Protein AF-0000000079465304 (afdb_homodimer)

Nearest PDB structures (foldseek):
  2xiq-assembly1_A  TM=9.717E-01  e=8.279E-41  Homo sapiens
  5req-assembly1_A  TM=9.606E-01  e=1.347E-40  Propionibacterium freudenreichii subsp. shermanii
  6oxd-assembly1_A  TM=9.694E-01  e=2.368E-39  Mycobacterium tuberculosis
  3bic-assembly2_B  TM=9.362E-01  e=9.662E-39  Homo sapiens
  8dyl-assembly1_B  TM=9.268E-01  e=1.136E-38  Homo sapiens

Organism: NCBI:txid69355

Structure (mmCIF, N/CA/C/O backbone):
data_AF-0000000079465304-model_v1
#
loop_
_entity.id
_entity.type
_entity.pdbx_description
1 polymer 'methylmalonyl-CoA mutase'
#
loop_
_atom_site.group_PDB
_atom_site.id
_atom_site.type_symbol
_atom_site.label_atom_id
_atom_site.label_alt_id
_atom_site.label_comp_id
_atom_site.label_asym_id
_atom_site.label_entity_id
_atom_site.label_seq_id
_atom_site.pdbx_PDB_ins_code
_atom_site.Cartn_x
_atom_site.Cartn_y
_atom_site.Cartn_z
_atom_site.occupancy
_atom_site.B_iso_or_equiv
_atom_site.auth_seq_id
_atom_site.auth_comp_id
_atom_site.auth_asym_id
_atom_site.auth_atom_id
_atom_site.pdbx_PDB_model_num
ATOM 1 N N . THR A 1 1 ? -5.855 4.586 13.242 1 90.94 1 THR A N 1
ATOM 2 C CA . THR A 1 1 ? -4.469 4.934 12.961 1 90.94 1 THR A CA 1
ATOM 3 C C . THR A 1 1 ? -4.312 6.445 12.812 1 90.94 1 THR A C 1
ATOM 5 O O . THR A 1 1 ? -5.301 7.176 12.734 1 90.94 1 THR A O 1
ATOM 8 N N . SER A 1 2 ? -3.141 6.809 12.828 1 88.44 2 SER A N 1
ATOM 9 C CA . SER A 1 2 ? -2.871 8.234 12.977 1 88.44 2 SER A CA 1
ATOM 10 C C . SER A 1 2 ? -2.754 8.922 11.617 1 88.44 2 SER A C 1
ATOM 12 O O . SER A 1 2 ? -1.998 8.469 10.75 1 88.44 2 SER A O 1
ATOM 14 N N . GLY A 1 3 ? -3.48 10 11.5 1 86 3 GLY A N 1
ATOM 15 C CA . GLY A 1 3 ? -3.33 10.828 10.312 1 86 3 GLY A CA 1
ATOM 16 C C . GLY A 1 3 ? -2.025 11.602 10.289 1 86 3 GLY A C 1
ATOM 17 O O . GLY A 1 3 ? -1.544 11.984 9.219 1 86 3 GLY A O 1
ATOM 18 N N . TYR A 1 4 ? -1.449 11.758 11.336 1 86.31 4 TYR A N 1
ATOM 19 C CA . TYR A 1 4 ? -0.219 12.531 11.461 1 86.31 4 TYR A CA 1
ATOM 20 C C . TYR A 1 4 ? 0.939 11.828 10.758 1 86.31 4 TYR A C 1
ATOM 22 O O . TYR A 1 4 ? 1.824 12.484 10.203 1 86.31 4 TYR A O 1
ATOM 30 N N . SER A 1 5 ? 0.94 10.555 10.797 1 89.69 5 SER A N 1
ATOM 31 C CA . SER A 1 5 ? 2.051 9.781 10.25 1 89.69 5 SER A CA 1
ATOM 32 C C . SER A 1 5 ? 2.008 9.766 8.727 1 89.69 5 SER A C 1
ATOM 34 O O . SER A 1 5 ? 2.988 9.391 8.078 1 89.69 5 SER A O 1
ATOM 36 N N . LEU A 1 6 ? 0.966 10.188 8.234 1 91.38 6 LEU A N 1
ATOM 37 C CA . LEU A 1 6 ? 0.792 10.086 6.789 1 91.38 6 LEU A CA 1
ATOM 38 C C . LEU A 1 6 ? 1.485 11.25 6.082 1 91.38 6 LEU A C 1
ATOM 40 O O . LEU A 1 6 ? 1.608 12.336 6.641 1 91.38 6 LEU A O 1
ATOM 44 N N . THR A 1 7 ? 1.941 10.992 4.895 1 89.5 7 THR A N 1
ATOM 45 C CA . THR A 1 7 ? 2.66 11.984 4.109 1 89.5 7 THR A CA 1
ATOM 46 C C . THR A 1 7 ? 1.934 12.266 2.795 1 89.5 7 THR A C 1
ATOM 48 O O . THR A 1 7 ? 1.346 11.359 2.199 1 89.5 7 THR A O 1
ATOM 51 N N . ALA A 1 8 ? 1.978 13.539 2.375 1 86.88 8 ALA A N 1
ATOM 52 C CA . ALA A 1 8 ? 1.442 13.898 1.062 1 86.88 8 ALA A CA 1
ATOM 53 C C . ALA A 1 8 ? 2.365 13.414 -0.054 1 86.88 8 ALA A C 1
ATOM 55 O O . ALA A 1 8 ? 1.907 13.094 -1.152 1 86.88 8 ALA A O 1
ATOM 56 N N . GLN A 1 9 ? 3.648 13.422 0.308 1 85.94 9 GLN A N 1
ATOM 57 C CA . GLN A 1 9 ? 4.645 12.914 -0.628 1 85.94 9 GLN A CA 1
ATOM 58 C C . GLN A 1 9 ? 4.645 11.391 -0.663 1 85.94 9 GLN A C 1
ATOM 60 O O . GLN A 1 9 ? 4.594 10.734 0.383 1 85.94 9 GLN A O 1
ATOM 65 N N . ASP A 1 10 ? 4.68 10.828 -1.827 1 87.31 10 ASP A N 1
ATOM 66 C CA . ASP A 1 10 ? 4.691 9.375 -1.996 1 87.31 10 ASP A CA 1
ATOM 67 C C . ASP A 1 10 ? 3.58 8.719 -1.182 1 87.31 10 ASP A C 1
ATOM 69 O O . ASP A 1 10 ? 3.844 7.855 -0.342 1 87.31 10 ASP A O 1
ATOM 73 N N . PRO A 1 11 ? 2.406 9.016 -1.46 1 89 11 PRO A N 1
ATOM 74 C CA . PRO A 1 11 ? 1.285 8.641 -0.595 1 89 11 PRO A CA 1
ATOM 75 C C . PRO A 1 11 ? 1.099 7.129 -0.499 1 89 11 PRO A C 1
ATOM 77 O O . PRO A 1 11 ? 0.49 6.637 0.455 1 89 11 PRO A O 1
ATOM 80 N N . TYR A 1 12 ? 1.582 6.332 -1.408 1 90.56 12 TYR A N 1
ATOM 81 C CA . TYR A 1 12 ? 1.387 4.891 -1.356 1 90.56 12 TYR A CA 1
ATOM 82 C C . TYR A 1 12 ? 2.209 4.27 -0.234 1 90.56 12 TYR A C 1
ATOM 84 O O . TYR A 1 12 ? 1.914 3.16 0.221 1 90.56 12 TYR A O 1
ATOM 92 N N . ASN A 1 13 ? 3.219 4.965 0.2 1 91.38 13 ASN A N 1
ATOM 93 C CA . ASN A 1 13 ? 3.953 4.531 1.381 1 91.38 13 ASN A CA 1
ATOM 94 C C . ASN A 1 13 ? 3.064 4.512 2.621 1 91.38 13 ASN A C 1
ATOM 96 O O . ASN A 1 13 ? 3.357 3.811 3.592 1 91.38 13 ASN A O 1
ATOM 100 N N . ASN A 1 14 ? 2.008 5.312 2.557 1 95.12 14 ASN A N 1
ATOM 101 C CA . ASN A 1 14 ? 1.105 5.41 3.699 1 95.12 14 ASN A CA 1
ATOM 102 C C . ASN A 1 14 ? 0.391 4.09 3.965 1 95.12 14 ASN A C 1
ATOM 104 O O . ASN A 1 14 ? -0.086 3.85 5.074 1 95.12 14 ASN A O 1
ATOM 108 N N . ILE A 1 15 ? 0.339 3.254 2.963 1 95.81 15 ILE A N 1
ATOM 109 C CA . ILE A 1 15 ? -0.296 1.955 3.154 1 95.81 15 ILE A CA 1
ATOM 110 C C . ILE A 1 15 ? 0.511 1.128 4.152 1 95.81 15 ILE A C 1
ATOM 112 O O . ILE A 1 15 ? -0.054 0.513 5.059 1 95.81 15 ILE A O 1
ATOM 116 N N . SER A 1 16 ? 1.804 1.136 3.982 1 96 16 SER A N 1
ATOM 117 C CA . SER A 1 16 ? 2.678 0.425 4.91 1 96 16 SER A CA 1
ATOM 118 C C . SER A 1 16 ? 2.602 1.023 6.312 1 96 16 SER A C 1
ATOM 120 O O . SER A 1 16 ? 2.555 0.292 7.301 1 96 16 SER A O 1
ATOM 122 N N . ARG A 1 17 ? 2.557 2.336 6.367 1 95.31 17 ARG A N 1
ATOM 123 C CA . ARG A 1 17 ? 2.473 3.018 7.652 1 95.31 17 ARG A CA 1
ATOM 124 C C . ARG A 1 17 ? 1.198 2.633 8.398 1 95.31 17 ARG A C 1
ATOM 126 O O . ARG A 1 17 ? 1.248 2.238 9.562 1 95.31 17 ARG A O 1
ATOM 133 N N . THR A 1 18 ? 0.102 2.766 7.688 1 96.75 18 THR A N 1
ATOM 134 C CA . THR A 1 18 ? -1.201 2.447 8.258 1 96.75 18 THR A CA 1
ATOM 135 C C . THR A 1 18 ? -1.265 0.98 8.68 1 96.75 18 THR A C 1
ATOM 137 O O . THR A 1 18 ? -1.818 0.651 9.727 1 96.75 18 THR A O 1
ATOM 140 N N . CYS A 1 19 ? -0.682 0.158 7.867 1 96.94 19 CYS A N 1
ATOM 141 C CA . CYS A 1 19 ? -0.703 -1.273 8.141 1 96.94 19 CYS A CA 1
ATOM 142 C C . CYS A 1 19 ? 0.031 -1.587 9.445 1 96.94 19 CYS A C 1
ATOM 144 O O . CYS A 1 19 ? -0.478 -2.33 10.281 1 96.94 19 CYS A O 1
ATOM 146 N N . ILE A 1 20 ? 1.182 -1.078 9.648 1 95.69 20 ILE A N 1
ATOM 147 C CA . ILE A 1 20 ? 1.992 -1.332 10.836 1 95.69 20 ILE A CA 1
ATOM 148 C C . ILE A 1 20 ? 1.292 -0.765 12.07 1 95.69 20 ILE A C 1
ATOM 150 O O . ILE A 1 20 ? 1.267 -1.402 13.125 1 95.69 20 ILE A O 1
ATOM 154 N N . GLU A 1 21 ? 0.736 0.453 11.906 1 96.06 21 GLU A N 1
ATOM 155 C CA . GLU A 1 21 ? 0.019 1.067 13.023 1 96.06 21 GLU A CA 1
ATOM 156 C C . GLU A 1 21 ? -1.206 0.245 13.414 1 96.06 21 GLU A C 1
ATOM 158 O O . GLU A 1 21 ? -1.493 0.072 14.594 1 96.06 21 GLU A O 1
ATOM 163 N N . ALA A 1 22 ? -1.881 -0.175 12.398 1 96.25 22 ALA A N 1
ATOM 164 C CA . ALA A 1 22 ? -3.061 -1.001 12.648 1 96.25 22 ALA A CA 1
ATOM 165 C C . ALA A 1 22 ? -2.682 -2.297 13.359 1 96.25 22 ALA A C 1
ATOM 167 O O . ALA A 1 22 ? -3.346 -2.703 14.32 1 96.25 22 ALA A O 1
ATOM 168 N N . LEU A 1 23 ? -1.62 -2.947 12.852 1 95.06 23 LEU A N 1
ATOM 169 C CA . LEU A 1 23 ? -1.146 -4.18 13.477 1 95.06 23 LEU A CA 1
ATOM 170 C C . LEU A 1 23 ? -0.762 -3.941 14.93 1 95.06 23 LEU A C 1
ATOM 172 O O . LEU A 1 23 ? -1.12 -4.73 15.812 1 95.06 23 LEU A O 1
ATOM 176 N N . ALA A 1 24 ? -0.016 -2.877 15.188 1 92.88 24 ALA A N 1
ATOM 177 C CA . ALA A 1 24 ? 0.412 -2.541 16.547 1 92.88 24 ALA A CA 1
ATOM 178 C C . ALA A 1 24 ? -0.789 -2.307 17.453 1 92.88 24 ALA A C 1
ATOM 180 O O . ALA A 1 24 ? -0.792 -2.734 18.609 1 92.88 24 ALA A O 1
ATOM 181 N N . ALA A 1 25 ? -1.797 -1.599 16.938 1 93.88 25 ALA A N 1
ATOM 182 C CA . ALA A 1 25 ? -3.006 -1.319 17.703 1 93.88 25 ALA A CA 1
ATOM 183 C C . ALA A 1 25 ? -3.721 -2.611 18.094 1 93.88 25 ALA A C 1
ATOM 185 O O . ALA A 1 25 ? -4.152 -2.771 19.234 1 93.88 25 ALA A O 1
ATOM 186 N N . VAL A 1 26 ? -3.836 -3.518 17.203 1 92.56 26 VAL A N 1
ATOM 187 C CA . VAL A 1 26 ? -4.523 -4.781 17.453 1 92.56 26 VAL A CA 1
ATOM 188 C C . VAL A 1 26 ? -3.742 -5.598 18.484 1 92.56 26 VAL A C 1
ATOM 190 O O . VAL A 1 26 ? -4.328 -6.152 19.422 1 92.56 26 VAL A O 1
ATOM 193 N N . MET A 1 27 ? -2.449 -5.609 18.328 1 90.5 27 MET A N 1
ATOM 194 C CA . MET A 1 27 ? -1.608 -6.371 19.25 1 90.5 27 MET A CA 1
ATOM 195 C C . MET A 1 27 ? -1.635 -5.754 20.641 1 90.5 27 MET A C 1
ATOM 197 O O . MET A 1 27 ? -1.398 -6.441 21.641 1 90.5 27 MET A O 1
ATOM 201 N N . GLY A 1 28 ? -1.867 -4.426 20.656 1 88.62 28 GLY A N 1
ATOM 202 C CA . GLY A 1 28 ? -1.952 -3.73 21.922 1 88.62 28 GLY A CA 1
ATOM 203 C C . GLY A 1 28 ? -3.299 -3.896 22.609 1 88.62 28 GLY A C 1
ATOM 204 O O . GLY A 1 28 ? -3.484 -3.451 23.75 1 88.62 28 GLY A O 1
ATOM 205 N N . GLY A 1 29 ? -4.301 -4.52 21.906 1 87.94 29 GLY A N 1
ATOM 206 C CA . GLY A 1 29 ? -5.57 -4.859 22.516 1 87.94 29 GLY A CA 1
ATOM 207 C C . GLY A 1 29 ? -6.664 -3.844 22.25 1 87.94 29 GLY A C 1
ATOM 208 O O . GLY A 1 29 ? -7.621 -3.725 23.016 1 87.94 29 GLY A O 1
ATOM 209 N N . THR A 1 30 ? -6.551 -3.129 21.188 1 89.44 30 THR A N 1
ATOM 210 C CA . THR A 1 30 ? -7.57 -2.133 20.875 1 89.44 30 THR A CA 1
ATOM 211 C C . THR A 1 30 ? -8.906 -2.803 20.578 1 89.44 30 THR A C 1
ATOM 213 O O . THR A 1 30 ? -8.953 -3.881 19.984 1 89.44 30 THR A O 1
ATOM 216 N N . GLN A 1 31 ? -9.953 -2.15 20.984 1 85.75 31 GLN A N 1
ATOM 217 C CA . GLN A 1 31 ? -11.289 -2.711 20.797 1 85.75 31 GLN A CA 1
ATOM 218 C C . GLN A 1 31 ? -11.938 -2.193 19.516 1 85.75 31 GLN A C 1
ATOM 220 O O . GLN A 1 31 ? -12.828 -2.84 18.969 1 85.75 31 GLN A O 1
ATOM 225 N N . SER A 1 32 ? -11.586 -0.981 19.109 1 89.69 32 SER A N 1
ATOM 226 C CA . SER A 1 32 ? -12.062 -0.38 17.859 1 89.69 32 SER A CA 1
ATOM 227 C C . SER A 1 32 ? -10.93 0.281 17.094 1 89.69 32 SER A C 1
ATOM 229 O O . SER A 1 32 ? -10.062 0.925 17.688 1 89.69 32 SER A O 1
ATOM 231 N N . LEU A 1 33 ? -10.969 -0.067 15.789 1 91.12 33 LEU A N 1
ATOM 232 C CA . LEU A 1 33 ? -9.852 0.407 14.977 1 91.12 33 LEU A CA 1
ATOM 233 C C . LEU A 1 33 ? -10.352 1.036 13.68 1 91.12 33 LEU A C 1
ATOM 235 O O . LEU A 1 33 ? -11.227 0.481 13.016 1 91.12 33 LEU A O 1
ATOM 239 N N . HIS A 1 34 ? -9.93 2.262 13.43 1 92.56 34 HIS A N 1
ATOM 240 C CA . HIS A 1 34 ? -10.094 2.926 12.141 1 92.56 34 HIS A CA 1
ATOM 241 C C . HIS A 1 34 ? -8.758 3.072 11.422 1 92.56 34 HIS A C 1
ATOM 243 O O . HIS A 1 34 ? -7.785 3.564 12 1 92.56 34 HIS A O 1
ATOM 249 N N . THR A 1 35 ? -8.727 2.561 10.141 1 94.81 35 THR A N 1
ATOM 250 C CA . THR A 1 35 ? -7.523 2.691 9.328 1 94.81 35 THR A CA 1
ATOM 251 C C . THR A 1 35 ? -7.656 3.85 8.344 1 94.81 35 THR A C 1
ATOM 253 O O . THR A 1 35 ? -8.664 3.971 7.652 1 94.81 35 THR A O 1
ATOM 256 N N . ASN A 1 36 ? -6.625 4.648 8.328 1 94.25 36 ASN A N 1
ATOM 257 C CA . ASN A 1 36 ? -6.621 5.797 7.43 1 94.25 36 ASN A CA 1
ATOM 258 C C . ASN A 1 36 ? -6.34 5.383 5.988 1 94.25 36 ASN A C 1
ATOM 260 O O . ASN A 1 36 ? -5.605 4.426 5.742 1 94.25 36 ASN A O 1
ATOM 264 N N . SER A 1 37 ? -6.957 6.152 5.078 1 92.31 37 SER A N 1
ATOM 265 C CA . SER A 1 37 ? -6.672 5.938 3.662 1 92.31 37 SER A CA 1
ATOM 266 C C . SER A 1 37 ? -5.324 6.539 3.271 1 92.31 37 SER A C 1
ATOM 268 O O . SER A 1 37 ? -4.836 7.461 3.932 1 92.31 37 SER A O 1
ATOM 270 N N . LEU A 1 38 ? -4.801 6.023 2.137 1 91.62 38 LEU A N 1
ATOM 271 C CA . LEU A 1 38 ? -3.455 6.414 1.726 1 91.62 38 LEU A CA 1
ATOM 272 C C . LEU A 1 38 ? -3.418 7.887 1.328 1 91.62 38 LEU A C 1
ATOM 274 O O . LEU A 1 38 ? -2.361 8.523 1.378 1 91.62 38 LEU A O 1
ATOM 278 N N . ASP A 1 39 ? -4.566 8.492 0.971 1 87.75 39 ASP A N 1
ATOM 279 C CA . ASP A 1 39 ? -4.582 9.844 0.41 1 87.75 39 ASP A CA 1
ATOM 280 C C . ASP A 1 39 ? -5.086 10.859 1.434 1 87.75 39 ASP A C 1
ATOM 282 O O . ASP A 1 39 ? -5.375 12 1.087 1 87.75 39 ASP A O 1
ATOM 286 N N . GLU A 1 40 ? -5.098 10.484 2.65 1 85.81 40 GLU A N 1
ATOM 287 C CA . GLU A 1 40 ? -5.672 11.352 3.676 1 85.81 40 GLU A CA 1
ATOM 288 C C . GLU A 1 40 ? -4.848 12.617 3.852 1 85.81 40 GLU A C 1
ATOM 290 O O . GLU A 1 40 ? -5.371 13.656 4.262 1 85.81 40 GLU A O 1
ATOM 295 N N . ALA A 1 41 ? -3.633 12.555 3.592 1 85.25 41 ALA A N 1
ATOM 296 C CA . ALA A 1 41 ? -2.752 13.711 3.736 1 85.25 41 ALA A CA 1
ATOM 297 C C . ALA A 1 41 ? -2.869 14.648 2.535 1 85.25 41 ALA A C 1
ATOM 299 O O . ALA A 1 41 ? -2.297 15.742 2.531 1 85.25 41 ALA A O 1
ATOM 300 N N . ILE A 1 42 ? -3.641 14.258 1.536 1 82.44 42 ILE A N 1
ATOM 301 C CA . ILE A 1 42 ? -3.738 15.023 0.301 1 82.44 42 ILE A CA 1
ATOM 302 C C . ILE A 1 42 ? -5.176 15.5 0.101 1 82.44 42 ILE A C 1
ATOM 304 O O . ILE A 1 42 ? -5.41 16.641 -0.322 1 82.44 42 ILE A O 1
ATOM 308 N N . ALA A 1 43 ? -6.098 14.633 0.389 1 82.69 43 ALA A N 1
ATOM 309 C CA . ALA A 1 43 ? -7.504 14.898 0.09 1 82.69 43 ALA A CA 1
ATOM 310 C C . ALA A 1 43 ? -8.414 13.961 0.869 1 82.69 43 ALA A C 1
ATOM 312 O O . ALA A 1 43 ? -7.941 13.141 1.659 1 82.69 43 ALA A O 1
ATOM 313 N N . LEU A 1 44 ? -9.672 14.219 0.706 1 81.5 44 LEU A N 1
ATOM 314 C CA . LEU A 1 44 ? -10.641 13.25 1.216 1 81.5 44 LEU A CA 1
ATOM 315 C C . LEU A 1 44 ? -10.5 11.914 0.497 1 81.5 44 LEU A C 1
ATOM 317 O O . LEU A 1 44 ? -10.211 11.875 -0.702 1 81.5 44 LEU A O 1
ATOM 321 N N . PRO A 1 45 ? -10.781 10.898 1.217 1 85.31 45 PRO A N 1
ATOM 322 C CA . PRO A 1 45 ? -10.578 9.57 0.634 1 85.31 45 PRO A CA 1
ATOM 323 C C . PRO A 1 45 ? -11.531 9.281 -0.522 1 85.31 45 PRO A C 1
ATOM 325 O O . PRO A 1 45 ? -12.703 9.664 -0.47 1 85.31 45 PRO A O 1
ATOM 328 N N . THR A 1 46 ? -11.039 8.641 -1.612 1 85.5 46 THR A N 1
ATOM 329 C CA . THR A 1 46 ? -11.852 8.086 -2.689 1 85.5 46 THR A CA 1
ATOM 330 C C . THR A 1 46 ? -12.344 6.684 -2.33 1 85.5 46 THR A C 1
ATOM 332 O O . THR A 1 46 ? -11.898 6.102 -1.339 1 85.5 46 THR A O 1
ATOM 335 N N . ASP A 1 47 ? -13.281 6.199 -3.084 1 84.56 47 ASP A N 1
ATOM 336 C CA . ASP A 1 47 ? -13.719 4.82 -2.889 1 84.56 47 ASP A CA 1
ATOM 337 C C . ASP A 1 47 ? -12.555 3.85 -3.037 1 84.56 47 ASP A C 1
ATOM 339 O O . ASP A 1 47 ? -12.469 2.855 -2.314 1 84.56 47 ASP A O 1
ATOM 343 N N . TYR A 1 48 ? -11.688 4.152 -3.906 1 85.62 48 TYR A N 1
ATOM 344 C CA . TYR A 1 48 ? -10.523 3.32 -4.168 1 85.62 48 TYR A CA 1
ATOM 345 C C . TYR A 1 48 ? -9.602 3.27 -2.953 1 85.62 48 TYR A C 1
ATOM 347 O O . TYR A 1 48 ? -9.242 2.188 -2.486 1 85.62 48 TYR A O 1
ATOM 355 N N . SER A 1 49 ? -9.188 4.414 -2.443 1 89.94 49 SER A N 1
ATOM 356 C CA . SER A 1 49 ? -8.266 4.473 -1.315 1 89.94 49 SER A CA 1
ATOM 357 C C . SER A 1 49 ? -8.922 3.961 -0.037 1 89.94 49 SER A C 1
ATOM 359 O O . SER A 1 49 ? -8.266 3.328 0.793 1 89.94 49 SER A O 1
ATOM 361 N N . ALA A 1 50 ? -10.219 4.219 0.129 1 90.94 50 ALA A N 1
ATOM 362 C CA . ALA A 1 50 ? -10.961 3.723 1.288 1 90.94 50 ALA A CA 1
ATOM 363 C C . ALA A 1 50 ? -11.008 2.197 1.297 1 90.94 50 ALA A C 1
ATOM 365 O O . ALA A 1 50 ? -10.953 1.574 2.359 1 90.94 50 ALA A O 1
ATOM 366 N N . LYS A 1 51 ? -11.156 1.637 0.169 1 91.06 51 LYS A N 1
ATOM 367 C CA . LYS A 1 51 ? -11.188 0.18 0.071 1 91.06 51 LYS A CA 1
ATOM 368 C C . LYS A 1 51 ? -9.867 -0.43 0.518 1 91.06 51 LYS A C 1
ATOM 370 O O . LYS A 1 51 ? -9.844 -1.443 1.22 1 91.06 51 LYS A O 1
ATOM 375 N N . ILE A 1 52 ? -8.781 0.142 0.089 1 91.5 52 ILE A N 1
ATOM 376 C CA . ILE A 1 52 ? -7.465 -0.354 0.473 1 91.5 52 ILE A CA 1
ATOM 377 C C . ILE A 1 52 ? -7.32 -0.31 1.992 1 91.5 52 ILE A C 1
ATOM 379 O O . ILE A 1 52 ? -6.805 -1.251 2.6 1 91.5 52 ILE A O 1
ATOM 383 N N . ALA A 1 53 ? -7.758 0.764 2.582 1 94.38 53 ALA A N 1
ATOM 384 C CA . ALA A 1 53 ? -7.723 0.896 4.035 1 94.38 53 ALA A CA 1
ATOM 385 C C . ALA A 1 53 ? -8.562 -0.187 4.707 1 94.38 53 ALA A C 1
ATOM 387 O O . ALA A 1 53 ? -8.125 -0.809 5.68 1 94.38 53 ALA A O 1
ATOM 388 N N . ARG A 1 54 ? -9.742 -0.358 4.238 1 93 54 ARG A N 1
ATOM 389 C CA . ARG A 1 54 ? -10.617 -1.4 4.758 1 93 54 ARG A CA 1
ATOM 390 C C . ARG A 1 54 ? -9.984 -2.779 4.602 1 93 54 ARG A C 1
ATOM 392 O O . ARG A 1 54 ? -10.039 -3.598 5.523 1 93 54 ARG A O 1
ATOM 399 N N . ASP A 1 55 ? -9.43 -3.072 3.426 1 93.06 55 ASP A N 1
ATOM 400 C CA . ASP A 1 55 ? -8.836 -4.371 3.143 1 93.06 55 ASP A CA 1
ATOM 401 C C . ASP A 1 55 ? -7.641 -4.641 4.059 1 93.06 55 ASP A C 1
ATOM 403 O O . ASP A 1 55 ? -7.363 -5.789 4.402 1 93.06 55 ASP A O 1
ATOM 407 N N . THR A 1 56 ? -6.926 -3.596 4.402 1 94.12 56 THR A N 1
ATOM 408 C CA . THR A 1 56 ? -5.852 -3.748 5.375 1 94.12 56 THR A CA 1
ATOM 409 C C . THR A 1 56 ? -6.387 -4.32 6.688 1 94.12 56 THR A C 1
ATOM 411 O O . THR A 1 56 ? -5.785 -5.227 7.266 1 94.12 56 THR A O 1
ATOM 414 N N . GLN A 1 57 ? -7.5 -3.801 7.148 1 93.56 57 GLN A N 1
ATOM 415 C CA . GLN A 1 57 ? -8.125 -4.312 8.359 1 93.56 57 GLN A CA 1
ATOM 416 C C . GLN A 1 57 ? -8.539 -5.773 8.195 1 93.56 57 GLN A C 1
ATOM 418 O O . GLN A 1 57 ? -8.305 -6.598 9.078 1 93.56 57 GLN A O 1
ATOM 423 N N . LYS A 1 58 ? -9.117 -6.02 7.047 1 91.44 58 LYS A N 1
ATOM 424 C CA . LYS A 1 58 ? -9.602 -7.371 6.785 1 91.44 58 LYS A CA 1
ATOM 425 C C . LYS A 1 58 ? -8.445 -8.359 6.68 1 91.44 58 LYS A C 1
ATOM 427 O O . LYS A 1 58 ? -8.555 -9.508 7.113 1 91.44 58 LYS A O 1
ATOM 432 N N . TYR A 1 59 ? -7.422 -7.984 6.074 1 92.69 59 TYR A N 1
ATOM 433 C CA . TYR A 1 59 ? -6.238 -8.828 5.965 1 92.69 59 TYR A CA 1
ATOM 434 C C . TYR A 1 59 ? -5.68 -9.164 7.344 1 92.69 59 TYR A C 1
ATOM 436 O O . TYR A 1 59 ? -5.328 -10.312 7.617 1 92.69 59 TYR A O 1
ATOM 444 N N . LEU A 1 60 ? -5.551 -8.164 8.211 1 92.25 60 LEU A N 1
ATOM 445 C CA . LEU A 1 60 ? -5.062 -8.391 9.57 1 92.25 60 LEU A CA 1
ATOM 446 C C . LEU A 1 60 ? -6 -9.32 10.336 1 92.25 60 LEU A C 1
ATOM 448 O O . LEU A 1 60 ? -5.543 -10.203 11.062 1 92.25 60 LEU A O 1
ATOM 452 N N . GLN A 1 61 ? -7.27 -9.102 10.141 1 89 61 GLN A N 1
ATOM 453 C CA . GLN A 1 61 ? -8.273 -9.867 10.867 1 89 61 GLN A CA 1
ATOM 454 C C . GLN A 1 61 ? -8.344 -11.305 10.359 1 89 61 GLN A C 1
ATOM 456 O O . GLN A 1 61 ? -8.289 -12.25 11.148 1 89 61 GLN A O 1
ATOM 461 N N . SER A 1 62 ? -8.43 -11.484 8.984 1 84.94 62 SER A N 1
ATOM 462 C CA . SER A 1 62 ? -8.742 -12.789 8.414 1 84.94 62 SER A CA 1
ATOM 463 C C . SER A 1 62 ? -7.543 -13.359 7.664 1 84.94 62 SER A C 1
ATOM 465 O O . SER A 1 62 ? -7.41 -14.578 7.535 1 84.94 62 SER A O 1
ATOM 467 N N . GLY A 1 63 ? -6.754 -12.516 7.152 1 81.69 63 GLY A N 1
ATOM 468 C CA . GLY A 1 63 ? -5.613 -12.992 6.383 1 81.69 63 GLY A CA 1
ATOM 469 C C . GLY A 1 63 ? -4.527 -13.609 7.246 1 81.69 63 GLY A C 1
ATOM 470 O O . GLY A 1 63 ? -4.133 -14.758 7.023 1 81.69 63 GLY A O 1
ATOM 471 N N . ILE A 1 64 ? -4.137 -12.82 8.227 1 84.69 64 ILE A N 1
ATOM 472 C CA . ILE A 1 64 ? -3.08 -13.352 9.078 1 84.69 64 ILE A CA 1
ATOM 473 C C . ILE A 1 64 ? -3.66 -13.719 10.445 1 84.69 64 ILE A C 1
ATOM 475 O O . ILE A 1 64 ? -2.979 -14.336 11.273 1 84.69 64 ILE A O 1
ATOM 479 N N . ASN A 1 65 ? -4.898 -13.445 10.695 1 83.5 65 ASN A N 1
ATOM 480 C CA . ASN A 1 65 ? -5.645 -13.859 11.875 1 83.5 65 ASN A CA 1
ATOM 481 C C . ASN A 1 65 ? -4.938 -13.445 13.164 1 83.5 65 ASN A C 1
ATOM 483 O O . ASN A 1 65 ? -4.703 -14.273 14.047 1 83.5 65 ASN A O 1
ATOM 487 N N . VAL A 1 66 ? -4.625 -12.273 13.305 1 83.19 66 VAL A N 1
ATOM 488 C CA . VAL A 1 66 ? -3.893 -11.758 14.461 1 83.19 66 VAL A CA 1
ATOM 489 C C . VAL A 1 66 ? -4.812 -11.703 15.672 1 83.19 66 VAL A C 1
ATOM 491 O O . VAL A 1 66 ? -4.344 -11.586 16.812 1 83.19 66 VAL A O 1
ATOM 494 N N . ILE A 1 67 ? -6.055 -11.977 15.469 1 81.19 67 ILE A N 1
ATOM 495 C CA . ILE A 1 67 ? -7.016 -11.852 16.562 1 81.19 67 ILE A CA 1
ATOM 496 C C . ILE A 1 67 ? -7.18 -13.195 17.266 1 81.19 67 ILE A C 1
ATOM 498 O O . ILE A 1 67 ? -7.957 -13.32 18.219 1 81.19 67 ILE A O 1
ATOM 502 N N . SER A 1 68 ? -6.484 -14.148 16.812 1 84.25 68 SER A N 1
ATOM 503 C CA . SER A 1 68 ? -6.648 -15.492 17.359 1 84.25 68 SER A CA 1
ATOM 504 C C . SER A 1 68 ? -6.047 -15.594 18.75 1 84.25 68 SER A C 1
ATOM 506 O O . SER A 1 68 ? -6.402 -16.484 19.531 1 84.25 68 SER A O 1
ATOM 508 N N . ALA A 1 69 ? -5.125 -14.727 19.062 1 86.12 69 ALA A N 1
ATOM 509 C CA . ALA A 1 69 ? -4.516 -14.695 20.391 1 86.12 69 ALA A CA 1
ATOM 510 C C . ALA A 1 69 ? -4.812 -13.383 21.094 1 86.12 69 ALA A C 1
ATOM 512 O O . ALA A 1 69 ? -4.777 -12.312 20.484 1 86.12 69 ALA A O 1
ATOM 513 N N . ILE A 1 70 ? -5.094 -13.422 22.344 1 85.25 70 ILE A N 1
ATOM 514 C CA . ILE A 1 70 ? -5.496 -12.25 23.109 1 85.25 70 ILE A CA 1
ATOM 515 C C . ILE A 1 70 ? -4.301 -11.32 23.297 1 85.25 70 ILE A C 1
ATOM 517 O O . ILE A 1 70 ? -4.434 -10.102 23.188 1 85.25 70 ILE A O 1
ATOM 521 N N . ASP A 1 71 ? -3.133 -11.867 23.656 1 89.69 71 ASP A N 1
ATOM 522 C CA . ASP A 1 71 ? -1.926 -11.078 23.891 1 89.69 71 ASP A CA 1
ATOM 523 C C . ASP A 1 71 ? -0.687 -11.812 23.391 1 89.69 71 ASP A C 1
ATOM 525 O O . ASP A 1 71 ? 0.103 -12.328 24.172 1 89.69 71 ASP A O 1
ATOM 529 N N . PRO A 1 72 ? -0.476 -11.656 22.125 1 90.56 72 PRO A N 1
ATOM 530 C CA . PRO A 1 72 ? 0.629 -12.43 21.531 1 90.56 72 PRO A CA 1
ATOM 531 C C . PRO A 1 72 ? 1.997 -11.938 22.016 1 90.56 72 PRO A C 1
ATOM 533 O O . PRO A 1 72 ? 2.988 -12.664 21.891 1 90.56 72 PRO A O 1
ATOM 536 N N . MET A 1 73 ? 2.045 -10.703 22.578 1 92.56 73 MET A N 1
ATOM 537 C CA . MET A 1 73 ? 3.328 -10.148 22.984 1 92.56 73 MET A CA 1
ATOM 538 C C . MET A 1 73 ? 3.559 -10.359 24.484 1 92.56 73 MET A C 1
ATOM 540 O O . MET A 1 73 ? 4.645 -10.078 24.984 1 92.56 73 MET A O 1
ATOM 544 N N . GLY A 1 74 ? 2.574 -10.922 25.141 1 93.75 74 GLY A N 1
ATOM 545 C CA . GLY A 1 74 ? 2.705 -11.141 26.578 1 93.75 74 GLY A CA 1
ATOM 546 C C . GLY A 1 74 ? 3.922 -11.977 26.938 1 93.75 74 GLY A C 1
ATOM 547 O O . GLY A 1 74 ? 4.172 -13.023 26.328 1 93.75 74 GLY A O 1
ATOM 548 N N . GLY A 1 75 ? 4.727 -11.461 27.797 1 95.5 75 GLY A N 1
ATOM 549 C CA . GLY A 1 75 ? 5.898 -12.18 28.266 1 95.5 75 GLY A CA 1
ATOM 550 C C . GLY A 1 75 ? 7.184 -11.742 27.594 1 95.5 75 GLY A C 1
ATOM 551 O O . GLY A 1 75 ? 8.281 -12.078 28.047 1 95.5 75 GLY A O 1
ATOM 552 N N . SER A 1 76 ? 7.121 -10.945 26.562 1 95.25 76 SER A N 1
ATOM 553 C CA . SER A 1 76 ? 8.305 -10.43 25.875 1 95.25 76 SER A CA 1
ATOM 554 C C . SER A 1 76 ? 9.109 -9.516 26.797 1 95.25 76 SER A C 1
ATOM 556 O O . SER A 1 76 ? 8.57 -8.562 27.359 1 95.25 76 SER A O 1
ATOM 558 N N . TYR A 1 77 ? 10.352 -9.734 26.906 1 96.06 77 TYR A N 1
ATOM 559 C CA . TYR A 1 77 ? 11.188 -8.938 27.797 1 96.06 77 TYR A CA 1
ATOM 560 C C . TYR A 1 77 ? 11.25 -7.488 27.328 1 96.06 77 TYR A C 1
ATOM 562 O O . TYR A 1 77 ? 11.172 -6.566 28.156 1 96.06 77 TYR A O 1
ATOM 570 N N . TYR A 1 78 ? 11.383 -7.324 26.125 1 93.56 78 TYR A N 1
ATOM 571 C CA . TYR A 1 78 ? 11.516 -5.992 25.547 1 93.56 78 TYR A CA 1
ATOM 572 C C . TYR A 1 78 ? 10.219 -5.207 25.688 1 93.56 78 TYR A C 1
ATOM 574 O O . TYR A 1 78 ? 10.211 -4.09 26.203 1 93.56 78 TYR A O 1
ATOM 582 N N . VAL A 1 79 ? 9.094 -5.793 25.312 1 93.25 79 VAL A N 1
ATOM 583 C CA . VAL A 1 79 ? 7.809 -5.102 25.297 1 93.25 79 VAL A CA 1
ATOM 584 C C . VAL A 1 79 ? 7.359 -4.82 26.719 1 93.25 79 VAL A C 1
ATOM 586 O O . VAL A 1 79 ? 6.832 -3.744 27.016 1 93.25 79 VAL A O 1
ATOM 589 N N . GLU A 1 80 ? 7.586 -5.754 27.562 1 95.81 80 GLU A N 1
ATOM 590 C CA . GLU A 1 80 ? 7.238 -5.555 28.969 1 95.81 80 GLU A CA 1
ATOM 591 C C . GLU A 1 80 ? 8.039 -4.414 29.578 1 95.81 80 GLU A C 1
ATOM 593 O O . GLU A 1 80 ? 7.52 -3.641 30.391 1 95.81 80 GLU A O 1
ATOM 598 N N . SER A 1 81 ? 9.266 -4.41 29.219 1 95.62 81 SER A N 1
ATOM 599 C CA . SER A 1 81 ? 10.109 -3.328 29.703 1 95.62 81 SER A CA 1
ATOM 600 C C . SER A 1 81 ? 9.617 -1.974 29.219 1 95.62 81 SER A C 1
ATOM 602 O O . SER A 1 81 ? 9.539 -1.015 29.984 1 95.62 81 SER A O 1
ATOM 604 N N . LEU A 1 82 ? 9.305 -1.881 27.984 1 93.88 82 LEU A N 1
ATOM 605 C CA . LEU A 1 82 ? 8.781 -0.644 27.406 1 93.88 82 LEU A CA 1
ATOM 606 C C . LEU A 1 82 ? 7.457 -0.267 28.062 1 93.88 82 LEU A C 1
ATOM 608 O O . LEU A 1 82 ? 7.203 0.91 28.328 1 93.88 82 LEU A O 1
ATOM 612 N N . THR A 1 83 ? 6.629 -1.254 28.297 1 94.5 83 THR A N 1
ATOM 613 C CA . THR A 1 83 ? 5.336 -1.02 28.938 1 94.5 83 THR A CA 1
ATOM 614 C C . THR A 1 83 ? 5.516 -0.48 30.344 1 94.5 83 THR A C 1
ATOM 616 O O . THR A 1 83 ? 4.812 0.448 30.766 1 94.5 83 THR A O 1
ATOM 619 N N . SER A 1 84 ? 6.414 -1.081 31.016 1 96.62 84 SER A N 1
ATOM 620 C CA . SER A 1 84 ? 6.707 -0.623 32.375 1 96.62 84 SER A CA 1
ATOM 621 C C . SER A 1 84 ? 7.18 0.827 32.375 1 96.62 84 SER A C 1
ATOM 623 O O . SER A 1 84 ? 6.773 1.616 33.219 1 96.62 84 SER A O 1
ATOM 625 N N . GLN A 1 85 ? 8.031 1.143 31.453 1 96.56 85 GLN A N 1
ATOM 626 C CA . GLN A 1 85 ? 8.508 2.518 31.328 1 96.56 85 GLN A CA 1
ATOM 627 C C . GLN A 1 85 ? 7.359 3.475 31.031 1 96.56 85 GLN A C 1
ATOM 629 O O . GLN A 1 85 ? 7.281 4.559 31.609 1 96.56 85 GLN A O 1
ATOM 634 N N . LEU A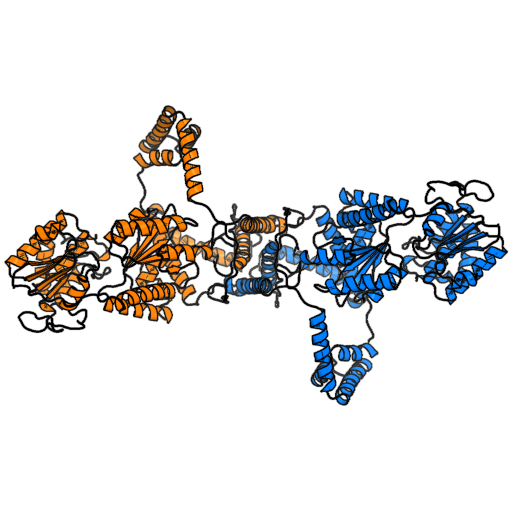 1 86 ? 6.488 3.09 30.156 1 95.25 86 LEU A N 1
ATOM 635 C CA . LEU A 1 86 ? 5.336 3.904 29.797 1 95.25 86 LEU A CA 1
ATOM 636 C C . LEU A 1 86 ? 4.43 4.141 31 1 95.25 86 LEU A C 1
ATOM 638 O O . LEU A 1 86 ? 3.965 5.262 31.219 1 95.25 86 LEU A O 1
ATOM 642 N N . VAL A 1 87 ? 4.207 3.098 31.719 1 96.38 87 VAL A N 1
ATOM 643 C CA . VAL A 1 87 ? 3.336 3.178 32.906 1 96.38 87 VAL A CA 1
ATOM 644 C C . VAL A 1 87 ? 3.934 4.133 33.906 1 96.38 87 VAL A C 1
ATOM 646 O O . VAL A 1 87 ? 3.223 4.957 34.5 1 96.38 87 VAL A O 1
ATOM 649 N N . GLU A 1 88 ? 5.191 4.008 34.125 1 97.12 88 GLU A N 1
ATOM 650 C CA . GLU A 1 88 ? 5.867 4.863 35.094 1 97.12 88 GLU A CA 1
ATOM 651 C C . GLU A 1 88 ? 5.797 6.332 34.688 1 97.12 88 GLU A C 1
ATOM 653 O O . GLU A 1 88 ? 5.477 7.195 35.5 1 97.12 88 GLU A O 1
ATOM 658 N N . LYS A 1 89 ? 6.09 6.641 33.469 1 95.94 89 LYS A N 1
ATOM 659 C CA . LYS A 1 89 ? 6.062 8.016 32.969 1 95.94 89 LYS A CA 1
ATOM 660 C C . LYS A 1 89 ? 4.641 8.57 32.969 1 95.94 89 LYS A C 1
ATOM 662 O O . LYS A 1 89 ? 4.418 9.727 33.344 1 95.94 89 LYS A O 1
ATOM 667 N N . ALA A 1 90 ? 3.705 7.746 32.531 1 95.69 90 ALA A N 1
ATOM 668 C CA . ALA A 1 90 ? 2.305 8.156 32.531 1 95.69 90 ALA A CA 1
ATOM 669 C C . ALA A 1 90 ? 1.824 8.445 33.969 1 95.69 90 ALA A C 1
ATOM 671 O O . ALA A 1 90 ? 1.089 9.406 34.188 1 95.69 90 ALA A O 1
ATOM 672 N N . TRP A 1 91 ? 2.252 7.594 34.844 1 96.25 91 TRP A N 1
ATOM 673 C CA . TRP A 1 91 ? 1.854 7.762 36.25 1 96.25 91 TRP A CA 1
ATOM 674 C C . TRP A 1 91 ? 2.379 9.078 36.812 1 96.25 91 TRP A C 1
ATOM 676 O O . TRP A 1 91 ? 1.692 9.742 37.594 1 96.25 91 TRP A O 1
ATOM 686 N N . GLN A 1 92 ? 3.549 9.438 36.469 1 95.75 92 GLN A N 1
ATOM 687 C CA . GLN A 1 92 ? 4.113 10.719 36.875 1 95.75 92 GLN A CA 1
ATOM 688 C C . GLN A 1 92 ? 3.256 11.883 36.375 1 95.75 92 GLN A C 1
ATOM 690 O O . GLN A 1 92 ? 3 12.828 37.125 1 95.75 92 GLN A O 1
ATOM 695 N N . HIS A 1 93 ? 2.775 11.836 35.188 1 93.62 93 HIS A N 1
ATOM 696 C CA . HIS A 1 93 ? 1.918 12.875 34.625 1 93.62 93 HIS A CA 1
ATOM 697 C C . HIS A 1 93 ? 0.566 12.906 35.344 1 93.62 93 HIS A C 1
ATOM 699 O O . HIS A 1 93 ? 0.025 13.984 35.594 1 93.62 93 HIS A O 1
ATOM 705 N N . ILE A 1 94 ? 0.092 11.719 35.562 1 95.5 94 ILE A N 1
ATOM 706 C CA . ILE A 1 94 ? -1.195 11.633 36.25 1 95.5 94 ILE A CA 1
ATOM 707 C C . ILE A 1 94 ? -1.092 12.266 37.656 1 95.5 94 ILE A C 1
ATOM 709 O O . ILE A 1 94 ? -1.978 13.016 38.062 1 95.5 94 ILE A O 1
ATOM 713 N N . GLN A 1 95 ? 0.033 12.016 38.281 1 96.31 95 GLN A N 1
ATOM 714 C CA . GLN A 1 95 ? 0.254 12.594 39.625 1 96.31 95 GLN A CA 1
ATOM 715 C C . GLN A 1 95 ? 0.393 14.109 39.531 1 96.31 95 GLN A C 1
ATOM 717 O O . GLN A 1 95 ? -0.113 14.828 40.406 1 96.31 95 GLN A O 1
ATOM 722 N N . GLU A 1 96 ? 1.021 14.547 38.562 1 93.94 96 GLU A N 1
ATOM 723 C CA . GLU A 1 96 ? 1.163 15.984 38.344 1 93.94 96 GLU A CA 1
ATOM 724 C C . GLU A 1 96 ? -0.197 16.656 38.156 1 93.94 96 GLU A C 1
ATOM 726 O O . GLU A 1 96 ? -0.473 17.688 38.75 1 93.94 96 GLU A O 1
ATOM 731 N N . ILE A 1 97 ? -1.056 16.062 37.375 1 94.88 97 ILE A N 1
ATOM 732 C CA . ILE A 1 97 ? -2.377 16.609 37.094 1 94.88 97 ILE A CA 1
ATOM 733 C C . ILE A 1 97 ? -3.229 16.609 38.344 1 94.88 97 ILE A C 1
ATOM 735 O O . ILE A 1 97 ? -3.945 17.578 38.625 1 94.88 97 ILE A O 1
ATOM 739 N N . GLU A 1 98 ? -3.08 15.523 39.094 1 95.75 98 GLU A N 1
ATOM 740 C CA . GLU A 1 98 ? -3.834 15.43 40.344 1 95.75 98 GLU A CA 1
ATOM 741 C C . GLU A 1 98 ? -3.395 16.5 41.344 1 95.75 98 GLU A C 1
ATOM 743 O O . GLU A 1 98 ? -4.219 17.062 42.062 1 95.75 98 GLU A O 1
ATOM 748 N N . SER A 1 99 ? -2.127 16.719 41.375 1 95.19 99 SER A N 1
ATOM 749 C CA . SER A 1 99 ? -1.597 17.734 42.281 1 95.19 99 SER A CA 1
ATOM 750 C C . SER A 1 99 ? -2.088 19.125 41.906 1 95.19 99 SER A C 1
ATOM 752 O O . SER A 1 99 ? -2.129 20.016 42.75 1 95.19 99 SER A O 1
ATOM 754 N N . LEU A 1 100 ? -2.482 19.328 40.625 1 93 100 LEU A N 1
ATOM 755 C CA . LEU A 1 100 ? -2.955 20.625 40.156 1 93 100 LEU A CA 1
ATOM 756 C C . LEU A 1 100 ? -4.461 20.766 40.344 1 93 100 LEU A C 1
ATOM 758 O O . LEU A 1 100 ? -5.043 21.797 40 1 93 100 LEU A O 1
ATOM 762 N N . GLY A 1 101 ? -5.105 19.75 40.906 1 94.56 101 GLY A N 1
ATOM 763 C CA . GLY A 1 101 ? -6.531 19.812 41.188 1 94.56 101 GLY A CA 1
ATOM 764 C C . GLY A 1 101 ? -7.363 18.984 40.219 1 94.56 101 GLY A C 1
ATOM 765 O O . GLY A 1 101 ? -8.578 19.172 40.125 1 94.56 101 GLY A O 1
ATOM 766 N N . GLY A 1 102 ? -6.734 18.188 39.469 1 94.81 102 GLY A N 1
ATOM 767 C CA . GLY A 1 102 ? -7.441 17.328 38.531 1 94.81 102 GLY A CA 1
ATOM 768 C C . GLY A 1 102 ? -7.359 17.797 37.094 1 94.81 102 GLY A C 1
ATOM 769 O O . GLY A 1 102 ? -6.82 18.875 36.812 1 94.81 102 GLY A O 1
ATOM 770 N N . MET A 1 103 ? -7.91 16.953 36.125 1 93.31 103 MET A N 1
ATOM 771 C CA . MET A 1 103 ? -7.754 17.219 34.688 1 93.31 103 MET A CA 1
ATOM 772 C C . MET A 1 103 ? -8.492 18.484 34.281 1 93.31 103 MET A C 1
ATOM 774 O O . MET A 1 103 ? -8.016 19.25 33.438 1 93.31 103 MET A O 1
ATOM 778 N N . THR A 1 104 ? -9.641 18.703 34.844 1 90.5 104 THR A N 1
ATOM 779 C CA . THR A 1 104 ? -10.406 19.906 34.531 1 90.5 104 THR A CA 1
ATOM 780 C C . THR A 1 104 ? -9.617 21.172 34.844 1 90.5 104 THR A C 1
ATOM 782 O O . THR A 1 104 ? -9.523 22.078 34.031 1 90.5 104 THR A O 1
ATOM 785 N N . ALA A 1 105 ? -9.07 21.188 36.031 1 91.88 105 ALA A N 1
ATOM 786 C CA . ALA A 1 105 ? -8.266 22.312 36.469 1 91.88 105 ALA A CA 1
ATOM 787 C C . ALA A 1 105 ? -7.023 22.469 35.562 1 91.88 105 ALA A C 1
ATOM 789 O O . ALA A 1 105 ? -6.613 23.594 35.25 1 91.88 105 ALA A O 1
ATOM 790 N N . ALA A 1 106 ? -6.445 21.406 35.281 1 91.5 106 ALA A N 1
ATOM 791 C CA . ALA A 1 106 ? -5.254 21.422 34.438 1 91.5 106 ALA A CA 1
ATOM 792 C C . ALA A 1 106 ? -5.57 22 33.062 1 91.5 106 ALA A C 1
ATOM 794 O O . ALA A 1 106 ? -4.762 22.734 32.469 1 91.5 106 ALA A O 1
ATOM 795 N N . ILE A 1 107 ? -6.711 21.625 32.5 1 88.38 107 ILE A N 1
ATOM 796 C CA . ILE A 1 107 ? -7.133 22.109 31.188 1 88.38 107 ILE A CA 1
ATOM 797 C C . ILE A 1 107 ? -7.34 23.625 31.25 1 88.38 107 ILE A C 1
ATOM 799 O O . ILE A 1 107 ? -6.926 24.344 30.328 1 88.38 107 ILE A O 1
ATOM 803 N N . GLU A 1 108 ? -7.922 24.047 32.281 1 85.69 108 GLU A N 1
ATOM 804 C CA . GLU A 1 108 ? -8.164 25.484 32.469 1 85.69 108 GLU A CA 1
ATOM 805 C C . GLU A 1 108 ? -6.852 26.25 32.562 1 85.69 108 GLU A C 1
ATOM 807 O O . GLU A 1 108 ? -6.746 27.375 32.062 1 85.69 108 GLU A O 1
ATOM 812 N N . ALA A 1 109 ? -5.922 25.594 33.156 1 85.31 109 ALA A N 1
ATOM 813 C CA . ALA A 1 109 ? -4.605 26.219 33.312 1 85.31 109 ALA A CA 1
ATOM 814 C C . ALA A 1 109 ? -3.824 26.141 31.984 1 85.31 109 ALA A C 1
ATOM 816 O O . ALA A 1 109 ? -2.799 26.797 31.828 1 85.31 109 ALA A O 1
ATOM 817 N N . GLY A 1 110 ? -4.312 25.328 31.047 1 84.19 110 GLY A N 1
ATOM 818 C CA . GLY A 1 110 ? -3.711 25.234 29.719 1 84.19 110 GLY A CA 1
ATOM 819 C C . GLY A 1 110 ? -2.514 24.297 29.688 1 84.19 110 GLY A C 1
ATOM 820 O O . GLY A 1 110 ? -1.775 24.266 28.688 1 84.19 110 GLY A O 1
ATOM 821 N N . ILE A 1 111 ? -2.352 23.516 30.672 1 86.31 111 ILE A N 1
ATOM 822 C CA . ILE A 1 111 ? -1.12 22.75 30.844 1 86.31 111 ILE A CA 1
ATOM 823 C C . ILE A 1 111 ? -1.085 21.609 29.828 1 86.31 111 ILE A C 1
ATOM 825 O O . ILE A 1 111 ? -0.101 21.438 29.109 1 86.31 111 ILE A O 1
ATOM 829 N N . PRO A 1 112 ? -2.17 20.75 29.75 1 88.31 112 PRO A N 1
ATOM 830 C CA . PRO A 1 112 ? -2.102 19.656 28.781 1 88.31 112 PRO A CA 1
ATOM 831 C C . PRO A 1 112 ? -1.894 20.141 27.344 1 88.31 112 PRO A C 1
ATOM 833 O O . PRO A 1 112 ? -1.096 19.562 26.609 1 88.31 112 PRO A O 1
ATOM 836 N N . LYS A 1 113 ? -2.574 21.172 26.953 1 85.19 113 LYS A N 1
ATOM 837 C CA . LYS A 1 113 ? -2.467 21.719 25.609 1 85.19 113 LYS A CA 1
ATOM 838 C C . LYS A 1 113 ? -1.059 22.234 25.328 1 85.19 113 LYS A C 1
ATOM 840 O O . LYS A 1 113 ? -0.508 22.016 24.25 1 85.19 113 LYS A O 1
ATOM 845 N N . MET A 1 114 ? -0.527 22.906 26.312 1 85.12 114 MET A N 1
ATOM 846 C CA . MET A 1 114 ? 0.822 23.453 26.172 1 85.12 114 MET A CA 1
ATOM 847 C C . MET A 1 114 ? 1.84 22.328 25.969 1 85.12 114 MET A C 1
ATOM 849 O O . MET A 1 114 ? 2.742 22.453 25.141 1 85.12 114 MET A O 1
ATOM 853 N N . ARG A 1 115 ? 1.666 21.328 26.703 1 86.94 115 ARG A N 1
ATOM 854 C CA . ARG A 1 115 ? 2.6 20.203 26.609 1 86.94 115 ARG A CA 1
ATOM 855 C C . ARG A 1 115 ? 2.514 19.531 25.234 1 86.94 115 ARG A C 1
ATOM 857 O O . ARG A 1 115 ? 3.529 19.109 24.688 1 86.94 115 ARG A O 1
ATOM 864 N N . ILE A 1 116 ? 1.356 19.359 24.719 1 88.25 116 ILE A N 1
ATOM 865 C CA . ILE A 1 116 ? 1.152 18.766 23.406 1 88.25 116 ILE A CA 1
ATOM 866 C C . ILE A 1 116 ? 1.792 19.641 22.328 1 88.25 116 ILE A C 1
ATOM 868 O O . ILE A 1 116 ? 2.465 19.125 21.422 1 88.25 116 ILE A O 1
ATOM 872 N N . GLU A 1 117 ? 1.594 20.891 22.469 1 85.75 117 GLU A N 1
ATOM 873 C CA . GLU A 1 117 ? 2.123 21.844 21.484 1 85.75 117 GLU A CA 1
ATOM 874 C C . GLU A 1 117 ? 3.648 21.875 21.516 1 85.75 117 GLU A C 1
ATOM 876 O O . GLU A 1 117 ? 4.293 21.953 20.469 1 85.75 117 GLU A O 1
ATOM 881 N N . GLU A 1 118 ? 4.16 21.844 22.688 1 86.94 118 GLU A N 1
ATOM 882 C CA . GLU A 1 118 ? 5.613 21.812 22.844 1 86.94 118 GLU A CA 1
ATOM 883 C C . GLU A 1 118 ? 6.203 20.562 22.203 1 86.94 118 GLU A C 1
ATOM 885 O O . GLU A 1 118 ? 7.207 20.641 21.484 1 86.94 118 GLU A O 1
ATOM 890 N N . ALA A 1 119 ? 5.57 19.453 22.531 1 90.31 119 ALA A N 1
ATOM 891 C CA . ALA A 1 119 ? 6.035 18.188 21.969 1 90.31 119 ALA A CA 1
ATOM 892 C C . ALA A 1 119 ? 5.945 18.203 20.438 1 90.31 119 ALA A C 1
ATOM 894 O O . ALA A 1 119 ? 6.836 17.688 19.75 1 90.31 119 ALA A O 1
ATOM 895 N N . ALA A 1 120 ? 4.918 18.734 19.922 1 89.69 120 ALA A N 1
ATOM 896 C CA . ALA A 1 120 ? 4.695 18.781 18.484 1 89.69 120 ALA A CA 1
ATOM 897 C C . ALA A 1 120 ? 5.73 19.672 17.797 1 89.69 120 ALA A C 1
ATOM 899 O O . ALA A 1 120 ? 6.273 19.312 16.75 1 89.69 120 ALA A O 1
ATOM 900 N N . ALA A 1 121 ? 5.977 20.844 18.391 1 87.75 121 ALA A N 1
ATOM 901 C CA . ALA A 1 121 ? 6.945 21.781 17.828 1 87.75 121 ALA A CA 1
ATOM 902 C C . ALA A 1 121 ? 8.352 21.188 17.844 1 87.75 121 ALA A C 1
ATOM 904 O O . ALA A 1 121 ? 9.117 21.359 16.891 1 87.75 121 ALA A O 1
ATOM 905 N N . ALA A 1 122 ? 8.641 20.578 18.891 1 90.38 122 ALA A N 1
ATOM 906 C CA . ALA A 1 122 ? 9.953 19.938 19.016 1 90.38 122 ALA A CA 1
ATOM 907 C C . ALA A 1 122 ? 10.125 18.844 17.969 1 90.38 122 ALA A C 1
ATOM 909 O O . ALA A 1 122 ? 11.188 18.734 17.344 1 90.38 122 ALA A O 1
ATOM 910 N N . LYS A 1 123 ? 9.148 18.062 17.844 1 91.44 123 LYS A N 1
ATOM 911 C CA . LYS A 1 123 ? 9.203 17 16.844 1 91.44 123 LYS A CA 1
ATOM 912 C C . LYS A 1 123 ? 9.352 17.578 15.438 1 91.44 123 LYS A C 1
ATOM 914 O O . LYS A 1 123 ? 10.164 17.078 14.648 1 91.44 123 LYS A O 1
ATOM 919 N N . GLN A 1 124 ? 8.594 18.531 15.141 1 90.88 124 GLN A N 1
ATOM 920 C CA . GLN A 1 124 ? 8.672 19.156 13.828 1 90.88 124 GLN A CA 1
ATOM 921 C C . GLN A 1 124 ? 10.07 19.719 13.562 1 90.88 124 GLN A C 1
ATOM 923 O O . GLN A 1 124 ? 10.586 19.609 12.445 1 90.88 124 GLN A O 1
ATOM 928 N N . ALA A 1 125 ? 10.617 20.312 14.586 1 89.69 125 ALA A N 1
ATOM 929 C CA . ALA A 1 125 ? 11.969 20.859 14.461 1 89.69 125 ALA A CA 1
ATOM 930 C C . ALA A 1 125 ? 12.977 19.75 14.133 1 89.69 125 ALA A C 1
ATOM 932 O O . ALA A 1 125 ? 13.875 19.953 13.305 1 89.69 125 ALA A O 1
ATOM 933 N N . ARG A 1 126 ? 12.852 18.641 14.742 1 91.62 126 ARG A N 1
ATOM 934 C CA . ARG A 1 126 ? 13.75 17.516 14.477 1 91.62 126 ARG A CA 1
ATOM 935 C C . ARG A 1 126 ? 13.578 17 13.055 1 91.62 126 ARG A C 1
ATOM 937 O O . ARG A 1 126 ? 14.555 16.625 12.406 1 91.62 126 ARG A O 1
ATOM 944 N N . ILE A 1 127 ? 12.438 16.969 12.586 1 89.25 127 ILE A N 1
ATOM 945 C CA . ILE A 1 127 ? 12.164 16.516 11.234 1 89.25 127 ILE A CA 1
ATOM 946 C C . ILE A 1 127 ? 12.734 17.516 10.227 1 89.25 127 ILE A C 1
ATOM 948 O O . ILE A 1 127 ? 13.43 17.125 9.281 1 89.25 127 ILE A O 1
ATOM 952 N N . ASP A 1 128 ? 12.492 18.797 10.516 1 89.94 128 ASP A N 1
ATOM 953 C CA . ASP A 1 128 ? 12.922 19.844 9.602 1 89.94 128 ASP A CA 1
ATOM 954 C C . ASP A 1 128 ? 14.445 19.938 9.539 1 89.94 128 ASP A C 1
ATOM 956 O O . ASP A 1 128 ? 15.008 20.297 8.5 1 89.94 128 ASP A O 1
ATOM 960 N N . SER A 1 129 ? 15.07 19.609 10.641 1 87.31 129 SER A N 1
ATOM 961 C CA . SER A 1 129 ? 16.531 19.703 10.711 1 87.31 129 SER A CA 1
ATOM 962 C C . SER A 1 129 ? 17.188 18.422 10.195 1 87.31 129 SER A C 1
ATOM 964 O O . SER A 1 129 ? 18.406 18.375 10.031 1 87.31 129 SER A O 1
ATOM 966 N N . GLY A 1 130 ? 16.422 17.344 10.055 1 85.31 130 GLY A N 1
ATOM 967 C CA . GLY A 1 130 ? 16.953 16.094 9.562 1 85.31 130 GLY A CA 1
ATOM 968 C C . GLY A 1 130 ? 17.438 15.172 10.672 1 85.31 130 GLY A C 1
ATOM 969 O O . GLY A 1 130 ? 18.125 14.18 10.406 1 85.31 130 GLY A O 1
ATOM 970 N N . ASN A 1 131 ? 17.141 15.523 11.867 1 87.12 131 ASN A N 1
ATOM 971 C CA . ASN A 1 131 ? 17.5 14.672 12.992 1 87.12 131 ASN A CA 1
ATOM 972 C C . ASN A 1 131 ? 16.531 13.508 13.156 1 87.12 131 ASN A C 1
ATOM 974 O O . ASN A 1 131 ? 16.828 12.523 13.828 1 87.12 131 ASN A O 1
ATOM 978 N N . GLU A 1 132 ? 15.422 13.68 12.633 1 88.06 132 GLU A N 1
ATOM 979 C CA . GLU A 1 132 ? 14.43 12.609 12.531 1 88.06 132 GLU A CA 1
ATOM 980 C C . GLU A 1 132 ? 13.961 12.43 11.086 1 88.06 132 GLU A C 1
ATOM 982 O O . GLU A 1 132 ? 13.641 13.406 10.406 1 88.06 132 GLU A O 1
ATOM 987 N N . TYR A 1 133 ? 14.008 11.188 10.672 1 86.62 133 TYR A N 1
ATOM 988 C CA . TYR A 1 133 ? 13.758 10.93 9.258 1 86.62 133 TYR A CA 1
ATOM 989 C C . TYR A 1 133 ? 12.312 10.508 9.023 1 86.62 133 TYR A C 1
ATOM 991 O O . TYR A 1 133 ? 11.742 9.758 9.82 1 86.62 133 TYR A O 1
ATOM 999 N N . VAL A 1 134 ? 11.742 11.086 8.031 1 87.62 134 VAL A N 1
ATOM 1000 C CA . VAL A 1 134 ? 10.461 10.633 7.484 1 87.62 134 VAL A CA 1
ATOM 1001 C C . VAL A 1 134 ? 10.641 10.242 6.02 1 87.62 134 VAL A C 1
ATOM 1003 O O . VAL A 1 134 ? 10.906 11.094 5.168 1 87.62 134 VAL A O 1
ATOM 1006 N N . ILE A 1 135 ? 10.438 9.016 5.773 1 87.12 135 ILE A N 1
ATOM 1007 C CA . ILE A 1 135 ? 10.672 8.469 4.441 1 87.12 135 ILE A CA 1
ATOM 1008 C C . ILE A 1 135 ? 9.734 9.141 3.438 1 87.12 135 ILE A C 1
ATOM 1010 O O . ILE A 1 135 ? 8.523 9.211 3.658 1 87.12 135 ILE A O 1
ATOM 1014 N N . GLY A 1 136 ? 10.289 9.617 2.312 1 84.12 136 GLY A N 1
ATOM 1015 C CA . GLY A 1 136 ? 9.523 10.281 1.27 1 84.12 136 GLY A CA 1
ATOM 1016 C C . GLY A 1 136 ? 9.406 11.781 1.48 1 84.12 136 GLY A C 1
ATOM 1017 O O . GLY A 1 136 ? 8.969 12.508 0.584 1 84.12 136 GLY A O 1
ATOM 1018 N N . VAL A 1 137 ? 9.805 12.258 2.662 1 85.38 137 VAL A N 1
ATOM 1019 C CA . VAL A 1 137 ? 9.664 13.68 2.98 1 85.38 137 VAL A CA 1
ATOM 1020 C C . VAL A 1 137 ? 11.047 14.328 3.082 1 85.38 137 VAL A C 1
ATOM 1022 O O . VAL A 1 137 ? 11.391 15.188 2.275 1 85.38 137 VAL A O 1
ATOM 1025 N N . ASN A 1 138 ? 11.812 13.828 3.996 1 84.69 138 ASN A N 1
ATOM 1026 C CA . ASN A 1 138 ? 13.141 14.406 4.141 1 84.69 138 ASN A CA 1
ATOM 1027 C C . ASN A 1 138 ? 14.234 13.375 3.887 1 84.69 138 ASN A C 1
ATOM 1029 O O . ASN A 1 138 ? 15.422 13.703 3.896 1 84.69 138 ASN A O 1
ATOM 1033 N N . LEU A 1 139 ? 13.828 12.133 3.713 1 82.31 139 LEU A N 1
ATOM 1034 C CA . LEU A 1 139 ? 14.719 11.055 3.307 1 82.31 139 LEU A CA 1
ATOM 1035 C C . LEU A 1 139 ? 14.18 10.328 2.082 1 82.31 139 LEU A C 1
ATOM 1037 O O . LEU A 1 139 ? 13.039 9.859 2.09 1 82.31 139 LEU A O 1
ATOM 1041 N N . PHE A 1 140 ? 14.961 10.234 0.998 1 79.75 140 PHE A N 1
ATOM 1042 C CA . PHE A 1 140 ? 14.594 9.586 -0.256 1 79.75 140 PHE A CA 1
ATOM 1043 C C . PHE A 1 140 ? 13.422 10.297 -0.915 1 79.75 140 PHE A C 1
ATOM 1045 O O . PHE A 1 140 ? 12.445 9.656 -1.309 1 79.75 140 PHE A O 1
ATOM 1052 N N . LYS A 1 141 ? 13.5 11.508 -0.963 1 80.94 141 LYS A N 1
ATOM 1053 C CA . LYS A 1 141 ? 12.461 12.336 -1.568 1 80.94 141 LYS A CA 1
ATOM 1054 C C . LYS A 1 141 ? 12.445 12.18 -3.086 1 80.94 141 LYS A C 1
ATOM 1056 O O . LYS A 1 141 ? 13.508 12.109 -3.719 1 80.94 141 LYS A O 1
ATOM 1061 N N . LYS A 1 142 ? 11.195 12.141 -3.652 1 78.75 142 LYS A N 1
ATOM 1062 C CA . LYS A 1 142 ? 11.047 12.094 -5.105 1 78.75 142 LYS A CA 1
ATOM 1063 C C . LYS A 1 142 ? 11.203 13.484 -5.715 1 78.75 142 LYS A C 1
ATOM 1065 O O . LYS A 1 142 ? 10.789 14.484 -5.121 1 78.75 142 LYS A O 1
ATOM 1070 N N . GLU A 1 143 ? 11.688 13.398 -6.883 1 67.88 143 GLU A N 1
ATOM 1071 C CA . GLU A 1 143 ? 11.805 14.672 -7.586 1 67.88 143 GLU A CA 1
ATOM 1072 C C . GLU A 1 143 ? 10.453 15.148 -8.094 1 67.88 143 GLU A C 1
ATOM 1074 O O . GLU A 1 143 ? 10.125 16.344 -7.992 1 67.88 143 GLU A O 1
ATOM 1079 N N . THR A 1 144 ? 9.688 14.164 -8.648 1 69 144 THR A N 1
ATOM 1080 C CA . THR A 1 144 ? 8.367 14.5 -9.172 1 69 144 THR A CA 1
ATOM 1081 C C . THR A 1 144 ? 7.309 13.562 -8.609 1 69 144 THR A C 1
ATOM 1083 O O . THR A 1 144 ? 7.465 12.344 -8.656 1 69 144 THR A O 1
ATOM 1086 N N . GLU A 1 145 ? 6.32 14.297 -8.062 1 70.62 145 GLU A N 1
ATOM 1087 C CA . GLU A 1 145 ? 5.246 13.492 -7.488 1 70.62 145 GLU A CA 1
ATOM 1088 C C . GLU A 1 145 ? 4.297 12.984 -8.562 1 70.62 145 GLU A C 1
ATOM 1090 O O . GLU A 1 145 ? 4.07 13.656 -9.57 1 70.62 145 GLU A O 1
ATOM 1095 N N . SER A 1 146 ? 3.891 11.688 -8.375 1 65.56 146 SER A N 1
ATOM 1096 C CA . SER A 1 146 ? 2.926 11.117 -9.305 1 65.56 146 SER A CA 1
ATOM 1097 C C . SER A 1 146 ? 1.525 11.672 -9.055 1 65.56 146 SER A C 1
ATOM 1099 O O . SER A 1 146 ? 1.175 12 -7.922 1 65.56 146 SER A O 1
ATOM 1101 N N . GLU A 1 147 ? 0.819 11.766 -10.141 1 67.88 147 GLU A N 1
ATOM 1102 C CA . GLU A 1 147 ? -0.556 12.242 -10.031 1 67.88 147 GLU A CA 1
ATOM 1103 C C . GLU A 1 147 ? -1.457 11.195 -9.383 1 67.88 147 GLU A C 1
ATOM 1105 O O . GLU A 1 147 ? -1.308 10 -9.641 1 67.88 147 GLU A O 1
ATOM 1110 N N . LEU A 1 148 ? -2.18 11.594 -8.414 1 74 148 LEU A N 1
ATOM 1111 C CA . LEU A 1 148 ? -3.148 10.742 -7.742 1 74 148 LEU A CA 1
ATOM 1112 C C . LEU A 1 148 ? -4.574 11.211 -8.016 1 74 148 LEU A C 1
ATOM 1114 O O . LEU A 1 148 ? -4.832 12.414 -8.078 1 74 148 LEU A O 1
ATOM 1118 N N . ASP A 1 149 ? -5.395 10.219 -8.227 1 72.12 149 ASP A N 1
ATOM 1119 C CA . ASP A 1 149 ? -6.809 10.562 -8.328 1 72.12 149 ASP A CA 1
ATOM 1120 C C . ASP A 1 149 ? -7.363 11.016 -6.984 1 72.12 149 ASP A C 1
ATOM 1122 O O . ASP A 1 149 ? -7.137 10.367 -5.961 1 72.12 149 ASP A O 1
ATOM 1126 N N . ILE A 1 150 ? -7.973 12.195 -7.004 1 75.75 150 ILE A N 1
ATOM 1127 C CA . ILE A 1 150 ? -8.484 12.75 -5.754 1 75.75 150 ILE A CA 1
ATOM 1128 C C . ILE A 1 150 ? -10 12.93 -5.848 1 75.75 150 ILE A C 1
ATOM 1130 O O . ILE A 1 150 ? -10.547 13.055 -6.945 1 75.75 150 ILE A O 1
ATOM 1134 N N . LEU A 1 151 ? -10.617 12.75 -4.719 1 70.56 151 LEU A N 1
ATOM 1135 C CA . LEU A 1 151 ? -12.055 13.016 -4.656 1 70.56 151 LEU A CA 1
ATOM 1136 C C . LEU A 1 151 ? -12.336 14.508 -4.691 1 70.56 151 LEU A C 1
ATOM 1138 O O . LEU A 1 151 ? -11.766 15.273 -3.914 1 70.56 151 LEU A O 1
ATOM 1142 N N . LYS A 1 152 ? -13.18 14.922 -5.727 1 73.75 152 LYS A N 1
ATOM 1143 C CA . LYS A 1 152 ? -13.602 16.312 -5.824 1 73.75 152 LYS A CA 1
ATOM 1144 C C . LYS A 1 152 ? -15.031 16.484 -5.312 1 73.75 152 LYS A C 1
ATOM 1146 O O . LYS A 1 152 ? -15.953 15.828 -5.793 1 73.75 152 LYS A O 1
ATOM 1151 N N . VAL A 1 153 ? -15.117 17.266 -4.207 1 70.06 153 VAL A N 1
ATOM 1152 C CA . VAL A 1 153 ? -16.438 17.516 -3.639 1 70.06 153 VAL A CA 1
ATOM 1153 C C . VAL A 1 153 ? -16.906 18.922 -4.016 1 70.06 153 VAL A C 1
ATOM 1155 O O . VAL A 1 153 ? -16.156 19.891 -3.863 1 70.06 153 VAL A O 1
ATOM 1158 N N . ASP A 1 154 ? -18.062 18.969 -4.68 1 75.06 154 ASP A N 1
ATOM 1159 C CA . ASP A 1 154 ? -18.688 20.266 -4.93 1 75.06 154 ASP A CA 1
ATOM 1160 C C . ASP A 1 154 ? -19.391 20.781 -3.678 1 75.06 154 ASP A C 1
ATOM 1162 O O . ASP A 1 154 ? -20.562 20.469 -3.453 1 75.06 154 ASP A O 1
ATOM 1166 N N . ASN A 1 155 ? -18.719 21.609 -2.984 1 76.19 155 ASN A N 1
ATOM 1167 C CA . ASN A 1 155 ? -19.203 22.094 -1.694 1 76.19 155 ASN A CA 1
ATOM 1168 C C . ASN A 1 155 ? -20.469 22.922 -1.844 1 76.19 155 ASN A C 1
ATOM 1170 O O . ASN A 1 155 ? -21.344 22.906 -0.967 1 76.19 155 ASN A O 1
ATOM 1174 N N . THR A 1 156 ? -20.562 23.609 -2.916 1 76.69 156 THR A N 1
ATOM 1175 C CA . THR A 1 156 ? -21.75 24.438 -3.139 1 76.69 156 THR A CA 1
ATOM 1176 C C . THR A 1 156 ? -22.984 23.562 -3.346 1 76.69 156 THR A C 1
ATOM 1178 O O . THR A 1 156 ? -24.031 23.828 -2.768 1 76.69 156 THR A O 1
ATOM 1181 N N . LYS A 1 157 ? -22.75 22.578 -4.18 1 79.12 157 LYS A N 1
ATOM 1182 C CA . LYS A 1 157 ? -23.859 21.656 -4.438 1 79.12 157 LYS A CA 1
ATOM 1183 C C . LYS A 1 157 ? -24.281 20.938 -3.164 1 79.12 157 LYS A C 1
ATOM 1185 O O . LYS A 1 157 ? -25.484 20.812 -2.893 1 79.12 157 LYS A O 1
ATOM 1190 N N . VAL A 1 158 ? -23.359 20.594 -2.408 1 82.5 158 VAL A N 1
ATOM 1191 C CA . VAL A 1 158 ? -23.641 19.875 -1.17 1 82.5 158 VAL A CA 1
ATOM 1192 C C . VAL A 1 158 ? -24.391 20.797 -0.205 1 82.5 158 VAL A C 1
ATOM 1194 O O . VAL A 1 158 ? -25.344 20.359 0.448 1 82.5 158 VAL A O 1
ATOM 1197 N N . ARG A 1 159 ? -23.953 21.969 -0.102 1 84.69 159 ARG A N 1
ATOM 1198 C CA . ARG A 1 159 ? -24.594 22.938 0.785 1 84.69 159 ARG A CA 1
ATOM 1199 C C . ARG A 1 159 ? -26.031 23.188 0.379 1 84.69 159 ARG A C 1
ATOM 1201 O O . ARG A 1 159 ? -26.938 23.188 1.226 1 84.69 159 ARG A O 1
ATOM 1208 N N . LEU A 1 160 ? -26.266 23.344 -0.908 1 87.06 160 LEU A N 1
ATOM 1209 C CA . LEU A 1 160 ? -27.609 23.625 -1.403 1 87.06 160 LEU A CA 1
ATOM 1210 C C . LEU A 1 160 ? -28.531 22.438 -1.163 1 87.06 160 LEU A C 1
ATOM 1212 O O . LEU A 1 160 ? -29.703 22.609 -0.796 1 87.06 160 LEU A O 1
ATOM 1216 N N . GLU A 1 161 ? -27.969 21.344 -1.366 1 89.94 161 GLU A N 1
ATOM 1217 C CA . GLU A 1 161 ? -28.766 20.141 -1.106 1 89.94 161 GLU A CA 1
ATOM 1218 C C . GLU A 1 161 ? -29.156 20.047 0.366 1 89.94 161 GLU A C 1
ATOM 1220 O O . GLU A 1 161 ? -30.266 19.641 0.692 1 89.94 161 GLU A O 1
ATOM 1225 N N . GLN A 1 162 ? -28.203 20.375 1.184 1 90.88 162 GLN A N 1
ATOM 1226 C CA . GLN A 1 162 ? -28.469 20.344 2.615 1 90.88 162 GLN A CA 1
ATOM 1227 C C . GLN A 1 162 ? -29.516 21.406 2.996 1 90.88 162 GLN A C 1
ATOM 1229 O O . GLN A 1 162 ? -30.375 21.141 3.834 1 90.88 162 GLN A O 1
ATOM 1234 N N . ILE A 1 163 ? -29.438 22.516 2.404 1 92.62 163 ILE A N 1
ATOM 1235 C CA . ILE A 1 163 ? -30.375 23.594 2.666 1 92.62 163 ILE A CA 1
ATOM 1236 C C . ILE A 1 163 ? -31.781 23.172 2.225 1 92.62 163 ILE A C 1
ATOM 1238 O O . ILE A 1 163 ? -32.75 23.391 2.938 1 92.62 163 ILE A O 1
ATOM 1242 N N . ASP A 1 164 ? -31.812 22.562 1.089 1 92.81 164 ASP A N 1
ATOM 1243 C CA . ASP A 1 164 ? -33.094 22.078 0.578 1 92.81 164 ASP A CA 1
ATOM 1244 C C . ASP A 1 164 ? -33.719 21.047 1.521 1 92.81 164 ASP A C 1
ATOM 1246 O O . ASP A 1 164 ? -34.906 21.094 1.802 1 92.81 164 ASP A O 1
ATOM 1250 N N . ARG A 1 165 ? -32.906 20.188 1.953 1 94 165 ARG A N 1
ATOM 1251 C CA . ARG A 1 165 ? -33.375 19.156 2.875 1 94 165 ARG A CA 1
ATOM 1252 C C . ARG A 1 165 ? -33.875 19.781 4.176 1 94 165 ARG A C 1
ATOM 1254 O O . ARG A 1 165 ? -34.906 19.359 4.703 1 94 165 ARG A O 1
ATOM 1261 N N . LEU A 1 166 ? -33.094 20.734 4.691 1 94.5 166 LEU A N 1
ATOM 1262 C CA . LEU A 1 166 ? -33.469 21.391 5.941 1 94.5 166 LEU A CA 1
ATOM 1263 C C . LEU A 1 166 ? -34.781 22.156 5.777 1 94.5 166 LEU A C 1
ATOM 1265 O O . LEU A 1 166 ? -35.625 22.141 6.676 1 94.5 166 LEU A O 1
ATOM 1269 N N . THR A 1 167 ? -34.938 22.781 4.648 1 95 167 THR A N 1
ATOM 1270 C CA . THR A 1 167 ? -36.156 23.531 4.363 1 95 167 THR A CA 1
ATOM 1271 C C . THR A 1 167 ? -37.375 22.594 4.297 1 95 167 THR A C 1
ATOM 1273 O O . THR A 1 167 ? -38.438 22.906 4.832 1 95 167 THR A O 1
ATOM 1276 N N . GLU A 1 168 ? -37.156 21.5 3.68 1 95.38 168 GLU A N 1
ATOM 1277 C CA . GLU A 1 168 ? -38.219 20.516 3.582 1 95.38 168 GLU A CA 1
ATOM 1278 C C . GLU A 1 168 ? -38.594 19.969 4.957 1 95.38 168 GLU A C 1
ATOM 1280 O O . GLU A 1 168 ? -39.781 19.875 5.281 1 95.38 168 GLU A O 1
ATOM 1285 N N . ILE A 1 169 ? -37.625 19.672 5.703 1 95.19 169 ILE A N 1
ATOM 1286 C CA . ILE A 1 169 ? -37.875 19.125 7.031 1 95.19 169 ILE A CA 1
ATOM 1287 C C . ILE A 1 169 ? -38.625 20.141 7.887 1 95.19 169 ILE A C 1
ATOM 1289 O O . ILE A 1 169 ? -39.594 19.797 8.555 1 95.19 169 ILE A O 1
ATOM 1293 N N . LYS A 1 170 ? -38.156 21.359 7.883 1 94.56 170 LYS A N 1
ATOM 1294 C CA . LYS A 1 170 ? -38.75 22.406 8.727 1 94.56 170 LYS A CA 1
ATOM 1295 C C . LYS A 1 170 ? -40.156 22.75 8.273 1 94.56 170 LYS A C 1
ATOM 1297 O O . LYS A 1 170 ? -41 23.156 9.094 1 94.56 170 LYS A O 1
ATOM 1302 N N . SER A 1 171 ? -40.438 22.469 7.012 1 95.12 171 SER A N 1
ATOM 1303 C CA . SER A 1 171 ? -41.781 22.75 6.492 1 95.12 171 SER A CA 1
ATOM 1304 C C . SER A 1 171 ? -42.781 21.656 6.887 1 95.12 171 SER A C 1
ATOM 1306 O O . SER A 1 171 ? -43.969 21.906 7.016 1 95.12 171 SER A O 1
ATOM 1308 N N . LYS A 1 172 ? -42.281 20.453 7.086 1 94.88 172 LYS A N 1
ATOM 1309 C CA . LYS A 1 172 ? -43.156 19.297 7.297 1 94.88 172 LYS A CA 1
ATOM 1310 C C . LYS A 1 172 ? -43.312 19 8.781 1 94.88 172 LYS A C 1
ATOM 1312 O O . LYS A 1 172 ? -44.281 18.359 9.195 1 94.88 172 LYS A O 1
ATOM 1317 N N . ARG A 1 173 ? -42.375 19.516 9.5 1 96.31 173 ARG A N 1
ATOM 1318 C CA . ARG A 1 173 ? -42.375 19.125 10.906 1 96.31 173 ARG A CA 1
ATOM 1319 C C . ARG A 1 173 ? -43.406 19.953 11.695 1 96.31 173 ARG A C 1
ATOM 1321 O O . ARG A 1 173 ? -43.969 20.922 11.18 1 96.31 173 ARG A O 1
ATOM 1328 N N . ASP A 1 174 ? -43.781 19.469 12.977 1 96.69 174 ASP A N 1
ATOM 1329 C CA . ASP A 1 174 ? -44.625 20.203 13.914 1 96.69 174 ASP A CA 1
ATOM 1330 C C . ASP A 1 174 ? -43.812 21.172 14.75 1 96.69 174 ASP A C 1
ATOM 1332 O O . ASP A 1 174 ? -43.219 20.781 15.75 1 96.69 174 ASP A O 1
ATOM 1336 N N . ASP A 1 175 ? -43.938 22.422 14.461 1 95.75 175 ASP A N 1
ATOM 1337 C CA . ASP A 1 175 ? -43.094 23.422 15.07 1 95.75 175 ASP A CA 1
ATOM 1338 C C . ASP A 1 175 ? -43.406 23.578 16.562 1 95.75 175 ASP A C 1
ATOM 1340 O O . ASP A 1 175 ? -42.5 23.906 17.359 1 95.75 175 ASP A O 1
ATOM 1344 N N . GLN A 1 176 ? -44.594 23.375 16.844 1 96.38 176 GLN A N 1
ATOM 1345 C CA . GLN A 1 176 ? -44.969 23.5 18.25 1 96.38 176 GLN A CA 1
ATOM 1346 C C . GLN A 1 176 ? -44.344 22.391 19.094 1 96.38 176 GLN A C 1
ATOM 1348 O O . GLN A 1 176 ? -43.844 22.641 20.203 1 96.38 176 GLN A O 1
ATOM 1353 N N . LYS A 1 177 ? -44.406 21.234 18.578 1 97.19 177 LYS A N 1
ATOM 1354 C CA . LYS A 1 177 ? -43.781 20.109 19.281 1 97.19 177 LYS A CA 1
ATOM 1355 C C . LYS A 1 177 ? -42.281 20.281 19.391 1 97.19 177 LYS A C 1
ATOM 1357 O O . LYS A 1 177 ? -41.688 20 20.422 1 97.19 177 LYS A O 1
ATOM 1362 N N . VAL A 1 178 ? -41.75 20.734 18.297 1 98 178 VAL A N 1
ATOM 1363 C CA . VAL A 1 178 ? -40.312 20.969 18.281 1 98 178 VAL A CA 1
ATOM 1364 C C . VAL A 1 178 ? -39.938 22.016 19.344 1 98 178 VAL A C 1
ATOM 1366 O O . VAL A 1 178 ? -39 21.797 20.125 1 98 178 VAL A O 1
ATOM 1369 N N . ARG A 1 179 ? -40.688 23.031 19.484 1 97.12 179 ARG A N 1
ATOM 1370 C CA . ARG A 1 179 ? -40.438 24.078 20.453 1 97.12 179 ARG A CA 1
ATOM 1371 C C . ARG A 1 179 ? -40.531 23.547 21.875 1 97.12 179 ARG A C 1
ATOM 1373 O O . ARG A 1 179 ? -39.719 23.891 22.734 1 97.12 179 ARG A O 1
ATOM 1380 N N . SER A 1 180 ? -41.5 22.75 22.016 1 97.5 180 SER A N 1
ATOM 1381 C CA . SER A 1 180 ? -41.719 22.188 23.344 1 97.5 180 SER A CA 1
ATOM 1382 C C . SER A 1 180 ? -40.562 21.281 23.766 1 97.5 180 SER A C 1
ATOM 1384 O O . SER A 1 180 ? -40.125 21.328 24.922 1 97.5 180 SER A O 1
ATOM 1386 N N . THR A 1 181 ? -40.188 20.484 22.844 1 97.94 181 THR A N 1
ATOM 1387 C CA . THR A 1 181 ? -39.094 19.562 23.156 1 97.94 181 THR A CA 1
ATOM 1388 C C . THR A 1 181 ? -37.781 20.312 23.375 1 97.94 181 THR A C 1
ATOM 1390 O O . THR A 1 181 ? -36.969 19.938 24.234 1 97.94 181 THR A O 1
ATOM 1393 N N . LEU A 1 182 ? -37.531 21.359 22.641 1 98.31 182 LEU A N 1
ATOM 1394 C CA . LEU A 1 182 ? -36.344 22.172 22.812 1 98.31 182 LEU A CA 1
ATOM 1395 C C . LEU A 1 182 ? -36.375 22.922 24.156 1 98.31 182 LEU A C 1
ATOM 1397 O O . LEU A 1 182 ? -35.344 23.062 24.812 1 98.31 182 LEU A O 1
ATOM 1401 N N . GLN A 1 183 ? -37.531 23.281 24.516 1 97.69 183 GLN A N 1
ATOM 1402 C CA . GLN A 1 183 ? -37.688 23.938 25.797 1 97.69 183 GLN A CA 1
ATOM 1403 C C . GLN A 1 183 ? -37.375 22.969 26.953 1 97.69 183 GLN A C 1
ATOM 1405 O O . GLN A 1 183 ? -36.812 23.359 27.969 1 97.69 183 GLN A O 1
ATOM 1410 N N . ALA A 1 184 ? -37.781 21.812 26.75 1 97.75 184 ALA A N 1
ATOM 1411 C CA . ALA A 1 184 ? -37.5 20.781 27.75 1 97.75 184 ALA A CA 1
ATOM 1412 C C . ALA A 1 184 ? -36 20.594 27.922 1 97.75 184 ALA A C 1
ATOM 1414 O O . ALA A 1 184 ? -35.5 20.375 29.031 1 97.75 184 ALA A O 1
ATOM 1415 N N . ILE A 1 185 ? -35.312 20.625 26.812 1 98.12 185 ILE A N 1
ATOM 1416 C CA . ILE A 1 185 ? -33.844 20.516 26.859 1 98.12 185 ILE A CA 1
ATOM 1417 C C . ILE A 1 185 ? -33.25 21.703 27.609 1 98.12 185 ILE A C 1
ATOM 1419 O O . ILE A 1 185 ? -32.375 21.531 28.453 1 98.12 185 ILE A O 1
ATOM 1423 N N . THR A 1 186 ? -33.781 22.875 27.312 1 98.06 186 THR A N 1
ATOM 1424 C CA . THR A 1 186 ? -33.312 24.078 27.984 1 98.06 186 THR A CA 1
ATOM 1425 C C . THR A 1 186 ? -33.594 24.016 29.484 1 98.06 186 THR A C 1
ATOM 1427 O O . THR A 1 186 ? -32.719 24.375 30.281 1 98.06 186 THR A O 1
ATOM 1430 N N . GLU A 1 187 ? -34.688 23.516 29.828 1 97.25 187 GLU A N 1
ATOM 1431 C CA . GLU A 1 187 ? -35.031 23.406 31.234 1 97.25 187 GLU A CA 1
ATOM 1432 C C . GLU A 1 187 ? -34.188 22.375 31.938 1 97.25 187 GLU A C 1
ATOM 1434 O O . GLU A 1 187 ? -33.75 22.578 33.062 1 97.25 187 GLU A O 1
ATOM 1439 N N . CYS A 1 188 ? -34 21.328 31.281 1 97.56 188 CYS A N 1
ATOM 1440 C CA . CYS A 1 188 ? -33.125 20.297 31.828 1 97.56 188 CYS A CA 1
ATOM 1441 C C . CYS A 1 188 ? -31.703 20.844 32.062 1 97.56 188 CYS A C 1
ATOM 1443 O O . CYS A 1 188 ? -31.078 20.562 33.062 1 97.56 188 CYS A O 1
ATOM 1445 N N . ALA A 1 189 ? -31.234 21.609 31.062 1 96.75 189 ALA A N 1
ATOM 1446 C CA . ALA A 1 189 ? -29.922 22.234 31.172 1 96.75 189 ALA A CA 1
ATOM 1447 C C . ALA A 1 189 ? -29.875 23.219 32.344 1 96.75 189 ALA A C 1
ATOM 1449 O O . ALA A 1 189 ? -28.859 23.328 33.031 1 96.75 189 ALA A O 1
ATOM 1450 N N . ARG A 1 190 ? -30.938 23.906 32.594 1 96.25 190 ARG A N 1
ATOM 1451 C CA . ARG A 1 190 ? -31.016 24.953 33.625 1 96.25 190 ARG A CA 1
ATOM 1452 C C . ARG A 1 190 ? -31.094 24.328 35 1 96.25 190 ARG A C 1
ATOM 1454 O O . ARG A 1 190 ? -30.422 24.781 35.938 1 96.25 190 ARG A O 1
ATOM 1461 N N . THR A 1 191 ? -31.891 23.328 35.156 1 96.06 191 THR A N 1
ATOM 1462 C CA . THR A 1 191 ? -32.219 22.781 36.469 1 96.06 191 THR A CA 1
ATOM 1463 C C . THR A 1 191 ? -31.266 21.641 36.812 1 96.06 191 THR A C 1
ATOM 1465 O O . THR A 1 191 ? -31.078 21.312 38 1 96.06 191 THR A O 1
ATOM 1468 N N . GLY A 1 192 ? -30.75 21.016 35.812 1 93.88 192 GLY A N 1
ATOM 1469 C CA . GLY A 1 192 ? -29.938 19.828 36.031 1 93.88 192 GLY A CA 1
ATOM 1470 C C . GLY A 1 192 ? -30.75 18.562 36.281 1 93.88 192 GLY A C 1
ATOM 1471 O O . GLY A 1 192 ? -30.188 17.5 36.5 1 93.88 192 GLY A O 1
ATOM 1472 N N . SER A 1 193 ? -32.031 18.719 36.156 1 93.25 193 SER A N 1
ATOM 1473 C CA . SER A 1 193 ? -32.938 17.578 36.375 1 93.25 193 SER A CA 1
ATOM 1474 C C . SER A 1 193 ? -33.344 16.953 35.062 1 93.25 193 SER A C 1
ATOM 1476 O O . SER A 1 193 ? -33.781 17.656 34.125 1 93.25 193 SER A O 1
ATOM 1478 N N . GLY A 1 194 ? -33.031 15.586 34.969 1 93.88 194 GLY A N 1
ATOM 1479 C CA . GLY A 1 194 ? -33.406 14.859 33.75 1 93.88 194 GLY A CA 1
ATOM 1480 C C . GLY A 1 194 ? -32.188 14.336 33 1 93.88 194 GLY A C 1
ATOM 1481 O O . GLY A 1 194 ? -31.078 14.352 33.531 1 93.88 194 GLY A O 1
ATOM 1482 N N . ASN A 1 195 ? -32.5 13.711 31.828 1 96.75 195 ASN A N 1
ATOM 1483 C CA . ASN A 1 195 ? -31.484 13.141 30.953 1 96.75 195 ASN A CA 1
ATOM 1484 C C . ASN A 1 195 ? -31.438 13.859 29.609 1 96.75 195 ASN A C 1
ATOM 1486 O O . ASN A 1 195 ? -32.344 13.695 28.781 1 96.75 195 ASN A O 1
ATOM 1490 N N . LEU A 1 196 ? -30.328 14.602 29.438 1 96.81 196 LEU A N 1
ATOM 1491 C CA . LEU A 1 196 ? -30.203 15.422 28.234 1 96.81 196 LEU A CA 1
ATOM 1492 C C . LEU A 1 196 ? -30.203 14.547 26.984 1 96.81 196 LEU A C 1
ATOM 1494 O O . LEU A 1 196 ? -30.734 14.945 25.938 1 96.81 196 LEU A O 1
ATOM 1498 N N . LEU A 1 197 ? -29.578 13.414 27.125 1 96.69 197 LEU A N 1
ATOM 1499 C CA . LEU A 1 197 ? -29.547 12.516 25.984 1 96.69 197 LEU A CA 1
ATOM 1500 C C . LEU A 1 197 ? -30.953 12.062 25.594 1 96.69 197 LEU A C 1
ATOM 1502 O O . LEU A 1 197 ? -31.312 12.039 24.422 1 96.69 197 LEU A O 1
ATOM 1506 N N . GLU A 1 198 ? -31.672 11.648 26.594 1 96.88 198 GLU A N 1
ATOM 1507 C CA . GLU A 1 198 ? -33.031 11.227 26.359 1 96.88 198 GLU A CA 1
ATOM 1508 C C . GLU A 1 198 ? -33.844 12.344 25.719 1 96.88 198 GLU A C 1
ATOM 1510 O O . GLU A 1 198 ? -34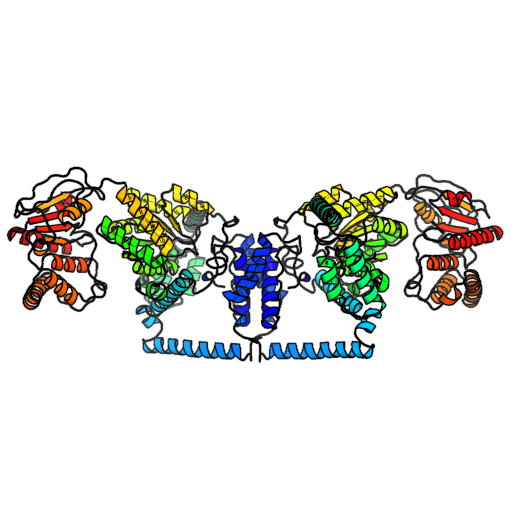.594 12.109 24.75 1 96.88 198 GLU A O 1
ATOM 1515 N N . LEU A 1 199 ? -33.719 13.492 26.219 1 97.75 199 LEU A N 1
ATOM 1516 C CA . LEU A 1 199 ? -34.469 14.641 25.719 1 97.75 199 LEU A CA 1
ATOM 1517 C C . LEU A 1 199 ? -34.031 14.992 24.297 1 97.75 199 LEU A C 1
ATOM 1519 O O . LEU A 1 199 ? -34.844 15.406 23.469 1 97.75 199 LEU A O 1
ATOM 1523 N N . ALA A 1 200 ? -32.719 14.914 23.984 1 97.88 200 ALA A N 1
ATOM 1524 C CA . ALA A 1 200 ? -32.188 15.172 22.641 1 97.88 200 ALA A CA 1
ATOM 1525 C C . ALA A 1 200 ? -32.781 14.18 21.641 1 97.88 200 ALA A C 1
ATOM 1527 O O . ALA A 1 200 ? -33.094 14.555 20.5 1 97.88 200 ALA A O 1
ATOM 1528 N N . ILE A 1 201 ? -32.906 12.898 22.094 1 97.5 201 ILE A N 1
ATOM 1529 C CA . ILE A 1 201 ? -33.469 11.867 21.234 1 97.5 201 ILE A CA 1
ATOM 1530 C C . ILE A 1 201 ? -34.938 12.203 20.922 1 97.5 201 ILE A C 1
ATOM 1532 O O . ILE A 1 201 ? -35.375 12.078 19.781 1 97.5 201 ILE A O 1
ATOM 1536 N N . ILE A 1 202 ? -35.625 12.578 21.875 1 97.19 202 ILE A N 1
ATOM 1537 C CA . ILE A 1 202 ? -37.031 12.953 21.703 1 97.19 202 ILE A CA 1
ATOM 1538 C C . ILE A 1 202 ? -37.156 14.141 20.75 1 97.19 202 ILE A C 1
ATOM 1540 O O . ILE A 1 202 ? -38 14.156 19.859 1 97.19 202 ILE A O 1
ATOM 1544 N N . ALA A 1 203 ? -36.281 15.102 20.906 1 98.06 203 ALA A N 1
ATOM 1545 C CA . ALA A 1 203 ? -36.25 16.266 20.031 1 98.06 203 ALA A CA 1
ATOM 1546 C C . ALA A 1 203 ? -35.969 15.867 18.594 1 98.06 203 ALA A C 1
ATOM 1548 O O . ALA A 1 203 ? -36.594 16.375 17.656 1 98.06 203 ALA A O 1
ATOM 1549 N N . ALA A 1 204 ? -35 15.016 18.422 1 97.31 204 ALA A N 1
ATOM 1550 C CA . ALA A 1 204 ? -34.625 14.539 17.094 1 97.31 204 ALA A CA 1
ATOM 1551 C C . ALA A 1 204 ? -35.781 13.805 16.422 1 97.31 204 ALA A C 1
ATOM 1553 O O . ALA A 1 204 ? -35.969 13.898 15.211 1 97.31 204 ALA A O 1
ATOM 1554 N N . ARG A 1 205 ? -36.5 13.078 17.203 1 96.81 205 ARG A N 1
ATOM 1555 C CA . ARG A 1 205 ? -37.656 12.352 16.688 1 96.81 205 ARG A CA 1
ATOM 1556 C C . ARG A 1 205 ? -38.719 13.32 16.156 1 96.81 205 ARG A C 1
ATOM 1558 O O . ARG A 1 205 ? -39.438 13 15.211 1 96.81 205 ARG A O 1
ATOM 1565 N N . GLU A 1 206 ? -38.75 14.438 16.781 1 97.06 206 GLU A N 1
ATOM 1566 C CA . GLU A 1 206 ? -39.688 15.484 16.328 1 97.06 206 GLU A CA 1
ATOM 1567 C C . GLU A 1 206 ? -39.031 16.328 15.227 1 97.06 206 GLU A C 1
ATOM 1569 O O . GLU A 1 206 ? -39.594 17.344 14.82 1 97.06 206 GLU A O 1
ATOM 1574 N N . ARG A 1 207 ? -37.812 15.969 14.797 1 96.94 207 ARG A N 1
ATOM 1575 C CA . ARG A 1 207 ? -37.062 16.516 13.656 1 96.94 207 ARG A CA 1
ATOM 1576 C C . ARG A 1 207 ? -36.469 17.875 14 1 96.94 207 ARG A C 1
ATOM 1578 O O . ARG A 1 207 ? -36.406 18.766 13.156 1 96.94 207 ARG A O 1
ATOM 1585 N N . ALA A 1 208 ? -36.188 18.062 15.266 1 97.38 208 ALA A N 1
ATOM 1586 C CA . ALA A 1 208 ? -35.281 19.156 15.602 1 97.38 208 ALA A CA 1
ATOM 1587 C C . ALA A 1 208 ? -33.906 18.938 14.984 1 97.38 208 ALA A C 1
ATOM 1589 O O . ALA A 1 208 ? -33.406 17.812 14.953 1 97.38 208 ALA A O 1
ATOM 1590 N N . THR A 1 209 ? -33.375 20.016 14.508 1 95.88 209 THR A N 1
ATOM 1591 C CA . THR A 1 209 ? -32.031 19.906 13.883 1 95.88 209 THR A CA 1
ATOM 1592 C C . THR A 1 209 ? -30.953 19.875 14.953 1 95.88 209 THR A C 1
ATOM 1594 O O . THR A 1 209 ? -31.188 20.234 16.109 1 95.88 209 THR A O 1
ATOM 1597 N N . LEU A 1 210 ? -29.75 19.375 14.555 1 93.94 210 LEU A N 1
ATOM 1598 C CA . LEU A 1 210 ? -28.609 19.375 15.453 1 93.94 210 LEU A CA 1
ATOM 1599 C C . LEU A 1 210 ? -28.312 20.766 15.977 1 93.94 210 LEU A C 1
ATOM 1601 O O . LEU A 1 210 ? -28.016 20.953 17.156 1 93.94 210 LEU A O 1
ATOM 1605 N N . GLY A 1 211 ? -28.359 21.734 15.062 1 92.88 211 GLY A N 1
ATOM 1606 C CA . GLY A 1 211 ? -28.141 23.125 15.453 1 92.88 211 GLY A CA 1
ATOM 1607 C C . GLY A 1 211 ? -29.125 23.609 16.5 1 92.88 211 GLY A C 1
ATOM 1608 O O . GLY A 1 211 ? -28.734 24.312 17.438 1 92.88 211 GLY A O 1
ATOM 1609 N N . GLU A 1 212 ? -30.328 23.188 16.328 1 96.06 212 GLU A N 1
ATOM 1610 C CA . GLU A 1 212 ? -31.375 23.625 17.266 1 96.06 212 GLU A CA 1
ATOM 1611 C C . GLU A 1 212 ? -31.188 22.984 18.641 1 96.06 212 GLU A C 1
ATOM 1613 O O . GLU A 1 212 ? -31.344 23.641 19.672 1 96.06 212 GLU A O 1
ATOM 1618 N N . ILE A 1 213 ? -30.891 21.766 18.594 1 97 213 ILE A N 1
ATOM 1619 C CA . ILE A 1 213 ? -30.656 21.047 19.844 1 97 213 ILE A CA 1
ATOM 1620 C C . ILE A 1 213 ? -29.453 21.656 20.578 1 97 213 ILE A C 1
ATOM 1622 O O . ILE A 1 213 ? -29.516 21.891 21.781 1 97 213 ILE A O 1
ATOM 1626 N N . THR A 1 214 ? -28.438 21.938 19.859 1 95.19 214 THR A N 1
ATOM 1627 C CA . THR A 1 214 ? -27.234 22.547 20.422 1 95.19 214 THR A CA 1
ATOM 1628 C C . THR A 1 214 ? -27.531 23.922 20.984 1 95.19 214 THR A C 1
ATOM 1630 O O . THR A 1 214 ? -27.062 24.281 22.062 1 95.19 214 THR A O 1
ATOM 1633 N N . MET A 1 215 ? -28.344 24.641 20.312 1 95.12 215 MET A N 1
ATOM 1634 C CA . MET A 1 215 ? -28.688 26 20.734 1 95.12 215 MET A CA 1
ATOM 1635 C C . MET A 1 215 ? -29.5 25.984 22.016 1 95.12 215 MET A C 1
ATOM 1637 O O . MET A 1 215 ? -29.375 26.875 22.859 1 95.12 215 MET A O 1
ATOM 1641 N N . ALA A 1 216 ? -30.281 25.016 22.094 1 97.12 216 ALA A N 1
ATOM 1642 C CA . ALA A 1 216 ? -31.094 24.891 23.297 1 97.12 216 ALA A CA 1
ATOM 1643 C C . ALA A 1 216 ? -30.219 24.703 24.547 1 97.12 216 ALA A C 1
ATOM 1645 O O . ALA A 1 216 ? -30.562 25.188 25.625 1 97.12 216 ALA A O 1
ATOM 1646 N N . MET A 1 217 ? -29.25 24.016 24.359 1 96.44 217 MET A N 1
ATOM 1647 C CA . MET A 1 217 ? -28.312 23.812 25.469 1 96.44 217 MET A CA 1
ATOM 1648 C C . MET A 1 217 ? -27.422 25.031 25.656 1 96.44 217 MET A C 1
ATOM 1650 O O . MET A 1 217 ? -27.094 25.406 26.797 1 96.44 217 MET A O 1
ATOM 1654 N N . GLU A 1 218 ? -27.047 25.703 24.594 1 94.38 218 GLU A N 1
ATOM 1655 C CA . GLU A 1 218 ? -26.141 26.844 24.609 1 94.38 218 GLU A CA 1
ATOM 1656 C C . GLU A 1 218 ? -26.766 28.031 25.344 1 94.38 218 GLU A C 1
ATOM 1658 O O . GLU A 1 218 ? -26.047 28.828 25.953 1 94.38 218 GLU A O 1
ATOM 1663 N N . GLU A 1 219 ? -27.984 28.062 25.328 1 94.69 219 GLU A N 1
ATOM 1664 C CA . GLU A 1 219 ? -28.703 29.125 26.031 1 94.69 219 GLU A CA 1
ATOM 1665 C C . GLU A 1 219 ? -28.359 29.125 27.516 1 94.69 219 GLU A C 1
ATOM 1667 O O . GLU A 1 219 ? -28.328 30.188 28.141 1 94.69 219 GLU A O 1
ATOM 1672 N N . VAL A 1 220 ? -28.031 28.062 28 1 94.94 220 VAL A N 1
ATOM 1673 C CA . VAL A 1 220 ? -27.797 27.938 29.422 1 94.94 220 VAL A CA 1
ATOM 1674 C C . VAL A 1 220 ? -26.297 27.766 29.688 1 94.94 220 VAL A C 1
ATOM 1676 O O . VAL A 1 220 ? -25.719 28.484 30.516 1 94.94 220 VAL A O 1
ATOM 1679 N N . PHE A 1 221 ? -25.688 26.844 28.938 1 92.5 221 PHE A N 1
ATOM 1680 C CA . PHE A 1 221 ? -24.312 26.453 29.203 1 92.5 221 PHE A CA 1
ATOM 1681 C C . PHE A 1 221 ? -23.344 27.484 28.609 1 92.5 221 PHE A C 1
ATOM 1683 O O . PHE A 1 221 ? -22.188 27.562 29.047 1 92.5 221 PHE A O 1
ATOM 1690 N N . GLY A 1 222 ? -23.797 28.266 27.703 1 89.12 222 GLY A N 1
ATOM 1691 C CA . GLY A 1 222 ? -22.859 29.078 26.938 1 89.12 222 GLY A CA 1
ATOM 1692 C C . GLY A 1 222 ? -21.891 28.266 26.094 1 89.12 222 GLY A C 1
ATOM 1693 O O . GLY A 1 222 ? -22.141 27.078 25.828 1 89.12 222 GLY A O 1
ATOM 1694 N N . ARG A 1 223 ? -20.922 28.938 25.453 1 82.19 223 ARG A N 1
ATOM 1695 C CA . ARG A 1 223 ? -19.922 28.266 24.625 1 82.19 223 ARG A CA 1
ATOM 1696 C C . ARG A 1 223 ? -18.531 28.406 25.219 1 82.19 223 ARG A C 1
ATOM 1698 O O . ARG A 1 223 ? -18.141 29.5 25.656 1 82.19 223 ARG A O 1
ATOM 1705 N N . TYR A 1 224 ? -17.891 27.25 25.391 1 76.12 224 TYR A N 1
ATOM 1706 C CA . TYR A 1 224 ? -16.531 27.266 25.875 1 76.12 224 TYR A CA 1
ATOM 1707 C C . TYR A 1 224 ? -15.578 27.844 24.828 1 76.12 224 TYR A C 1
ATOM 1709 O O . TYR A 1 224 ? -15.648 27.484 23.656 1 76.12 224 TYR A O 1
ATOM 1717 N N . LYS A 1 225 ? -14.82 28.781 25.219 1 72.44 225 LYS A N 1
ATOM 1718 C CA . LYS A 1 225 ? -13.773 29.344 24.375 1 72.44 225 LYS A CA 1
ATOM 1719 C C . LYS A 1 225 ? -12.391 29.047 24.938 1 72.44 225 LYS A C 1
ATOM 1721 O O . LYS A 1 225 ? -12.062 29.469 26.047 1 72.44 225 LYS A O 1
ATOM 1726 N N . ALA A 1 226 ? -11.664 28.234 24.156 1 70.5 226 ALA A N 1
ATOM 1727 C CA . ALA A 1 226 ? -10.305 27.938 24.594 1 70.5 226 ALA A CA 1
ATOM 1728 C C . ALA A 1 226 ? -9.383 29.125 24.391 1 70.5 226 ALA A C 1
ATOM 1730 O O . ALA A 1 226 ? -9.508 29.859 23.406 1 70.5 226 ALA A O 1
ATOM 1731 N N . THR A 1 227 ? -8.578 29.422 25.438 1 66.75 227 THR A N 1
ATOM 1732 C CA . THR A 1 227 ? -7.59 30.484 25.328 1 66.75 227 THR A CA 1
ATOM 1733 C C . THR A 1 227 ? -6.391 30.031 24.5 1 66.75 227 THR A C 1
ATOM 1735 O O . THR A 1 227 ? -5.855 28.953 24.719 1 66.75 227 THR A O 1
ATOM 1738 N N . ASN A 1 228 ? -6.176 30.766 23.422 1 67.06 228 ASN A N 1
ATOM 1739 C CA . ASN A 1 228 ? -5.039 30.469 22.562 1 67.06 228 ASN A CA 1
ATOM 1740 C C . ASN A 1 228 ? -3.738 31.016 23.141 1 67.06 228 ASN A C 1
ATOM 1742 O O . ASN A 1 228 ? -3.607 32.219 23.344 1 67.06 228 ASN A O 1
ATOM 1746 N N . ARG A 1 229 ? -2.926 30.172 23.672 1 67.25 229 ARG A N 1
ATOM 1747 C CA . ARG A 1 229 ? -1.598 30.578 24.125 1 67.25 229 ARG A CA 1
ATOM 1748 C C . ARG A 1 229 ? -0.521 30.078 23.172 1 67.25 229 ARG A C 1
ATOM 1750 O O . ARG A 1 229 ? -0.567 28.922 22.719 1 67.25 229 ARG A O 1
ATOM 1757 N N . THR A 1 230 ? 0.229 30.938 22.703 1 69.38 230 THR A N 1
ATOM 1758 C CA . THR A 1 230 ? 1.338 30.547 21.844 1 69.38 230 THR A CA 1
ATOM 1759 C C . THR A 1 230 ? 2.617 30.375 22.656 1 69.38 230 THR A C 1
ATOM 1761 O O . THR A 1 230 ? 2.844 31.094 23.625 1 69.38 230 THR A O 1
ATOM 1764 N N . ILE A 1 231 ? 3.332 29.328 22.344 1 75.62 231 ILE A N 1
ATOM 1765 C CA . ILE A 1 231 ? 4.617 29.062 22.969 1 75.62 231 ILE A CA 1
ATOM 1766 C C . ILE A 1 231 ? 5.75 29.5 22.047 1 75.62 231 ILE A C 1
ATOM 1768 O O . ILE A 1 231 ? 5.613 29.438 20.812 1 75.62 231 ILE A O 1
ATOM 1772 N N . SER A 1 232 ? 6.738 30.141 22.672 1 79 232 SER A N 1
ATOM 1773 C CA . SER A 1 232 ? 7.895 30.547 21.875 1 79 232 SER A CA 1
ATOM 1774 C C . SER A 1 232 ? 9.164 29.844 22.344 1 79 232 SER A C 1
ATOM 1776 O O . SER A 1 232 ? 9.234 29.375 23.484 1 79 232 SER A O 1
ATOM 1778 N N . GLY A 1 233 ? 10.062 29.672 21.359 1 83.69 233 GLY A N 1
ATOM 1779 C CA . GLY A 1 233 ? 11.398 29.203 21.703 1 83.69 233 GLY A CA 1
ATOM 1780 C C . GLY A 1 233 ? 11.578 27.703 21.516 1 83.69 233 GLY A C 1
ATOM 1781 O O . GLY A 1 233 ? 12.703 27.219 21.453 1 83.69 233 GLY A O 1
ATOM 1782 N N . VAL A 1 234 ? 10.57 26.984 21.359 1 84.56 234 VAL A N 1
ATOM 1783 C CA . VAL A 1 234 ? 10.648 25.531 21.328 1 84.56 234 VAL A CA 1
ATOM 1784 C C . VAL A 1 234 ? 11.234 25.078 19.984 1 84.56 234 VAL A C 1
ATOM 1786 O O . VAL A 1 234 ? 12.117 24.219 19.953 1 84.56 234 VAL A O 1
ATOM 1789 N N . TYR A 1 235 ? 10.742 25.547 18.922 1 88.06 235 TYR A N 1
ATOM 1790 C CA . TYR A 1 235 ? 11.219 25.219 17.594 1 88.06 235 TYR A CA 1
ATOM 1791 C C . TYR A 1 235 ? 12.672 25.641 17.406 1 88.06 235 TYR A C 1
ATOM 1793 O O . TYR A 1 235 ? 13.492 24.859 16.906 1 88.06 235 TYR A O 1
ATOM 1801 N N . ALA A 1 236 ? 12.977 26.766 17.891 1 85.88 236 ALA A N 1
ATOM 1802 C CA . ALA A 1 236 ? 14.32 27.328 17.75 1 85.88 236 ALA A CA 1
ATOM 1803 C C . ALA A 1 236 ? 15.344 26.5 18.531 1 85.88 236 ALA A C 1
ATOM 1805 O O . ALA A 1 236 ? 16.484 26.328 18.094 1 85.88 236 ALA A O 1
ATOM 1806 N N . LYS A 1 237 ? 14.977 26.094 19.641 1 84.44 237 LYS A N 1
ATOM 1807 C CA . LYS A 1 237 ? 15.875 25.328 20.5 1 84.44 237 LYS A CA 1
ATOM 1808 C C . LYS A 1 237 ? 16.391 24.094 19.781 1 84.44 237 LYS A C 1
ATOM 1810 O O . LYS A 1 237 ? 17.547 23.703 19.953 1 84.44 237 LYS A O 1
ATOM 1815 N N . GLU A 1 238 ? 15.617 23.547 18.984 1 83.88 238 GLU A N 1
ATOM 1816 C CA . GLU A 1 238 ? 15.945 22.281 18.344 1 83.88 238 GLU A CA 1
ATOM 1817 C C . GLU A 1 238 ? 16.672 22.516 17.031 1 83.88 238 GLU A C 1
ATOM 1819 O O . GLU A 1 238 ? 17.438 21.641 16.578 1 83.88 238 GLU A O 1
ATOM 1824 N N . ILE A 1 239 ? 16.469 23.672 16.422 1 84.88 239 ILE A N 1
ATOM 1825 C CA . ILE A 1 239 ? 16.891 23.781 15.031 1 84.88 239 ILE A CA 1
ATOM 1826 C C . ILE A 1 239 ? 17.812 24.984 14.867 1 84.88 239 ILE A C 1
ATOM 1828 O O . ILE A 1 239 ? 18.219 25.328 13.75 1 84.88 239 ILE A O 1
ATOM 1832 N N . HIS A 1 240 ? 18.312 25.594 15.906 1 79.94 240 HIS A N 1
ATOM 1833 C CA . HIS A 1 240 ? 19 26.875 15.867 1 79.94 240 HIS A CA 1
ATOM 1834 C C . HIS A 1 240 ? 20.297 26.781 15.078 1 79.94 240 HIS A C 1
ATOM 1836 O O . HIS A 1 240 ? 20.797 27.797 14.57 1 79.94 240 HIS A O 1
ATOM 1842 N N . MET A 1 241 ? 20.766 25.656 14.883 1 73.19 241 MET A N 1
ATOM 1843 C CA . MET A 1 241 ? 22.031 25.516 14.18 1 73.19 241 MET A CA 1
ATOM 1844 C C . MET A 1 241 ? 21.812 25.219 12.703 1 73.19 241 MET A C 1
ATOM 1846 O O . MET A 1 241 ? 22.766 25.188 11.922 1 73.19 241 MET A O 1
ATOM 1850 N N . ASP A 1 242 ? 20.688 25.141 12.344 1 84.69 242 ASP A N 1
ATOM 1851 C CA . ASP A 1 242 ? 20.344 24.781 10.969 1 84.69 242 ASP A CA 1
ATOM 1852 C C . ASP A 1 242 ? 20.516 25.969 10.031 1 84.69 242 ASP A C 1
ATOM 1854 O O . ASP A 1 242 ? 20.156 27.109 10.383 1 84.69 242 ASP A O 1
ATOM 1858 N N . ALA A 1 243 ? 21.078 25.703 8.883 1 84.75 243 ALA A N 1
ATOM 1859 C CA . ALA A 1 243 ? 21.375 26.766 7.926 1 84.75 243 ALA A CA 1
ATOM 1860 C C . ALA A 1 243 ? 20.094 27.422 7.406 1 84.75 243 ALA A C 1
ATOM 1862 O O . ALA A 1 243 ? 20.047 28.641 7.223 1 84.75 243 ALA A O 1
ATOM 1863 N N . LYS A 1 244 ? 19.125 26.719 7.145 1 87.94 244 LYS A N 1
ATOM 1864 C CA . LYS A 1 244 ? 17.859 27.25 6.633 1 87.94 244 LYS A CA 1
ATOM 1865 C C . LYS A 1 244 ? 17.203 28.172 7.656 1 87.94 244 LYS A C 1
ATOM 1867 O O . LYS A 1 244 ? 16.609 29.188 7.297 1 87.94 244 LYS A O 1
ATOM 1872 N N . PHE A 1 245 ? 17.266 27.797 8.914 1 92.12 245 PHE A N 1
ATOM 1873 C CA . PHE A 1 245 ? 16.703 28.578 10.008 1 92.12 245 PHE A CA 1
ATOM 1874 C C . PHE A 1 245 ? 17.406 29.938 10.102 1 92.12 245 PHE A C 1
ATOM 1876 O O . PHE A 1 245 ? 16.75 30.969 10.188 1 92.12 245 PHE A O 1
ATOM 1883 N N . LYS A 1 246 ? 18.719 29.859 10.008 1 90 246 LYS A N 1
ATOM 1884 C CA . LYS A 1 246 ? 19.516 31.078 10.117 1 90 246 LYS A CA 1
ATOM 1885 C C . LYS A 1 246 ? 19.25 32 8.938 1 90 246 LYS A C 1
ATOM 1887 O O . LYS A 1 246 ? 19.109 33.219 9.117 1 90 246 LYS A O 1
ATOM 1892 N N . ASN A 1 247 ? 19.219 31.391 7.816 1 90.69 247 ASN A N 1
ATOM 1893 C CA . ASN A 1 247 ? 18.938 32.188 6.617 1 90.69 247 ASN A CA 1
ATOM 1894 C C . ASN A 1 247 ? 17.594 32.875 6.699 1 90.69 247 ASN A C 1
ATOM 1896 O O . ASN A 1 247 ? 17.469 34.062 6.312 1 90.69 247 ASN A O 1
ATOM 1900 N N . THR A 1 248 ? 16.594 32.219 7.18 1 94.19 248 THR A N 1
ATOM 1901 C CA . THR A 1 248 ? 15.242 32.781 7.277 1 94.19 248 THR A CA 1
ATOM 1902 C C . THR A 1 248 ? 15.195 33.906 8.328 1 94.19 248 THR A C 1
ATOM 1904 O O . THR A 1 248 ? 14.508 34.906 8.141 1 94.19 248 THR A O 1
ATOM 1907 N N . LEU A 1 249 ? 15.898 33.719 9.391 1 93.31 249 LEU A N 1
ATOM 1908 C CA . LEU A 1 249 ? 15.984 34.75 10.414 1 93.31 249 LEU A CA 1
ATOM 1909 C C . LEU A 1 249 ? 16.594 36.031 9.836 1 93.31 249 LEU A C 1
ATOM 1911 O O . LEU A 1 249 ? 16.156 37.125 10.148 1 93.31 249 LEU A O 1
ATOM 1915 N N . GLU A 1 250 ? 17.578 35.781 9.016 1 90.75 250 GLU A N 1
ATOM 1916 C CA . GLU A 1 250 ? 18.219 36.938 8.359 1 90.75 250 GLU A CA 1
ATOM 1917 C C . GLU A 1 250 ? 17.25 37.625 7.414 1 90.75 250 GLU A C 1
ATOM 1919 O O . GLU A 1 250 ? 17.234 38.875 7.336 1 90.75 250 GLU A O 1
ATOM 1924 N N . LEU A 1 251 ? 16.516 36.906 6.766 1 92.31 251 LEU A N 1
ATOM 1925 C CA . LEU A 1 251 ? 15.516 37.5 5.871 1 92.31 251 LEU A CA 1
ATOM 1926 C C . LEU A 1 251 ? 14.469 38.281 6.66 1 92.31 251 LEU A C 1
ATOM 1928 O O . LEU A 1 251 ? 14.016 39.344 6.211 1 92.31 251 LEU A O 1
ATOM 1932 N N . SER A 1 252 ? 14.047 37.719 7.766 1 95.25 252 SER A N 1
ATOM 1933 C CA . SER A 1 252 ? 13.086 38.375 8.625 1 95.25 252 SER A CA 1
ATOM 1934 C C . SER A 1 252 ? 13.641 39.719 9.117 1 95.25 252 SER A C 1
ATOM 1936 O O . SER A 1 252 ? 12.922 40.719 9.164 1 95.25 252 SER A O 1
ATOM 1938 N N . ASP A 1 253 ? 14.906 39.75 9.398 1 92 253 ASP A N 1
ATOM 1939 C CA . ASP A 1 253 ? 15.586 40.969 9.82 1 92 253 ASP A CA 1
ATOM 1940 C C . ASP A 1 253 ? 15.641 41.969 8.68 1 92 253 ASP A C 1
ATOM 1942 O O . ASP A 1 253 ? 15.445 43.188 8.898 1 92 253 ASP A O 1
ATOM 1946 N N . ARG A 1 254 ? 15.953 41.438 7.602 1 88.38 254 ARG A N 1
ATOM 1947 C CA . ARG A 1 254 ? 16.016 42.281 6.422 1 88.38 254 ARG A CA 1
ATOM 1948 C C . ARG A 1 254 ? 14.656 42.938 6.145 1 88.38 254 ARG A C 1
ATOM 1950 O O . ARG A 1 254 ? 14.578 44.125 5.836 1 88.38 254 ARG A O 1
ATOM 1957 N N . PHE A 1 255 ? 13.617 42.25 6.207 1 92.81 255 PHE A N 1
ATOM 1958 C CA . PHE A 1 255 ? 12.273 42.781 6.012 1 92.81 255 PHE A CA 1
ATOM 1959 C C . PHE A 1 255 ? 11.969 43.875 7.039 1 92.81 255 PHE A C 1
ATOM 1961 O O . PHE A 1 255 ? 11.398 44.906 6.699 1 92.81 255 PHE A O 1
ATOM 1968 N N . ALA A 1 256 ? 12.32 43.5 8.289 1 89.25 256 ALA A N 1
ATOM 1969 C CA . ALA A 1 256 ? 12.07 44.438 9.375 1 89.25 256 ALA A CA 1
ATOM 1970 C C . ALA A 1 256 ? 12.781 45.781 9.109 1 89.25 256 ALA A C 1
ATOM 1972 O O . ALA A 1 256 ? 12.242 46.844 9.406 1 89.25 256 ALA A O 1
ATOM 1973 N N . ALA A 1 257 ? 13.906 45.656 8.531 1 83.38 257 ALA A N 1
ATOM 1974 C CA . ALA A 1 257 ? 14.695 46.844 8.211 1 83.38 257 ALA A CA 1
ATOM 1975 C C . ALA A 1 257 ? 14.055 47.625 7.074 1 83.38 257 ALA A C 1
ATOM 1977 O O . ALA A 1 257 ? 14.039 48.875 7.094 1 83.38 257 ALA A O 1
ATOM 1978 N N . LEU A 1 258 ? 13.508 46.969 6.168 1 81.12 258 LEU A N 1
ATOM 1979 C CA . LEU A 1 258 ? 12.914 47.594 4.992 1 81.12 258 LEU A CA 1
ATOM 1980 C C . LEU A 1 258 ? 11.547 48.188 5.316 1 81.12 258 LEU A C 1
ATOM 1982 O O . LEU A 1 258 ? 11.227 49.312 4.891 1 81.12 258 LEU A O 1
ATOM 1986 N N . GLU A 1 259 ? 10.781 47.469 6.078 1 82.88 259 GLU A N 1
ATOM 1987 C CA . GLU A 1 259 ? 9.383 47.812 6.336 1 82.88 259 GLU A CA 1
ATOM 1988 C C . GLU A 1 259 ? 9.25 48.656 7.598 1 82.88 259 GLU A C 1
ATOM 1990 O O . GLU A 1 259 ? 8.289 49.406 7.746 1 82.88 259 GLU A O 1
ATOM 1995 N N . GLY A 1 260 ? 10.211 48.5 8.5 1 79.19 260 GLY A N 1
ATOM 1996 C CA . GLY A 1 260 ? 10.172 49.25 9.75 1 79.19 260 GLY A CA 1
ATOM 1997 C C . GLY A 1 260 ? 9.516 48.469 10.883 1 79.19 260 GLY A C 1
ATOM 1998 O O . GLY A 1 260 ? 9.422 48.969 12.008 1 79.19 260 GLY A O 1
ATOM 1999 N N . ARG A 1 261 ? 9.016 47.344 10.555 1 84.69 261 ARG A N 1
ATOM 2000 C CA . ARG A 1 261 ? 8.453 46.438 11.555 1 84.69 261 ARG A CA 1
ATOM 2001 C C . ARG A 1 261 ? 8.625 44.969 11.133 1 84.69 261 ARG A C 1
ATOM 2003 O O . ARG A 1 261 ? 8.891 44.688 9.961 1 84.69 261 ARG A O 1
ATOM 2010 N N . ARG A 1 262 ? 8.461 44.156 12.086 1 92.69 262 ARG A N 1
ATOM 2011 C CA . ARG A 1 262 ? 8.617 42.719 11.82 1 92.69 262 ARG A CA 1
ATOM 2012 C C . ARG A 1 262 ? 7.48 42.188 10.938 1 92.69 262 ARG A C 1
ATOM 2014 O O . ARG A 1 262 ? 6.375 42.75 10.961 1 92.69 262 ARG A O 1
ATOM 2021 N N . PRO A 1 263 ? 7.754 41.219 10.148 1 95.44 263 PRO A N 1
ATOM 2022 C CA . PRO A 1 263 ? 6.641 40.625 9.414 1 95.44 263 PRO A CA 1
ATOM 2023 C C . PRO A 1 263 ? 5.555 40.094 10.336 1 95.44 263 PRO A C 1
ATOM 2025 O O . PRO A 1 263 ? 5.855 39.406 11.336 1 95.44 263 PRO A O 1
ATOM 2028 N N . ARG A 1 264 ? 4.379 40.438 10.094 1 95.81 264 ARG A N 1
ATOM 2029 C CA . ARG A 1 264 ? 3.256 40.031 10.93 1 95.81 264 ARG A CA 1
ATOM 2030 C C . ARG A 1 264 ? 2.293 39.156 10.164 1 95.81 264 ARG A C 1
ATOM 2032 O O . ARG A 1 264 ? 1.846 39.5 9.07 1 95.81 264 ARG A O 1
ATOM 2039 N N . ILE A 1 265 ? 2.023 38 10.75 1 97 265 ILE A N 1
ATOM 2040 C CA . ILE A 1 265 ? 1.148 37.031 10.109 1 97 265 ILE A CA 1
ATOM 2041 C C . ILE A 1 265 ? 0.001 36.656 11.047 1 97 265 ILE A C 1
ATOM 2043 O O . ILE A 1 265 ? 0.196 36.531 12.266 1 97 265 ILE A O 1
ATOM 2047 N N . MET A 1 266 ? -1.149 36.594 10.516 1 96.81 266 MET A N 1
ATOM 2048 C CA . MET A 1 266 ? -2.285 36 11.227 1 96.81 266 MET A CA 1
ATOM 2049 C C . MET A 1 266 ? -2.633 34.625 10.664 1 96.81 266 MET A C 1
ATOM 2051 O O . MET A 1 266 ? -2.793 34.469 9.453 1 96.81 266 MET A O 1
ATOM 2055 N N . VAL A 1 267 ? -2.688 33.688 11.516 1 94.25 267 VAL A N 1
ATOM 2056 C CA . VAL A 1 267 ? -3.082 32.312 11.133 1 94.25 267 VAL A CA 1
ATOM 2057 C C . VAL A 1 267 ? -4.562 32.125 11.438 1 94.25 267 VAL A C 1
ATOM 2059 O O . VAL A 1 267 ? -4.98 32.188 12.594 1 94.25 267 VAL A O 1
ATOM 2062 N N . ALA A 1 268 ? -5.293 31.875 10.383 1 93.25 268 ALA A N 1
ATOM 2063 C CA . ALA A 1 268 ? -6.738 31.734 10.555 1 93.25 268 ALA A CA 1
ATOM 2064 C C . ALA A 1 268 ? -7.203 30.328 10.188 1 93.25 268 ALA A C 1
ATOM 2066 O O . ALA A 1 268 ? -6.734 29.75 9.211 1 93.25 268 ALA A O 1
ATOM 2067 N N . LYS A 1 269 ? -8.055 29.797 10.992 1 90.31 269 LYS A N 1
ATOM 2068 C CA . LYS A 1 269 ? -8.742 28.531 10.727 1 90.31 269 LYS A CA 1
ATOM 2069 C C . LYS A 1 269 ? -10.18 28.781 10.281 1 90.31 269 LYS A C 1
ATOM 2071 O O . LYS A 1 269 ? -11.047 29.094 11.094 1 90.31 269 LYS A O 1
ATOM 2076 N N . LEU A 1 270 ? -10.391 28.484 9.039 1 89.25 270 LEU A N 1
ATOM 2077 C CA . LEU A 1 270 ? -11.711 28.781 8.492 1 89.25 270 LEU A CA 1
ATOM 2078 C C . LEU A 1 270 ? -12.602 27.547 8.516 1 89.25 270 LEU A C 1
ATOM 2080 O O . LEU A 1 270 ? -12.133 26.438 8.281 1 89.25 270 LEU A O 1
ATOM 2084 N N . GLY A 1 271 ? -13.852 27.75 8.828 1 81.56 271 GLY A N 1
ATOM 2085 C CA . GLY A 1 271 ? -14.828 26.688 8.75 1 81.56 271 GLY A CA 1
ATOM 2086 C C . GLY A 1 271 ? -14.922 25.875 10.031 1 81.56 271 GLY A C 1
ATOM 2087 O O . GLY A 1 271 ? -14.383 26.266 11.062 1 81.56 271 GLY A O 1
ATOM 2088 N N . GLN A 1 272 ? -15.648 24.75 9.977 1 77.06 272 GLN A N 1
ATOM 2089 C CA . GLN A 1 272 ? -15.906 23.906 11.133 1 77.06 272 GLN A CA 1
ATOM 2090 C C . GLN A 1 272 ? -14.789 22.891 11.328 1 77.06 272 GLN A C 1
ATOM 2092 O O . GLN A 1 272 ? -15.047 21.672 11.352 1 77.06 272 GLN A O 1
ATOM 2097 N N . ASP A 1 273 ? -13.609 23.422 11.398 1 73.19 273 ASP A N 1
ATOM 2098 C CA . ASP A 1 273 ? -12.43 22.578 11.625 1 73.19 273 ASP A CA 1
ATOM 2099 C C . ASP A 1 273 ? -11.789 22.891 12.977 1 73.19 273 ASP A C 1
ATOM 2101 O O . ASP A 1 273 ? -11.258 23.984 13.18 1 73.19 273 ASP A O 1
ATOM 2105 N N . GLY A 1 274 ? -11.797 21.953 13.742 1 71.69 274 GLY A N 1
ATOM 2106 C CA . GLY A 1 274 ? -11.266 22.172 15.086 1 71.69 274 GLY A CA 1
ATOM 2107 C C . GLY A 1 274 ? -9.844 21.672 15.242 1 71.69 274 GLY A C 1
ATOM 2108 O O . GLY A 1 274 ? -9.258 21.781 16.328 1 71.69 274 GLY A O 1
ATOM 2109 N N . HIS A 1 275 ? -9.258 21.219 14.18 1 74.88 275 HIS A N 1
ATOM 2110 C CA . HIS A 1 275 ? -7.891 20.734 14.242 1 74.88 275 HIS A CA 1
ATOM 2111 C C . HIS A 1 275 ? -6.887 21.875 14.203 1 74.88 275 HIS A C 1
ATOM 2113 O O . HIS A 1 275 ? -6.66 22.469 13.148 1 74.88 275 HIS A O 1
ATOM 2119 N N . ASP A 1 276 ? -6.223 22.203 15.336 1 78.12 276 ASP A N 1
ATOM 2120 C CA . ASP A 1 276 ? -5.41 23.406 15.352 1 78.12 276 ASP A CA 1
ATOM 2121 C C . ASP A 1 276 ? -3.945 23.078 15.641 1 78.12 276 ASP A C 1
ATOM 2123 O O . ASP A 1 276 ? -3.143 23.984 15.898 1 78.12 276 ASP A O 1
ATOM 2127 N N . ARG A 1 277 ? -3.648 21.844 15.633 1 79.56 277 ARG A N 1
ATOM 2128 C CA . ARG A 1 277 ? -2.266 21.484 15.922 1 79.56 277 ARG A CA 1
ATOM 2129 C C . ARG A 1 277 ? -1.317 22.078 14.883 1 79.56 277 ARG A C 1
ATOM 2131 O O . ARG A 1 277 ? -0.29 22.656 15.234 1 79.56 277 ARG A O 1
ATOM 2138 N N . GLY A 1 278 ? -1.647 21.906 13.68 1 84.5 278 GLY A N 1
ATOM 2139 C CA . GLY A 1 278 ? -0.802 22.422 12.617 1 84.5 278 GLY A CA 1
ATOM 2140 C C . GLY A 1 278 ? -0.648 23.938 12.672 1 84.5 278 GLY A C 1
ATOM 2141 O O . GLY A 1 278 ? 0.463 24.453 12.547 1 84.5 278 GLY A O 1
ATOM 2142 N N . ALA A 1 279 ? -1.739 24.547 12.891 1 86.12 279 ALA A N 1
ATOM 2143 C CA . ALA A 1 279 ? -1.734 26.016 12.969 1 86.12 279 ALA A CA 1
ATOM 2144 C C . ALA A 1 279 ? -0.871 26.5 14.133 1 86.12 279 ALA A C 1
ATOM 2146 O O . ALA A 1 279 ? -0.159 27.5 14.008 1 86.12 279 ALA A O 1
ATOM 2147 N N . LYS A 1 280 ? -0.914 25.797 15.141 1 86.31 280 LYS A N 1
ATOM 2148 C CA . LYS A 1 280 ? -0.15 26.188 16.312 1 86.31 280 LYS A CA 1
ATOM 2149 C C . LYS A 1 280 ? 1.345 25.969 16.109 1 86.31 280 LYS A C 1
ATOM 2151 O O . LYS A 1 280 ? 2.168 26.75 16.594 1 86.31 280 LYS A O 1
ATOM 2156 N N . ILE A 1 281 ? 1.646 24.938 15.453 1 88.62 281 ILE A N 1
ATOM 2157 C CA . ILE A 1 281 ? 3.043 24.672 15.133 1 88.62 281 ILE A CA 1
ATOM 2158 C C . ILE A 1 281 ? 3.59 25.797 14.25 1 88.62 281 ILE A C 1
ATOM 2160 O O . ILE A 1 281 ? 4.715 26.266 14.445 1 88.62 281 ILE A O 1
ATOM 2164 N N . ILE A 1 282 ? 2.787 26.188 13.336 1 90.94 282 ILE A N 1
ATOM 2165 C CA . ILE A 1 282 ? 3.176 27.266 12.438 1 90.94 282 ILE A CA 1
ATOM 2166 C C . ILE A 1 282 ? 3.357 28.547 13.234 1 90.94 282 ILE A C 1
ATOM 2168 O O . ILE A 1 282 ? 4.344 29.266 13.055 1 90.94 282 ILE A O 1
ATOM 2172 N N . ALA A 1 283 ? 2.422 28.797 14.133 1 89.56 283 ALA A N 1
ATOM 2173 C CA . ALA A 1 283 ? 2.479 30.016 14.938 1 89.56 283 ALA A CA 1
ATOM 2174 C C . ALA A 1 283 ? 3.746 30.047 15.789 1 89.56 283 ALA A C 1
ATOM 2176 O O . ALA A 1 283 ? 4.461 31.062 15.805 1 89.56 283 ALA A O 1
ATOM 2177 N N . THR A 1 284 ? 4.012 28.969 16.391 1 88.06 284 THR A N 1
ATOM 2178 C CA . THR A 1 284 ? 5.176 28.875 17.266 1 88.06 284 THR A CA 1
ATOM 2179 C C . THR A 1 284 ? 6.469 28.984 16.469 1 88.06 284 THR A C 1
ATOM 2181 O O . THR A 1 284 ? 7.391 29.703 16.859 1 88.06 284 THR A O 1
ATOM 2184 N N . SER A 1 285 ? 6.566 28.328 15.422 1 92.56 285 SER A N 1
ATOM 2185 C CA . SER A 1 285 ? 7.777 28.266 14.609 1 92.56 285 SER A CA 1
ATOM 2186 C C . SER A 1 285 ? 8.047 29.609 13.938 1 92.56 285 SER A C 1
ATOM 2188 O O . SER A 1 285 ? 9.195 30.062 13.875 1 92.56 285 SER A O 1
ATOM 2190 N N . PHE A 1 286 ? 6.988 30.219 13.453 1 94.56 286 PHE A N 1
ATOM 2191 C CA . PHE A 1 286 ? 7.141 31.516 12.797 1 94.56 286 PHE A CA 1
ATOM 2192 C C . PHE A 1 286 ? 7.566 32.594 13.797 1 94.56 286 PHE A C 1
ATOM 2194 O O . PHE A 1 286 ? 8.352 33.469 13.469 1 94.56 286 PHE A O 1
ATOM 2201 N N . ALA A 1 287 ? 7.02 32.469 15 1 92.12 287 ALA A N 1
ATOM 2202 C CA . ALA A 1 287 ? 7.461 33.375 16.047 1 92.12 287 ALA A CA 1
ATOM 2203 C C . ALA A 1 287 ? 8.969 33.25 16.281 1 92.12 287 ALA A C 1
ATOM 2205 O O . ALA A 1 287 ? 9.664 34.25 16.422 1 92.12 287 ALA A O 1
ATOM 2206 N N . ASP A 1 288 ? 9.398 32.062 16.25 1 92 288 ASP A N 1
ATOM 2207 C CA . ASP A 1 288 ? 10.82 31.797 16.453 1 92 288 ASP A CA 1
ATOM 2208 C C . ASP A 1 288 ? 11.648 32.281 15.266 1 92 288 ASP A C 1
ATOM 2210 O O . ASP A 1 288 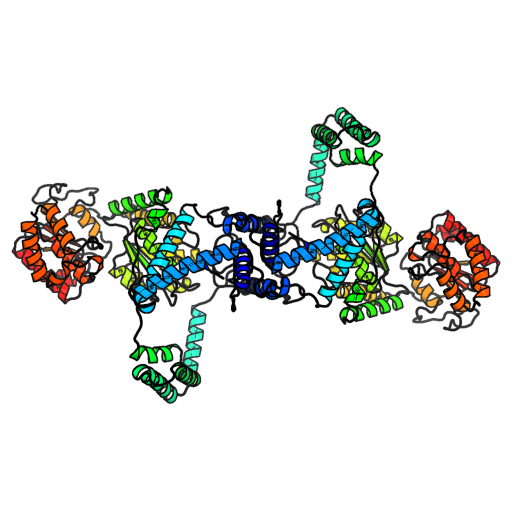? 12.859 32.469 15.391 1 92 288 ASP A O 1
ATOM 2214 N N . LEU A 1 289 ? 11.008 32.469 14.133 1 93.69 289 LEU A N 1
ATOM 2215 C CA . LEU A 1 289 ? 11.703 32.875 12.922 1 93.69 289 LEU A CA 1
ATOM 2216 C C . LEU A 1 289 ? 11.633 34.406 12.734 1 93.69 289 LEU A C 1
ATOM 2218 O O . LEU A 1 289 ? 11.984 34.906 11.672 1 93.69 289 LEU A O 1
ATOM 2222 N N . GLY A 1 290 ? 11.102 35.094 13.711 1 92.56 290 GLY A N 1
ATOM 2223 C CA . GLY A 1 290 ? 11.164 36.531 13.711 1 92.56 290 GLY A CA 1
ATOM 2224 C C . GLY A 1 290 ? 9.859 37.188 13.297 1 92.56 290 GLY A C 1
ATOM 2225 O O . GLY A 1 290 ? 9.812 38.406 13.078 1 92.56 290 GLY A O 1
ATOM 2226 N N . PHE A 1 291 ? 8.805 36.406 13.227 1 95.56 291 PHE A N 1
ATOM 2227 C CA . PHE A 1 291 ? 7.5 36.969 12.867 1 95.56 291 PHE A CA 1
ATOM 2228 C C . PHE A 1 291 ? 6.723 37.375 14.102 1 95.56 291 PHE A C 1
ATOM 2230 O O . PHE A 1 291 ? 6.875 36.781 15.172 1 95.56 291 PHE A O 1
ATOM 2237 N N . ASP A 1 292 ? 5.938 38.375 13.969 1 93.56 292 ASP A N 1
ATOM 2238 C CA . ASP A 1 292 ? 4.812 38.594 14.875 1 93.56 292 ASP A CA 1
ATOM 2239 C C . ASP A 1 292 ? 3.596 37.781 14.445 1 93.56 292 ASP A C 1
ATOM 2241 O O . ASP A 1 292 ? 3.086 37.969 13.336 1 93.56 292 ASP A O 1
ATOM 2245 N N . VAL A 1 293 ? 3.16 36.969 15.352 1 94.12 293 VAL A N 1
ATOM 2246 C CA . VAL A 1 293 ? 2.15 36 14.922 1 94.12 293 VAL A CA 1
ATOM 2247 C C . VAL A 1 293 ? 0.86 36.219 15.711 1 94.12 293 VAL A C 1
ATOM 2249 O O . VAL A 1 293 ? 0.877 36.25 16.938 1 94.12 293 VAL A O 1
ATOM 2252 N N . ASP A 1 294 ? -0.206 36.375 14.984 1 92.5 294 ASP A N 1
ATOM 2253 C CA . ASP A 1 294 ? -1.552 36.375 15.555 1 92.5 294 ASP A CA 1
ATOM 2254 C C . ASP A 1 294 ? -2.324 35.125 15.188 1 92.5 294 ASP A C 1
ATOM 2256 O O . ASP A 1 294 ? -2.227 34.625 14.062 1 92.5 294 ASP A O 1
ATOM 2260 N N . MET A 1 295 ? -3.018 34.625 16.156 1 89.56 295 MET A N 1
ATOM 2261 C CA . MET A 1 295 ? -3.861 33.469 15.914 1 89.56 295 MET A CA 1
ATOM 2262 C C . MET A 1 295 ? -5.336 33.844 16.016 1 89.56 295 MET A C 1
ATOM 2264 O O . MET A 1 295 ? -5.777 34.375 17.031 1 89.56 295 MET A O 1
ATOM 2268 N N . GLY A 1 296 ? -6.035 33.531 14.984 1 85 296 GLY A N 1
ATOM 2269 C CA . GLY A 1 296 ? -7.477 33.719 15.047 1 85 296 GLY A CA 1
ATOM 2270 C C . GLY A 1 296 ? -8.18 32.594 15.797 1 85 296 GLY A C 1
ATOM 2271 O O . GLY A 1 296 ? -7.602 31.516 16.016 1 85 296 GLY A O 1
ATOM 2272 N N . PRO A 1 297 ? -9.383 32.906 16.219 1 84.62 297 PRO A N 1
ATOM 2273 C CA . PRO A 1 297 ? -10.172 31.844 16.828 1 84.62 297 PRO A CA 1
ATOM 2274 C C . PRO A 1 297 ? -10.547 30.734 15.852 1 84.62 297 PRO A C 1
ATOM 2276 O O . PRO A 1 297 ? -10.43 30.922 14.633 1 84.62 297 PRO A O 1
ATOM 2279 N N . LEU A 1 298 ? -10.977 29.594 16.406 1 83.94 298 LEU A N 1
ATOM 2280 C CA . LEU A 1 298 ? -11.438 28.484 15.57 1 83.94 298 LEU A CA 1
ATOM 2281 C C . LEU A 1 298 ? -12.797 28.797 14.961 1 83.94 298 LEU A C 1
ATOM 2283 O O . LEU A 1 298 ? -13.555 29.609 15.508 1 83.94 298 LEU A O 1
ATOM 2287 N N . PHE A 1 299 ? -13.078 28.25 13.789 1 84.06 299 PHE A N 1
ATOM 2288 C CA . PHE A 1 299 ? -14.383 28.25 13.141 1 84.06 299 PHE A CA 1
ATOM 2289 C C . PHE A 1 299 ? -14.734 29.656 12.633 1 84.06 299 PHE A C 1
ATOM 2291 O O . PHE A 1 299 ? -15.891 30.062 12.719 1 84.06 299 PHE A O 1
ATOM 2298 N N . GLN A 1 300 ? -13.719 30.375 12.219 1 87.69 300 GLN A N 1
ATOM 2299 C CA . GLN A 1 300 ? -13.953 31.719 11.688 1 87.69 300 GLN A CA 1
ATOM 2300 C C . GLN A 1 300 ? -14.57 31.656 10.297 1 87.69 300 GLN A C 1
ATOM 2302 O O . GLN A 1 300 ? -14.266 30.75 9.516 1 87.69 300 GLN A O 1
ATOM 2307 N N . THR A 1 301 ? -15.422 32.625 10.016 1 90.88 301 THR A N 1
ATOM 2308 C CA . THR A 1 301 ? -15.875 32.844 8.648 1 90.88 301 THR A CA 1
ATOM 2309 C C . THR A 1 301 ? -14.859 33.656 7.867 1 90.88 301 THR A C 1
ATOM 2311 O O . THR A 1 301 ? -14.023 34.344 8.461 1 90.88 301 THR A O 1
ATOM 2314 N N . PRO A 1 302 ? -15.016 33.562 6.574 1 93.75 302 PRO A N 1
ATOM 2315 C CA . PRO A 1 302 ? -14.117 34.375 5.746 1 93.75 302 PRO A CA 1
ATOM 2316 C C . PRO A 1 302 ? -14.18 35.844 6.09 1 93.75 302 PRO A C 1
ATOM 2318 O O . PRO A 1 302 ? -13.141 36.5 6.199 1 93.75 302 PRO A O 1
ATOM 2321 N N . SER A 1 303 ? -15.352 36.344 6.324 1 95.75 303 SER A N 1
ATOM 2322 C CA . SER A 1 303 ? -15.531 37.781 6.629 1 95.75 303 SER A CA 1
ATOM 2323 C C . SER A 1 303 ? -14.922 38.125 7.98 1 95.75 303 SER A C 1
ATOM 2325 O O . SER A 1 303 ? -14.297 39.188 8.133 1 95.75 303 SER A O 1
ATOM 2327 N N . GLU A 1 304 ? -15.055 37.281 8.898 1 94.44 304 GLU A N 1
ATOM 2328 C CA . GLU A 1 304 ? -14.484 37.5 10.227 1 94.44 304 GLU A CA 1
ATOM 2329 C C . GLU A 1 304 ? -12.961 37.5 10.172 1 94.44 304 GLU A C 1
ATOM 2331 O O . GLU A 1 304 ? -12.32 38.375 10.797 1 94.44 304 GLU A O 1
ATOM 2336 N N . ALA A 1 305 ? -12.445 36.625 9.484 1 95.19 305 ALA A N 1
ATOM 2337 C CA . ALA A 1 305 ? -10.992 36.531 9.359 1 95.19 305 ALA A CA 1
ATOM 2338 C C . ALA A 1 305 ? -10.422 37.75 8.656 1 95.19 305 ALA A C 1
ATOM 2340 O O . ALA A 1 305 ? -9.391 38.281 9.07 1 95.19 305 ALA A O 1
ATOM 2341 N N . ALA A 1 306 ? -11.117 38.125 7.625 1 96.56 306 ALA A N 1
ATOM 2342 C CA . ALA A 1 306 ? -10.68 39.312 6.883 1 96.56 306 ALA A CA 1
ATOM 2343 C C . ALA A 1 306 ? -10.703 40.562 7.762 1 96.56 306 ALA A C 1
ATOM 2345 O O . ALA A 1 306 ? -9.766 41.344 7.758 1 96.56 306 ALA A O 1
ATOM 2346 N N . THR A 1 307 ? -11.758 40.656 8.469 1 95.75 307 THR A N 1
ATOM 2347 C CA . THR A 1 307 ? -11.914 41.844 9.344 1 95.75 307 THR A CA 1
ATOM 2348 C C . THR A 1 307 ? -10.844 41.844 10.43 1 95.75 307 THR A C 1
ATOM 2350 O O . THR A 1 307 ? -10.242 42.875 10.703 1 95.75 307 THR A O 1
ATOM 2353 N N . GLN A 1 308 ? -10.578 40.75 10.953 1 94.25 308 GLN A N 1
ATOM 2354 C CA . GLN A 1 308 ? -9.57 40.656 12 1 94.25 308 GLN A CA 1
ATOM 2355 C C . GLN A 1 308 ? -8.172 40.906 11.453 1 94.25 308 GLN A C 1
ATOM 2357 O O . GLN A 1 308 ? -7.352 41.562 12.109 1 94.25 308 GLN A O 1
ATOM 2362 N N . ALA A 1 309 ? -7.934 40.406 10.359 1 95.94 309 ALA A N 1
ATOM 2363 C CA . ALA A 1 309 ? -6.641 40.625 9.727 1 95.94 309 ALA A CA 1
ATOM 2364 C C . ALA A 1 309 ? -6.402 42.125 9.492 1 95.94 309 ALA A C 1
ATOM 2366 O O . ALA A 1 309 ? -5.293 42.625 9.688 1 95.94 309 ALA A O 1
ATOM 2367 N N . ALA A 1 310 ? -7.445 42.75 9.07 1 93.19 310 ALA A N 1
ATOM 2368 C CA . ALA A 1 310 ? -7.371 44.188 8.828 1 93.19 310 ALA A CA 1
ATOM 2369 C C . ALA A 1 310 ? -7.164 44.938 10.133 1 93.19 310 ALA A C 1
ATOM 2371 O O . ALA A 1 310 ? -6.34 45.844 10.203 1 93.19 310 ALA A O 1
ATOM 2372 N N . GLU A 1 311 ? -7.906 44.5 11.086 1 90.5 311 GLU A N 1
ATOM 2373 C CA . GLU A 1 311 ? -7.82 45.156 12.391 1 90.5 311 GLU A CA 1
ATOM 2374 C C . GLU A 1 311 ? -6.434 44.969 13.008 1 90.5 311 GLU A C 1
ATOM 2376 O O . GLU A 1 311 ? -5.91 45.906 13.648 1 90.5 311 GLU A O 1
ATOM 2381 N N . ASN A 1 312 ? -5.844 43.844 12.758 1 91.69 312 ASN A N 1
ATOM 2382 C CA . ASN A 1 312 ? -4.527 43.531 13.305 1 91.69 312 ASN A CA 1
ATOM 2383 C C . ASN A 1 312 ? -3.41 44.125 12.438 1 91.69 312 ASN A C 1
ATOM 2385 O O . ASN A 1 312 ? -2.24 44.094 12.828 1 91.69 312 ASN A O 1
ATOM 2389 N N . ASP A 1 313 ? -3.752 44.562 11.344 1 91.75 313 ASP A N 1
ATOM 2390 C CA . ASP A 1 313 ? -2.814 45.156 10.391 1 91.75 313 ASP A CA 1
ATOM 2391 C C . ASP A 1 313 ? -1.703 44.188 10.031 1 91.75 313 ASP A C 1
ATOM 2393 O O . ASP A 1 313 ? -0.52 44.5 10.164 1 91.75 313 ASP A O 1
ATOM 2397 N N . VAL A 1 314 ? -2.068 43.031 9.656 1 96.25 314 VAL A N 1
ATOM 2398 C CA . VAL A 1 314 ? -1.084 42 9.352 1 96.25 314 VAL A CA 1
ATOM 2399 C C . VAL A 1 314 ? -0.587 42.156 7.918 1 96.25 314 VAL A C 1
ATOM 2401 O O . VAL A 1 314 ? -1.261 42.781 7.09 1 96.25 314 VAL A O 1
ATOM 2404 N N . HIS A 1 315 ? 0.613 41.688 7.684 1 95.56 315 HIS A N 1
ATOM 2405 C CA . HIS A 1 315 ? 1.139 41.656 6.324 1 95.56 315 HIS A CA 1
ATOM 2406 C C . HIS A 1 315 ? 0.602 40.438 5.559 1 95.56 315 HIS A C 1
ATOM 2408 O O . HIS A 1 315 ? 0.452 40.5 4.336 1 95.56 315 HIS A O 1
ATOM 2414 N N . ILE A 1 316 ? 0.391 39.375 6.309 1 97.25 316 ILE A N 1
ATOM 2415 C CA . ILE A 1 316 ? 0.052 38.094 5.699 1 97.25 316 ILE A CA 1
ATOM 2416 C C . ILE A 1 316 ? -1.146 37.469 6.426 1 97.25 316 ILE A C 1
ATOM 2418 O O . ILE A 1 316 ? -1.211 37.5 7.656 1 97.25 316 ILE A O 1
ATOM 2422 N N . LEU A 1 317 ? -2.078 37 5.711 1 97.81 317 LEU A N 1
ATOM 2423 C CA . LEU A 1 317 ? -3.146 36.156 6.227 1 97.81 317 LEU A CA 1
ATOM 2424 C C . LEU A 1 317 ? -2.969 34.719 5.762 1 97.81 317 LEU A C 1
ATOM 2426 O O . LEU A 1 317 ? -3.16 34.406 4.582 1 97.81 317 LEU A O 1
ATOM 2430 N N . GLY A 1 318 ? -2.533 33.906 6.73 1 96.56 318 GLY A N 1
ATOM 2431 C CA . GLY A 1 318 ? -2.41 32.469 6.449 1 96.56 318 GLY A CA 1
ATOM 2432 C C . GLY A 1 318 ? -3.676 31.703 6.754 1 96.56 318 GLY A C 1
ATOM 2433 O O . GLY A 1 318 ? -4.141 31.672 7.898 1 96.56 318 GLY A O 1
ATOM 2434 N N . ILE A 1 319 ? -4.152 30.984 5.766 1 94.62 319 ILE A N 1
ATOM 2435 C CA . ILE A 1 319 ? -5.434 30.297 5.902 1 94.62 319 ILE A CA 1
ATOM 2436 C C . ILE A 1 319 ? -5.211 28.797 5.914 1 94.62 319 ILE A C 1
ATOM 2438 O O . ILE A 1 319 ? -4.473 28.266 5.086 1 94.62 319 ILE A O 1
ATOM 2442 N N . SER A 1 320 ? -5.781 28.156 6.906 1 90.69 320 SER A N 1
ATOM 2443 C CA . SER A 1 320 ? -5.961 26.703 6.914 1 90.69 320 SER A CA 1
ATOM 2444 C C . SER A 1 320 ? -7.434 26.328 7.012 1 90.69 320 SER A C 1
ATOM 2446 O O . SER A 1 320 ? -8.18 26.906 7.809 1 90.69 320 SER A O 1
ATOM 2448 N N . SER A 1 321 ? -7.836 25.516 6.125 1 80.31 321 SER A N 1
ATOM 2449 C CA . SER A 1 321 ? -9.234 25.094 6.129 1 80.31 321 SER A CA 1
ATOM 2450 C C . SER A 1 321 ? -9.359 23.578 6.227 1 80.31 321 SER A C 1
ATOM 2452 O O . SER A 1 321 ? -8.367 22.859 6.105 1 80.31 321 SER A O 1
ATOM 2454 N N . LEU A 1 322 ? -10.57 23.203 6.543 1 68.38 322 LEU A N 1
ATOM 2455 C CA . LEU A 1 322 ? -10.859 21.781 6.453 1 68.38 322 LEU A CA 1
ATOM 2456 C C . LEU A 1 322 ? -10.641 21.266 5.035 1 68.38 322 LEU A C 1
ATOM 2458 O O . LEU A 1 322 ? -10.695 22.047 4.074 1 68.38 322 LEU A O 1
ATOM 2462 N N . ALA A 1 323 ? -10.555 20 5.023 1 63.38 323 ALA A N 1
ATOM 2463 C CA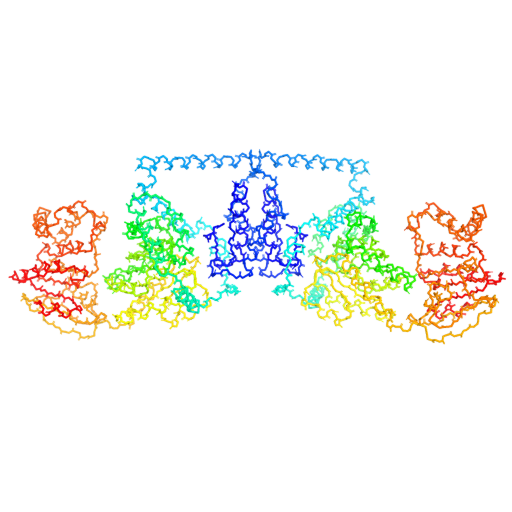 . ALA A 1 323 ? -10.32 19.375 3.725 1 63.38 323 ALA A CA 1
ATOM 2464 C C . ALA A 1 323 ? -11.469 19.672 2.758 1 63.38 323 ALA A C 1
ATOM 2466 O O . ALA A 1 323 ? -12.641 19.562 3.121 1 63.38 323 ALA A O 1
ATOM 2467 N N . ALA A 1 324 ? -11.195 20.281 1.635 1 73.81 324 ALA A N 1
ATOM 2468 C CA . ALA A 1 324 ? -12.07 20.516 0.49 1 73.81 324 ALA A CA 1
ATOM 2469 C C . ALA A 1 324 ? -12.797 21.859 0.621 1 73.81 324 ALA A C 1
ATOM 2471 O O . ALA A 1 324 ? -13.57 22.25 -0.258 1 73.81 324 ALA A O 1
ATOM 2472 N N . GLY A 1 325 ? -12.492 22.609 1.667 1 82.75 325 GLY A N 1
ATOM 2473 C CA . GLY A 1 325 ? -13.164 23.891 1.84 1 82.75 325 GLY A CA 1
ATOM 2474 C C . GLY A 1 325 ? -12.414 25.047 1.197 1 82.75 325 GLY A C 1
ATOM 2475 O O . GLY A 1 325 ? -12.961 26.141 1.048 1 82.75 325 GLY A O 1
ATOM 2476 N N . HIS A 1 326 ? -11.281 24.75 0.719 1 88.19 326 HIS A N 1
ATOM 2477 C CA . HIS A 1 326 ? -10.375 25.828 0.295 1 88.19 326 HIS A CA 1
ATOM 2478 C C . HIS A 1 326 ? -10.859 26.484 -0.992 1 88.19 326 HIS A C 1
ATOM 2480 O O . HIS A 1 326 ? -10.602 27.656 -1.229 1 88.19 326 HIS A O 1
ATOM 2486 N N . LYS A 1 327 ? -11.617 25.797 -1.825 1 87.94 327 LYS A N 1
ATOM 2487 C CA . LYS A 1 327 ? -12.047 26.359 -3.102 1 87.94 327 LYS A CA 1
ATOM 2488 C C . LYS A 1 327 ? -13.195 27.344 -2.908 1 87.94 327 LYS A C 1
ATOM 2490 O O . LYS A 1 327 ? -13.492 28.156 -3.799 1 87.94 327 LYS A O 1
ATOM 2495 N N . THR A 1 328 ? -13.734 27.266 -1.758 1 88 328 THR A N 1
ATOM 2496 C CA . THR A 1 328 ? -14.836 28.188 -1.459 1 88 328 THR A CA 1
ATOM 2497 C C . THR A 1 328 ? -14.391 29.25 -0.458 1 88 328 THR A C 1
ATOM 2499 O O . THR A 1 328 ? -14.555 30.453 -0.702 1 88 328 THR A O 1
ATOM 2502 N N . LEU A 1 329 ? -13.797 28.828 0.577 1 90.94 329 LEU A N 1
ATOM 2503 C CA . LEU A 1 329 ? -13.516 29.703 1.711 1 90.94 329 LEU A CA 1
ATOM 2504 C C . LEU A 1 329 ? -12.391 30.672 1.38 1 90.94 329 LEU A C 1
ATOM 2506 O O . LEU A 1 329 ? -12.414 31.828 1.819 1 90.94 329 LEU A O 1
ATOM 2510 N N . VAL A 1 330 ? -11.43 30.25 0.609 1 93.88 330 VAL A N 1
ATOM 2511 C CA . VAL A 1 330 ? -10.281 31.109 0.308 1 93.88 330 VAL A CA 1
ATOM 2512 C C . VAL A 1 330 ? -10.711 32.25 -0.618 1 93.88 330 VAL A C 1
ATOM 2514 O O . VAL A 1 330 ? -10.469 33.406 -0.324 1 93.88 330 VAL A O 1
ATOM 2517 N N . PRO A 1 331 ? -11.422 31.922 -1.716 1 93.5 331 PRO A N 1
ATOM 2518 C CA . PRO A 1 331 ? -11.906 33 -2.562 1 93.5 331 PRO A CA 1
ATOM 2519 C C . PRO A 1 331 ? -12.828 33.969 -1.815 1 93.5 331 PRO A C 1
ATOM 2521 O O . PRO A 1 331 ? -12.766 35.188 -2.031 1 93.5 331 PRO A O 1
ATOM 2524 N N . GLU A 1 332 ? -13.602 33.438 -0.968 1 94 332 GLU A N 1
ATOM 2525 C CA . GLU A 1 332 ? -14.492 34.281 -0.175 1 94 332 GLU A CA 1
ATOM 2526 C C . GLU A 1 332 ? -13.695 35.188 0.74 1 94 332 GLU A C 1
ATOM 2528 O O . GLU A 1 332 ? -14.102 36.344 0.977 1 94 332 GLU A O 1
ATOM 2533 N N . THR A 1 333 ? -12.656 34.75 1.273 1 96.5 333 THR A N 1
ATOM 2534 C CA . THR A 1 333 ? -11.805 35.531 2.148 1 96.5 333 THR A CA 1
ATOM 2535 C C . THR A 1 333 ? -11.133 36.656 1.367 1 96.5 333 THR A C 1
ATOM 2537 O O . THR A 1 333 ? -11.07 37.812 1.835 1 96.5 333 THR A O 1
ATOM 2540 N N . ILE A 1 334 ? -10.656 36.344 0.209 1 96.25 334 ILE A N 1
ATOM 2541 C CA . ILE A 1 334 ? -10 37.344 -0.641 1 96.25 334 ILE A CA 1
ATOM 2542 C C . ILE A 1 334 ? -11.008 38.406 -1.059 1 96.25 334 ILE A C 1
ATOM 2544 O O . ILE A 1 334 ? -10.695 39.594 -1.056 1 96.25 334 ILE A O 1
ATOM 2548 N N . ALA A 1 335 ? -12.211 37.938 -1.375 1 96 335 ALA A N 1
ATOM 2549 C CA . ALA A 1 335 ? -13.281 38.875 -1.714 1 96 335 ALA A CA 1
ATOM 2550 C C . ALA A 1 335 ? -13.625 39.781 -0.528 1 96 335 ALA A C 1
ATOM 2552 O O . ALA A 1 335 ? -13.914 40.969 -0.701 1 96 335 ALA A O 1
ATOM 2553 N N . ALA A 1 336 ? -13.617 39.188 0.604 1 96.75 336 ALA A N 1
ATOM 2554 C CA . ALA A 1 336 ? -13.914 39.938 1.818 1 96.75 336 ALA A CA 1
ATOM 2555 C C . ALA A 1 336 ? -12.852 41 2.078 1 96.75 336 ALA A C 1
ATOM 2557 O O . ALA A 1 336 ? -13.164 42.094 2.508 1 96.75 336 ALA A O 1
ATOM 2558 N N . LEU A 1 337 ? -11.625 40.688 1.89 1 96.31 337 LEU A N 1
ATOM 2559 C CA . LEU A 1 337 ? -10.531 41.625 2.045 1 96.31 337 LEU A CA 1
ATOM 2560 C C . LEU A 1 337 ? -10.672 42.781 1.059 1 96.31 337 LEU A C 1
ATOM 2562 O O . LEU A 1 337 ? -10.453 43.938 1.416 1 96.31 337 LEU A O 1
ATOM 2566 N N . LYS A 1 338 ? -11.039 42.469 -0.151 1 92.5 338 LYS A N 1
ATOM 2567 C CA . LYS A 1 338 ? -11.25 43.469 -1.185 1 92.5 338 LYS A CA 1
ATOM 2568 C C . LYS A 1 338 ? -12.383 44.406 -0.805 1 92.5 338 LYS A C 1
ATOM 2570 O O . LYS A 1 338 ? -12.281 45.625 -1.013 1 92.5 338 LYS A O 1
ATOM 2575 N N . LYS A 1 339 ? -13.352 43.844 -0.299 1 93.25 339 LYS A N 1
ATOM 2576 C CA . LYS A 1 339 ? -14.531 44.625 0.086 1 93.25 339 LYS A CA 1
ATOM 2577 C C . LYS A 1 339 ? -14.188 45.656 1.146 1 93.25 339 LYS A C 1
ATOM 2579 O O . LYS A 1 339 ? -14.773 46.75 1.167 1 93.25 339 LYS A O 1
ATOM 2584 N N . ILE A 1 340 ? -13.234 45.344 1.975 1 93.12 340 ILE A N 1
ATOM 2585 C CA . ILE A 1 340 ? -12.914 46.281 3.057 1 93.12 340 ILE A CA 1
ATOM 2586 C C . ILE A 1 340 ? -11.68 47.094 2.688 1 93.12 340 ILE A C 1
ATOM 2588 O O . ILE A 1 340 ? -11.102 47.781 3.541 1 93.12 340 ILE A O 1
ATOM 2592 N N . GLY A 1 341 ? -11.164 46.938 1.483 1 88.5 341 GLY A N 1
ATOM 2593 C CA . GLY A 1 341 ? -10.086 47.75 0.943 1 88.5 341 GLY A CA 1
ATOM 2594 C C . GLY A 1 341 ? -8.711 47.312 1.408 1 88.5 341 GLY A C 1
ATOM 2595 O O . GLY A 1 341 ? -7.801 48.156 1.523 1 88.5 341 GLY A O 1
ATOM 2596 N N . ARG A 1 342 ? -8.531 46.094 1.772 1 92.62 342 ARG A N 1
ATOM 2597 C CA . ARG A 1 342 ? -7.254 45.59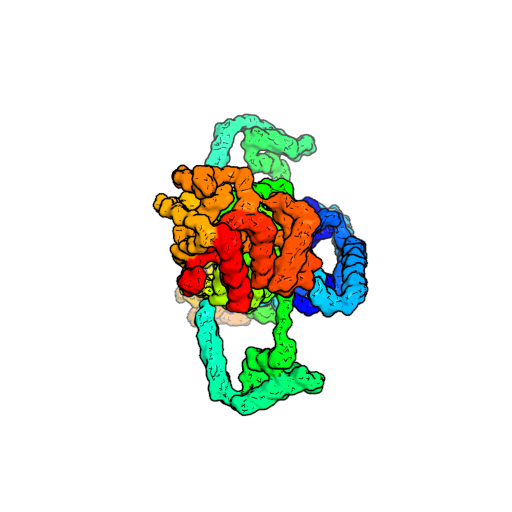4 2.27 1 92.62 342 ARG A CA 1
ATOM 2598 C C . ARG A 1 342 ? -6.719 44.469 1.376 1 92.62 342 ARG A C 1
ATOM 2600 O O . ARG A 1 342 ? -6.309 43.406 1.866 1 92.62 342 ARG A O 1
ATOM 2607 N N . GLU A 1 343 ? -6.742 44.719 0.117 1 90.75 343 GLU A N 1
ATOM 2608 C CA . GLU A 1 343 ? -6.215 43.781 -0.851 1 90.75 343 GLU A CA 1
ATOM 2609 C C . GLU A 1 343 ? -4.695 43.688 -0.766 1 90.75 343 GLU A C 1
ATOM 2611 O O . GLU A 1 343 ? -4.09 42.781 -1.328 1 90.75 343 GLU A O 1
ATOM 2616 N N . ASP A 1 344 ? -4.121 44.5 0.033 1 89 344 ASP A N 1
ATOM 2617 C CA . ASP A 1 344 ? -2.674 44.531 0.207 1 89 344 ASP A CA 1
ATOM 2618 C C . ASP A 1 344 ? -2.197 43.406 1.089 1 89 344 ASP A C 1
ATOM 2620 O O . ASP A 1 344 ? -1.013 43.062 1.089 1 89 344 ASP A O 1
ATOM 2624 N N . ILE A 1 345 ? -3.047 42.875 1.902 1 95.25 345 ILE A N 1
ATOM 2625 C CA . ILE A 1 345 ? -2.697 41.75 2.762 1 95.25 345 ILE A CA 1
ATOM 2626 C C . ILE A 1 345 ? -2.465 40.5 1.913 1 95.25 345 ILE A C 1
ATOM 2628 O O . ILE A 1 345 ? -3.348 40.094 1.16 1 95.25 345 ILE A O 1
ATOM 2632 N N . MET A 1 346 ? -1.277 40 2.025 1 96.19 346 MET A N 1
ATOM 2633 C CA . MET A 1 346 ? -0.926 38.812 1.264 1 96.19 346 MET A CA 1
ATOM 2634 C C . MET A 1 346 ? -1.639 37.562 1.821 1 96.19 346 MET A C 1
ATOM 2636 O O . MET A 1 346 ? -1.6 37.312 3.025 1 96.19 346 MET A O 1
ATOM 2640 N N . VAL A 1 347 ? -2.285 36.812 0.96 1 97.56 347 VAL A N 1
ATOM 2641 C CA . VAL A 1 347 ? -3.004 35.625 1.402 1 97.56 347 VAL A CA 1
ATOM 2642 C C . VAL A 1 347 ? -2.223 34.375 1.008 1 97.56 347 VAL A C 1
ATOM 2644 O O . VAL A 1 347 ? -1.846 34.219 -0.155 1 97.56 347 VAL A O 1
ATOM 2647 N N . ILE A 1 348 ? -1.976 33.531 1.959 1 97.31 348 ILE A N 1
ATOM 2648 C CA . ILE A 1 348 ? -1.353 32.25 1.697 1 97.31 348 ILE A CA 1
ATOM 2649 C C . ILE A 1 348 ? -2.223 31.125 2.268 1 97.31 348 ILE A C 1
ATOM 2651 O O . ILE A 1 348 ? -3.074 31.375 3.125 1 97.31 348 ILE A O 1
ATOM 2655 N N . VAL A 1 349 ? -1.993 29.906 1.743 1 95.19 349 VAL A N 1
ATOM 2656 C CA . VAL A 1 349 ? -2.793 28.766 2.182 1 95.19 349 VAL A CA 1
ATOM 2657 C C . VAL A 1 349 ? -1.876 27.656 2.67 1 95.19 349 VAL A C 1
ATOM 2659 O O . VAL A 1 349 ? -0.853 27.359 2.047 1 95.19 349 VAL A O 1
ATOM 2662 N N . GLY A 1 350 ? -2.232 27.125 3.82 1 90.94 350 GLY A N 1
ATOM 2663 C CA . GLY A 1 350 ? -1.523 25.984 4.355 1 90.94 350 GLY A CA 1
ATOM 2664 C C . GLY A 1 350 ? -2.436 24.812 4.664 1 90.94 350 GLY A C 1
ATOM 2665 O O . GLY A 1 350 ? -3.633 24.984 4.887 1 90.94 350 GLY A O 1
ATOM 2666 N N . GLY A 1 351 ? -1.827 23.625 4.668 1 87.56 351 GLY A N 1
ATOM 2667 C CA . GLY A 1 351 ? -2.588 22.438 5.035 1 87.56 351 GLY A CA 1
ATOM 2668 C C . GLY A 1 351 ? -2.797 21.484 3.881 1 87.56 351 GLY A C 1
ATOM 2669 O O . GLY A 1 351 ? -1.973 21.406 2.965 1 87.56 351 GLY A O 1
ATOM 2670 N N . VAL A 1 352 ? -3.844 20.766 4.047 1 84.88 352 VAL A N 1
ATOM 2671 C CA . VAL A 1 352 ? -4.125 19.703 3.086 1 84.88 352 VAL A CA 1
ATOM 2672 C C . VAL A 1 352 ? -4.895 20.266 1.897 1 84.88 352 VAL A C 1
ATOM 2674 O O . VAL A 1 352 ? -6.117 20.406 1.953 1 84.88 352 VAL A O 1
ATOM 2677 N N . VAL A 1 353 ? -4.133 20.547 0.813 1 86.69 353 VAL A N 1
ATOM 2678 C CA . VAL A 1 353 ? -4.68 21.062 -0.438 1 86.69 353 VAL A CA 1
ATOM 2679 C C . VAL A 1 353 ? -4.148 20.234 -1.611 1 86.69 353 VAL A C 1
ATOM 2681 O O . VAL A 1 353 ? -2.934 20.141 -1.808 1 86.69 353 VAL A O 1
ATOM 2684 N N . PRO A 1 354 ? -5.066 19.672 -2.418 1 84 354 PRO A N 1
ATOM 2685 C CA . PRO A 1 354 ? -4.59 18.938 -3.594 1 84 354 PRO A CA 1
ATOM 2686 C C . PRO A 1 354 ? -3.852 19.828 -4.586 1 84 354 PRO A C 1
ATOM 2688 O O . PRO A 1 354 ? -4.285 20.953 -4.855 1 84 354 PRO A O 1
ATOM 2691 N N . VAL A 1 355 ? -2.811 19.266 -5.148 1 82.62 355 VAL A N 1
ATOM 2692 C CA . VAL A 1 355 ? -1.972 20.031 -6.07 1 82.62 355 VAL A CA 1
ATOM 2693 C C . VAL A 1 355 ? -2.797 20.469 -7.277 1 82.62 355 VAL A C 1
ATOM 2695 O O . VAL A 1 355 ? -2.564 21.547 -7.84 1 82.62 355 VAL A O 1
ATOM 2698 N N . GLN A 1 356 ? -3.758 19.719 -7.609 1 81.56 356 GLN A N 1
ATOM 2699 C CA . GLN A 1 356 ? -4.617 20.016 -8.75 1 81.56 356 GLN A CA 1
ATOM 2700 C C . GLN A 1 356 ? -5.391 21.312 -8.539 1 81.56 356 GLN A C 1
ATOM 2702 O O . GLN A 1 356 ? -5.855 21.922 -9.5 1 81.56 356 GLN A O 1
ATOM 2707 N N . ASP A 1 357 ? -5.484 21.766 -7.305 1 86.88 357 ASP A N 1
ATOM 2708 C CA . ASP A 1 357 ? -6.273 22.938 -6.98 1 86.88 357 ASP A CA 1
ATOM 2709 C C . ASP A 1 357 ? -5.391 24.188 -6.887 1 86.88 357 ASP A C 1
ATOM 2711 O O . ASP A 1 357 ? -5.898 25.312 -6.793 1 86.88 357 ASP A O 1
ATOM 2715 N N . TYR A 1 358 ? -4.098 24 -6.973 1 88.19 358 TYR A N 1
ATOM 2716 C CA . TYR A 1 358 ? -3.166 25.109 -6.777 1 88.19 358 TYR A CA 1
ATOM 2717 C C . TYR A 1 358 ? -3.389 26.188 -7.82 1 88.19 358 TYR A C 1
ATOM 2719 O O . TYR A 1 358 ? -3.502 27.375 -7.484 1 88.19 358 TYR A O 1
ATOM 2727 N N . PRO A 1 359 ? -3.504 25.766 -9.141 1 87.12 359 PRO A N 1
ATOM 2728 C CA . PRO A 1 359 ? -3.684 26.812 -10.148 1 87.12 359 PRO A CA 1
ATOM 2729 C C . PRO A 1 359 ? -4.934 27.656 -9.906 1 87.12 359 PRO A C 1
ATOM 2731 O O . PRO A 1 359 ? -4.895 28.875 -10.07 1 87.12 359 PRO A O 1
ATOM 2734 N N . PHE A 1 360 ? -5.965 27.016 -9.547 1 90.12 360 PHE A N 1
ATOM 2735 C CA . PHE A 1 360 ? -7.203 27.719 -9.25 1 90.12 360 PHE A CA 1
ATOM 2736 C C . PHE A 1 360 ? -6.996 28.734 -8.133 1 90.12 360 PHE A C 1
ATOM 2738 O O . PHE A 1 360 ? -7.441 29.875 -8.227 1 90.12 360 PHE A O 1
ATOM 2745 N N . LEU A 1 361 ? -6.301 28.344 -7.055 1 93.88 361 LEU A N 1
ATOM 2746 C CA . LEU A 1 361 ? -6.09 29.203 -5.891 1 93.88 361 LEU A CA 1
ATOM 2747 C C . LEU A 1 361 ? -5.176 30.375 -6.234 1 93.88 361 LEU A C 1
ATOM 2749 O O . LEU A 1 361 ? -5.395 31.5 -5.77 1 93.88 361 LEU A O 1
ATOM 2753 N N . PHE A 1 362 ? -4.199 30.109 -7.023 1 91.38 362 PHE A N 1
ATOM 2754 C CA . PHE A 1 362 ? -3.316 31.188 -7.465 1 91.38 362 PHE A CA 1
ATOM 2755 C C . PHE A 1 362 ? -4.082 32.219 -8.289 1 91.38 362 PHE A C 1
ATOM 2757 O O . PHE A 1 362 ? -3.871 33.406 -8.141 1 91.38 362 PHE A O 1
ATOM 2764 N N . GLU A 1 363 ? -4.961 31.703 -9.109 1 90.38 363 GLU A N 1
ATOM 2765 C CA . GLU A 1 363 ? -5.785 32.594 -9.93 1 90.38 363 GLU A CA 1
ATOM 2766 C C . GLU A 1 363 ? -6.672 33.469 -9.07 1 90.38 363 GLU A C 1
ATOM 2768 O O . GLU A 1 363 ? -6.973 34.625 -9.445 1 90.38 363 GLU A O 1
ATOM 2773 N N . GLN A 1 364 ? -7.031 32.969 -7.934 1 92.25 364 GLN A N 1
ATOM 2774 C CA . GLN A 1 364 ? -7.906 33.719 -7.031 1 92.25 364 GLN A CA 1
ATOM 2775 C C . GLN A 1 364 ? -7.117 34.75 -6.242 1 92.25 364 GLN A C 1
ATOM 2777 O O . GLN A 1 364 ? -7.703 35.594 -5.562 1 92.25 364 GLN A O 1
ATOM 2782 N N . GLY A 1 365 ? -5.793 34.625 -6.227 1 92.81 365 GLY A N 1
ATOM 2783 C CA . GLY A 1 365 ? -5.004 35.656 -5.566 1 92.81 365 GLY A CA 1
ATOM 2784 C C . GLY A 1 365 ? -4.141 35.094 -4.445 1 92.81 365 GLY A C 1
ATOM 2785 O O . GLY A 1 365 ? -3.504 35.875 -3.717 1 92.81 365 GLY A O 1
ATOM 2786 N N . VAL A 1 366 ? -4.047 33.844 -4.328 1 96.19 366 VAL A N 1
ATOM 2787 C CA . VAL A 1 366 ? -3.193 33.219 -3.316 1 96.19 366 VAL A CA 1
ATOM 2788 C C . VAL A 1 366 ? -1.729 33.375 -3.725 1 96.19 366 VAL A C 1
ATOM 2790 O O . VAL A 1 366 ? -1.363 33.062 -4.863 1 96.19 366 VAL A O 1
ATOM 2793 N N . ALA A 1 367 ? -0.94 33.781 -2.811 1 94.38 367 ALA A N 1
ATOM 2794 C CA . ALA A 1 367 ? 0.455 34.062 -3.129 1 94.38 367 ALA A CA 1
ATOM 2795 C C . ALA A 1 367 ? 1.307 32.812 -3.066 1 94.38 367 ALA A C 1
ATOM 2797 O O . ALA A 1 367 ? 2.264 32.656 -3.83 1 94.38 367 ALA A O 1
ATOM 2798 N N . ALA A 1 368 ? 1 31.969 -2.119 1 95.69 368 ALA A N 1
ATOM 2799 C CA . ALA A 1 368 ? 1.77 30.75 -1.929 1 95.69 368 ALA A CA 1
ATOM 2800 C C . ALA A 1 368 ? 0.935 29.672 -1.227 1 95.69 368 ALA A C 1
ATOM 2802 O O . ALA A 1 368 ? 0.017 30 -0.468 1 95.69 368 ALA A O 1
ATOM 2803 N N . ILE A 1 369 ? 1.228 28.453 -1.511 1 93.94 369 ILE A N 1
ATOM 2804 C CA . ILE A 1 369 ? 0.558 27.312 -0.905 1 93.94 369 ILE A CA 1
ATOM 2805 C C . ILE A 1 369 ? 1.596 26.359 -0.308 1 93.94 369 ILE A C 1
ATOM 2807 O O . ILE A 1 369 ? 2.586 26.031 -0.96 1 93.94 369 ILE A O 1
ATOM 2811 N N . PHE A 1 370 ? 1.384 25.984 0.884 1 92.62 370 PHE A N 1
ATOM 2812 C CA . PHE A 1 370 ? 2.303 25.094 1.577 1 92.62 370 PHE A CA 1
ATOM 2813 C C . PHE A 1 370 ? 1.57 23.859 2.09 1 92.62 370 PHE A C 1
ATOM 2815 O O . PHE A 1 370 ? 0.761 23.953 3.016 1 92.62 370 PHE A O 1
ATOM 2822 N N . GLY A 1 371 ? 1.925 22.75 1.579 1 86.88 371 GLY A N 1
ATOM 2823 C CA . GLY A 1 371 ? 1.287 21.5 1.963 1 86.88 371 GLY A CA 1
ATOM 2824 C C . GLY A 1 371 ? 2.043 20.766 3.045 1 86.88 371 GLY A C 1
ATOM 2825 O O . GLY A 1 371 ? 3.09 21.219 3.508 1 86.88 371 GLY A O 1
ATOM 2826 N N . PRO A 1 372 ? 1.488 19.609 3.473 1 86 372 PRO A N 1
ATOM 2827 C CA . PRO A 1 372 ? 2.17 18.781 4.465 1 86 372 PRO A CA 1
ATOM 2828 C C . PRO A 1 372 ? 3.576 18.375 4.027 1 86 372 PRO A C 1
ATOM 2830 O O . PRO A 1 372 ? 3.799 18.062 2.857 1 86 372 PRO A O 1
ATOM 2833 N N . GLY A 1 373 ? 4.508 18.438 4.977 1 84.38 373 GLY A N 1
ATOM 2834 C CA . GLY A 1 373 ? 5.871 18.031 4.676 1 84.38 373 GLY A CA 1
ATOM 2835 C C . GLY A 1 373 ? 6.781 19.203 4.352 1 84.38 373 GLY A C 1
ATOM 2836 O O . GLY A 1 373 ? 8 19.031 4.242 1 84.38 373 GLY A O 1
ATOM 2837 N N . THR A 1 374 ? 6.242 20.359 4.258 1 86.94 374 THR A N 1
ATOM 2838 C CA . THR A 1 374 ? 7.035 21.547 3.99 1 86.94 374 THR A CA 1
ATOM 2839 C C . THR A 1 374 ? 7.91 21.906 5.191 1 86.94 374 THR A C 1
ATOM 2841 O O . THR A 1 374 ? 7.457 21.828 6.336 1 86.94 374 THR A O 1
ATOM 2844 N N . ILE A 1 375 ? 9.141 22.156 4.891 1 89.19 375 ILE A N 1
ATOM 2845 C CA . ILE A 1 375 ? 10.016 22.672 5.941 1 89.19 375 ILE A CA 1
ATOM 2846 C C . ILE A 1 375 ? 9.602 24.078 6.32 1 89.19 375 ILE A C 1
ATOM 2848 O O . ILE A 1 375 ? 9.539 24.969 5.461 1 89.19 375 ILE A O 1
ATOM 2852 N N . ILE A 1 376 ? 9.352 24.312 7.551 1 92.44 376 ILE A N 1
ATOM 2853 C CA . ILE A 1 376 ? 8.734 25.547 8.016 1 92.44 376 ILE A CA 1
ATOM 2854 C C . ILE A 1 376 ? 9.648 26.734 7.695 1 92.44 376 ILE A C 1
ATOM 2856 O O . ILE A 1 376 ? 9.188 27.766 7.219 1 92.44 376 ILE A O 1
ATOM 2860 N N . ALA A 1 377 ? 10.953 26.547 7.91 1 91.5 377 ALA A N 1
ATOM 2861 C CA . ALA A 1 377 ? 11.906 27.609 7.629 1 91.5 377 ALA A CA 1
ATOM 2862 C C . ALA A 1 377 ? 11.891 27.984 6.148 1 91.5 377 ALA A C 1
ATOM 2864 O O . ALA A 1 377 ? 12.023 29.156 5.797 1 91.5 377 ALA A O 1
ATOM 2865 N N . GLU A 1 378 ? 11.711 27.031 5.344 1 91.12 378 GLU A N 1
ATOM 2866 C CA . GLU A 1 378 ? 11.656 27.281 3.906 1 91.12 378 GLU A CA 1
ATOM 2867 C C . GLU A 1 378 ? 10.375 28 3.518 1 91.12 378 GLU A C 1
ATOM 2869 O O . GLU A 1 378 ? 10.391 28.875 2.639 1 91.12 378 GLU A O 1
ATOM 2874 N N . ALA A 1 379 ? 9.297 27.547 4.094 1 94.38 379 ALA A N 1
ATOM 2875 C CA . ALA A 1 379 ? 8.023 28.234 3.852 1 94.38 379 ALA A CA 1
ATOM 2876 C C . ALA A 1 379 ? 8.102 29.703 4.266 1 94.38 379 ALA A C 1
ATOM 2878 O O . ALA A 1 379 ? 7.668 30.578 3.52 1 94.38 379 ALA A O 1
ATOM 2879 N N . ALA A 1 380 ? 8.656 29.953 5.414 1 95.88 380 ALA A N 1
ATOM 2880 C CA . ALA A 1 380 ? 8.797 31.312 5.922 1 95.88 380 ALA A CA 1
ATOM 2881 C C . ALA A 1 380 ? 9.695 32.156 5.008 1 95.88 380 ALA A C 1
ATOM 2883 O O . ALA A 1 380 ? 9.398 33.312 4.734 1 95.88 380 ALA A O 1
ATOM 2884 N N . ALA A 1 381 ? 10.781 31.531 4.57 1 93.62 381 ALA A N 1
ATOM 2885 C CA . ALA A 1 381 ? 11.703 32.219 3.674 1 93.62 381 ALA A CA 1
ATOM 2886 C C . ALA A 1 381 ? 11 32.625 2.381 1 93.62 381 ALA A C 1
ATOM 2888 O O . ALA A 1 381 ? 11.18 33.75 1.896 1 93.62 381 ALA A O 1
ATOM 2889 N N . GLU A 1 382 ? 10.25 31.734 1.87 1 94.25 382 GLU A N 1
ATOM 2890 C CA . GLU A 1 382 ? 9.523 32.031 0.633 1 94.25 382 GLU A CA 1
ATOM 2891 C C . GLU A 1 382 ? 8.547 33.188 0.815 1 94.25 382 GLU A C 1
ATOM 2893 O O . GLU A 1 382 ? 8.445 34.031 -0.051 1 94.25 382 GLU A O 1
ATOM 2898 N N . ILE A 1 383 ? 7.832 33.125 1.867 1 96.06 383 ILE A N 1
ATOM 2899 C CA . ILE A 1 383 ? 6.879 34.188 2.195 1 96.06 383 ILE A CA 1
ATOM 2900 C C . ILE A 1 383 ? 7.602 35.531 2.285 1 96.06 383 ILE A C 1
ATOM 2902 O O . ILE A 1 383 ? 7.152 36.531 1.715 1 96.06 383 ILE A O 1
ATOM 2906 N N . LEU A 1 384 ? 8.727 35.562 2.945 1 95.56 384 LEU A N 1
ATOM 2907 C CA . LEU A 1 384 ? 9.508 36.781 3.143 1 95.56 384 LEU A CA 1
ATOM 2908 C C . LEU A 1 384 ? 10.07 37.312 1.818 1 95.56 384 LEU A C 1
ATOM 2910 O O . LEU A 1 384 ? 10.117 38.5 1.583 1 95.56 384 LEU A O 1
ATOM 2914 N N . GLU A 1 385 ? 10.5 36.375 1.02 1 91.69 385 GLU A N 1
ATOM 2915 C CA . GLU A 1 385 ? 11.016 36.75 -0.29 1 91.69 385 GLU A CA 1
ATOM 2916 C C . GLU A 1 385 ? 9.945 37.469 -1.124 1 91.69 385 GLU A C 1
ATOM 2918 O O . GLU A 1 385 ? 10.227 38.469 -1.792 1 91.69 385 GLU A O 1
ATOM 2923 N N . ILE A 1 386 ? 8.758 36.969 -1.068 1 91.44 386 ILE A N 1
ATOM 2924 C CA . ILE A 1 386 ? 7.652 37.562 -1.799 1 91.44 386 ILE A CA 1
ATOM 2925 C C . ILE A 1 386 ? 7.352 38.969 -1.23 1 91.44 386 ILE A C 1
ATOM 2927 O O . ILE A 1 386 ? 7.145 39.906 -1.983 1 91.44 386 ILE A O 1
ATOM 2931 N N . LEU A 1 387 ? 7.324 39.094 0.085 1 92.31 387 LEU A N 1
ATOM 2932 C CA . LEU A 1 387 ? 7.039 40.344 0.747 1 92.31 387 LEU A CA 1
ATOM 2933 C C . LEU A 1 387 ? 8.094 41.406 0.394 1 92.31 387 LEU A C 1
ATOM 2935 O O . LEU A 1 387 ? 7.758 42.531 0.109 1 92.31 387 LEU A O 1
ATOM 2939 N N . ILE A 1 388 ? 9.352 41 0.42 1 89.19 388 ILE A N 1
ATOM 2940 C CA . ILE A 1 388 ? 10.469 41.906 0.163 1 89.19 388 ILE A CA 1
ATOM 2941 C C . ILE A 1 388 ? 10.445 42.375 -1.296 1 89.19 388 ILE A C 1
ATOM 2943 O O . ILE A 1 388 ? 10.688 43.531 -1.595 1 89.19 388 ILE A O 1
ATOM 2947 N N . ALA A 1 389 ? 10.141 41.438 -2.184 1 83.06 389 ALA A N 1
ATOM 2948 C CA . ALA A 1 389 ? 10.047 41.781 -3.604 1 83.06 389 ALA A CA 1
ATOM 2949 C C . ALA A 1 389 ? 8.953 42.812 -3.855 1 83.06 389 ALA A C 1
ATOM 2951 O O . ALA A 1 389 ? 9.094 43.688 -4.715 1 83.06 389 ALA A O 1
ATOM 2952 N N . ASN A 1 390 ? 7.906 42.688 -3.189 1 79.38 390 ASN A N 1
ATOM 2953 C CA . ASN A 1 390 ? 6.777 43.594 -3.338 1 79.38 390 ASN A CA 1
ATOM 2954 C C . ASN A 1 390 ? 7.125 45 -2.838 1 79.38 390 ASN A C 1
ATOM 2956 O O . ASN A 1 390 ? 6.566 46 -3.312 1 79.38 390 ASN A O 1
ATOM 2960 N N . ILE A 1 391 ? 7.953 45.125 -1.841 1 70.69 391 ILE A N 1
ATOM 2961 C CA . ILE A 1 391 ? 8.367 46.406 -1.284 1 70.69 391 ILE A CA 1
ATOM 2962 C C . ILE A 1 391 ? 9.359 47.094 -2.23 1 70.69 391 ILE A C 1
ATOM 2964 O O . ILE A 1 391 ? 9.281 48.281 -2.461 1 70.69 391 ILE A O 1
ATOM 2968 N N . THR A 1 392 ? 10.312 46.375 -2.713 1 59.81 392 THR A N 1
ATOM 2969 C CA . THR A 1 392 ? 11.383 46.938 -3.527 1 59.81 392 THR A CA 1
ATOM 2970 C C . THR A 1 392 ? 10.852 47.375 -4.887 1 59.81 392 THR A C 1
ATOM 2972 O O . THR A 1 392 ? 11.359 48.344 -5.469 1 59.81 392 THR A O 1
ATOM 2975 N N . ASP A 1 393 ? 9.953 46.812 -5.469 1 54.56 393 ASP A N 1
ATOM 2976 C CA . ASP A 1 393 ? 9.414 47.25 -6.758 1 54.56 393 ASP A CA 1
ATOM 2977 C C . ASP A 1 393 ? 8.469 48.438 -6.602 1 54.56 393 ASP A C 1
ATOM 2979 O O . ASP A 1 393 ? 8.062 49.031 -7.59 1 54.56 393 ASP A O 1
ATOM 2983 N N . HIS A 1 394 ? 7.98 48.781 -5.516 1 49.88 394 HIS A N 1
ATOM 2984 C CA . HIS A 1 394 ? 6.992 49.844 -5.34 1 49.88 394 HIS A CA 1
ATOM 2985 C C . HIS A 1 394 ? 7.648 51.156 -4.875 1 49.88 394 HIS A C 1
ATOM 2987 O O . HIS A 1 394 ? 8.531 51.125 -4.012 1 49.88 394 HIS A O 1
ATOM 2993 N N . ILE A 1 395 ? 7.598 52.312 -5.621 1 51.47 395 ILE A N 1
ATOM 2994 C CA . ILE A 1 395 ? 7.918 53.656 -5.211 1 51.47 395 ILE A CA 1
ATOM 2995 C C . ILE A 1 395 ? 7.02 54.062 -4.047 1 51.47 395 ILE A C 1
ATOM 2997 O O . ILE A 1 395 ? 5.82 54.312 -4.23 1 51.47 395 ILE A O 1
ATOM 3001 N N . ALA A 1 396 ? 7.324 53.906 -2.869 1 54.75 396 ALA A N 1
ATOM 3002 C CA . ALA A 1 396 ? 6.496 54.125 -1.687 1 54.75 396 ALA A CA 1
ATOM 3003 C C . ALA A 1 396 ? 6.168 55.594 -1.517 1 54.75 396 ALA A C 1
ATOM 3005 O O . ALA A 1 396 ? 5.02 55.969 -1.236 1 54.75 396 ALA A O 1
ATOM 3006 N N . VAL A 1 397 ? 7.188 56.594 -1.562 1 61.56 397 VAL A N 1
ATOM 3007 C CA . VAL A 1 397 ? 7.023 58.062 -1.443 1 61.56 397 VAL A CA 1
ATOM 3008 C C . VAL A 1 397 ? 7.656 58.75 -2.648 1 61.56 397 VAL A C 1
ATOM 3010 O O . VAL A 1 397 ? 8.82 58.5 -2.975 1 61.56 397 VAL A O 1
ATOM 3013 N N . ASN A 1 398 ? 6.793 59.469 -3.459 1 65.88 398 ASN A N 1
ATOM 3014 C CA . ASN A 1 398 ? 7.254 60.125 -4.68 1 65.88 398 ASN A CA 1
ATOM 3015 C C . ASN A 1 398 ? 7.277 61.656 -4.52 1 65.88 398 ASN A C 1
ATOM 3017 O O . ASN A 1 398 ? 6.242 62.312 -4.648 1 65.88 398 ASN A O 1
ATOM 3021 N N . ASP A 1 399 ? 8.297 62.344 -4.227 1 69.88 399 ASP A N 1
ATOM 3022 C CA . ASP A 1 399 ? 8.555 63.781 -4.211 1 69.88 399 ASP A CA 1
ATOM 3023 C C . ASP A 1 399 ? 7.57 64.5 -3.299 1 69.88 399 ASP A C 1
ATOM 3025 O O . ASP A 1 399 ? 6.832 65.375 -3.75 1 69.88 399 ASP A O 1
ATOM 3029 N N . VAL A 1 400 ? 7.504 64.125 -2.027 1 76.31 400 VAL A N 1
ATOM 3030 C CA . VAL A 1 400 ? 6.633 64.812 -1.05 1 76.31 400 VAL A CA 1
ATOM 3031 C C . VAL A 1 400 ? 7.41 65.875 -0.28 1 76.31 400 VAL A C 1
ATOM 3033 O O . VAL A 1 400 ? 8.516 65.625 0.2 1 76.31 400 VAL A O 1
ATOM 3036 N N . SER A 1 401 ? 6.973 67.188 -0.349 1 80.38 401 SER A N 1
ATOM 3037 C CA . SER A 1 401 ? 7.559 68.25 0.414 1 80.38 401 SER A CA 1
ATOM 3038 C C . SER A 1 401 ? 6.5 69 1.226 1 80.38 401 SER A C 1
ATOM 3040 O O . SER A 1 401 ? 5.438 69.375 0.705 1 80.38 401 SER A O 1
ATOM 3042 N N . PHE A 1 402 ? 6.602 69.125 2.564 1 82.56 402 PHE A N 1
ATOM 3043 C CA . PHE A 1 402 ? 5.695 69.875 3.389 1 82.56 402 PHE A CA 1
ATOM 3044 C C . PHE A 1 402 ? 6.41 70.438 4.629 1 82.56 402 PHE A C 1
ATOM 3046 O O . PHE A 1 402 ? 7.488 69.938 4.98 1 82.56 402 PHE A O 1
ATOM 3053 N N . ASP A 1 403 ? 5.898 71.5 5.215 1 82.69 403 ASP A N 1
ATOM 3054 C CA . ASP A 1 403 ? 6.391 72.125 6.445 1 82.69 403 ASP A CA 1
ATOM 3055 C C . ASP A 1 403 ? 5.348 72.062 7.559 1 82.69 403 ASP A C 1
ATOM 3057 O O . ASP A 1 403 ? 4.164 72.312 7.324 1 82.69 403 ASP A O 1
ATOM 3061 N N . VAL A 1 404 ? 5.77 71.562 8.727 1 82.19 404 VAL A N 1
ATOM 3062 C CA . VAL A 1 404 ? 4.914 71.5 9.906 1 82.19 404 VAL A CA 1
ATOM 3063 C C . VAL A 1 404 ? 5.32 72.562 10.883 1 82.19 404 VAL A C 1
ATOM 3065 O O . VAL A 1 404 ? 6.465 72.625 11.336 1 82.19 404 VAL A O 1
ATOM 3068 N N . LYS A 1 405 ? 4.371 73.5 11.156 1 86.62 405 LYS A N 1
ATOM 3069 C CA . LYS A 1 405 ? 4.625 74.625 12.07 1 86.62 405 LYS A CA 1
ATOM 3070 C C . LYS A 1 405 ? 4.664 74.125 13.516 1 86.62 405 LYS A C 1
ATOM 3072 O O . LYS A 1 405 ? 3.926 73.188 13.891 1 86.62 405 LYS A O 1
ATOM 3077 N N . ALA A 1 406 ? 5.539 74.75 14.266 1 84.31 406 ALA A N 1
ATOM 3078 C CA . ALA A 1 406 ? 5.668 74.438 15.68 1 84.31 406 ALA A CA 1
ATOM 3079 C C . ALA A 1 406 ? 4.352 74.625 16.422 1 84.31 406 ALA A C 1
ATOM 3081 O O . ALA A 1 406 ? 3.654 75.625 16.188 1 84.31 406 ALA A O 1
ATOM 3082 N N . GLY A 1 407 ? 3.922 73.625 17.203 1 84.75 407 GLY A N 1
ATOM 3083 C CA . GLY A 1 407 ? 2.75 73.75 18.047 1 84.75 407 GLY A CA 1
ATOM 3084 C C . GLY A 1 407 ? 1.448 73.5 17.312 1 84.75 407 GLY A C 1
ATOM 3085 O O . GLY A 1 407 ? 0.391 74 17.734 1 84.75 407 GLY A O 1
ATOM 3086 N N . THR A 1 408 ? 1.518 72.875 16.156 1 88.69 408 THR A N 1
ATOM 3087 C CA . THR A 1 408 ? 0.309 72.562 15.406 1 88.69 408 THR A CA 1
ATOM 3088 C C . THR A 1 408 ? 0.14 71.062 15.234 1 88.69 408 THR A C 1
ATOM 3090 O O . THR A 1 408 ? 1.064 70.312 15.5 1 88.69 408 THR A O 1
ATOM 3093 N N . ILE A 1 409 ? -1.07 70.688 14.836 1 87.12 409 ILE A N 1
ATOM 3094 C CA . ILE A 1 409 ? -1.386 69.312 14.492 1 87.12 409 ILE A CA 1
ATOM 3095 C C . ILE A 1 409 ? -1.467 69.188 12.977 1 87.12 409 ILE A C 1
ATOM 3097 O O . ILE A 1 409 ? -2.195 69.938 12.312 1 87.12 409 ILE A O 1
ATOM 3101 N N . PHE A 1 410 ? -0.618 68.375 12.391 1 85.25 410 PHE A N 1
ATOM 3102 C CA . PHE A 1 410 ? -0.609 68.062 10.961 1 85.25 410 PHE A CA 1
ATOM 3103 C C . PHE A 1 410 ? -1.079 66.625 10.703 1 85.25 410 PHE A C 1
ATOM 3105 O O . PHE A 1 410 ? -0.541 65.688 11.281 1 85.25 410 PHE A O 1
ATOM 3112 N N . GLY A 1 411 ? -2.086 66.438 9.867 1 82.25 411 GLY A N 1
ATOM 3113 C CA . GLY A 1 411 ? -2.619 65.125 9.547 1 82.25 411 GLY A CA 1
ATOM 3114 C C . GLY A 1 411 ? -2.213 64.625 8.172 1 82.25 411 GLY A C 1
ATOM 3115 O O . GLY A 1 411 ? -2.242 65.438 7.203 1 82.25 411 GLY A O 1
ATOM 3116 N N . LEU A 1 412 ? -1.654 63.531 8.102 1 78.31 412 LEU A N 1
ATOM 3117 C CA . LEU A 1 412 ? -1.427 62.812 6.855 1 78.31 412 LEU A CA 1
ATOM 3118 C C . LEU A 1 412 ? -2.635 61.938 6.496 1 78.31 412 LEU A C 1
ATOM 3120 O O . LEU A 1 412 ? -2.949 61 7.207 1 78.31 412 LEU A O 1
ATOM 3124 N N . LEU A 1 413 ? -3.348 62.438 5.469 1 75.19 413 LEU A N 1
ATOM 3125 C CA . LEU A 1 413 ? -4.555 61.719 5.047 1 75.19 413 LEU A CA 1
ATOM 3126 C C . LEU A 1 413 ? -4.328 61 3.723 1 75.19 413 LEU A C 1
ATOM 3128 O O . LEU A 1 413 ? -3.74 61.562 2.799 1 75.19 413 LEU A O 1
ATOM 3132 N N . GLY A 1 414 ? -4.68 59.719 3.678 1 69.94 414 GLY A N 1
ATOM 3133 C CA . GLY A 1 414 ? -4.582 58.906 2.473 1 69.94 414 GLY A CA 1
ATOM 3134 C C . GLY A 1 414 ? -5.078 57.5 2.664 1 69.94 414 GLY A C 1
ATOM 3135 O O . GLY A 1 414 ? -5.203 57 3.797 1 69.94 414 GLY A O 1
ATOM 3136 N N . PRO A 1 415 ? -5.484 56.969 1.604 1 60.28 415 PRO A N 1
ATOM 3137 C CA . PRO A 1 415 ? -5.906 55.562 1.724 1 60.28 415 PRO A CA 1
ATOM 3138 C C . PRO A 1 415 ? -4.766 54.656 2.141 1 60.28 415 PRO A C 1
ATOM 3140 O O . PRO A 1 415 ? -3.6 55.062 2.113 1 60.28 415 PRO A O 1
ATOM 3143 N N . ASN A 1 416 ? -5.09 53.438 2.664 1 53.94 416 ASN A N 1
ATOM 3144 C CA . ASN A 1 416 ? -4.082 52.469 3.027 1 53.94 416 ASN A CA 1
ATOM 3145 C C . ASN A 1 416 ? -3.178 52.125 1.846 1 53.94 416 ASN A C 1
ATOM 3147 O O . ASN A 1 416 ? -3.654 51.938 0.725 1 53.94 416 ASN A O 1
ATOM 3151 N N . GLY A 1 417 ? -1.843 52.406 1.981 1 62.31 417 GLY A N 1
ATOM 3152 C CA . GLY A 1 417 ? -0.887 52.156 0.914 1 62.31 417 GLY A CA 1
ATOM 3153 C C . GLY A 1 417 ? -0.393 53.406 0.248 1 62.31 417 GLY A C 1
ATOM 3154 O O . GLY A 1 417 ? 0.388 53.344 -0.704 1 62.31 417 GLY A O 1
ATOM 3155 N N . ALA A 1 418 ? -0.821 54.531 0.659 1 66 418 ALA A N 1
ATOM 3156 C CA . ALA A 1 418 ? -0.515 55.781 0.005 1 66 418 ALA A CA 1
ATOM 3157 C C . ALA A 1 418 ? 0.91 56.25 0.319 1 66 418 ALA A C 1
ATOM 3159 O O . ALA A 1 418 ? 1.398 57.219 -0.248 1 66 418 ALA A O 1
ATOM 3160 N N . GLY A 1 419 ? 1.526 55.562 1.241 1 70.31 419 GLY A N 1
ATOM 3161 C CA . GLY A 1 419 ? 2.902 55.906 1.577 1 70.31 419 GLY A CA 1
ATOM 3162 C C . GLY A 1 419 ? 3.033 56.656 2.881 1 70.31 419 GLY A C 1
ATOM 3163 O O . GLY A 1 419 ? 4.086 57.25 3.164 1 70.31 419 GLY A O 1
ATOM 3164 N N . LYS A 1 420 ? 2.033 56.688 3.619 1 75.81 420 LYS A N 1
ATOM 3165 C CA . LYS A 1 420 ? 2.023 57.438 4.863 1 75.81 420 LYS A CA 1
ATOM 3166 C C . LYS A 1 420 ? 3.055 56.906 5.848 1 75.81 420 LYS A C 1
ATOM 3168 O O . LYS A 1 420 ? 3.869 57.656 6.379 1 75.81 420 LYS A O 1
ATOM 3173 N N . THR A 1 421 ? 2.961 55.594 6 1 73.31 421 THR A N 1
ATOM 3174 C CA . THR A 1 421 ? 3.881 54.969 6.934 1 73.31 421 THR A CA 1
ATOM 3175 C C . THR A 1 421 ? 5.32 55.062 6.438 1 73.31 421 THR A C 1
ATOM 3177 O O . THR A 1 421 ? 6.234 55.344 7.223 1 73.31 421 THR A O 1
ATOM 3180 N N . SER A 1 422 ? 5.488 55 5.16 1 74.75 422 SER A N 1
ATOM 3181 C CA . SER A 1 422 ? 6.816 55.156 4.586 1 74.75 422 SER A CA 1
ATOM 3182 C C . SER A 1 422 ? 7.352 56.562 4.844 1 74.75 422 SER A C 1
ATOM 3184 O O . SER A 1 422 ? 8.531 56.75 5.176 1 74.75 422 SER A O 1
ATOM 3186 N N . LEU A 1 423 ? 6.508 57.438 4.77 1 80.12 423 LEU A N 1
ATOM 3187 C CA . LEU A 1 423 ? 6.883 58.844 5.008 1 80.12 423 LEU A CA 1
ATOM 3188 C C . LEU A 1 423 ? 7.23 59.062 6.477 1 80.12 423 LEU A C 1
ATOM 3190 O O . LEU A 1 423 ? 8.234 59.719 6.789 1 80.12 423 LEU A O 1
ATOM 3194 N N . ILE A 1 424 ? 6.449 58.438 7.328 1 79.38 424 ILE A N 1
ATOM 3195 C CA . ILE A 1 424 ? 6.688 58.531 8.758 1 79.38 424 ILE A CA 1
ATOM 3196 C C . ILE A 1 424 ? 8.016 57.875 9.117 1 79.38 424 ILE A C 1
ATOM 3198 O O . ILE A 1 424 ? 8.797 58.438 9.906 1 79.38 424 ILE A O 1
ATOM 3202 N N . ARG A 1 425 ? 8.305 56.875 8.484 1 76.62 425 ARG A N 1
ATOM 3203 C CA . ARG A 1 425 ? 9.555 56.188 8.75 1 76.62 425 ARG A CA 1
ATOM 3204 C C . ARG A 1 425 ? 10.75 56.969 8.258 1 76.62 425 ARG A C 1
ATOM 3206 O O . ARG A 1 425 ? 11.82 56.938 8.875 1 76.62 425 ARG A O 1
ATOM 3213 N N . ILE A 1 426 ? 10.547 57.688 7.227 1 77 426 ILE A N 1
ATOM 3214 C CA . ILE A 1 426 ? 11.594 58.594 6.719 1 77 426 ILE A CA 1
ATOM 3215 C C . ILE A 1 426 ? 11.797 59.75 7.684 1 77 426 ILE A C 1
ATOM 3217 O O . ILE A 1 426 ? 12.93 60.094 8.016 1 77 426 ILE A O 1
ATOM 3221 N N . ILE A 1 427 ? 10.672 60.156 8.211 1 79.44 427 ILE A N 1
ATOM 3222 C CA . ILE A 1 427 ? 10.711 61.312 9.109 1 79.44 427 ILE A CA 1
ATOM 3223 C C . ILE A 1 427 ? 11.367 60.906 10.43 1 79.44 427 ILE A C 1
ATOM 3225 O O . ILE A 1 427 ? 12.133 61.688 11.016 1 79.44 427 ILE A O 1
ATOM 3229 N N . THR A 1 428 ? 11.102 59.625 10.844 1 75.44 428 THR A N 1
ATOM 3230 C CA . THR A 1 428 ? 11.648 59.156 12.109 1 75.44 428 THR A CA 1
ATOM 3231 C C . THR A 1 428 ? 13.031 58.531 11.922 1 75.44 428 THR A C 1
ATOM 3233 O O . THR A 1 428 ? 13.617 58 12.867 1 75.44 428 THR A O 1
ATOM 3236 N N . THR A 1 429 ? 13.594 58.562 10.672 1 70.69 429 THR A N 1
ATOM 3237 C CA . THR A 1 429 ? 14.914 58.094 10.25 1 70.69 429 THR A CA 1
ATOM 3238 C C . THR A 1 429 ? 15.039 56.594 10.422 1 70.69 429 THR A C 1
ATOM 3240 O O . THR A 1 429 ? 16.141 56.062 10.578 1 70.69 429 THR A O 1
ATOM 3243 N N . ILE A 1 430 ? 13.922 56.031 10.516 1 67.5 430 ILE A N 1
ATOM 3244 C CA . ILE A 1 430 ? 13.914 54.562 10.539 1 67.5 430 ILE A CA 1
ATOM 3245 C C . ILE A 1 430 ? 14.297 54.031 9.164 1 67.5 430 ILE A C 1
ATOM 3247 O O . ILE A 1 430 ? 15.039 53.031 9.062 1 67.5 430 ILE A O 1
ATOM 3251 N N . THR A 1 431 ? 13.805 54.719 8.125 1 69.81 431 THR A N 1
ATOM 3252 C CA . THR A 1 431 ? 14.156 54.438 6.734 1 69.81 431 THR A CA 1
ATOM 3253 C C . THR A 1 431 ? 14.781 55.688 6.09 1 69.81 431 THR A C 1
ATOM 3255 O O . THR A 1 431 ? 14.344 56.812 6.348 1 69.81 431 THR A O 1
ATOM 3258 N N . GLY A 1 432 ? 15.891 55.438 5.406 1 69.62 432 GLY A N 1
ATOM 3259 C CA . GLY A 1 432 ? 16.5 56.531 4.703 1 69.62 432 GLY A CA 1
ATOM 3260 C C . GLY A 1 432 ? 15.711 56.969 3.48 1 69.62 432 GLY A C 1
ATOM 3261 O O . GLY A 1 432 ? 15.062 56.156 2.83 1 69.62 432 GLY A O 1
ATOM 3262 N N . ALA A 1 433 ? 15.672 58.219 3.291 1 70.81 433 ALA A N 1
ATOM 3263 C CA . ALA A 1 433 ? 15.07 58.75 2.078 1 70.81 433 ALA A CA 1
ATOM 3264 C C . ALA A 1 433 ? 15.992 58.562 0.877 1 70.81 433 ALA A C 1
ATOM 3266 O O . ALA A 1 433 ? 17.219 58.656 1.009 1 70.81 433 ALA A O 1
ATOM 3267 N N . ASP A 1 434 ? 15.477 58.156 -0.298 1 70.62 434 ASP A N 1
ATOM 3268 C CA . ASP A 1 434 ? 16.266 58.031 -1.525 1 70.62 434 ASP A CA 1
ATOM 3269 C C . ASP A 1 434 ? 16.766 59.406 -1.987 1 70.62 434 ASP A C 1
ATOM 3271 O O . ASP A 1 434 ? 17.891 59.531 -2.469 1 70.62 434 ASP A O 1
ATOM 3275 N N . SER A 1 435 ? 15.844 60.375 -1.887 1 77.31 435 SER A N 1
ATOM 3276 C CA . SER A 1 435 ? 16.156 61.781 -2.172 1 77.31 435 SER A CA 1
ATOM 3277 C C . SER A 1 435 ? 15.359 62.719 -1.266 1 77.31 435 SER A C 1
ATOM 3279 O O . SER A 1 435 ? 14.305 62.344 -0.748 1 77.31 435 SER A O 1
ATOM 3281 N N . GLY A 1 436 ? 16 63.844 -0.806 1 76.81 436 GLY A N 1
ATOM 3282 C CA . GLY A 1 436 ? 15.352 64.812 0.057 1 76.81 436 GLY A CA 1
ATOM 3283 C C . GLY A 1 436 ? 15.945 64.875 1.454 1 76.81 436 GLY A C 1
ATOM 3284 O O . GLY A 1 436 ? 16.938 64.188 1.735 1 76.81 436 GLY A O 1
ATOM 3285 N N . GLN A 1 437 ? 15.406 65.75 2.23 1 79.81 437 GLN A N 1
ATOM 3286 C CA . GLN A 1 437 ? 15.906 65.938 3.594 1 79.81 437 GLN A CA 1
ATOM 3287 C C . GLN A 1 437 ? 14.766 66.25 4.562 1 79.81 437 GLN A C 1
ATOM 3289 O O . GLN A 1 437 ? 13.758 66.812 4.164 1 79.81 437 GLN A O 1
ATOM 3294 N N . VAL A 1 438 ? 14.859 65.688 5.688 1 80 438 VAL A N 1
ATOM 3295 C CA . VAL A 1 438 ? 13.938 66.062 6.777 1 80 438 VAL A CA 1
ATOM 3296 C C . VAL A 1 438 ? 14.648 66.875 7.809 1 80 438 VAL A C 1
ATOM 3298 O O . VAL A 1 438 ? 15.719 66.562 8.305 1 80 438 VAL A O 1
ATOM 3301 N N . LEU A 1 439 ? 14.117 68.062 7.973 1 82 439 LEU A N 1
ATOM 3302 C CA . LEU A 1 439 ? 14.719 69.062 8.898 1 82 439 LEU A CA 1
ATOM 3303 C C . LEU A 1 439 ? 13.836 69.25 10.133 1 82 439 LEU A C 1
ATOM 3305 O O . LEU A 1 439 ? 12.609 69.25 10.023 1 82 439 LEU A O 1
ATOM 3309 N N . LEU A 1 440 ? 14.406 69.188 11.305 1 80.56 440 LEU A N 1
ATOM 3310 C CA . LEU A 1 440 ? 13.766 69.562 12.555 1 80.56 440 LEU A CA 1
ATOM 3311 C C . LEU A 1 440 ? 14.398 70.812 13.125 1 80.56 440 LEU A C 1
ATOM 3313 O O . LEU A 1 440 ? 15.602 70.875 13.398 1 80.56 440 LEU A O 1
ATOM 3317 N N . ASN A 1 441 ? 13.594 71.75 13.258 1 80.5 441 ASN A N 1
ATOM 3318 C CA . ASN A 1 441 ? 14.086 73.062 13.672 1 80.5 441 ASN A CA 1
ATOM 3319 C C . ASN A 1 441 ? 15.266 73.5 12.812 1 80.5 441 ASN A C 1
ATOM 3321 O O . ASN A 1 441 ? 16.266 74 13.328 1 80.5 441 ASN A O 1
ATOM 3325 N N . GLY A 1 442 ? 15.156 73.188 11.562 1 79.94 442 GLY A N 1
ATOM 3326 C CA . GLY A 1 442 ? 16.141 73.688 10.602 1 79.94 442 GLY A CA 1
ATOM 3327 C C . GLY A 1 442 ? 17.359 72.75 10.492 1 79.94 442 GLY A C 1
ATOM 3328 O O . GLY A 1 442 ? 18.219 72.938 9.641 1 79.94 442 GLY A O 1
ATOM 3329 N N . GLU A 1 443 ? 17.531 71.812 11.375 1 80.44 443 GLU A N 1
ATOM 3330 C CA . GLU A 1 443 ? 18.656 70.938 11.359 1 80.44 443 GLU A CA 1
ATOM 3331 C C . GLU A 1 443 ? 18.234 69.562 10.82 1 80.44 443 GLU A C 1
ATOM 3333 O O . GLU A 1 443 ? 17.141 69.062 11.109 1 80.44 443 GLU A O 1
ATOM 3338 N N . PRO A 1 444 ? 19.078 69 9.992 1 77.31 444 PRO A N 1
ATOM 3339 C CA . PRO A 1 444 ? 18.75 67.688 9.5 1 77.31 444 PRO A CA 1
ATOM 3340 C C . PRO A 1 444 ? 18.594 66.688 10.633 1 77.31 444 PRO A C 1
ATOM 3342 O O . PRO A 1 444 ? 19.344 66.688 11.617 1 77.31 444 PRO A O 1
ATOM 3345 N N . LEU A 1 445 ? 17.547 65.812 10.461 1 67.5 445 LEU A N 1
ATOM 3346 C CA . LEU A 1 445 ? 17.266 64.812 11.492 1 67.5 445 LEU A CA 1
ATOM 3347 C C . LEU A 1 445 ? 18.359 63.781 11.539 1 67.5 445 LEU A C 1
ATOM 3349 O O . LEU A 1 445 ? 18.781 63.25 10.5 1 67.5 445 LEU A O 1
ATOM 3353 N N . ASN A 1 446 ? 19.234 63.656 12.625 1 62.34 446 ASN A N 1
ATOM 3354 C CA . ASN A 1 446 ? 20.281 62.625 12.812 1 62.34 446 ASN A CA 1
ATOM 3355 C C . ASN A 1 446 ? 20 61.75 14.023 1 62.34 446 ASN A C 1
ATOM 3357 O O . ASN A 1 446 ? 19.016 61.969 14.742 1 62.34 446 ASN A O 1
ATOM 3361 N N . HIS A 1 447 ? 20.781 60.594 14.188 1 57.19 447 HIS A N 1
ATOM 3362 C CA . HIS A 1 447 ? 20.641 59.562 15.227 1 57.19 447 HIS A CA 1
ATOM 3363 C C . HIS A 1 447 ? 20.609 60.219 16.609 1 57.19 447 HIS A C 1
ATOM 3365 O O . HIS A 1 447 ? 20.141 59.594 17.562 1 57.19 447 HIS A O 1
ATOM 3371 N N . LEU A 1 448 ? 21.016 61.406 16.734 1 53.06 448 LEU A N 1
ATOM 3372 C CA . LEU A 1 448 ? 21.203 62.031 18.047 1 53.06 448 LEU A CA 1
ATOM 3373 C C . LEU A 1 448 ? 19.906 62.656 18.547 1 53.06 448 LEU A C 1
ATOM 3375 O O . LEU A 1 448 ? 19.797 63 19.719 1 53.06 448 LEU A O 1
ATOM 3379 N N . HIS A 1 449 ? 18.922 62.844 17.734 1 58.34 449 HIS A N 1
ATOM 3380 C CA . HIS A 1 449 ? 17.688 63.562 18.094 1 58.34 449 HIS A CA 1
ATOM 3381 C C . HIS A 1 449 ? 16.641 62.594 18.625 1 58.34 449 HIS A C 1
ATOM 3383 O O . HIS A 1 449 ? 15.492 62.969 18.844 1 58.34 449 HIS A O 1
ATOM 3389 N N . PRO A 1 450 ? 16.984 61.469 19.031 1 60.97 450 PRO A N 1
ATOM 3390 C CA . PRO A 1 450 ? 15.969 60.469 19.359 1 60.97 450 PRO A CA 1
ATOM 3391 C C . PRO A 1 450 ? 15.125 60.875 20.578 1 60.97 450 PRO A C 1
ATOM 3393 O O . PRO A 1 450 ? 13.945 60.531 20.641 1 60.97 450 PRO A O 1
ATOM 3396 N N . ASN A 1 451 ? 15.609 61.844 21.344 1 73.12 451 ASN A N 1
ATOM 3397 C CA . ASN A 1 451 ? 14.93 62.156 22.609 1 73.12 451 ASN A CA 1
ATOM 3398 C C . ASN A 1 451 ? 13.898 63.25 22.422 1 73.12 451 ASN A C 1
ATOM 3400 O O . ASN A 1 451 ? 13.133 63.562 23.344 1 73.12 451 ASN A O 1
ATOM 3404 N N . GLU A 1 452 ? 13.836 63.812 21.312 1 80.31 452 GLU A N 1
ATOM 3405 C CA . GLU A 1 452 ? 12.898 64.938 21.109 1 80.31 452 GLU A CA 1
ATOM 3406 C C . GLU A 1 452 ? 11.68 64.438 20.312 1 80.31 452 GLU A C 1
ATOM 3408 O O . GLU A 1 452 ? 10.711 65.188 20.172 1 80.31 452 GLU A O 1
ATOM 3413 N N . ILE A 1 453 ? 11.812 63.312 19.875 1 82.69 453 ILE A N 1
ATOM 3414 C CA . ILE A 1 453 ? 10.727 62.781 19.031 1 82.69 453 ILE A CA 1
ATOM 3415 C C . ILE A 1 453 ? 10.055 61.594 19.734 1 82.69 453 ILE A C 1
ATOM 3417 O O . ILE A 1 453 ? 10.734 60.719 20.25 1 82.69 453 ILE A O 1
ATOM 3421 N N . GLY A 1 454 ? 8.773 61.75 19.953 1 87.12 454 GLY A N 1
ATOM 3422 C CA . GLY A 1 454 ? 7.953 60.594 20.328 1 87.12 454 GLY A CA 1
ATOM 3423 C C . GLY A 1 454 ? 7.246 59.938 19.156 1 87.12 454 GLY A C 1
ATOM 3424 O O . GLY A 1 454 ? 6.582 60.625 18.359 1 87.12 454 GLY A O 1
ATOM 3425 N N . TYR A 1 455 ? 7.516 58.75 18.938 1 86.25 455 TYR A N 1
ATOM 3426 C CA . TYR A 1 455 ? 6.895 58 17.828 1 86.25 455 TYR A CA 1
ATOM 3427 C C . TYR A 1 455 ? 6.055 56.844 18.344 1 86.25 455 TYR A C 1
ATOM 3429 O O . TYR A 1 455 ? 6.555 56 19.078 1 86.25 455 TYR A O 1
ATOM 3437 N N . MET A 1 456 ? 4.789 56.938 18.016 1 84.94 456 MET A N 1
ATOM 3438 C CA . MET A 1 456 ? 3.875 55.812 18.297 1 84.94 456 MET A CA 1
ATOM 3439 C C . MET A 1 456 ? 3.525 55.062 17.016 1 84.94 456 MET A C 1
ATOM 3441 O O . MET A 1 456 ? 2.74 55.562 16.188 1 84.94 456 MET A O 1
ATOM 3445 N N . PRO A 1 457 ? 4.133 53.969 16.828 1 77.38 457 PRO A N 1
ATOM 3446 C CA . PRO A 1 457 ? 3.807 53.219 15.625 1 77.38 457 PRO A CA 1
ATOM 3447 C C . PRO A 1 457 ? 2.418 52.562 15.688 1 77.38 457 PRO A C 1
ATOM 3449 O O . PRO A 1 457 ? 1.829 52.469 16.766 1 77.38 457 PRO A O 1
ATOM 3452 N N . GLU A 1 458 ? 1.909 52.312 14.523 1 66.44 458 GLU A N 1
ATOM 3453 C CA . GLU A 1 458 ? 0.606 51.656 14.461 1 66.44 458 GLU A CA 1
ATOM 3454 C C . GLU A 1 458 ? 0.65 50.312 15.125 1 66.44 458 GLU A C 1
ATOM 3456 O O . GLU A 1 458 ? -0.248 49.938 15.898 1 66.44 458 GLU A O 1
ATOM 3461 N N . GLU A 1 459 ? 1.714 49.594 14.758 1 57.94 459 GLU A N 1
ATOM 3462 C CA . GLU A 1 459 ? 1.849 48.25 15.328 1 57.94 459 GLU A CA 1
ATOM 3463 C C . GLU A 1 459 ? 2.441 48.312 16.734 1 57.94 459 GLU A C 1
ATOM 3465 O O . GLU A 1 459 ? 3.389 49.062 16.984 1 57.94 459 GLU A O 1
ATOM 3470 N N . ARG A 1 460 ? 1.968 47.656 17.75 1 55.94 460 ARG A N 1
ATOM 3471 C CA . ARG A 1 460 ? 2.26 47.719 19.188 1 55.94 460 ARG A CA 1
ATOM 3472 C C . ARG A 1 460 ? 3.576 47 19.5 1 55.94 460 ARG A C 1
ATOM 3474 O O . ARG A 1 460 ? 3.744 45.812 19.188 1 55.94 460 ARG A O 1
ATOM 3481 N N . GLY A 1 461 ? 4.648 47.781 19.703 1 60 461 GLY A N 1
ATOM 3482 C CA . GLY A 1 461 ? 6.02 47.312 19.844 1 60 461 GLY A CA 1
ATOM 3483 C C . GLY A 1 461 ? 6.387 46.969 21.281 1 60 461 GLY A C 1
ATOM 3484 O O . GLY A 1 461 ? 7.566 46.844 21.609 1 60 461 GLY A O 1
ATOM 3485 N N . LEU A 1 462 ? 5.469 46.812 22.125 1 72.25 462 LEU A N 1
ATOM 3486 C CA . LEU A 1 462 ? 5.816 46.562 23.516 1 72.25 462 LEU A CA 1
ATOM 3487 C C . LEU A 1 462 ? 6.145 45.094 23.766 1 72.25 462 LEU A C 1
ATOM 3489 O O . LEU A 1 462 ? 5.559 44.219 23.125 1 72.25 462 LEU A O 1
ATOM 3493 N N . TYR A 1 463 ? 7.098 44.875 24.484 1 72.31 463 TYR A N 1
ATOM 3494 C CA . TYR A 1 463 ? 7.516 43.5 24.812 1 72.31 463 TYR A CA 1
ATOM 3495 C C . TYR A 1 463 ? 6.477 42.812 25.672 1 72.31 463 TYR A C 1
ATOM 3497 O O . TYR A 1 463 ? 6.242 43.219 26.828 1 72.31 463 TYR A O 1
ATOM 3505 N N . LYS A 1 464 ? 5.855 41.719 25.219 1 73.31 464 LYS A N 1
ATOM 3506 C CA . LYS A 1 464 ? 4.664 41.125 25.797 1 73.31 464 LYS A CA 1
ATOM 3507 C C . LYS A 1 464 ? 4.992 40.438 27.125 1 73.31 464 LYS A C 1
ATOM 3509 O O . LYS A 1 464 ? 4.156 40.375 28.031 1 73.31 464 LYS A O 1
ATOM 3514 N N . LYS A 1 465 ? 6.137 39.906 27.266 1 74.94 465 LYS A N 1
ATOM 3515 C CA . LYS A 1 465 ? 6.469 39.094 28.438 1 74.94 465 LYS A CA 1
ATOM 3516 C C . LYS A 1 465 ? 6.918 39.969 29.594 1 74.94 465 LYS A C 1
ATOM 3518 O O . LYS A 1 465 ? 7.113 39.469 30.703 1 74.94 465 LYS A O 1
ATOM 3523 N N . MET A 1 466 ? 7 41.219 29.344 1 80.56 466 MET A N 1
ATOM 3524 C CA . MET A 1 466 ? 7.461 42.156 30.391 1 80.56 466 MET A CA 1
ATOM 3525 C C . MET A 1 466 ? 6.281 42.812 31.078 1 80.56 466 MET A C 1
ATOM 3527 O O . MET A 1 466 ? 5.23 43 30.469 1 80.56 466 MET A O 1
ATOM 3531 N N . LYS A 1 467 ? 6.504 43.062 32.219 1 86.75 467 LYS A N 1
ATOM 3532 C CA . LYS A 1 467 ? 5.484 43.812 32.969 1 86.75 467 LYS A CA 1
ATOM 3533 C C . LYS A 1 467 ? 5.352 45.219 32.469 1 86.75 467 LYS A C 1
ATOM 3535 O O . LYS A 1 467 ? 6.344 45.844 32.094 1 86.75 467 LYS A O 1
ATOM 3540 N N . VAL A 1 468 ? 4.234 45.656 32.531 1 87.5 468 VAL A N 1
ATOM 3541 C CA . VAL A 1 468 ? 3.895 46.969 32.031 1 87.5 468 VAL A CA 1
ATOM 3542 C C . VAL A 1 468 ? 4.785 48.031 32.688 1 87.5 468 VAL A C 1
ATOM 3544 O O . VAL A 1 468 ? 5.43 48.812 32 1 87.5 468 VAL A O 1
ATOM 3547 N N . GLY A 1 469 ? 4.906 48 34 1 89.44 469 GLY A N 1
ATOM 3548 C CA . GLY A 1 469 ? 5.688 49 34.719 1 89.44 469 GLY A CA 1
ATOM 3549 C C . GLY A 1 469 ? 7.168 48.938 34.406 1 89.44 469 GLY A C 1
ATOM 3550 O O . GLY A 1 469 ? 7.809 49.969 34.219 1 89.44 469 GLY A O 1
ATOM 3551 N N . GLU A 1 470 ? 7.613 47.781 34.281 1 87.5 470 GLU A N 1
ATOM 3552 C CA . GLU A 1 470 ? 9.031 47.594 33.969 1 87.5 470 GLU A CA 1
ATOM 3553 C C . GLU A 1 470 ? 9.375 48.094 32.562 1 87.5 470 GLU A C 1
ATOM 3555 O O . GLU A 1 470 ? 10.406 48.719 32.375 1 87.5 470 GLU A O 1
ATOM 3560 N N . GLN A 1 471 ? 8.555 47.781 31.734 1 87.88 471 GLN A N 1
ATOM 3561 C CA . GLN A 1 471 ? 8.812 48.188 30.344 1 87.88 471 GLN A CA 1
ATOM 3562 C C . GLN A 1 471 ? 8.703 49.688 30.172 1 87.88 471 GLN A C 1
ATOM 3564 O O . GLN A 1 471 ? 9.531 50.312 29.5 1 87.88 471 GLN A O 1
ATOM 3569 N N . LEU A 1 472 ? 7.785 50.188 30.812 1 90.12 472 LEU A N 1
ATOM 3570 C CA . LEU A 1 472 ? 7.602 51.625 30.719 1 90.12 472 LEU A CA 1
ATOM 3571 C C . LEU A 1 472 ? 8.773 52.375 31.344 1 90.12 472 LEU A C 1
ATOM 3573 O O . LEU A 1 472 ? 9.25 53.375 30.812 1 90.12 472 LEU A O 1
ATOM 3577 N N . LEU A 1 473 ? 9.234 51.812 32.469 1 89.19 473 LEU A N 1
ATOM 3578 C CA . LEU A 1 473 ? 10.398 52.406 33.125 1 89.19 473 LEU A CA 1
ATOM 3579 C C . LEU A 1 473 ? 11.633 52.312 32.219 1 89.19 473 LEU A C 1
ATOM 3581 O O . LEU A 1 473 ? 12.391 53.281 32.094 1 89.19 473 LEU A O 1
ATOM 3585 N N . TYR A 1 474 ? 11.734 51.219 31.641 1 88.38 474 TYR A N 1
ATOM 3586 C CA . TYR A 1 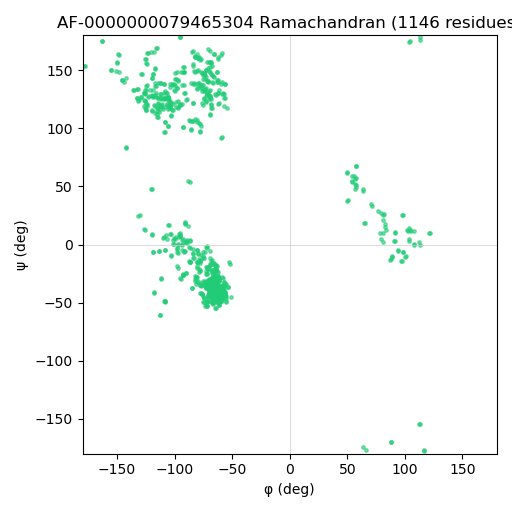474 ? 12.859 50.969 30.734 1 88.38 474 TYR A CA 1
ATOM 3587 C C . TYR A 1 474 ? 12.836 51.938 29.562 1 88.38 474 TYR A C 1
ATOM 3589 O O . TYR A 1 474 ? 13.859 52.562 29.234 1 88.38 474 TYR A O 1
ATOM 3597 N N . LEU A 1 475 ? 11.742 52.062 29 1 86.5 475 LEU A N 1
ATOM 3598 C CA . LEU A 1 475 ? 11.602 52.906 27.812 1 86.5 475 LEU A CA 1
ATOM 3599 C C . LEU A 1 475 ? 11.805 54.375 28.172 1 86.5 475 LEU A C 1
ATOM 3601 O O . LEU A 1 475 ? 12.398 55.125 27.406 1 86.5 475 LEU A O 1
ATOM 3605 N N . ALA A 1 476 ? 11.414 54.719 29.312 1 89.12 476 ALA A N 1
ATOM 3606 C CA . ALA A 1 476 ? 11.594 56.062 29.797 1 89.12 476 ALA A CA 1
ATOM 3607 C C . ALA A 1 476 ? 13.07 56.375 30.016 1 89.12 476 ALA A C 1
ATOM 3609 O O . ALA A 1 476 ? 13.547 57.469 29.688 1 89.12 476 ALA A O 1
ATOM 3610 N N . GLN A 1 477 ? 13.68 55.375 30.5 1 86.62 477 GLN A N 1
ATOM 3611 C CA . GLN A 1 477 ? 15.102 55.562 30.75 1 86.62 477 GLN A CA 1
ATOM 3612 C C . GLN A 1 477 ? 15.891 55.656 29.453 1 86.62 477 GLN A C 1
ATOM 3614 O O . GLN A 1 477 ? 16.875 56.406 29.375 1 86.62 477 GLN A O 1
ATOM 3619 N N . LEU A 1 478 ? 15.422 55.031 28.484 1 82.88 478 LEU A N 1
ATOM 3620 C CA . LEU A 1 478 ? 16.078 55.062 27.172 1 82.88 478 LEU A CA 1
ATOM 3621 C C . LEU A 1 478 ? 15.977 56.469 26.578 1 82.88 478 LEU A C 1
ATOM 3623 O O . LEU A 1 478 ? 16.828 56.875 25.781 1 82.88 478 LEU A O 1
ATOM 3627 N N . LYS A 1 479 ? 14.992 57.125 27.047 1 84.25 479 LYS A N 1
ATOM 3628 C CA . LYS A 1 479 ? 14.766 58.469 26.5 1 84.25 479 LYS A CA 1
ATOM 3629 C C . LYS A 1 479 ? 15.406 59.531 27.375 1 84.25 479 LYS A C 1
ATOM 3631 O O . LYS A 1 479 ? 15.117 60.719 27.219 1 84.25 479 LYS A O 1
ATOM 3636 N N . GLY A 1 480 ? 16.203 59.156 28.406 1 81.69 480 GLY A N 1
ATOM 3637 C CA . GLY A 1 480 ? 17.047 60.062 29.156 1 81.69 480 GLY A CA 1
ATOM 3638 C C . GLY A 1 480 ? 16.484 60.406 30.516 1 81.69 480 GLY A C 1
ATOM 3639 O O . GLY A 1 480 ? 17.062 61.25 31.25 1 81.69 480 GLY A O 1
ATOM 3640 N N . LEU A 1 481 ? 15.383 59.781 30.891 1 85.81 481 LEU A N 1
ATOM 3641 C CA . LEU A 1 481 ? 14.82 60.094 32.219 1 85.81 481 LEU A CA 1
ATOM 3642 C C . LEU A 1 481 ? 15.484 59.25 33.281 1 85.81 481 LEU A C 1
ATOM 3644 O O . LEU A 1 481 ? 15.852 58.094 33.062 1 85.81 481 LEU A O 1
ATOM 3648 N N . THR A 1 482 ? 15.758 59.875 34.406 1 87.56 482 THR A N 1
ATOM 3649 C CA . THR A 1 482 ? 16.234 59.125 35.562 1 87.56 482 THR A CA 1
ATOM 3650 C C . THR A 1 482 ? 15.125 58.219 36.094 1 87.56 482 THR A C 1
ATOM 3652 O O . THR A 1 482 ? 13.938 58.438 35.812 1 87.56 482 THR A O 1
ATOM 3655 N N . GLU A 1 483 ? 15.477 57.156 36.719 1 88.06 483 GLU A N 1
ATOM 3656 C CA . GLU A 1 483 ? 14.508 56.219 37.281 1 88.06 483 GLU A CA 1
ATOM 3657 C C . GLU A 1 483 ? 13.484 56.938 38.156 1 88.06 483 GLU A C 1
ATOM 3659 O O . GLU A 1 483 ? 12.281 56.656 38.094 1 88.06 483 GLU A O 1
ATOM 3664 N N . LYS A 1 484 ? 13.977 57.844 39 1 87.81 484 LYS A N 1
ATOM 3665 C CA . LYS A 1 484 ? 13.102 58.562 39.906 1 87.81 484 LYS A CA 1
ATOM 3666 C C . LYS A 1 484 ? 12.125 59.438 39.156 1 87.81 484 LYS A C 1
ATOM 3668 O O . LYS A 1 484 ? 10.922 59.438 39.438 1 87.81 484 LYS A O 1
ATOM 3673 N N . GLU A 1 485 ? 12.602 60.125 38.156 1 88.38 485 GLU A N 1
ATOM 3674 C CA . GLU A 1 485 ? 11.766 61 37.344 1 88.38 485 GLU A CA 1
ATOM 3675 C C . GLU A 1 485 ? 10.75 60.188 36.531 1 88.38 485 GLU A C 1
ATOM 3677 O O . GLU A 1 485 ? 9.578 60.562 36.438 1 88.38 485 GLU A O 1
ATOM 3682 N N . ALA A 1 486 ? 11.234 59.062 36.062 1 91 486 ALA A N 1
ATOM 3683 C CA . ALA A 1 486 ? 10.375 58.188 35.281 1 91 486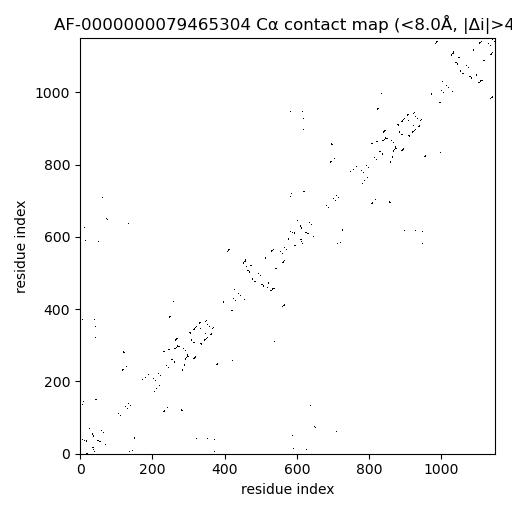 ALA A CA 1
ATOM 3684 C C . ALA A 1 486 ? 9.227 57.625 36.094 1 91 486 ALA A C 1
ATOM 3686 O O . ALA A 1 486 ? 8.078 57.625 35.656 1 91 486 ALA A O 1
ATOM 3687 N N . LYS A 1 487 ? 9.531 57.25 37.25 1 90.75 487 LYS A N 1
ATOM 3688 C CA . LYS A 1 487 ? 8.516 56.656 38.125 1 90.75 487 LYS A CA 1
ATOM 3689 C C . LYS A 1 487 ? 7.441 57.688 38.5 1 90.75 487 LYS A C 1
ATOM 3691 O O . LYS A 1 487 ? 6.25 57.375 38.5 1 90.75 487 LYS A O 1
ATOM 3696 N N . ILE A 1 488 ? 7.805 58.906 38.719 1 89.38 488 ILE A N 1
ATOM 3697 C CA . ILE A 1 488 ? 6.871 60 39.062 1 89.38 488 ILE A CA 1
ATOM 3698 C C . ILE A 1 488 ? 5.977 60.281 37.875 1 89.38 488 ILE A C 1
ATOM 3700 O O . ILE A 1 488 ? 4.75 60.344 38 1 89.38 488 ILE A O 1
ATOM 3704 N N . LYS A 1 489 ? 6.562 60.438 36.688 1 90.75 489 LYS A N 1
ATOM 3705 C CA . LYS A 1 489 ? 5.809 60.75 35.469 1 90.75 489 LYS A CA 1
ATOM 3706 C C . LYS A 1 489 ? 4.875 59.594 35.094 1 90.75 489 LYS A C 1
ATOM 3708 O O . LYS A 1 489 ? 3.725 59.812 34.719 1 90.75 489 LYS A O 1
ATOM 3713 N N . LEU A 1 490 ? 5.398 58.406 35.281 1 90.75 490 LEU A N 1
ATOM 3714 C CA . LEU A 1 490 ? 4.605 57.25 34.938 1 90.75 490 LEU A CA 1
ATOM 3715 C C . LEU A 1 490 ? 3.389 57.125 35.844 1 90.75 490 LEU A C 1
ATOM 3717 O O . LEU A 1 490 ? 2.289 56.812 35.375 1 90.75 490 LEU A O 1
ATOM 3721 N N . LYS A 1 491 ? 3.641 57.281 37.094 1 88.56 491 LYS A N 1
ATOM 3722 C CA . LYS A 1 491 ? 2.516 57.219 38.031 1 88.56 491 LYS A CA 1
ATOM 3723 C C . LYS A 1 491 ? 1.448 58.25 37.656 1 88.56 491 LYS A C 1
ATOM 3725 O O . LYS A 1 491 ? 0.253 57.969 37.688 1 88.56 491 LYS A O 1
ATOM 3730 N N . THR A 1 492 ? 1.844 59.438 37.281 1 89.56 492 THR A N 1
ATOM 3731 C CA . THR A 1 492 ? 0.915 60.5 36.875 1 89.56 492 THR A CA 1
ATOM 3732 C C . THR A 1 492 ? 0.102 60.062 35.656 1 89.56 492 THR A C 1
ATOM 3734 O O . THR A 1 492 ? -1.121 60.219 35.625 1 89.56 492 THR A O 1
ATOM 3737 N N . TRP A 1 493 ? 0.785 59.531 34.625 1 89.81 493 TRP A N 1
ATOM 3738 C CA . TRP A 1 493 ? 0.125 59.125 33.406 1 89.81 493 TRP A CA 1
ATOM 3739 C C . TRP A 1 493 ? -0.793 57.906 33.625 1 89.81 493 TRP A C 1
ATOM 3741 O O . TRP A 1 493 ? -1.907 57.875 33.125 1 89.81 493 TRP A O 1
ATOM 3751 N N . MET A 1 494 ? -0.391 57.031 34.5 1 88.06 494 MET A N 1
ATOM 3752 C CA . MET A 1 494 ? -1.177 55.812 34.719 1 88.06 494 MET A CA 1
ATOM 3753 C C . MET A 1 494 ? -2.434 56.125 35.531 1 88.06 494 MET A C 1
ATOM 3755 O O . MET A 1 494 ? -3.492 55.562 35.281 1 88.06 494 MET A O 1
ATOM 3759 N N . VAL A 1 495 ? -2.289 57.031 36.406 1 87 495 VAL A N 1
ATOM 3760 C CA . VAL A 1 495 ? -3.453 57.5 37.156 1 87 495 VAL A CA 1
ATOM 3761 C C . VAL A 1 495 ? -4.418 58.219 36.25 1 87 495 VAL A C 1
ATOM 3763 O O . VAL A 1 495 ? -5.629 58 36.281 1 87 495 VAL A O 1
ATOM 3766 N N . LYS A 1 496 ? -3.914 59 35.344 1 85.81 496 LYS A N 1
ATOM 3767 C CA . LYS A 1 496 ? -4.723 59.781 34.406 1 85.81 496 LYS A CA 1
ATOM 3768 C C . LYS A 1 496 ? -5.539 58.844 33.5 1 85.81 496 LYS A C 1
ATOM 3770 O O . LYS A 1 496 ? -6.699 59.125 33.188 1 85.81 496 LYS A O 1
ATOM 3775 N N . PHE A 1 497 ? -4.93 57.781 33.062 1 85.12 497 PHE A N 1
ATOM 3776 C CA . PHE A 1 497 ? -5.602 56.844 32.156 1 85.12 497 PHE A CA 1
ATOM 3777 C C . PHE A 1 497 ? -6.316 55.75 32.906 1 85.12 497 PHE A C 1
ATOM 3779 O O . PHE A 1 497 ? -6.863 54.812 32.312 1 85.12 497 PHE A O 1
ATOM 3786 N N . ASP A 1 498 ? -6.309 55.75 34.219 1 83 498 ASP A N 1
ATOM 3787 C CA . ASP A 1 498 ? -6.953 54.781 35.094 1 83 498 ASP A CA 1
ATOM 3788 C C . ASP A 1 498 ? -6.453 53.375 34.812 1 83 498 ASP A C 1
ATOM 3790 O O . ASP A 1 498 ? -7.254 52.469 34.625 1 83 498 ASP A O 1
ATOM 3794 N N . ILE A 1 499 ? -5.043 53.312 34.781 1 84.31 499 ILE A N 1
ATOM 3795 C CA . ILE A 1 499 ? -4.523 52 34.469 1 84.31 499 ILE A CA 1
ATOM 3796 C C . ILE A 1 499 ? -3.426 51.625 35.469 1 84.31 499 ILE A C 1
ATOM 3798 O O . ILE A 1 499 ? -2.545 50.812 35.156 1 84.31 499 ILE A O 1
ATOM 3802 N N . MET A 1 500 ? -3.414 52.156 36.594 1 86.25 500 MET A N 1
ATOM 3803 C CA . MET A 1 500 ? -2.402 51.906 37.625 1 86.25 500 MET A CA 1
ATOM 3804 C C . MET A 1 500 ? -2.414 50.438 38.031 1 86.25 500 MET A C 1
ATOM 3806 O O . MET A 1 500 ? -1.368 49.875 38.375 1 86.25 500 MET A O 1
ATOM 3810 N N . ASN A 1 501 ? -3.6 49.781 37.938 1 82.06 501 ASN A N 1
ATOM 3811 C CA . ASN A 1 501 ? -3.748 48.406 38.375 1 82.06 501 ASN A CA 1
ATOM 3812 C C . ASN A 1 501 ? -3.031 47.438 37.406 1 82.06 501 ASN A C 1
ATOM 3814 O O . ASN A 1 501 ? -2.883 46.25 37.688 1 82.06 501 ASN A O 1
ATOM 3818 N N . TRP A 1 502 ? -2.48 47.969 36.438 1 83.69 502 TRP A N 1
ATOM 3819 C CA . TRP A 1 502 ? -1.876 47.125 35.406 1 83.69 502 TRP A CA 1
ATOM 3820 C C . TRP A 1 502 ? -0.354 47.156 35.5 1 83.69 502 TRP A C 1
ATOM 3822 O O . TRP A 1 502 ? 0.338 46.531 34.688 1 83.69 502 TRP A O 1
ATOM 3832 N N . TRP A 1 503 ? 0.16 47.75 36.406 1 88.56 503 TRP A N 1
ATOM 3833 C CA . TRP A 1 503 ? 1.593 47.969 36.562 1 88.56 503 TRP A CA 1
ATOM 3834 C C . TRP A 1 503 ? 2.35 46.656 36.594 1 88.56 503 TRP A C 1
ATOM 3836 O O . TRP A 1 503 ? 3.389 46.5 35.969 1 88.56 503 TRP A O 1
ATOM 3846 N N . ASP A 1 504 ? 1.704 45.688 37.25 1 86.81 504 ASP A N 1
ATOM 3847 C CA . ASP A 1 504 ? 2.416 44.438 37.469 1 86.81 504 ASP A CA 1
ATOM 3848 C C . ASP A 1 504 ? 1.924 43.375 36.5 1 86.81 504 ASP A C 1
ATOM 3850 O O . ASP A 1 504 ? 2.295 42.188 36.625 1 86.81 504 ASP A O 1
ATOM 3854 N N . LYS A 1 505 ? 1.169 43.812 35.625 1 84 505 LYS A N 1
ATOM 3855 C CA . LYS A 1 505 ? 0.68 42.844 34.656 1 84 505 LYS A CA 1
ATOM 3856 C C . LYS A 1 505 ? 1.578 42.781 33.438 1 84 505 LYS A C 1
ATOM 3858 O O . LYS A 1 505 ? 2.27 43.781 33.125 1 84 505 LYS A O 1
ATOM 3863 N N . LYS A 1 506 ? 1.593 41.625 32.781 1 80.5 506 LYS A N 1
ATOM 3864 C CA . LYS A 1 506 ? 2.365 41.469 31.562 1 80.5 506 LYS A CA 1
ATOM 3865 C C . LYS A 1 506 ? 1.676 42.156 30.391 1 80.5 506 LYS A C 1
ATOM 3867 O O . LYS A 1 506 ? 0.447 42.156 30.297 1 80.5 506 LYS A O 1
ATOM 3872 N N . VAL A 1 507 ? 2.453 42.719 29.578 1 80.94 507 VAL A N 1
ATOM 3873 C CA . VAL A 1 507 ? 1.947 43.469 28.422 1 80.94 507 VAL A CA 1
ATOM 3874 C C . VAL A 1 507 ? 1.068 42.531 27.562 1 80.94 507 VAL A C 1
ATOM 3876 O O . VAL A 1 507 ? 0.062 42.969 27 1 80.94 507 VAL A O 1
ATOM 3879 N N . GLY A 1 508 ? 1.489 41.312 27.625 1 77.5 508 GLY A N 1
ATOM 3880 C CA . GLY A 1 508 ? 0.762 40.344 26.828 1 77.5 508 GLY A CA 1
ATOM 3881 C C . GLY A 1 508 ? -0.648 40.094 27.344 1 77.5 508 GLY A C 1
ATOM 3882 O O . GLY A 1 508 ? -1.506 39.625 26.594 1 77.5 508 GLY A O 1
ATOM 3883 N N . ASP A 1 509 ? -0.904 40.531 28.531 1 76.88 509 ASP A N 1
ATOM 3884 C CA . ASP A 1 509 ? -2.201 40.281 29.156 1 76.88 509 ASP A CA 1
ATOM 3885 C C . ASP A 1 509 ? -3.156 41.438 28.891 1 76.88 509 ASP A C 1
ATOM 3887 O O . ASP A 1 509 ? -4.316 41.406 29.312 1 76.88 509 ASP A O 1
ATOM 3891 N N . LEU A 1 510 ? -2.773 42.344 28.141 1 76.75 510 LEU A N 1
ATOM 3892 C CA . LEU A 1 510 ? -3.545 43.562 27.969 1 76.75 510 LEU A CA 1
ATOM 3893 C C . LEU A 1 510 ? -4.465 43.469 26.75 1 76.75 510 LEU A C 1
ATOM 3895 O O . LEU A 1 510 ? -4.164 42.75 25.797 1 76.75 510 LEU A O 1
ATOM 3899 N N . SER A 1 511 ? -5.586 44.156 26.891 1 74.5 511 SER A N 1
ATOM 3900 C CA . SER A 1 511 ? -6.445 44.344 25.734 1 74.5 511 SER A CA 1
ATOM 3901 C C . SER A 1 511 ? -5.805 45.281 24.703 1 74.5 511 SER A C 1
ATOM 3903 O O . SER A 1 511 ? -4.836 45.969 25.016 1 74.5 511 SER A O 1
ATOM 3905 N N . LYS A 1 512 ? -6.344 45.312 23.531 1 69.44 512 LYS A N 1
ATOM 3906 C CA . LYS A 1 512 ? -5.848 46.188 22.469 1 69.44 512 LYS A CA 1
ATOM 3907 C C . LYS A 1 512 ? -5.891 47.656 22.906 1 69.44 512 LYS A C 1
ATOM 3909 O O . LYS A 1 512 ? -4.941 48.406 22.672 1 69.44 512 LYS A O 1
ATOM 3914 N N . GLY A 1 513 ? -6.926 47.875 23.547 1 75.38 513 GLY A N 1
ATOM 3915 C CA . GLY A 1 513 ? -7.102 49.25 24 1 75.38 513 GLY A CA 1
ATOM 3916 C C . GLY A 1 513 ? -6.133 49.656 25.094 1 75.38 513 GLY A C 1
ATOM 3917 O O . GLY A 1 513 ? -5.578 50.75 25.078 1 75.38 513 GLY A O 1
ATOM 3918 N N . MET A 1 514 ? -5.941 48.781 25.906 1 78.19 514 MET A N 1
ATOM 3919 C CA . MET A 1 514 ? -5.012 49.031 27 1 78.19 514 MET A CA 1
ATOM 3920 C C . MET A 1 514 ? -3.578 49.125 26.484 1 78.19 514 MET A C 1
ATOM 3922 O O . MET A 1 514 ? -2.812 49.969 26.922 1 78.19 514 MET A O 1
ATOM 3926 N N . SER A 1 515 ? -3.334 48.312 25.672 1 80.06 515 SER A N 1
ATOM 3927 C CA . SER A 1 515 ? -1.999 48.344 25.078 1 80.06 515 SER A CA 1
ATOM 3928 C C . SER A 1 515 ? -1.727 49.656 24.375 1 80.06 515 SER A C 1
ATOM 3930 O O . SER A 1 515 ? -0.613 50.188 24.453 1 80.06 515 SER A O 1
ATOM 3932 N N . GLN A 1 516 ? -2.703 50.094 23.828 1 80.75 516 GLN A N 1
ATOM 3933 C CA . GLN A 1 516 ? -2.566 51.375 23.141 1 80.75 516 GLN A CA 1
ATOM 3934 C C . GLN A 1 516 ? -2.311 52.5 24.141 1 80.75 516 GLN A C 1
ATOM 3936 O O . GLN A 1 516 ? -1.508 53.375 23.875 1 80.75 516 GLN A O 1
ATOM 3941 N N . LYS A 1 517 ? -2.963 52.5 25.188 1 84.19 517 LYS A N 1
ATOM 3942 C CA . LYS A 1 517 ? -2.752 53.469 26.25 1 84.19 517 LYS A CA 1
ATOM 3943 C C . LYS A 1 517 ? -1.312 53.438 26.75 1 84.19 517 LYS A C 1
ATOM 3945 O O . LYS A 1 517 ? -0.677 54.5 26.906 1 84.19 517 LYS A O 1
ATOM 3950 N N . ILE A 1 518 ? -0.925 52.219 26.875 1 85.62 518 ILE A N 1
ATOM 3951 C CA . ILE A 1 518 ? 0.426 52.031 27.391 1 85.62 518 ILE A CA 1
ATOM 3952 C C . ILE A 1 518 ? 1.443 52.5 26.359 1 85.62 518 ILE A C 1
ATOM 3954 O O . ILE A 1 518 ? 2.412 53.188 26.703 1 85.62 518 ILE A O 1
ATOM 3958 N N . GLN A 1 519 ? 1.193 52.281 25.234 1 86.88 519 GLN A N 1
ATOM 3959 C CA . GLN A 1 519 ? 2.07 52.75 24.172 1 86.88 519 GLN A CA 1
ATOM 3960 C C . GLN A 1 519 ? 2.076 54.281 24.078 1 86.88 519 GLN A C 1
ATOM 3962 O O . GLN A 1 519 ? 3.121 54.875 23.844 1 86.88 519 GLN A O 1
ATOM 3967 N N . PHE A 1 520 ? 0.956 54.781 24.203 1 88.19 520 PHE A N 1
ATOM 3968 C CA . PHE A 1 520 ? 0.851 56.25 24.172 1 88.19 520 PHE A CA 1
ATOM 3969 C C . PHE A 1 520 ? 1.678 56.875 25.281 1 88.19 520 PHE A C 1
ATOM 3971 O O . PHE A 1 520 ? 2.441 57.812 25.047 1 88.19 520 PHE A O 1
ATOM 3978 N N . ILE A 1 521 ? 1.569 56.25 26.391 1 89.19 521 ILE A N 1
ATOM 3979 C CA . ILE A 1 521 ? 2.312 56.75 27.547 1 89.19 521 ILE A CA 1
ATOM 3980 C C . ILE A 1 521 ? 3.812 56.656 27.281 1 89.19 521 ILE A C 1
ATOM 3982 O O . ILE A 1 521 ? 4.559 57.594 27.516 1 89.19 521 ILE A O 1
ATOM 3986 N N . ALA A 1 522 ? 4.172 55.531 26.719 1 89.06 522 ALA A N 1
ATOM 3987 C CA . ALA A 1 522 ? 5.582 55.312 26.406 1 89.06 522 ALA A CA 1
ATOM 3988 C C . ALA A 1 522 ? 6.09 56.344 25.406 1 89.06 522 ALA A C 1
ATOM 3990 O O . ALA A 1 522 ? 7.266 56.719 25.422 1 89.06 522 ALA A O 1
ATOM 3991 N N . THR A 1 523 ? 5.227 56.781 24.641 1 89.19 523 THR A N 1
ATOM 3992 C CA . THR A 1 523 ? 5.582 57.688 23.547 1 89.19 523 THR A CA 1
ATOM 3993 C C . THR A 1 523 ? 5.719 59.125 24.047 1 89.19 523 THR A C 1
ATOM 3995 O O . THR A 1 523 ? 6.566 59.875 23.578 1 89.19 523 THR A O 1
ATOM 3998 N N . VAL A 1 524 ? 4.992 59.469 25.109 1 90.81 524 VAL A N 1
ATOM 3999 C CA . VAL A 1 524 ? 4.891 60.875 25.438 1 90.81 524 VAL A CA 1
ATOM 4000 C C . VAL A 1 524 ? 5.594 61.156 26.781 1 90.81 524 VAL A C 1
ATOM 4002 O O . VAL A 1 524 ? 5.73 62.281 27.188 1 90.81 524 VAL A O 1
ATOM 4005 N N . ILE A 1 525 ? 6.02 60.125 27.391 1 89.06 525 ILE A N 1
ATOM 4006 C CA . ILE A 1 525 ? 6.484 60.219 28.781 1 89.06 525 ILE A CA 1
ATOM 4007 C C . ILE A 1 525 ? 7.688 61.156 28.859 1 89.06 525 ILE A C 1
ATOM 4009 O O . ILE A 1 525 ? 7.898 61.812 29.875 1 89.06 525 ILE A O 1
ATOM 4013 N N . HIS A 1 526 ? 8.461 61.312 27.859 1 88.31 526 HIS A N 1
ATOM 4014 C CA . HIS A 1 526 ? 9.672 62.125 27.875 1 88.31 526 HIS A CA 1
ATOM 4015 C C . HIS A 1 526 ? 9.406 63.531 27.344 1 88.31 526 HIS A C 1
ATOM 4017 O O . HIS A 1 526 ? 10.336 64.312 27.062 1 88.31 526 HIS A O 1
ATOM 4023 N N . ASP A 1 527 ? 8.203 63.844 27.156 1 88.06 527 ASP A N 1
ATOM 4024 C CA . ASP A 1 527 ? 7.781 65.188 26.719 1 88.06 527 ASP A CA 1
ATOM 4025 C C . ASP A 1 527 ? 8.445 65.562 25.406 1 88.06 527 ASP A C 1
ATOM 4027 O O . ASP A 1 527 ? 9.211 66.5 25.344 1 88.06 527 ASP A O 1
ATOM 4031 N N . PRO A 1 528 ? 8.141 64.938 24.375 1 88.75 528 PRO A N 1
ATOM 4032 C CA . PRO A 1 528 ? 8.75 65.188 23.062 1 88.75 528 PRO A CA 1
ATOM 4033 C C . PRO A 1 528 ? 8.312 66.5 22.469 1 88.75 528 PRO A C 1
ATOM 4035 O O . PRO A 1 528 ? 7.203 67 22.75 1 88.75 528 PRO A O 1
ATOM 4038 N N . LYS A 1 529 ? 9.164 67.062 21.656 1 87.5 529 LYS A N 1
ATOM 4039 C CA . LYS A 1 529 ? 8.852 68.312 20.922 1 87.5 529 LYS A CA 1
ATOM 4040 C C . LYS A 1 529 ? 8.031 68 19.656 1 87.5 529 LYS A C 1
ATOM 4042 O O . LYS A 1 529 ? 7.211 68.812 19.234 1 87.5 529 LYS A O 1
ATOM 4047 N N . LEU A 1 530 ? 8.273 66.875 19.172 1 88.19 530 LEU A N 1
ATOM 4048 C CA . LEU A 1 530 ? 7.539 66.375 18.016 1 88.19 530 LEU A CA 1
ATOM 4049 C C . LEU A 1 530 ? 6.934 65 18.312 1 88.19 530 LEU A C 1
ATOM 4051 O O . LEU A 1 530 ? 7.641 64.125 18.75 1 88.19 530 LEU A O 1
ATOM 4055 N N . LEU A 1 531 ? 5.652 65 18.219 1 90.25 531 LEU A N 1
ATOM 4056 C CA . LEU A 1 531 ? 4.914 63.75 18.406 1 90.25 531 LEU A CA 1
ATOM 4057 C C . LEU A 1 531 ? 4.387 63.219 17.078 1 90.25 531 LEU A C 1
ATOM 4059 O O . LEU A 1 531 ? 3.717 63.938 16.344 1 90.25 531 LEU A O 1
ATOM 4063 N N . ILE A 1 532 ? 4.824 62.062 16.766 1 88.81 532 ILE A N 1
ATOM 4064 C CA . ILE A 1 532 ? 4.371 61.406 15.547 1 88.81 532 ILE A CA 1
ATOM 4065 C C . ILE A 1 532 ? 3.5 60.188 15.906 1 88.81 532 ILE A C 1
ATOM 4067 O O . ILE A 1 532 ? 3.943 59.281 16.609 1 88.81 532 ILE A O 1
ATOM 4071 N N . LEU A 1 533 ? 2.275 60.219 15.492 1 87.12 533 LEU A N 1
ATOM 4072 C CA . LEU A 1 533 ? 1.318 59.156 15.789 1 87.12 533 LEU A CA 1
ATOM 4073 C C . LEU A 1 533 ? 0.836 58.469 14.5 1 87.12 533 LEU A C 1
ATOM 4075 O O . LEU A 1 533 ? 0.221 59.125 13.656 1 87.12 533 LEU A O 1
ATOM 4079 N N . ASP A 1 534 ? 1.198 57.281 14.398 1 81.44 534 ASP A N 1
ATOM 4080 C CA . ASP A 1 534 ? 0.767 56.531 13.227 1 81.44 534 ASP A CA 1
ATOM 4081 C C . ASP A 1 534 ? -0.528 55.781 13.508 1 81.44 534 ASP A C 1
ATOM 4083 O O . ASP A 1 534 ? -0.52 54.75 14.211 1 81.44 534 ASP A O 1
ATOM 4087 N N . GLU A 1 535 ? -1.584 56.25 13.086 1 76.06 535 GLU A N 1
ATOM 4088 C CA . GLU A 1 535 ? -2.932 55.719 13.266 1 76.06 535 GLU A CA 1
ATOM 4089 C C . GLU A 1 535 ? -3.25 55.5 14.742 1 76.06 535 GLU A C 1
ATOM 4091 O O . GLU A 1 535 ? -3.578 54.406 15.164 1 76.06 535 GLU A O 1
ATOM 4096 N N . PRO A 1 536 ? -3.199 56.5 15.539 1 79.5 536 PRO A N 1
ATOM 4097 C CA . PRO A 1 536 ? -3.297 56.406 17 1 79.5 536 PRO A CA 1
ATOM 4098 C C . PRO A 1 536 ? -4.68 55.969 17.453 1 79.5 536 PRO A C 1
ATOM 4100 O O . PRO A 1 536 ? -4.832 55.469 18.578 1 79.5 536 PRO A O 1
ATOM 4103 N N . PHE A 1 537 ? -5.641 56 16.578 1 73.5 537 PHE A N 1
ATOM 4104 C CA . PHE A 1 537 ? -7.008 55.75 17.031 1 73.5 537 PHE A CA 1
ATOM 4105 C C . PHE A 1 537 ? -7.504 54.406 16.516 1 73.5 537 PHE A C 1
ATOM 4107 O O . PHE A 1 537 ? -8.648 54 16.766 1 73.5 537 PHE A O 1
ATOM 4114 N N . SER A 1 538 ? -6.633 53.688 15.898 1 66.75 538 SER A N 1
ATOM 4115 C CA . SER A 1 538 ? -7.039 52.406 15.289 1 66.75 538 SER A CA 1
ATOM 4116 C C . SER A 1 538 ? -7.352 51.375 16.359 1 66.75 538 SER A C 1
ATOM 4118 O O . SER A 1 538 ? -6.555 51.156 17.266 1 66.75 538 SER A O 1
ATOM 4120 N N . GLY A 1 539 ? -8.484 50.719 16.344 1 61.88 539 GLY A N 1
ATOM 4121 C CA . GLY A 1 539 ? -8.875 49.656 17.234 1 61.88 539 GLY A CA 1
ATOM 4122 C C . GLY A 1 539 ? -9.344 50.125 18.594 1 61.88 539 GLY A C 1
ATOM 4123 O O . GLY A 1 539 ? -9.547 49.312 19.5 1 61.88 539 GLY A O 1
ATOM 4124 N N . LEU A 1 540 ? -9.516 51.406 18.703 1 66.94 540 LEU A N 1
ATOM 4125 C CA . LEU A 1 540 ? -9.938 51.938 20 1 66.94 540 LEU A CA 1
ATOM 4126 C C . LEU A 1 540 ? -11.438 52.188 20.016 1 66.94 540 LEU A C 1
ATOM 4128 O O . LEU A 1 540 ? -12.016 52.562 18.984 1 66.94 540 LEU A O 1
ATOM 4132 N N . ASP A 1 541 ? -12.086 51.906 21.172 1 72.69 541 ASP A N 1
ATOM 4133 C CA . ASP A 1 541 ? -13.461 52.344 21.391 1 72.69 541 ASP A CA 1
ATOM 4134 C C . ASP A 1 541 ? -13.539 53.844 21.516 1 72.69 541 ASP A C 1
ATOM 4136 O O . ASP A 1 541 ? -12.539 54.5 21.797 1 72.69 541 ASP A O 1
ATOM 4140 N N . PRO A 1 542 ? -14.664 54.344 21.25 1 72.94 542 PRO A N 1
ATOM 4141 C CA . PRO A 1 542 ? -14.852 55.812 21.234 1 72.94 542 PRO A CA 1
ATOM 4142 C C . PRO A 1 542 ? -14.398 56.469 22.531 1 72.94 542 PRO A C 1
ATOM 4144 O O . PRO A 1 542 ? -13.852 57.594 22.5 1 72.94 542 PRO A O 1
ATOM 4147 N N . ILE A 1 543 ? -14.602 55.844 23.594 1 73.12 543 ILE A N 1
ATOM 4148 C CA . ILE A 1 543 ? -14.242 56.406 24.875 1 73.12 543 ILE A CA 1
ATOM 4149 C C . ILE A 1 543 ? -12.727 56.562 24.969 1 73.12 543 ILE A C 1
ATOM 4151 O O . ILE A 1 543 ? -12.219 57.625 25.312 1 73.12 543 ILE A O 1
ATOM 4155 N N . ASN A 1 544 ? -12.055 55.562 24.562 1 75.69 544 ASN A N 1
ATOM 4156 C CA . ASN A 1 544 ? -10.594 55.562 24.625 1 75.69 544 ASN A CA 1
ATOM 4157 C C . ASN A 1 544 ? -10 56.5 23.562 1 75.69 544 ASN A C 1
ATOM 4159 O O . ASN A 1 544 ? -8.992 57.156 23.797 1 75.69 544 ASN A O 1
ATOM 4163 N N . ALA A 1 545 ? -10.68 56.5 22.547 1 79.5 545 ALA A N 1
ATOM 4164 C CA . ALA A 1 545 ? -10.234 57.406 21.484 1 79.5 545 ALA A CA 1
ATOM 4165 C C . ALA A 1 545 ? -10.32 58.844 21.922 1 79.5 545 ALA A C 1
ATOM 4167 O O . ALA A 1 545 ? -9.406 59.625 21.672 1 79.5 545 ALA A O 1
ATOM 4168 N N . ASN A 1 546 ? -11.391 59.156 22.578 1 81.88 546 ASN A N 1
ATOM 4169 C CA . ASN A 1 546 ? -11.578 60.531 23.047 1 81.88 546 ASN A CA 1
ATOM 4170 C C . ASN A 1 546 ? -10.547 60.906 24.109 1 81.88 546 ASN A C 1
ATOM 4172 O O . ASN A 1 546 ? -10.078 62.031 24.156 1 81.88 546 ASN A O 1
ATOM 4176 N N . LEU A 1 547 ? -10.227 59.969 24.859 1 80.56 547 LEU A N 1
ATOM 4177 C CA . LEU A 1 547 ? -9.219 60.188 25.891 1 80.56 547 LEU A CA 1
ATOM 4178 C C . LEU A 1 547 ? -7.867 60.531 25.266 1 80.56 547 LEU A C 1
ATOM 4180 O O . LEU A 1 547 ? -7.207 61.469 25.703 1 80.56 547 LEU A O 1
ATOM 4184 N N . ILE A 1 548 ? -7.512 59.875 24.297 1 83.62 548 ILE A N 1
ATOM 4185 C CA . ILE A 1 548 ? -6.242 60.094 23.609 1 83.62 548 ILE A CA 1
ATOM 4186 C C . ILE A 1 548 ? -6.301 61.438 22.859 1 83.62 548 ILE A C 1
ATOM 4188 O O . ILE A 1 548 ? -5.34 62.188 22.859 1 83.62 548 ILE A O 1
ATOM 4192 N N . LYS A 1 549 ? -7.43 61.625 22.344 1 85.06 549 LYS A N 1
ATOM 4193 C CA . LYS A 1 549 ? -7.637 62.875 21.656 1 85.06 549 LYS A CA 1
ATOM 4194 C C . LYS A 1 549 ? -7.445 64.062 22.594 1 85.06 549 LYS A C 1
ATOM 4196 O O . LYS A 1 549 ? -6.785 65.062 22.234 1 85.06 549 LYS A O 1
ATOM 4201 N N . ASP A 1 550 ? -8.039 63.969 23.703 1 86.81 550 ASP A N 1
ATOM 4202 C CA . ASP A 1 550 ? -7.93 65 24.703 1 86.81 550 ASP A CA 1
ATOM 4203 C C . ASP A 1 550 ? -6.473 65.25 25.094 1 86.81 550 ASP A C 1
ATOM 4205 O O . ASP A 1 550 ? -6.039 66.375 25.25 1 86.81 550 ASP A O 1
ATOM 4209 N N . GLU A 1 551 ? -5.793 64.188 25.141 1 87.31 551 GLU A N 1
ATOM 4210 C CA . GLU A 1 551 ? -4.391 64.312 25.531 1 87.31 551 GLU A CA 1
ATOM 4211 C C . GLU A 1 551 ? -3.551 64.875 24.422 1 87.31 551 GLU A C 1
ATOM 4213 O O . GLU A 1 551 ? -2.625 65.688 24.688 1 87.31 551 GLU A O 1
ATOM 4218 N N . ILE A 1 552 ? -3.875 64.625 23.281 1 87.56 552 ILE A N 1
ATOM 4219 C CA . ILE A 1 552 ? -3.195 65.188 22.109 1 87.56 552 ILE A CA 1
ATOM 4220 C C . ILE A 1 552 ? -3.383 66.688 22.094 1 87.56 552 ILE A C 1
ATOM 4222 O O . ILE A 1 552 ? -2.426 67.438 21.875 1 87.56 552 ILE A O 1
ATOM 4226 N N . TYR A 1 553 ? -4.598 67.125 22.453 1 88.56 553 TYR A N 1
ATOM 4227 C CA . TYR A 1 553 ? -4.891 68.5 22.5 1 88.56 553 TYR A CA 1
ATOM 4228 C C . TYR A 1 553 ? -4.105 69.188 23.625 1 88.56 553 TYR A C 1
ATOM 4230 O O . TYR A 1 553 ? -3.582 70.312 23.438 1 88.56 553 TYR A O 1
ATOM 4238 N N . GLN A 1 554 ? -4.027 68.562 24.688 1 88.56 554 GLN A N 1
ATOM 4239 C CA . GLN A 1 554 ? -3.297 69.125 25.812 1 88.56 554 GLN A CA 1
ATOM 4240 C C . GLN A 1 554 ? -1.81 69.25 25.5 1 88.56 554 GLN A C 1
ATOM 4242 O O . GLN A 1 554 ? -1.185 70.25 25.844 1 88.56 554 GLN A O 1
ATOM 4247 N N . LEU A 1 555 ? -1.302 68.312 24.797 1 89.38 555 LEU A N 1
ATOM 4248 C CA . LEU A 1 555 ? 0.107 68.375 24.422 1 89.38 555 LEU A CA 1
ATOM 4249 C C . LEU A 1 555 ? 0.377 69.438 23.422 1 89.38 555 LEU A C 1
ATOM 4251 O O . LEU A 1 555 ? 1.401 70.125 23.5 1 89.38 555 LEU A O 1
ATOM 4255 N N . LYS A 1 556 ? -0.551 69.562 22.609 1 89.5 556 LYS A N 1
ATOM 4256 C CA . LYS A 1 556 ? -0.462 70.688 21.656 1 89.5 556 LYS A CA 1
ATOM 4257 C C . LYS A 1 556 ? -0.436 72.062 22.375 1 89.5 556 LYS A C 1
ATOM 4259 O O . LYS A 1 556 ? 0.363 72.938 22.031 1 89.5 556 LYS A O 1
ATOM 4264 N N . GLU A 1 557 ? -1.268 72.188 23.328 1 89.31 557 GLU A N 1
ATOM 4265 C CA . GLU A 1 557 ? -1.353 73.438 24.094 1 89.31 557 GLU A CA 1
ATOM 4266 C C . GLU A 1 557 ? -0.06 73.688 24.859 1 89.31 557 GLU A C 1
ATOM 4268 O O . GLU A 1 557 ? 0.305 74.812 25.094 1 89.31 557 GLU A O 1
ATOM 4273 N N . LYS A 1 558 ? 0.59 72.562 25.109 1 88.75 558 LYS A N 1
ATOM 4274 C CA . LYS A 1 558 ? 1.854 72.688 25.828 1 88.75 558 LYS A CA 1
ATOM 4275 C C . LYS A 1 558 ? 3.004 73 24.875 1 88.75 558 LYS A C 1
ATOM 4277 O O . LYS A 1 558 ? 4.145 73.188 25.297 1 88.75 558 LYS A O 1
ATOM 4282 N N . GLY A 1 559 ? 2.699 72.938 23.531 1 88.06 559 GLY A N 1
ATOM 4283 C CA . GLY A 1 559 ? 3.697 73.375 22.578 1 88.06 559 GLY A CA 1
ATOM 4284 C C . GLY A 1 559 ? 4.238 72.25 21.719 1 88.06 559 GLY A C 1
ATOM 4285 O O . GLY A 1 559 ? 5.098 72.438 20.859 1 88.06 559 GLY A O 1
ATOM 4286 N N . THR A 1 560 ? 3.771 71.062 21.922 1 90.31 560 THR A N 1
ATOM 4287 C CA . THR A 1 560 ? 4.23 69.938 21.141 1 90.31 560 THR A CA 1
ATOM 4288 C C . THR A 1 560 ? 3.664 69.938 19.734 1 90.31 560 THR A C 1
ATOM 4290 O O . THR A 1 560 ? 2.48 70.25 19.531 1 90.31 560 THR A O 1
ATOM 4293 N N . SER A 1 561 ? 4.551 69.875 18.766 1 90.88 561 SER A N 1
ATOM 4294 C CA . SER A 1 561 ? 4.09 69.625 17.391 1 90.88 561 SER A CA 1
ATOM 4295 C C . SER A 1 561 ? 3.66 68.188 17.141 1 90.88 561 SER A C 1
ATOM 4297 O O . SER A 1 561 ? 4.336 67.25 17.578 1 90.88 561 SER A O 1
ATOM 4299 N N . ILE A 1 562 ? 2.492 68.062 16.531 1 89.69 562 ILE A N 1
ATOM 4300 C CA . ILE A 1 562 ? 1.95 66.688 16.406 1 89.69 562 ILE A CA 1
ATOM 4301 C C . ILE A 1 562 ? 1.712 66.375 14.922 1 89.69 562 ILE A C 1
ATOM 4303 O O . ILE A 1 562 ? 1.131 67.188 14.195 1 89.69 562 ILE A O 1
ATOM 4307 N N . LEU A 1 563 ? 2.266 65.25 14.492 1 86.88 563 LEU A N 1
ATOM 4308 C CA . LEU A 1 563 ? 1.996 64.688 13.188 1 86.88 563 LEU A CA 1
ATOM 4309 C C . LEU A 1 563 ? 1.227 63.375 13.344 1 86.88 563 LEU A C 1
ATOM 4311 O O . LEU A 1 563 ? 1.652 62.469 14.078 1 86.88 563 LEU A O 1
ATOM 4315 N N . PHE A 1 564 ? 0.073 63.25 12.852 1 83.38 564 PHE A N 1
ATOM 4316 C CA . PHE A 1 564 ? -0.571 61.938 12.938 1 83.38 564 PHE A CA 1
ATOM 4317 C C . PHE A 1 564 ? -1.097 61.5 11.578 1 83.38 564 PHE A C 1
ATOM 4319 O O . PHE A 1 564 ? -1.401 62.344 10.727 1 83.38 564 PHE A O 1
ATOM 4326 N N . SER A 1 565 ? -1.05 60.25 11.367 1 81.81 565 SER A N 1
ATOM 4327 C CA . SER A 1 565 ? -1.594 59.625 10.164 1 81.81 565 SER A CA 1
ATOM 4328 C C . SER A 1 565 ? -2.939 58.969 10.445 1 81.81 565 SER A C 1
ATOM 4330 O O . SER A 1 565 ? -3.17 58.438 11.539 1 81.81 565 SER A O 1
ATOM 4332 N N . THR A 1 566 ? -3.857 59.094 9.594 1 74.75 566 THR A N 1
ATOM 4333 C CA . THR A 1 566 ? -5.152 58.438 9.719 1 74.75 566 THR A CA 1
ATOM 4334 C C . THR A 1 566 ? -5.75 58.156 8.344 1 74.75 566 THR A C 1
ATOM 4336 O O . THR A 1 566 ? -5.414 58.844 7.367 1 74.75 566 THR A O 1
ATOM 4339 N N . HIS A 1 567 ? -6.469 57.156 8.273 1 65.25 567 HIS A N 1
ATOM 4340 C CA . HIS A 1 567 ? -7.234 56.906 7.062 1 65.25 567 HIS A CA 1
ATOM 4341 C C . HIS A 1 567 ? -8.688 57.312 7.23 1 65.25 567 HIS A C 1
ATOM 4343 O O . HIS A 1 567 ? -9.484 57.219 6.297 1 65.25 567 HIS A O 1
ATOM 4349 N N . ARG A 1 568 ? -8.984 57.812 8.414 1 63.31 568 ARG A N 1
ATOM 4350 C CA . ARG A 1 568 ? -10.359 58.219 8.688 1 63.31 568 ARG A CA 1
ATOM 4351 C C . ARG A 1 568 ? -10.508 59.719 8.641 1 63.31 568 ARG A C 1
ATOM 4353 O O . ARG A 1 568 ? -9.984 60.438 9.508 1 63.31 568 ARG A O 1
ATOM 4360 N N . MET A 1 569 ? -11.32 60.125 7.758 1 65.44 569 MET A N 1
ATOM 4361 C CA . MET A 1 569 ? -11.508 61.562 7.512 1 65.44 569 MET A CA 1
ATOM 4362 C C . MET A 1 569 ? -12.195 62.219 8.695 1 65.44 569 MET A C 1
ATOM 4364 O O . MET A 1 569 ? -11.906 63.375 9.023 1 65.44 569 MET A O 1
ATOM 4368 N N . GLU A 1 570 ? -13.016 61.469 9.289 1 62.5 570 GLU A N 1
ATOM 4369 C CA . GLU A 1 570 ? -13.789 62.031 10.391 1 62.5 570 GLU A CA 1
ATOM 4370 C C . GLU A 1 570 ? -12.891 62.469 11.539 1 62.5 570 GLU A C 1
ATOM 4372 O O . GLU A 1 570 ? -13.133 63.469 12.18 1 62.5 570 GLU A O 1
ATOM 4377 N N . GLN A 1 571 ? -11.828 61.812 11.641 1 66.75 571 GLN A N 1
ATOM 4378 C CA . GLN A 1 571 ? -10.898 62.094 12.734 1 66.75 571 GLN A CA 1
ATOM 4379 C C . GLN A 1 571 ? -10.078 63.344 12.453 1 66.75 571 GLN A C 1
ATOM 4381 O O . GLN A 1 571 ? -9.781 64.125 13.359 1 66.75 571 GLN A O 1
ATOM 4386 N N . VAL A 1 572 ? -9.82 63.469 11.234 1 66.06 572 VAL A N 1
ATOM 4387 C CA . VAL A 1 572 ? -9.039 64.625 10.805 1 66.06 572 VAL A CA 1
ATOM 4388 C C . VAL A 1 572 ? -9.859 65.875 10.992 1 66.06 572 VAL A C 1
ATOM 4390 O O . VAL A 1 572 ? -9.344 66.938 11.453 1 66.06 572 VAL A O 1
ATOM 4393 N N . GLU A 1 573 ? -11.062 65.812 10.688 1 65.31 573 GLU A N 1
ATOM 4394 C CA . GLU A 1 573 ? -11.945 66.938 10.805 1 65.31 573 GLU A CA 1
ATOM 4395 C C . GLU A 1 573 ? -12.125 67.375 12.258 1 65.31 573 GLU A C 1
ATOM 4397 O O . GLU A 1 573 ? -12.133 68.562 12.578 1 65.31 573 GLU A O 1
ATOM 4402 N N . GLU A 1 574 ? -12.109 66.438 13.109 1 68.12 574 GLU A N 1
ATOM 4403 C CA . GLU A 1 574 ? -12.352 66.688 14.531 1 68.12 574 GLU A CA 1
ATOM 4404 C C . GLU A 1 574 ? -11.109 67.312 15.195 1 68.12 574 GLU A C 1
ATOM 4406 O O . GLU A 1 574 ? -11.219 68.188 16.047 1 68.12 574 GLU A O 1
ATOM 4411 N N . ILE A 1 575 ? -9.992 66.875 14.703 1 69.19 575 ILE A N 1
ATOM 4412 C CA . ILE A 1 575 ? -8.75 67.25 15.367 1 69.19 575 ILE A CA 1
ATOM 4413 C C . ILE A 1 575 ? -8.195 68.5 14.742 1 69.19 575 ILE A C 1
ATOM 4415 O O . ILE A 1 575 ? -7.676 69.375 15.445 1 69.19 575 ILE A O 1
ATOM 4419 N N . THR B 1 1 ? 10.453 -11.539 0.78 1 90.94 1 THR B N 1
ATOM 4420 C CA . THR B 1 1 ? 9.039 -11.852 0.979 1 90.94 1 THR B CA 1
ATOM 4421 C C . THR B 1 1 ? 8.523 -12.75 -0.138 1 90.94 1 THR B C 1
ATOM 4423 O O . THR B 1 1 ? 9.203 -12.953 -1.146 1 90.94 1 THR B O 1
ATOM 4426 N N . SER B 1 2 ? 7.434 -13.234 0.131 1 88.38 2 SER B N 1
ATOM 4427 C CA . SER B 1 2 ? 6.957 -14.32 -0.726 1 88.38 2 SER B CA 1
ATOM 4428 C C . SER B 1 2 ? 6.121 -13.781 -1.881 1 88.38 2 SER B C 1
ATOM 4430 O O . SER B 1 2 ? 5.184 -13.008 -1.669 1 88.38 2 SER B O 1
ATOM 4432 N N . GLY B 1 3 ? 6.473 -14.25 -3.059 1 86 3 GLY B N 1
ATOM 4433 C CA . GLY B 1 3 ? 5.648 -13.945 -4.215 1 86 3 GLY B CA 1
ATOM 4434 C C . GLY B 1 3 ? 4.332 -14.695 -4.23 1 86 3 GLY B C 1
ATOM 4435 O O . GLY B 1 3 ? 3.365 -14.258 -4.855 1 86 3 GLY B O 1
ATOM 4436 N N . TYR B 1 4 ? 4.254 -15.68 -3.539 1 86.31 4 TYR B N 1
ATOM 4437 C CA . TYR B 1 4 ? 3.07 -16.531 -3.504 1 86.31 4 TYR B CA 1
ATOM 4438 C C . TYR B 1 4 ? 1.896 -15.805 -2.859 1 86.31 4 TYR B C 1
ATOM 4440 O O . TYR B 1 4 ? 0.745 -16 -3.252 1 86.31 4 TYR B O 1
ATOM 4448 N N . SER B 1 5 ? 2.172 -15.016 -1.902 1 89.75 5 SER B N 1
ATOM 4449 C CA . SER B 1 5 ? 1.119 -14.344 -1.145 1 89.75 5 SER B CA 1
ATOM 4450 C C . SER B 1 5 ? 0.502 -13.203 -1.944 1 89.75 5 SER B C 1
ATOM 4452 O O . SER B 1 5 ? -0.559 -12.688 -1.586 1 89.75 5 SER B O 1
ATOM 4454 N N . LEU B 1 6 ? 1.123 -12.891 -2.965 1 91.44 6 LEU B N 1
ATOM 4455 C CA . LEU B 1 6 ? 0.668 -11.727 -3.727 1 91.44 6 LEU B CA 1
ATOM 4456 C C . LEU B 1 6 ? -0.489 -12.102 -4.645 1 91.44 6 LEU B C 1
ATOM 4458 O O . LEU B 1 6 ? -0.58 -13.25 -5.102 1 91.44 6 LEU B O 1
ATOM 4462 N N . THR B 1 7 ? -1.349 -11.164 -4.867 1 89.62 7 THR B N 1
ATOM 4463 C CA . THR B 1 7 ? -2.529 -11.375 -5.695 1 89.62 7 THR B CA 1
ATOM 4464 C C . THR B 1 7 ? -2.52 -10.438 -6.902 1 89.62 7 THR B C 1
ATOM 4466 O O . THR B 1 7 ? -2.074 -9.297 -6.805 1 89.62 7 THR B O 1
ATOM 4469 N N . ALA B 1 8 ? -3.014 -10.969 -8.047 1 86.88 8 ALA B N 1
ATOM 4470 C CA . ALA B 1 8 ? -3.189 -10.117 -9.219 1 86.88 8 ALA B CA 1
ATOM 4471 C C . ALA B 1 8 ? -4.383 -9.188 -9.047 1 86.88 8 ALA B C 1
ATOM 4473 O O . ALA B 1 8 ? -4.391 -8.07 -9.578 1 86.88 8 ALA B O 1
ATOM 4474 N N . GLN B 1 9 ? -5.348 -9.727 -8.305 1 86.06 9 GLN B N 1
ATOM 4475 C CA . GLN B 1 9 ? -6.52 -8.922 -7.984 1 86.06 9 GLN B CA 1
ATOM 4476 C C . GLN B 1 9 ? -6.211 -7.914 -6.887 1 86.06 9 GLN B C 1
ATOM 4478 O O . GLN B 1 9 ? -5.566 -8.25 -5.891 1 86.06 9 GLN B O 1
ATOM 4483 N N . ASP B 1 10 ? -6.641 -6.699 -7.059 1 87.38 10 ASP B N 1
ATOM 4484 C CA . ASP B 1 10 ? -6.418 -5.641 -6.078 1 87.38 10 ASP B CA 1
ATOM 4485 C C . ASP B 1 10 ? -4.949 -5.586 -5.656 1 87.38 10 ASP B C 1
ATOM 4487 O O . ASP B 1 10 ? -4.637 -5.699 -4.469 1 87.38 10 ASP B O 1
ATOM 4491 N N . PRO B 1 11 ? -4.105 -5.332 -6.543 1 89.19 11 PRO B N 1
ATOM 4492 C CA . PRO B 1 11 ? -2.67 -5.488 -6.297 1 89.19 11 PRO B CA 1
ATOM 4493 C C . PRO B 1 11 ? -2.146 -4.539 -5.223 1 89.19 11 PRO B C 1
ATOM 4495 O O . PRO B 1 11 ? -1.092 -4.793 -4.633 1 89.19 11 PRO B O 1
ATOM 4498 N N . TYR B 1 12 ? -2.797 -3.461 -4.898 1 90.69 12 TYR B N 1
ATOM 4499 C CA . TYR B 1 12 ? -2.301 -2.523 -3.898 1 90.69 12 TYR B CA 1
ATOM 4500 C C . TYR B 1 12 ? -2.398 -3.117 -2.498 1 90.69 12 TYR B C 1
ATOM 4502 O O . TYR B 1 12 ? -1.709 -2.672 -1.577 1 90.69 12 TYR B O 1
ATOM 4510 N N . ASN B 1 13 ? -3.234 -4.094 -2.348 1 91.5 13 ASN B N 1
ATOM 4511 C CA . ASN B 1 13 ? -3.273 -4.832 -1.09 1 91.5 13 ASN B CA 1
ATOM 4512 C C . ASN B 1 13 ? -1.953 -5.551 -0.82 1 91.5 13 ASN B C 1
ATOM 4514 O O . ASN B 1 13 ? -1.643 -5.879 0.326 1 91.5 13 ASN B O 1
ATOM 4518 N N . ASN B 1 14 ? -1.221 -5.797 -1.898 1 95.19 14 ASN B N 1
ATOM 4519 C CA . ASN B 1 14 ? 0.046 -6.512 -1.769 1 95.19 14 ASN B CA 1
ATOM 4520 C C . ASN B 1 14 ? 1.064 -5.703 -0.97 1 95.19 14 ASN B C 1
ATOM 4522 O O . ASN B 1 14 ? 2.018 -6.262 -0.425 1 95.19 14 ASN B O 1
ATOM 4526 N N . ILE B 1 15 ? 0.849 -4.418 -0.89 1 95.81 15 ILE B N 1
ATOM 4527 C CA . ILE B 1 15 ? 1.762 -3.588 -0.113 1 95.81 15 ILE B CA 1
ATOM 4528 C C . ILE B 1 15 ? 1.663 -3.955 1.365 1 95.81 15 ILE B C 1
ATOM 4530 O O . ILE B 1 15 ? 2.682 -4.113 2.041 1 95.81 15 ILE B O 1
ATOM 4534 N N . SER B 1 16 ? 0.457 -4.105 1.83 1 95.94 16 SER B N 1
ATOM 4535 C CA . SER B 1 16 ? 0.244 -4.512 3.217 1 95.94 16 SER B CA 1
ATOM 4536 C C . SER B 1 16 ? 0.79 -5.91 3.473 1 95.94 16 SER B C 1
ATOM 4538 O O . SER B 1 16 ? 1.412 -6.16 4.508 1 95.94 16 SER B O 1
ATOM 4540 N N . ARG B 1 17 ? 0.58 -6.789 2.52 1 95.25 17 ARG B N 1
ATOM 4541 C CA . ARG B 1 17 ? 1.067 -8.156 2.652 1 95.25 17 ARG B CA 1
ATOM 4542 C C . ARG B 1 17 ? 2.588 -8.188 2.77 1 95.25 17 ARG B C 1
ATOM 4544 O O . ARG B 1 17 ? 3.133 -8.797 3.689 1 95.25 17 ARG B O 1
ATOM 4551 N N . THR B 1 18 ? 3.209 -7.523 1.822 1 96.75 18 THR B N 1
ATOM 4552 C CA . THR B 1 18 ? 4.664 -7.469 1.788 1 96.75 18 THR B CA 1
ATOM 4553 C C . THR B 1 18 ? 5.211 -6.812 3.053 1 96.75 18 THR B C 1
ATOM 4555 O O . THR B 1 18 ? 6.223 -7.254 3.602 1 96.75 18 THR B O 1
ATOM 4558 N N . CYS B 1 19 ? 4.527 -5.809 3.488 1 97 19 CYS B N 1
ATOM 4559 C CA . CYS B 1 19 ? 4.965 -5.086 4.676 1 97 19 CYS B CA 1
ATOM 4560 C C . CYS B 1 19 ? 4.953 -5.988 5.902 1 97 19 CYS B C 1
ATOM 4562 O O . CYS B 1 19 ? 5.918 -6.02 6.668 1 97 19 CYS B O 1
ATOM 4564 N N . ILE B 1 20 ? 3.93 -6.707 6.137 1 95.75 20 ILE B N 1
ATOM 4565 C CA . ILE B 1 20 ? 3.789 -7.586 7.293 1 95.75 20 ILE B CA 1
ATOM 4566 C C . ILE B 1 20 ? 4.816 -8.711 7.219 1 95.75 20 ILE B C 1
ATOM 4568 O O . ILE B 1 20 ? 5.434 -9.07 8.227 1 95.75 20 ILE B O 1
ATOM 4572 N N . GLU B 1 21 ? 4.977 -9.273 6.004 1 96.06 21 GLU B N 1
ATOM 4573 C CA . GLU B 1 21 ? 5.957 -10.336 5.824 1 96.06 21 GLU B CA 1
ATOM 4574 C C . GLU B 1 21 ? 7.371 -9.836 6.102 1 96.06 21 GLU B C 1
ATOM 4576 O O . GLU B 1 21 ? 8.172 -10.531 6.727 1 96.06 21 GLU B O 1
ATOM 4581 N N . ALA B 1 22 ? 7.613 -8.68 5.586 1 96.25 22 ALA B N 1
ATOM 4582 C CA . ALA B 1 22 ? 8.93 -8.078 5.809 1 96.25 22 ALA B CA 1
ATOM 4583 C C . ALA B 1 22 ? 9.172 -7.844 7.297 1 96.25 22 ALA B C 1
ATOM 4585 O O . ALA B 1 22 ? 10.258 -8.148 7.809 1 96.25 22 ALA B O 1
ATOM 4586 N N . LEU B 1 23 ? 8.164 -7.273 7.973 1 95.12 23 LEU B N 1
ATOM 4587 C CA . LEU B 1 23 ? 8.273 -7.031 9.406 1 95.12 23 LEU B CA 1
ATOM 4588 C C . LEU B 1 23 ? 8.523 -8.336 10.164 1 95.12 23 LEU B C 1
ATOM 4590 O O . LEU B 1 23 ? 9.383 -8.391 11.047 1 95.12 23 LEU B O 1
ATOM 4594 N N . ALA B 1 24 ? 7.754 -9.375 9.836 1 92.88 24 ALA B N 1
ATOM 4595 C CA . ALA B 1 24 ? 7.898 -10.672 10.484 1 92.88 24 ALA B CA 1
ATOM 4596 C C . ALA B 1 24 ? 9.297 -11.242 10.266 1 92.88 24 ALA B C 1
ATOM 4598 O O . ALA B 1 24 ? 9.891 -11.812 11.188 1 92.88 24 ALA B O 1
ATOM 4599 N N . ALA B 1 25 ? 9.805 -11.109 9.039 1 93.94 25 ALA B N 1
ATOM 4600 C CA . ALA B 1 25 ? 11.141 -11.609 8.719 1 93.94 25 ALA B CA 1
ATOM 4601 C C . ALA B 1 25 ? 12.203 -10.906 9.555 1 93.94 25 ALA B C 1
ATOM 4603 O O . ALA B 1 25 ? 13.109 -11.547 10.086 1 93.94 25 ALA B O 1
ATOM 4604 N N . VAL B 1 26 ? 12.109 -9.633 9.695 1 92.62 26 VAL B N 1
ATOM 4605 C CA . VAL B 1 26 ? 13.078 -8.859 10.461 1 92.62 26 VAL B CA 1
ATOM 4606 C C . VAL B 1 26 ? 13.016 -9.242 11.938 1 92.62 26 VAL B C 1
ATOM 4608 O O . VAL B 1 26 ? 14.047 -9.453 12.578 1 92.62 26 VAL B O 1
ATOM 4611 N N . MET B 1 27 ? 11.82 -9.391 12.422 1 90.62 27 MET B N 1
ATOM 4612 C CA . MET B 1 27 ? 11.633 -9.75 13.828 1 90.62 27 MET B CA 1
ATOM 4613 C C . MET B 1 27 ? 12.133 -11.164 14.094 1 90.62 27 MET B C 1
ATOM 4615 O O . MET B 1 27 ? 12.492 -11.5 15.227 1 90.62 27 MET B O 1
ATOM 4619 N N . GLY B 1 28 ? 12.062 -11.984 13.031 1 88.62 28 GLY B N 1
ATOM 4620 C CA . GLY B 1 28 ? 12.539 -13.344 13.156 1 88.62 28 GLY B CA 1
ATOM 4621 C C . GLY B 1 28 ? 14.055 -13.461 13.047 1 88.62 28 GLY B C 1
ATOM 4622 O O . GLY B 1 28 ? 14.617 -14.539 13.234 1 88.62 28 GLY B O 1
ATOM 4623 N N . GLY B 1 29 ? 14.758 -12.328 12.695 1 88.12 29 GLY B N 1
ATOM 4624 C CA . GLY B 1 29 ? 16.203 -12.297 12.719 1 88.12 29 GLY B CA 1
ATOM 4625 C C . GLY B 1 29 ? 16.828 -12.523 11.352 1 88.12 29 GLY B C 1
ATOM 4626 O O . GLY B 1 29 ? 17.984 -12.961 11.25 1 88.12 29 GLY B O 1
ATOM 4627 N N . THR B 1 30 ? 16.125 -12.227 10.32 1 89.56 30 THR B N 1
ATOM 4628 C CA . THR B 1 30 ? 16.688 -12.43 8.992 1 89.56 30 THR B CA 1
ATOM 4629 C C . THR B 1 30 ? 17.859 -11.492 8.75 1 89.56 30 THR B C 1
ATOM 4631 O O . THR B 1 30 ? 17.859 -10.352 9.203 1 89.56 30 THR B O 1
ATOM 4634 N N . GLN B 1 31 ? 18.828 -11.984 8.023 1 85.94 31 GLN B N 1
ATOM 4635 C CA . GLN B 1 31 ? 20.031 -11.203 7.766 1 85.94 31 GLN B CA 1
ATOM 4636 C C . GLN B 1 31 ? 19.938 -10.469 6.434 1 85.94 31 GLN B C 1
ATOM 4638 O O . GLN B 1 31 ? 20.609 -9.461 6.227 1 85.94 31 GLN B O 1
ATOM 4643 N N . SER B 1 32 ? 19.188 -11.023 5.473 1 89.69 32 SER B N 1
ATOM 4644 C CA . SER B 1 32 ? 18.953 -10.406 4.172 1 89.69 32 SER B CA 1
ATOM 4645 C C . SER B 1 32 ? 17.484 -10.516 3.773 1 89.69 32 SER B C 1
ATOM 4647 O O . SER B 1 32 ? 16.844 -11.547 3.994 1 89.69 32 SER B O 1
ATOM 4649 N N . LEU B 1 33 ? 17.016 -9.328 3.324 1 91.12 33 LEU B N 1
ATOM 4650 C CA . LEU B 1 33 ? 15.594 -9.281 3.037 1 91.12 33 LEU B CA 1
ATOM 4651 C C . LEU B 1 33 ? 15.328 -8.633 1.683 1 91.12 33 LEU B C 1
ATOM 4653 O O . LEU B 1 33 ? 15.914 -7.598 1.363 1 91.12 33 LEU B O 1
ATOM 4657 N N . HIS B 1 34 ? 14.594 -9.328 0.833 1 92.69 34 HIS B N 1
ATOM 4658 C CA . HIS B 1 34 ? 14.047 -8.781 -0.398 1 92.69 34 HIS B CA 1
ATOM 4659 C C . HIS B 1 34 ? 12.531 -8.625 -0.302 1 92.69 34 HIS B C 1
ATOM 4661 O O . HIS B 1 34 ? 11.828 -9.57 0.073 1 92.69 34 HIS B O 1
ATOM 4667 N N . THR B 1 35 ? 12.055 -7.359 -0.586 1 94.88 35 THR B N 1
ATOM 4668 C CA . THR B 1 35 ? 10.617 -7.105 -0.583 1 94.88 35 THR B CA 1
ATOM 4669 C C . THR B 1 35 ? 10.07 -7.098 -2.006 1 94.88 35 THR B C 1
ATOM 4671 O O . THR B 1 35 ? 10.633 -6.453 -2.893 1 94.88 35 THR B O 1
ATOM 4674 N N . ASN B 1 36 ? 8.992 -7.809 -2.154 1 94.25 36 ASN B N 1
ATOM 4675 C CA . ASN B 1 36 ? 8.359 -7.891 -3.467 1 94.25 36 ASN B CA 1
ATOM 4676 C C . ASN B 1 36 ? 7.574 -6.625 -3.791 1 94.25 36 ASN B C 1
ATOM 4678 O O . ASN B 1 36 ? 7.031 -5.98 -2.895 1 94.25 36 ASN B O 1
ATOM 4682 N N . SER B 1 37 ? 7.547 -6.328 -5.102 1 92.31 37 SER B N 1
ATOM 4683 C CA . SER B 1 37 ? 6.727 -5.211 -5.562 1 92.31 37 SER B CA 1
ATOM 4684 C C . SER B 1 37 ? 5.254 -5.594 -5.621 1 92.31 37 SER B C 1
ATOM 4686 O O . SER B 1 37 ? 4.918 -6.773 -5.742 1 92.31 37 SER B O 1
ATOM 4688 N N . LEU B 1 38 ? 4.406 -4.535 -5.598 1 91.69 38 LEU B N 1
ATOM 4689 C CA . LEU B 1 38 ? 2.969 -4.77 -5.516 1 91.69 38 LEU B CA 1
ATOM 4690 C C . LEU B 1 38 ? 2.453 -5.434 -6.785 1 91.69 38 LEU B C 1
ATOM 4692 O O . LEU B 1 38 ? 1.418 -6.105 -6.766 1 91.69 38 LEU B O 1
ATOM 4696 N N . ASP B 1 39 ? 3.174 -5.309 -7.914 1 87.75 39 ASP B N 1
ATOM 4697 C CA . ASP B 1 39 ? 2.658 -5.762 -9.203 1 87.75 39 ASP B CA 1
ATOM 4698 C C . ASP B 1 39 ? 3.33 -7.062 -9.633 1 87.75 39 ASP B C 1
ATOM 4700 O O . ASP B 1 39 ? 3.186 -7.492 -10.781 1 87.75 39 ASP B O 1
ATOM 4704 N N . GLU B 1 40 ? 3.949 -7.719 -8.734 1 85.81 40 GLU B N 1
ATOM 4705 C CA . GLU B 1 40 ? 4.719 -8.914 -9.078 1 85.81 40 GLU B CA 1
ATOM 4706 C C . GLU B 1 40 ? 3.805 -10.031 -9.562 1 85.81 40 GLU B C 1
ATOM 4708 O O . GLU B 1 40 ? 4.227 -10.891 -10.352 1 85.81 40 GLU B O 1
ATOM 4713 N N . ALA B 1 41 ? 2.643 -10.055 -9.125 1 85.31 41 ALA B N 1
ATOM 4714 C CA . ALA B 1 41 ? 1.692 -11.094 -9.516 1 85.31 41 ALA B CA 1
ATOM 4715 C C . ALA B 1 41 ? 1.079 -10.797 -10.883 1 85.31 41 ALA B C 1
ATOM 4717 O O . ALA B 1 41 ? 0.354 -11.617 -11.438 1 85.31 41 ALA B O 1
ATOM 4718 N N . ILE B 1 42 ? 1.397 -9.641 -11.453 1 82.56 42 ILE B N 1
ATOM 4719 C CA . ILE B 1 42 ? 0.784 -9.211 -12.703 1 82.56 42 ILE B CA 1
ATOM 4720 C C . ILE B 1 42 ? 1.856 -9.07 -13.781 1 82.56 42 ILE B C 1
ATOM 4722 O O . ILE B 1 42 ? 1.64 -9.445 -14.938 1 82.56 42 ILE B O 1
ATOM 4726 N N . ALA B 1 43 ? 2.969 -8.531 -13.398 1 82.88 43 ALA B N 1
ATOM 4727 C CA . ALA B 1 43 ? 4.012 -8.188 -14.359 1 82.88 43 ALA B CA 1
ATOM 4728 C C . ALA B 1 43 ? 5.348 -7.957 -13.664 1 82.88 43 ALA B C 1
ATOM 4730 O O . ALA B 1 43 ? 5.453 -8.109 -12.445 1 82.88 43 ALA B O 1
ATOM 4731 N N . LEU B 1 44 ? 6.328 -7.742 -14.477 1 81.62 44 LEU B N 1
ATOM 4732 C CA . LEU B 1 44 ? 7.602 -7.289 -13.922 1 81.62 44 LEU B CA 1
ATOM 4733 C C . LEU B 1 44 ? 7.445 -5.93 -13.25 1 81.62 44 LEU B C 1
ATOM 4735 O O . LEU B 1 44 ? 6.68 -5.086 -13.719 1 81.62 44 LEU B O 1
ATOM 4739 N N . PRO B 1 45 ? 8.227 -5.75 -12.258 1 85.31 45 PRO B N 1
ATOM 4740 C CA . PRO B 1 45 ? 8.07 -4.512 -11.5 1 85.31 45 PRO B CA 1
ATOM 4741 C C . PRO B 1 45 ? 8.461 -3.271 -12.297 1 85.31 45 PRO B C 1
ATOM 4743 O O . PRO B 1 45 ? 9.43 -3.311 -13.07 1 85.31 45 PRO B O 1
ATOM 4746 N N . THR B 1 46 ? 7.699 -2.146 -12.172 1 85.44 46 THR B N 1
ATOM 4747 C CA . THR B 1 46 ? 8.055 -0.824 -12.672 1 85.44 46 THR B CA 1
ATOM 4748 C C . THR B 1 46 ? 8.93 -0.082 -11.672 1 85.44 46 THR B C 1
ATOM 4750 O O . THR B 1 46 ? 9.094 -0.529 -10.531 1 85.44 46 THR B O 1
ATOM 4753 N N . ASP B 1 47 ? 9.539 0.976 -12.109 1 84.56 47 ASP B N 1
ATOM 4754 C CA . ASP B 1 47 ? 10.289 1.814 -11.18 1 84.56 47 ASP B CA 1
ATOM 4755 C C . ASP B 1 47 ? 9.406 2.303 -10.039 1 84.56 47 ASP B C 1
ATOM 4757 O O . ASP B 1 47 ? 9.852 2.4 -8.898 1 84.56 47 ASP B O 1
ATOM 4761 N N . TYR B 1 48 ? 8.203 2.566 -10.344 1 85.69 48 TYR B N 1
ATOM 4762 C CA . TYR B 1 48 ? 7.234 3.047 -9.367 1 85.69 48 TYR B CA 1
ATOM 4763 C C . TYR B 1 48 ? 6.973 1.994 -8.297 1 85.69 48 TYR B C 1
ATOM 4765 O O . TYR B 1 48 ? 7.078 2.273 -7.102 1 85.69 48 TYR B O 1
ATOM 4773 N N . SER B 1 49 ? 6.598 0.797 -8.695 1 90.06 49 SER B N 1
ATOM 4774 C CA . SER B 1 49 ? 6.27 -0.264 -7.75 1 90.06 49 SER B CA 1
ATOM 4775 C C . SER B 1 49 ? 7.508 -0.733 -6.992 1 90.06 49 SER B C 1
ATOM 4777 O O . SER B 1 49 ? 7.426 -1.071 -5.809 1 90.06 49 SER B O 1
ATOM 4779 N N . ALA B 1 50 ? 8.664 -0.746 -7.656 1 91 50 ALA B N 1
ATOM 4780 C CA . ALA B 1 50 ? 9.922 -1.12 -7.008 1 91 50 ALA B CA 1
ATOM 4781 C C . ALA B 1 50 ? 10.289 -0.131 -5.906 1 91 50 ALA B C 1
ATOM 4783 O O . ALA B 1 50 ? 10.828 -0.52 -4.867 1 91 50 ALA B O 1
ATOM 4784 N N . LYS B 1 51 ? 10.047 1.088 -6.145 1 90.94 51 LYS B N 1
ATOM 4785 C CA . LYS B 1 51 ? 10.336 2.107 -5.141 1 90.94 51 LYS B CA 1
ATOM 4786 C C . LYS B 1 51 ? 9.492 1.893 -3.885 1 90.94 51 LYS B C 1
ATOM 4788 O O . LYS B 1 51 ? 9.992 2.029 -2.766 1 90.94 51 LYS B O 1
ATOM 4793 N N . ILE B 1 52 ? 8.234 1.611 -4.062 1 91.56 52 ILE B N 1
ATOM 4794 C CA . ILE B 1 52 ? 7.352 1.371 -2.926 1 91.56 52 ILE B CA 1
ATOM 4795 C C . ILE B 1 52 ? 7.875 0.197 -2.104 1 91.56 52 ILE B C 1
ATOM 4797 O O . ILE B 1 52 ? 7.887 0.248 -0.872 1 91.56 52 ILE B O 1
ATOM 4801 N N . ALA B 1 53 ? 8.297 -0.837 -2.783 1 94.44 53 ALA B N 1
ATOM 4802 C CA . ALA B 1 53 ? 8.875 -1.998 -2.107 1 94.44 53 ALA B CA 1
ATOM 4803 C C . ALA B 1 53 ? 10.125 -1.613 -1.325 1 94.44 53 ALA B C 1
ATOM 4805 O O . ALA B 1 53 ? 10.297 -2.02 -0.173 1 94.44 53 ALA B O 1
ATOM 4806 N N . ARG B 1 54 ? 10.992 -0.915 -1.948 1 92.94 54 ARG B N 1
ATOM 4807 C CA . ARG B 1 54 ? 12.211 -0.437 -1.294 1 92.94 54 ARG B CA 1
ATOM 4808 C C . ARG B 1 54 ? 11.875 0.434 -0.087 1 92.94 54 ARG B C 1
ATOM 4810 O O . ARG B 1 54 ? 12.484 0.298 0.973 1 92.94 54 ARG B O 1
ATOM 4817 N N . ASP B 1 55 ? 10.93 1.369 -0.239 1 93 55 ASP B N 1
ATOM 4818 C CA . ASP B 1 55 ? 10.555 2.293 0.828 1 93 55 ASP B CA 1
ATOM 4819 C C . ASP B 1 55 ? 9.961 1.542 2.02 1 93 55 ASP B C 1
ATOM 4821 O O . ASP B 1 55 ? 10.109 1.974 3.166 1 93 55 ASP B O 1
ATOM 4825 N N . THR B 1 56 ? 9.273 0.464 1.735 1 94.25 56 THR B N 1
ATOM 4826 C CA . THR B 1 56 ? 8.789 -0.38 2.82 1 94.25 56 THR B CA 1
ATOM 4827 C C . THR B 1 56 ? 9.945 -0.859 3.693 1 94.25 56 THR B C 1
ATOM 4829 O O . THR B 1 56 ? 9.859 -0.823 4.922 1 94.25 56 THR B O 1
ATOM 4832 N N . GLN B 1 57 ? 11.023 -1.294 3.072 1 93.69 57 GLN B N 1
ATOM 4833 C CA . GLN B 1 57 ? 12.203 -1.721 3.811 1 93.69 57 GLN B CA 1
ATOM 4834 C C . GLN B 1 57 ? 12.797 -0.567 4.617 1 93.69 57 GLN B C 1
ATOM 4836 O O . GLN B 1 57 ? 13.141 -0.735 5.789 1 93.69 57 GLN B O 1
ATOM 4841 N N . LYS B 1 58 ? 12.852 0.55 3.941 1 91.44 58 LYS B N 1
ATOM 4842 C CA . LYS B 1 58 ? 13.438 1.72 4.59 1 91.44 58 LYS B CA 1
ATOM 4843 C C . LYS B 1 58 ? 12.586 2.188 5.762 1 91.44 58 LYS B C 1
ATOM 4845 O O . LYS B 1 58 ? 13.109 2.629 6.785 1 91.44 58 LYS B O 1
ATOM 4850 N N . TYR B 1 59 ? 11.352 2.18 5.609 1 92.69 59 TYR B N 1
ATOM 4851 C CA . TYR B 1 59 ? 10.438 2.555 6.688 1 92.69 59 TYR B CA 1
ATOM 4852 C C . TYR B 1 59 ? 10.617 1.642 7.895 1 92.69 59 TYR B C 1
ATOM 4854 O O . TYR B 1 59 ? 10.672 2.109 9.031 1 92.69 59 TYR B O 1
ATOM 4862 N N . LEU B 1 60 ? 10.672 0.328 7.668 1 92.38 60 LEU B N 1
ATOM 4863 C CA . LEU B 1 60 ? 10.883 -0.619 8.758 1 92.38 60 LEU B CA 1
ATOM 4864 C C . LEU B 1 60 ? 12.227 -0.384 9.438 1 92.38 60 LEU B C 1
ATOM 4866 O O . LEU B 1 60 ? 12.328 -0.438 10.664 1 92.38 60 LEU B O 1
ATOM 4870 N N . GLN B 1 61 ? 13.219 -0.118 8.633 1 89.12 61 GLN B N 1
ATOM 4871 C CA . GLN B 1 61 ? 14.578 0.053 9.141 1 89.12 61 GLN B CA 1
ATOM 4872 C C . GLN B 1 61 ? 14.719 1.368 9.898 1 89.12 61 GLN B C 1
ATOM 4874 O O . GLN B 1 61 ? 15.203 1.386 11.031 1 89.12 61 GLN B O 1
ATOM 4879 N N . SER B 1 62 ? 14.227 2.518 9.266 1 85.06 62 SER B N 1
ATOM 4880 C CA . SER B 1 62 ? 14.523 3.844 9.797 1 85.06 62 SER B CA 1
ATOM 4881 C C . SER B 1 62 ? 13.258 4.512 10.344 1 85.06 62 SER B C 1
ATOM 4883 O O . SER B 1 62 ? 13.336 5.371 11.219 1 85.06 62 SER B O 1
ATOM 4885 N N . GLY B 1 63 ? 12.172 4.18 9.797 1 81.62 63 GLY B N 1
ATOM 4886 C CA . GLY B 1 63 ? 10.93 4.809 10.227 1 81.62 63 GLY B CA 1
ATOM 4887 C C . GLY B 1 63 ? 10.477 4.348 11.602 1 81.62 63 GLY B C 1
ATOM 4888 O O . GLY B 1 63 ? 10.258 5.168 12.492 1 81.62 63 GLY B O 1
ATOM 4889 N N . ILE B 1 64 ? 10.406 3.035 11.711 1 84.75 64 ILE B N 1
ATOM 4890 C CA . ILE B 1 64 ? 9.969 2.529 13 1 84.75 64 ILE B CA 1
ATOM 4891 C C . ILE B 1 64 ? 11.141 1.885 13.734 1 84.75 64 ILE B C 1
ATOM 4893 O O . ILE B 1 64 ? 11.023 1.527 14.914 1 84.75 64 ILE B O 1
ATOM 4897 N N . ASN B 1 65 ? 12.266 1.794 13.133 1 83.56 65 ASN B N 1
ATOM 4898 C CA . ASN B 1 65 ? 13.523 1.352 13.734 1 83.56 65 ASN B CA 1
ATOM 4899 C C . ASN B 1 65 ? 13.367 -0.009 14.406 1 83.56 65 ASN B C 1
ATOM 4901 O O . ASN B 1 65 ? 13.719 -0.167 15.578 1 83.56 65 ASN B O 1
ATOM 4905 N N . VAL B 1 66 ? 12.93 -0.942 13.758 1 83.44 66 VAL B N 1
ATOM 4906 C CA . VAL B 1 66 ? 12.672 -2.273 14.297 1 83.44 66 VAL B CA 1
ATOM 4907 C C . VAL B 1 66 ? 13.992 -3.012 14.5 1 83.44 66 VAL B C 1
ATOM 4909 O O . VAL B 1 66 ? 14.047 -4.016 15.211 1 83.44 66 VAL B O 1
ATOM 4912 N N . ILE B 1 67 ? 15.047 -2.43 14.055 1 82.06 67 ILE B N 1
ATOM 4913 C CA . ILE B 1 67 ? 16.344 -3.113 14.117 1 82.06 67 ILE B CA 1
ATOM 4914 C C . ILE B 1 67 ? 17.062 -2.721 15.398 1 82.06 67 ILE B C 1
ATOM 4916 O O . ILE B 1 67 ? 18.188 -3.182 15.656 1 82.06 67 ILE B O 1
ATOM 4920 N N . SER B 1 68 ? 16.469 -1.9 16.172 1 84.38 68 SER B N 1
ATOM 4921 C CA . SER B 1 68 ? 17.125 -1.401 17.359 1 84.38 68 SER B CA 1
ATOM 4922 C C . SER B 1 68 ? 17.234 -2.486 18.438 1 84.38 68 SER B C 1
ATOM 4924 O O . SER B 1 68 ? 18.078 -2.412 19.328 1 84.38 68 SER B O 1
ATOM 4926 N N . ALA B 1 69 ? 16.344 -3.459 18.375 1 86.12 69 ALA B N 1
ATOM 4927 C CA . ALA B 1 69 ? 16.391 -4.582 19.297 1 86.12 69 ALA B CA 1
ATOM 4928 C C . ALA B 1 69 ? 16.688 -5.891 18.578 1 86.12 69 ALA B C 1
ATOM 4930 O O . ALA B 1 69 ? 16.156 -6.137 17.484 1 86.12 69 ALA B O 1
ATOM 4931 N N . ILE B 1 70 ? 17.484 -6.723 19.125 1 85.31 70 ILE B N 1
ATOM 4932 C CA . ILE B 1 70 ? 17.922 -7.957 18.484 1 85.31 70 ILE B CA 1
ATOM 4933 C C . ILE B 1 70 ? 16.766 -8.945 18.422 1 85.31 70 ILE B C 1
ATOM 4935 O O . ILE B 1 70 ? 16.578 -9.617 17.406 1 85.31 70 ILE B O 1
ATOM 4939 N N . ASP B 1 71 ? 16.016 -9.109 19.516 1 89.81 71 ASP B N 1
ATOM 4940 C CA . ASP B 1 71 ? 14.898 -10.031 19.578 1 89.81 71 ASP B CA 1
ATOM 4941 C C . ASP B 1 71 ? 13.742 -9.445 20.406 1 89.81 71 ASP B C 1
ATOM 4943 O O . ASP B 1 71 ? 13.508 -9.859 21.531 1 89.81 71 ASP B O 1
ATOM 4947 N N . PRO B 1 72 ? 12.977 -8.656 19.719 1 90.56 72 PRO B N 1
ATOM 4948 C CA . PRO B 1 72 ? 11.922 -7.969 20.469 1 90.56 72 PRO B CA 1
ATOM 4949 C C . PRO B 1 72 ? 10.82 -8.914 20.953 1 90.56 72 PRO B C 1
ATOM 4951 O O . PRO B 1 72 ? 10.062 -8.562 21.859 1 90.56 72 PRO B O 1
ATOM 4954 N N . MET B 1 73 ? 10.758 -10.141 20.359 1 92.56 73 MET B N 1
ATOM 4955 C CA . MET B 1 73 ? 9.695 -11.07 20.734 1 92.56 73 MET B CA 1
ATOM 4956 C C . MET B 1 73 ? 10.188 -12.078 21.766 1 92.56 73 MET B C 1
ATOM 4958 O O . MET B 1 73 ? 9.406 -12.867 22.297 1 92.56 73 MET B O 1
ATOM 4962 N N . GLY B 1 74 ? 11.453 -11.992 22.078 1 93.81 74 GLY B N 1
ATOM 4963 C CA . GLY B 1 74 ? 12.008 -12.93 23.047 1 93.81 74 GLY B CA 1
ATOM 4964 C C . GLY B 1 74 ? 11.281 -12.914 24.375 1 93.81 74 GLY B C 1
ATOM 4965 O O . GLY B 1 74 ? 11.023 -11.852 24.938 1 93.81 74 GLY B O 1
ATOM 4966 N N . GLY B 1 75 ? 10.852 -14.047 24.812 1 95.56 75 GLY B N 1
ATOM 4967 C CA . GLY B 1 75 ? 10.18 -14.164 26.094 1 95.56 75 GLY B CA 1
ATOM 4968 C C . GLY B 1 75 ? 8.664 -14.227 25.969 1 95.56 75 GLY B C 1
ATOM 4969 O O . GLY B 1 75 ? 7.977 -14.57 26.938 1 95.56 75 GLY B O 1
ATOM 4970 N N . SER B 1 76 ? 8.094 -13.969 24.828 1 95.25 76 SER B N 1
ATOM 4971 C CA . SER B 1 76 ? 6.652 -14.062 24.609 1 95.25 76 SER B CA 1
ATOM 4972 C C . SER B 1 76 ? 6.156 -15.492 24.766 1 95.25 76 SER B C 1
ATOM 4974 O O . SER B 1 76 ? 6.672 -16.406 24.125 1 95.25 76 SER B O 1
ATOM 4976 N N . TYR B 1 77 ? 5.172 -15.688 25.547 1 96.06 77 TYR B N 1
ATOM 4977 C CA . TYR B 1 77 ? 4.656 -17.031 25.781 1 96.06 77 TYR B CA 1
ATOM 4978 C C . TYR B 1 77 ? 4.094 -17.641 24.516 1 96.06 77 TYR B C 1
ATOM 4980 O O . TYR B 1 77 ? 4.32 -18.812 24.219 1 96.06 77 TYR B O 1
ATOM 4988 N N . TYR B 1 78 ? 3.414 -16.891 23.812 1 93.56 78 TYR B N 1
ATOM 4989 C CA . TYR B 1 78 ? 2.764 -17.359 22.594 1 93.56 78 TYR B CA 1
ATOM 4990 C C . TYR B 1 78 ? 3.795 -17.688 21.516 1 93.56 78 TYR B C 1
ATOM 4992 O O . TYR B 1 78 ? 3.789 -18.797 20.969 1 93.56 78 TYR B O 1
ATOM 5000 N N . VAL B 1 79 ? 4.738 -16.797 21.266 1 93.25 79 VAL B N 1
ATOM 5001 C CA . VAL B 1 79 ? 5.711 -16.969 20.188 1 93.25 79 VAL B CA 1
ATOM 5002 C C . VAL B 1 79 ? 6.668 -18.094 20.531 1 93.25 79 VAL B C 1
ATOM 5004 O O . VAL B 1 79 ? 7.031 -18.906 19.656 1 93.25 79 VAL B O 1
ATOM 5007 N N . GLU B 1 80 ? 7.031 -18.156 21.75 1 95.88 80 GLU B N 1
ATOM 5008 C CA . GLU B 1 80 ? 7.902 -19.25 22.188 1 95.88 80 GLU B CA 1
ATOM 5009 C C . GLU B 1 80 ? 7.219 -20.594 22.016 1 95.88 80 GLU B C 1
ATOM 5011 O O . GLU B 1 80 ? 7.863 -21.578 21.625 1 95.88 80 GLU B O 1
ATOM 5016 N N . SER B 1 81 ? 5.984 -20.594 22.359 1 95.62 81 SER B N 1
ATOM 5017 C CA . SER B 1 81 ? 5.227 -21.828 22.188 1 95.62 81 SER B CA 1
ATOM 5018 C C . SER B 1 81 ? 5.164 -22.234 20.719 1 95.62 81 SER B C 1
ATOM 5020 O O . SER B 1 81 ? 5.363 -23.406 20.375 1 95.62 81 SER B O 1
ATOM 5022 N N . LEU B 1 82 ? 4.871 -21.328 19.859 1 93.81 82 LEU B N 1
ATOM 5023 C CA . LEU B 1 82 ? 4.82 -21.594 18.438 1 93.81 82 LEU B CA 1
ATOM 5024 C C . LEU B 1 82 ? 6.188 -22.031 17.922 1 93.81 82 LEU B C 1
ATOM 5026 O O . LEU B 1 82 ? 6.277 -22.938 17.078 1 93.81 82 LEU B O 1
ATOM 5030 N N . THR B 1 83 ? 7.227 -21.406 18.406 1 94.44 83 THR B N 1
ATOM 5031 C CA . THR B 1 83 ? 8.586 -21.75 18 1 94.44 83 THR B CA 1
ATOM 5032 C C . THR B 1 83 ? 8.93 -23.172 18.422 1 94.44 83 THR B C 1
ATOM 5034 O O . THR B 1 83 ? 9.523 -23.922 17.656 1 94.44 83 THR B O 1
ATOM 5037 N N . SER B 1 84 ? 8.555 -23.453 19.609 1 96.62 84 SER B N 1
ATOM 5038 C CA . SER B 1 84 ? 8.797 -24.812 20.094 1 96.62 84 SER B CA 1
ATOM 5039 C C . SER B 1 84 ? 8.078 -25.844 19.234 1 96.62 84 SER B C 1
ATOM 5041 O O . SER B 1 84 ? 8.641 -26.891 18.938 1 96.62 84 SER B O 1
ATOM 5043 N N . GLN B 1 85 ? 6.863 -25.562 18.891 1 96.56 85 GLN B N 1
ATOM 5044 C CA . GLN B 1 85 ? 6.102 -26.453 18.031 1 96.56 85 GLN B CA 1
ATOM 5045 C C . GLN B 1 85 ? 6.777 -26.609 16.672 1 96.56 85 GLN B C 1
ATOM 5047 O O . GLN B 1 85 ? 6.867 -27.719 16.141 1 96.56 85 GLN B O 1
ATOM 5052 N N . LEU B 1 86 ? 7.246 -25.547 16.125 1 95.25 86 LEU B N 1
ATOM 5053 C CA . LEU B 1 86 ? 7.918 -25.562 14.836 1 95.25 86 LEU B CA 1
ATOM 5054 C C . LEU B 1 86 ? 9.188 -26.406 14.891 1 95.25 86 LEU B C 1
ATOM 5056 O O . LEU B 1 86 ? 9.453 -27.188 13.984 1 95.25 86 LEU B O 1
ATOM 5060 N N . VAL B 1 87 ? 9.922 -26.219 15.93 1 96.31 87 VAL B N 1
ATOM 5061 C CA . VAL B 1 87 ? 11.18 -26.938 16.094 1 96.31 87 VAL B CA 1
ATOM 5062 C C . VAL B 1 87 ? 10.906 -28.438 16.203 1 96.31 87 VAL B C 1
ATOM 5064 O O . VAL B 1 87 ? 11.617 -29.234 15.586 1 96.31 87 VAL B O 1
ATOM 5067 N N . GLU B 1 88 ? 9.914 -28.75 16.938 1 97.06 88 GLU B N 1
ATOM 5068 C CA . GLU B 1 88 ? 9.578 -30.156 17.109 1 97.06 88 GLU B CA 1
ATOM 5069 C C . GLU B 1 88 ? 9.156 -30.797 15.797 1 97.06 88 GLU B C 1
ATOM 5071 O O . GLU B 1 88 ? 9.609 -31.891 15.453 1 97.06 88 GLU B O 1
ATOM 5076 N N . LYS B 1 89 ? 8.297 -30.188 15.07 1 95.94 89 LYS B N 1
ATOM 5077 C CA . LYS B 1 89 ? 7.828 -30.719 13.789 1 95.94 89 LYS B CA 1
ATOM 5078 C C . LYS B 1 89 ? 8.961 -30.781 12.773 1 95.94 89 LYS B C 1
ATOM 5080 O O . LYS B 1 89 ? 9.078 -31.75 12.023 1 95.94 89 LYS B O 1
ATOM 5085 N N . ALA B 1 90 ? 9.758 -29.719 12.734 1 95.69 90 ALA B N 1
ATOM 5086 C CA . ALA B 1 90 ? 10.906 -29.688 11.828 1 95.69 90 ALA B CA 1
ATOM 5087 C C . ALA B 1 90 ? 11.883 -30.812 12.156 1 95.69 90 ALA B C 1
ATOM 5089 O O . ALA B 1 90 ? 12.43 -31.453 11.25 1 95.69 90 ALA B O 1
ATOM 5090 N N . TRP B 1 91 ? 12.07 -31.016 13.43 1 96.25 91 TRP B N 1
ATOM 5091 C CA . TRP B 1 91 ? 12.992 -32.062 13.867 1 96.25 91 TRP B CA 1
ATOM 5092 C C . TRP B 1 91 ? 12.5 -33.438 13.422 1 96.25 91 TRP B C 1
ATOM 5094 O O . TRP B 1 91 ? 13.297 -34.281 13.039 1 96.25 91 TRP B O 1
ATOM 5104 N N . GLN B 1 92 ? 11.242 -33.656 13.477 1 95.69 92 GLN B N 1
ATOM 5105 C CA . GLN B 1 92 ? 10.664 -34.906 13 1 95.69 92 GLN B CA 1
ATOM 5106 C C . GLN B 1 92 ? 10.953 -35.125 11.523 1 95.69 92 GLN B C 1
ATOM 5108 O O . GLN B 1 92 ? 11.312 -36.219 11.102 1 95.69 92 GLN B O 1
ATOM 5113 N N . HIS B 1 93 ? 10.859 -34.125 10.719 1 93.56 93 HIS B N 1
ATOM 5114 C CA . HIS B 1 93 ? 11.156 -34.188 9.297 1 93.56 93 HIS B CA 1
ATOM 5115 C C . HIS B 1 93 ? 12.641 -34.469 9.055 1 93.56 93 HIS B C 1
ATOM 5117 O O . HIS B 1 93 ? 13 -35.219 8.164 1 93.56 93 HIS B O 1
ATOM 5123 N N . ILE B 1 94 ? 13.414 -33.781 9.852 1 95.44 94 ILE B N 1
ATOM 5124 C CA . ILE B 1 94 ? 14.859 -33.938 9.711 1 95.44 94 ILE B CA 1
ATOM 5125 C C . ILE B 1 94 ? 15.234 -35.375 10.016 1 95.44 94 ILE B C 1
ATOM 5127 O O . ILE B 1 94 ? 16.031 -36 9.297 1 95.44 94 ILE B O 1
ATOM 5131 N N . GLN B 1 95 ? 14.586 -35.938 11.016 1 96.25 95 GLN B N 1
ATOM 5132 C CA . GLN B 1 95 ? 14.852 -37.344 11.383 1 96.25 95 GLN B CA 1
ATOM 5133 C C . GLN B 1 95 ? 14.375 -38.281 10.297 1 96.25 95 GLN B C 1
ATOM 5135 O O . GLN B 1 95 ? 15.047 -39.281 10 1 96.25 95 GLN B O 1
ATOM 5140 N N . GLU B 1 96 ? 13.312 -38 9.734 1 93.88 96 GLU B N 1
ATOM 5141 C CA . GLU B 1 96 ? 12.797 -38.781 8.625 1 93.88 96 GLU B CA 1
ATOM 5142 C C . GLU B 1 96 ? 13.766 -38.812 7.449 1 93.88 96 GLU B C 1
ATOM 5144 O O . GLU B 1 96 ? 14.055 -39.844 6.883 1 93.88 96 GLU B O 1
ATOM 5149 N N . ILE B 1 97 ? 14.297 -37.656 7.102 1 94.88 97 ILE B N 1
ATOM 5150 C CA . ILE B 1 97 ? 15.211 -37.531 5.973 1 94.88 97 ILE B CA 1
ATOM 5151 C C . ILE B 1 97 ? 16.5 -38.281 6.27 1 94.88 97 ILE B C 1
ATOM 5153 O O . ILE B 1 97 ? 17.047 -38.969 5.395 1 94.88 97 ILE B O 1
ATOM 5157 N N . GLU B 1 98 ? 16.938 -38.156 7.523 1 95.81 98 GLU B N 1
ATOM 5158 C CA . GLU B 1 98 ? 18.156 -38.844 7.918 1 95.81 98 GLU B CA 1
ATOM 5159 C C . GLU B 1 98 ? 17.984 -40.375 7.84 1 95.81 98 GLU B C 1
ATOM 5161 O O . GLU B 1 98 ? 18.906 -41.094 7.453 1 95.81 98 GLU B O 1
ATOM 5166 N N . SER B 1 99 ? 16.828 -40.781 8.234 1 95.19 99 SER B N 1
ATOM 5167 C CA . SER B 1 99 ? 16.547 -42.219 8.203 1 95.19 99 SER B CA 1
ATOM 5168 C C . SER B 1 99 ? 16.531 -42.75 6.77 1 95.19 99 SER B C 1
ATOM 5170 O O . SER B 1 99 ? 16.75 -43.938 6.539 1 95.19 99 SER B O 1
ATOM 5172 N N . LEU B 1 100 ? 16.281 -41.875 5.793 1 92.81 100 LEU B N 1
ATOM 5173 C CA . LEU B 1 100 ? 16.219 -42.25 4.387 1 92.81 100 LEU B CA 1
ATOM 5174 C C . LEU B 1 100 ? 17.594 -42.188 3.736 1 92.81 100 LEU B C 1
ATOM 5176 O O . LEU B 1 100 ? 17.75 -42.469 2.549 1 92.81 100 LEU B O 1
ATOM 5180 N N . GLY B 1 101 ? 18.609 -41.781 4.496 1 94.56 101 GLY B N 1
ATOM 5181 C CA . GLY B 1 101 ? 19.969 -41.75 3.969 1 94.56 101 GLY B CA 1
ATOM 5182 C C . GLY B 1 101 ? 20.453 -40.312 3.713 1 94.56 101 GLY B C 1
ATOM 5183 O O . GLY B 1 101 ? 21.438 -40.125 3.006 1 94.56 101 GLY B O 1
ATOM 5184 N N . GLY B 1 102 ? 19.734 -39.375 4.184 1 94.81 102 GLY B N 1
ATOM 5185 C CA . GLY B 1 102 ? 20.125 -38 4.027 1 94.81 102 GLY B CA 1
ATOM 5186 C C . GLY B 1 102 ? 19.328 -37.25 2.961 1 94.81 102 GLY B C 1
ATOM 5187 O O . GLY B 1 102 ? 18.516 -37.875 2.262 1 94.81 102 GLY B O 1
ATOM 5188 N N . MET B 1 103 ? 19.578 -35.875 2.818 1 93.31 103 MET B N 1
ATOM 5189 C CA . MET B 1 103 ? 18.766 -35.031 1.95 1 93.31 103 MET B CA 1
ATOM 5190 C C . MET B 1 103 ? 18.969 -35.406 0.485 1 93.31 103 MET B C 1
ATOM 5192 O O . MET B 1 103 ? 18.016 -35.375 -0.304 1 93.31 103 MET B O 1
ATOM 5196 N N . THR B 1 104 ? 20.172 -35.75 0.133 1 90.56 104 THR B N 1
ATOM 5197 C CA . THR B 1 104 ? 20.438 -36.094 -1.253 1 90.56 104 THR B CA 1
ATOM 5198 C C . THR B 1 104 ? 19.641 -37.344 -1.66 1 90.56 104 THR B C 1
ATOM 5200 O O . THR B 1 104 ? 19 -37.344 -2.717 1 90.56 104 THR B O 1
ATOM 5203 N N . ALA B 1 105 ? 19.672 -38.312 -0.834 1 91.88 105 ALA B N 1
ATOM 5204 C CA . ALA B 1 105 ? 18.906 -39.531 -1.09 1 91.88 105 ALA B CA 1
ATOM 5205 C C . ALA B 1 105 ? 17.406 -39.25 -1.122 1 91.88 105 ALA B C 1
ATOM 5207 O O . ALA B 1 105 ? 16.688 -39.812 -1.932 1 91.88 105 ALA B O 1
ATOM 5208 N N . ALA B 1 106 ? 16.984 -38.438 -0.247 1 91.56 106 ALA B N 1
ATOM 5209 C CA . ALA B 1 106 ? 15.57 -38.094 -0.186 1 91.56 106 ALA B CA 1
ATOM 5210 C C . ALA B 1 106 ? 15.133 -37.375 -1.465 1 91.56 106 ALA B C 1
ATOM 5212 O O . ALA B 1 106 ? 14.023 -37.625 -1.956 1 91.56 106 ALA B O 1
ATOM 5213 N N . ILE B 1 107 ? 15.969 -36.5 -1.964 1 88.31 107 ILE B N 1
ATOM 5214 C CA . ILE B 1 107 ? 15.664 -35.781 -3.189 1 88.31 107 ILE B CA 1
ATOM 5215 C C . ILE B 1 107 ? 15.555 -36.75 -4.359 1 88.31 107 ILE B C 1
ATOM 5217 O O . ILE B 1 107 ? 14.648 -36.625 -5.188 1 88.31 107 ILE B O 1
ATOM 5221 N N . GLU B 1 108 ? 16.438 -37.656 -4.383 1 85.56 108 GLU B N 1
ATOM 5222 C CA . GLU B 1 108 ? 16.422 -38.656 -5.449 1 85.56 108 GLU B CA 1
ATOM 5223 C C . GLU B 1 108 ? 15.164 -39.531 -5.395 1 85.56 108 GLU B C 1
ATOM 5225 O O . GLU B 1 108 ? 14.617 -39.906 -6.434 1 85.56 108 GLU B O 1
ATOM 5230 N N . ALA B 1 109 ? 14.75 -39.719 -4.195 1 85.12 109 ALA B N 1
ATOM 5231 C CA . ALA B 1 109 ? 13.523 -40.5 -4.008 1 85.12 109 ALA B CA 1
ATOM 5232 C C . ALA B 1 109 ? 12.289 -39.656 -4.297 1 85.12 109 ALA B C 1
ATOM 5234 O O . ALA B 1 109 ? 11.18 -40.188 -4.422 1 85.12 109 ALA B O 1
ATOM 5235 N N . GLY B 1 110 ? 12.469 -38.344 -4.402 1 84 110 GLY B N 1
ATOM 5236 C CA . GLY B 1 110 ? 11.391 -37.438 -4.762 1 84 110 GLY B CA 1
ATOM 5237 C C . GLY B 1 110 ? 10.516 -37.031 -3.584 1 84 110 GLY B C 1
ATOM 5238 O O . GLY B 1 110 ? 9.453 -36.438 -3.764 1 84 110 GLY B O 1
ATOM 5239 N N . ILE B 1 111 ? 10.969 -37.312 -2.412 1 86.25 111 ILE B N 1
ATOM 5240 C CA . ILE B 1 111 ? 10.117 -37.188 -1.233 1 86.25 111 ILE B CA 1
ATOM 5241 C C . ILE B 1 111 ? 9.891 -35.719 -0.911 1 86.25 111 ILE B C 1
ATOM 5243 O O . ILE B 1 111 ? 8.75 -35.281 -0.743 1 86.25 111 ILE B O 1
ATOM 5247 N N . PRO B 1 112 ? 10.977 -34.875 -0.796 1 88.12 112 PRO B N 1
ATOM 5248 C CA . PRO B 1 112 ? 10.734 -33.469 -0.472 1 88.12 112 PRO B CA 1
ATOM 5249 C C . PRO B 1 112 ? 9.828 -32.781 -1.49 1 88.12 112 PRO B C 1
ATOM 5251 O O . PRO B 1 112 ? 8.922 -32.031 -1.11 1 88.12 112 PRO B O 1
ATOM 5254 N N . LYS B 1 113 ? 10.047 -33 -2.744 1 84.94 113 LYS B N 1
ATOM 5255 C CA . LYS B 1 113 ? 9.25 -32.375 -3.803 1 84.94 113 LYS B CA 1
ATOM 5256 C C . LYS B 1 113 ? 7.789 -32.812 -3.717 1 84.94 113 LYS B C 1
ATOM 5258 O O . LYS B 1 113 ? 6.887 -32 -3.883 1 84.94 113 LYS B O 1
ATOM 5263 N N . MET B 1 114 ? 7.605 -34.094 -3.477 1 84.88 114 MET B N 1
ATOM 5264 C CA . MET B 1 114 ? 6.25 -34.625 -3.361 1 84.88 114 MET B CA 1
ATOM 5265 C C . MET B 1 114 ? 5.504 -33.969 -2.201 1 84.88 114 MET B C 1
ATOM 5267 O O . MET B 1 114 ? 4.332 -33.625 -2.332 1 84.88 114 MET B O 1
ATOM 5271 N N . ARG B 1 115 ? 6.188 -33.812 -1.149 1 86.81 115 ARG B N 1
ATOM 5272 C CA . ARG B 1 115 ? 5.562 -33.219 0.027 1 86.81 115 ARG B CA 1
ATOM 5273 C C . ARG B 1 115 ? 5.188 -31.75 -0.231 1 86.81 115 ARG B C 1
ATOM 5275 O O . ARG B 1 115 ? 4.141 -31.281 0.226 1 86.81 115 ARG B O 1
ATOM 5282 N N . ILE B 1 116 ? 6.008 -31.016 -0.893 1 88.19 116 ILE B N 1
ATOM 5283 C CA . ILE B 1 116 ? 5.746 -29.625 -1.224 1 88.19 116 ILE B CA 1
ATOM 5284 C C . ILE B 1 116 ? 4.535 -29.531 -2.15 1 88.19 116 ILE B C 1
ATOM 5286 O O . ILE B 1 116 ? 3.664 -28.672 -1.959 1 88.19 116 ILE B O 1
ATOM 5290 N N . GLU B 1 117 ? 4.504 -30.406 -3.082 1 85.56 117 GLU B N 1
ATOM 5291 C CA . GLU B 1 117 ? 3.418 -30.406 -4.059 1 85.56 117 GLU B CA 1
ATOM 5292 C C . GLU B 1 117 ? 2.086 -30.766 -3.404 1 85.56 117 GLU B C 1
ATOM 5294 O O . GLU B 1 117 ? 1.052 -30.188 -3.73 1 85.56 117 GLU B O 1
ATOM 5299 N N . GLU B 1 118 ? 2.152 -31.719 -2.561 1 86.81 118 GLU B N 1
ATOM 5300 C CA . GLU B 1 118 ? 0.95 -32.094 -1.831 1 86.81 118 GLU B CA 1
ATOM 5301 C C . GLU B 1 118 ? 0.417 -30.953 -0.986 1 86.81 118 GLU B C 1
ATOM 5303 O O . GLU B 1 118 ? -0.787 -30.688 -0.976 1 86.81 118 GLU B O 1
ATOM 5308 N N . ALA B 1 119 ? 1.34 -30.344 -0.279 1 90.12 119 ALA B N 1
ATOM 5309 C CA . ALA B 1 119 ? 0.954 -29.203 0.557 1 90.12 119 ALA B CA 1
ATOM 5310 C C . ALA B 1 119 ? 0.374 -28.078 -0.287 1 90.12 119 ALA B C 1
ATOM 5312 O O . ALA B 1 119 ? -0.601 -27.438 0.112 1 90.12 119 ALA B O 1
ATOM 5313 N N . ALA B 1 120 ? 0.942 -27.828 -1.397 1 89.69 120 ALA B N 1
ATOM 5314 C CA . ALA B 1 120 ? 0.5 -26.766 -2.289 1 89.69 120 ALA B CA 1
ATOM 5315 C C . ALA B 1 120 ? -0.891 -27.047 -2.848 1 89.69 120 ALA B C 1
ATOM 5317 O O . ALA B 1 120 ? -1.746 -26.172 -2.895 1 89.69 120 ALA B O 1
ATOM 5318 N N . ALA B 1 121 ? -1.095 -28.281 -3.275 1 87.62 121 ALA B N 1
ATOM 5319 C CA . ALA B 1 121 ? -2.385 -28.688 -3.832 1 87.62 121 ALA B CA 1
ATOM 5320 C C . ALA B 1 121 ? -3.486 -28.609 -2.777 1 87.62 121 ALA B C 1
ATOM 5322 O O . ALA B 1 121 ? -4.602 -28.172 -3.068 1 87.62 121 ALA B O 1
ATOM 5323 N N . ALA B 1 122 ? -3.154 -29.031 -1.662 1 90.38 122 ALA B N 1
ATOM 5324 C CA . ALA B 1 122 ? -4.117 -28.984 -0.566 1 90.38 122 ALA B CA 1
ATOM 5325 C C . ALA B 1 122 ? -4.5 -27.547 -0.237 1 90.38 122 ALA B C 1
ATOM 5327 O O . ALA B 1 122 ? -5.676 -27.25 -0.016 1 90.38 122 ALA B O 1
ATOM 5328 N N . LYS B 1 123 ? -3.531 -26.75 -0.157 1 91.31 123 LYS B N 1
ATOM 5329 C CA . LYS B 1 123 ? -3.787 -25.344 0.126 1 91.31 123 LYS B CA 1
ATOM 5330 C C . LYS B 1 123 ? -4.648 -24.719 -0.964 1 91.31 123 LYS B C 1
ATOM 5332 O O . LYS B 1 123 ? -5.594 -23.984 -0.668 1 91.31 123 LYS B O 1
ATOM 5337 N N . GLN B 1 124 ? -4.312 -24.953 -2.152 1 90.81 124 GLN B N 1
ATOM 5338 C CA . GLN B 1 124 ? -5.082 -24.422 -3.27 1 90.81 124 GLN B CA 1
ATOM 5339 C C . GLN B 1 124 ? -6.539 -24.875 -3.201 1 90.81 124 GLN B C 1
ATOM 5341 O O . GLN B 1 124 ? -7.449 -24.094 -3.479 1 90.81 124 GLN B O 1
ATOM 5346 N N . ALA B 1 125 ? -6.699 -26.125 -2.869 1 89.62 125 ALA B N 1
ATOM 5347 C CA . ALA B 1 125 ? -8.047 -26.672 -2.744 1 89.62 125 ALA B CA 1
ATOM 5348 C C . ALA B 1 125 ? -8.844 -25.922 -1.676 1 89.62 125 ALA B C 1
ATOM 5350 O O . ALA B 1 125 ? -10.031 -25.625 -1.863 1 89.62 125 ALA B O 1
ATOM 5351 N N . ARG B 1 126 ? -8.234 -25.625 -0.589 1 91.56 126 ARG B N 1
ATOM 5352 C CA . ARG B 1 126 ? -8.898 -24.891 0.486 1 91.56 126 ARG B CA 1
ATOM 5353 C C . ARG B 1 126 ? -9.258 -23.484 0.045 1 91.56 126 ARG B C 1
ATOM 5355 O O . ARG B 1 126 ? -10.32 -22.969 0.406 1 91.56 126 ARG B O 1
ATOM 5362 N N . ILE B 1 127 ? -8.453 -22.875 -0.671 1 89.25 127 ILE B N 1
ATOM 5363 C CA . ILE B 1 127 ? -8.703 -21.531 -1.171 1 89.25 127 ILE B CA 1
ATOM 5364 C C . ILE B 1 127 ? -9.852 -21.562 -2.178 1 89.25 127 ILE B C 1
ATOM 5366 O O . ILE B 1 127 ? -10.797 -20.766 -2.082 1 89.25 127 ILE B O 1
ATOM 5370 N N . ASP B 1 128 ? -9.797 -22.547 -3.064 1 89.88 128 ASP B N 1
ATOM 5371 C CA . ASP B 1 128 ? -10.789 -22.641 -4.129 1 89.88 128 ASP B CA 1
ATOM 5372 C C . ASP B 1 128 ? -12.172 -22.969 -3.564 1 89.88 128 ASP B C 1
ATOM 5374 O O . ASP B 1 128 ? -13.188 -22.547 -4.121 1 89.88 128 ASP B O 1
ATOM 5378 N N . SER B 1 129 ? -12.156 -23.703 -2.479 1 87.12 129 SER B N 1
ATOM 5379 C CA . SER B 1 129 ? -13.422 -24.125 -1.876 1 87.12 129 SER B CA 1
ATOM 5380 C C . SER B 1 129 ? -13.953 -23.062 -0.921 1 87.12 129 SER B C 1
ATOM 5382 O O . SER B 1 129 ? -15.078 -23.156 -0.432 1 87.12 129 SER B O 1
ATOM 5384 N N . GLY B 1 130 ? -13.125 -22.109 -0.538 1 85.25 130 GLY B N 1
ATOM 5385 C CA . GLY B 1 130 ? -13.547 -21.031 0.359 1 85.25 130 GLY B CA 1
ATOM 5386 C C . GLY B 1 130 ? -13.297 -21.359 1.821 1 85.25 130 GLY B C 1
ATOM 5387 O O . GLY B 1 130 ? -13.805 -20.656 2.707 1 85.25 130 GLY B O 1
ATOM 5388 N N . ASN B 1 131 ? -12.586 -22.391 2.064 1 87.06 131 ASN B N 1
ATOM 5389 C CA . ASN B 1 131 ? -12.234 -22.734 3.439 1 87.06 131 ASN B CA 1
ATOM 5390 C C . ASN B 1 131 ? -11.062 -21.906 3.949 1 87.06 131 ASN B C 1
ATOM 5392 O O . ASN B 1 131 ? -10.828 -21.828 5.156 1 87.06 131 ASN B O 1
ATOM 5396 N N . GLU B 1 132 ? -10.367 -21.406 3.064 1 88.06 132 GLU B N 1
ATOM 5397 C CA . GLU B 1 132 ? -9.312 -20.438 3.363 1 88.06 132 GLU B CA 1
ATOM 5398 C C . GLU B 1 132 ? -9.492 -19.156 2.541 1 88.06 132 GLU B C 1
ATOM 5400 O O . GLU B 1 132 ? -9.711 -19.219 1.33 1 88.06 132 GLU B O 1
ATOM 5405 N N . TYR B 1 133 ? -9.438 -18.047 3.262 1 86.69 133 TYR B N 1
ATOM 5406 C CA . TYR B 1 133 ? -9.781 -16.797 2.607 1 86.69 133 TYR B CA 1
ATOM 5407 C C . TYR B 1 133 ? -8.523 -16.047 2.158 1 86.69 133 TYR B C 1
ATOM 5409 O O . TYR B 1 133 ? -7.52 -16.031 2.871 1 86.69 133 TYR B O 1
ATOM 5417 N N . VAL B 1 134 ? -8.594 -15.586 0.967 1 87.88 134 VAL B N 1
ATOM 5418 C CA . VAL B 1 134 ? -7.617 -14.633 0.452 1 87.88 134 VAL B CA 1
ATOM 5419 C C . VAL B 1 134 ? -8.32 -13.336 0.051 1 87.88 134 VAL B C 1
ATOM 5421 O O . VAL B 1 134 ? -9.109 -13.32 -0.898 1 87.88 134 VAL B O 1
ATOM 5424 N N . ILE B 1 135 ? -7.996 -12.32 0.73 1 87.5 135 ILE B N 1
ATOM 5425 C CA . ILE B 1 135 ? -8.664 -11.039 0.535 1 87.5 135 ILE B CA 1
ATOM 5426 C C . ILE B 1 135 ? -8.43 -10.539 -0.889 1 87.5 135 ILE B C 1
ATOM 5428 O O . ILE B 1 135 ? -7.289 -10.5 -1.355 1 87.5 135 ILE B O 1
ATOM 5432 N N . GLY B 1 136 ? -9.5 -10.141 -1.584 1 84.56 136 GLY B N 1
ATOM 5433 C CA . GLY B 1 136 ? -9.43 -9.641 -2.949 1 84.56 136 GLY B CA 1
ATOM 5434 C C . GLY B 1 136 ? -9.547 -10.742 -3.988 1 84.56 136 GLY B C 1
ATOM 5435 O O . GLY B 1 136 ? -9.711 -10.461 -5.18 1 84.56 136 GLY B O 1
ATOM 5436 N N . VAL B 1 137 ? -9.484 -11.992 -3.553 1 85.75 137 VAL B N 1
ATOM 5437 C CA . VAL B 1 137 ? -9.516 -13.109 -4.488 1 85.75 137 VAL B CA 1
ATOM 5438 C C . VAL B 1 137 ? -10.812 -13.898 -4.309 1 85.75 137 VAL B C 1
ATOM 5440 O O . VAL B 1 137 ? -11.648 -13.938 -5.215 1 85.75 137 VAL B O 1
ATOM 5443 N N . ASN B 1 138 ? -10.977 -14.406 -3.127 1 84.94 138 ASN B N 1
ATOM 5444 C CA . ASN B 1 138 ? -12.203 -15.172 -2.898 1 84.94 138 ASN B CA 1
ATOM 5445 C C . ASN B 1 138 ? -13.055 -14.547 -1.796 1 84.94 138 ASN B C 1
ATOM 5447 O O . ASN B 1 138 ? -14.148 -15.023 -1.509 1 84.94 138 ASN B O 1
ATOM 5451 N N . LEU B 1 139 ? -12.516 -13.539 -1.15 1 82.75 139 LEU B N 1
ATOM 5452 C CA . LEU B 1 139 ? -13.242 -12.727 -0.18 1 82.75 139 LEU B CA 1
ATOM 5453 C C . LEU B 1 139 ? -13.156 -11.25 -0.525 1 82.75 139 LEU B C 1
ATOM 5455 O O . LEU B 1 139 ? -12.055 -10.703 -0.672 1 82.75 139 LEU B O 1
ATOM 5459 N N . PHE B 1 140 ? -14.281 -10.555 -0.689 1 80.12 140 PHE B N 1
ATOM 5460 C CA . PHE B 1 140 ? -14.375 -9.141 -1.024 1 80.12 140 PHE B CA 1
ATOM 5461 C C . PHE B 1 140 ? -13.781 -8.867 -2.402 1 80.12 140 PHE B C 1
ATOM 5463 O O . PHE B 1 140 ? -12.961 -7.965 -2.564 1 80.12 140 PHE B O 1
ATOM 5470 N N . LYS B 1 141 ? -14.148 -9.633 -3.279 1 81.25 141 LYS B N 1
ATOM 5471 C CA . LYS B 1 141 ? -13.68 -9.508 -4.656 1 81.25 141 LYS B CA 1
ATOM 5472 C C . LYS B 1 141 ? -14.289 -8.281 -5.332 1 81.25 141 LYS B C 1
ATOM 5474 O O . LYS B 1 141 ? -15.469 -7.988 -5.148 1 81.25 141 LYS B O 1
ATOM 5479 N N . LYS B 1 142 ? -13.422 -7.578 -6.145 1 79 142 LYS B N 1
ATOM 5480 C CA . LYS B 1 142 ? -13.914 -6.449 -6.93 1 79 142 LYS B CA 1
ATOM 5481 C C . LYS B 1 142 ? -14.617 -6.93 -8.195 1 79 142 LYS B C 1
ATOM 5483 O O . LYS B 1 142 ? -14.203 -7.922 -8.805 1 79 142 LYS B O 1
ATOM 5488 N N . GLU B 1 143 ? -15.523 -6.113 -8.523 1 68.75 143 GLU B N 1
ATOM 5489 C CA . GLU B 1 143 ? -16.203 -6.434 -9.773 1 68.75 143 GLU B CA 1
ATOM 5490 C C . GLU B 1 143 ? -15.344 -6.086 -10.977 1 68.75 143 GLU B C 1
ATOM 5492 O O . GLU B 1 143 ? -15.266 -6.855 -11.938 1 68.75 143 GLU B O 1
ATOM 5497 N N . THR B 1 144 ? -14.703 -4.891 -10.867 1 70 144 THR B N 1
ATOM 5498 C CA . THR B 1 144 ? -13.844 -4.449 -11.961 1 70 144 THR B CA 1
ATOM 5499 C C . THR B 1 144 ? -12.469 -4.035 -11.445 1 70 144 THR B C 1
ATOM 5501 O O . THR B 1 144 ? -12.367 -3.246 -10.5 1 70 144 THR B O 1
ATOM 5504 N N . GLU B 1 145 ? -11.523 -4.711 -12.133 1 71.38 145 GLU B N 1
ATOM 5505 C CA . GLU B 1 145 ? -10.156 -4.395 -11.711 1 71.38 145 GLU B CA 1
ATOM 5506 C C . GLU B 1 145 ? -9.688 -3.074 -12.312 1 71.38 145 GLU B C 1
ATOM 5508 O O . GLU B 1 145 ? -10.062 -2.729 -13.43 1 71.38 145 GLU B O 1
ATOM 5513 N N . SER B 1 146 ? -8.969 -2.293 -11.438 1 66.25 146 SER B N 1
ATOM 5514 C CA . SER B 1 146 ? -8.406 -1.036 -11.93 1 66.25 146 SER B CA 1
ATOM 5515 C C . SER B 1 146 ? -7.191 -1.277 -12.812 1 66.25 146 SER B C 1
ATOM 5517 O O . SER B 1 146 ? -6.461 -2.252 -12.625 1 66.25 146 SER B O 1
ATOM 5519 N N . GLU B 1 147 ? -7.062 -0.398 -13.758 1 68.69 147 GLU B N 1
ATOM 5520 C CA . GLU B 1 147 ? -5.914 -0.495 -14.648 1 68.69 147 GLU B CA 1
ATOM 5521 C C . GLU B 1 147 ? -4.621 -0.105 -13.93 1 68.69 147 GLU B C 1
ATOM 5523 O O . GLU B 1 147 ? -4.613 0.823 -13.117 1 68.69 147 GLU B O 1
ATOM 5528 N N . LEU B 1 148 ? -3.656 -0.927 -14.047 1 74.25 148 LEU B N 1
ATOM 5529 C CA . LEU B 1 148 ? -2.336 -0.664 -13.484 1 74.25 148 LEU B CA 1
ATOM 5530 C C . LEU B 1 148 ? -1.305 -0.47 -14.594 1 74.25 148 LEU B C 1
ATOM 5532 O O . LEU B 1 148 ? -1.358 -1.147 -15.625 1 74.25 148 LEU B O 1
ATOM 5536 N N . ASP B 1 149 ? -0.467 0.498 -14.336 1 72.06 149 ASP B N 1
ATOM 5537 C CA . ASP B 1 149 ? 0.656 0.65 -15.258 1 72.06 149 ASP B CA 1
ATOM 5538 C C . ASP B 1 149 ? 1.632 -0.517 -15.133 1 72.06 149 ASP B C 1
ATOM 5540 O O . ASP B 1 149 ? 2.01 -0.901 -14.023 1 72.06 149 ASP B O 1
ATOM 5544 N N . ILE B 1 150 ? 1.907 -1.135 -16.266 1 75.94 150 ILE B N 1
ATOM 5545 C CA . ILE B 1 150 ? 2.783 -2.301 -16.25 1 75.94 150 ILE B CA 1
ATOM 5546 C C . ILE B 1 150 ? 4.027 -2.029 -17.094 1 75.94 150 ILE B C 1
ATOM 5548 O O . ILE B 1 150 ? 4.004 -1.192 -18 1 75.94 150 ILE B O 1
ATOM 5552 N N . LEU B 1 151 ? 5.113 -2.609 -16.641 1 70.44 151 LEU B N 1
ATOM 5553 C CA . LEU B 1 151 ? 6.344 -2.521 -17.422 1 70.44 151 LEU B CA 1
ATOM 5554 C C . LEU B 1 151 ? 6.266 -3.408 -18.672 1 70.44 151 LEU B C 1
ATOM 5556 O O . LEU B 1 151 ? 5.945 -4.594 -18.562 1 70.44 151 LEU B O 1
ATOM 5560 N N . LYS B 1 152 ? 6.453 -2.744 -19.875 1 73.25 152 LYS B N 1
ATOM 5561 C CA . LYS B 1 152 ? 6.5 -3.49 -21.125 1 73.25 152 LYS B CA 1
ATOM 5562 C C . LYS B 1 152 ? 7.938 -3.666 -21.609 1 73.25 152 LYS B C 1
ATOM 5564 O O . LYS B 1 152 ? 8.664 -2.686 -21.781 1 73.25 152 LYS B O 1
ATOM 5569 N N . VAL B 1 153 ? 8.344 -4.953 -21.641 1 69.88 153 VAL B N 1
ATOM 5570 C CA . VAL B 1 153 ? 9.695 -5.246 -22.109 1 69.88 153 VAL B CA 1
ATOM 5571 C C . VAL B 1 153 ? 9.641 -5.785 -23.547 1 69.88 153 VAL B C 1
ATOM 5573 O O . VAL B 1 153 ? 8.852 -6.684 -23.844 1 69.88 153 VAL B O 1
ATOM 5576 N N . ASP B 1 154 ? 10.359 -5.078 -24.438 1 74.94 154 ASP B N 1
ATOM 5577 C CA . ASP B 1 154 ? 10.523 -5.605 -25.781 1 74.94 154 ASP B CA 1
ATOM 5578 C C . ASP B 1 154 ? 11.578 -6.711 -25.812 1 74.94 154 ASP B C 1
ATOM 5580 O O . ASP B 1 154 ? 12.766 -6.438 -25.984 1 74.94 154 ASP B O 1
ATOM 5584 N N . ASN B 1 155 ? 11.117 -7.906 -25.766 1 76 155 ASN B N 1
ATOM 5585 C CA . ASN B 1 155 ? 12 -9.062 -25.656 1 76 155 ASN B CA 1
ATOM 5586 C C . ASN B 1 155 ? 12.875 -9.227 -26.891 1 76 155 ASN B C 1
ATOM 5588 O O . ASN B 1 155 ? 14.016 -9.68 -26.797 1 76 155 ASN B O 1
ATOM 5592 N N . THR B 1 156 ? 12.352 -8.859 -28 1 76.69 156 THR B N 1
ATOM 5593 C CA . THR B 1 156 ? 13.125 -8.992 -29.234 1 76.69 156 THR B CA 1
ATOM 5594 C C . THR B 1 156 ? 14.297 -8.016 -29.234 1 76.69 156 THR B C 1
ATOM 5596 O O . THR B 1 156 ? 15.422 -8.391 -29.578 1 76.69 156 THR B O 1
ATOM 5599 N N . LYS B 1 157 ? 13.945 -6.824 -28.859 1 79.19 157 LYS B N 1
ATOM 5600 C CA . LYS B 1 157 ? 14.992 -5.809 -28.797 1 79.19 157 LYS B CA 1
ATOM 5601 C C . LYS B 1 157 ? 16.078 -6.191 -27.797 1 79.19 157 LYS B C 1
ATOM 5603 O O . LYS B 1 157 ? 17.266 -6.055 -28.062 1 79.19 157 LYS B O 1
ATOM 5608 N N . VAL B 1 158 ? 15.656 -6.711 -26.734 1 82.44 158 VAL B N 1
ATOM 5609 C CA . VAL B 1 158 ? 16.594 -7.102 -25.688 1 82.44 158 VAL B CA 1
ATOM 5610 C C . VAL B 1 158 ? 17.469 -8.25 -26.172 1 82.44 158 VAL B C 1
ATOM 5612 O O . VAL B 1 158 ? 18.688 -8.258 -25.938 1 82.44 158 VAL B O 1
ATOM 5615 N N . ARG B 1 159 ? 16.891 -9.164 -26.797 1 84.75 159 ARG B N 1
ATOM 5616 C CA . ARG B 1 159 ? 17.625 -10.312 -27.312 1 84.75 159 ARG B CA 1
ATOM 5617 C C . ARG B 1 159 ? 18.672 -9.883 -28.344 1 84.75 159 ARG B C 1
ATOM 5619 O O . ARG B 1 159 ? 19.812 -10.312 -28.281 1 84.75 159 ARG B O 1
ATOM 5626 N N . LEU B 1 160 ? 18.281 -8.992 -29.219 1 87.12 160 LEU B N 1
ATOM 5627 C CA . LEU B 1 160 ? 19.188 -8.531 -30.266 1 87.12 160 LEU B CA 1
ATOM 5628 C C . LEU B 1 160 ? 20.359 -7.75 -29.672 1 87.12 160 LEU B C 1
ATOM 5630 O O . LEU B 1 160 ? 21.5 -7.898 -30.109 1 87.12 160 LEU B O 1
ATOM 5634 N N . GLU B 1 161 ? 20 -7.016 -28.734 1 89.94 161 GLU B N 1
ATOM 5635 C CA . GLU B 1 161 ? 21.047 -6.266 -28.062 1 89.94 161 GLU B CA 1
ATOM 5636 C C . GLU B 1 161 ? 22.047 -7.203 -27.375 1 89.94 161 GLU B C 1
ATOM 5638 O O . GLU B 1 161 ? 23.25 -6.957 -27.406 1 89.94 161 GLU B O 1
ATOM 5643 N N . GLN B 1 162 ? 21.484 -8.211 -26.797 1 90.75 162 GLN B N 1
ATOM 5644 C CA . GLN B 1 162 ? 22.359 -9.18 -26.141 1 90.75 162 GLN B CA 1
ATOM 5645 C C . GLN B 1 162 ? 23.203 -9.93 -27.156 1 90.75 162 GLN B C 1
ATOM 5647 O O . GLN B 1 162 ? 24.391 -10.195 -26.906 1 90.75 162 GLN B O 1
ATOM 5652 N N . ILE B 1 163 ? 22.656 -10.234 -28.25 1 92.62 163 ILE B N 1
ATOM 5653 C CA . ILE B 1 163 ? 23.375 -10.93 -29.312 1 92.62 163 ILE B CA 1
ATOM 5654 C C . ILE B 1 163 ? 24.5 -10.039 -29.844 1 92.62 163 ILE B C 1
ATOM 5656 O O . ILE B 1 163 ? 25.625 -10.508 -30.062 1 92.62 163 ILE B O 1
ATOM 5660 N N . ASP B 1 164 ? 24.172 -8.812 -30 1 92.69 164 ASP B N 1
ATOM 5661 C CA . ASP B 1 164 ? 25.172 -7.859 -30.469 1 92.69 164 ASP B CA 1
ATOM 5662 C C . ASP B 1 164 ? 26.328 -7.758 -29.484 1 92.69 164 ASP B C 1
ATOM 5664 O O . ASP B 1 164 ? 27.5 -7.742 -29.891 1 92.69 164 ASP B O 1
ATOM 5668 N N . ARG B 1 165 ? 25.984 -7.699 -28.281 1 93.94 165 ARG B N 1
ATOM 5669 C CA . ARG B 1 165 ? 27 -7.609 -27.25 1 93.94 165 ARG B CA 1
ATOM 5670 C C . ARG B 1 165 ? 27.891 -8.852 -27.234 1 93.94 165 ARG B C 1
ATOM 5672 O O . ARG B 1 165 ? 29.109 -8.758 -27.094 1 93.94 165 ARG B O 1
ATOM 5679 N N . LEU B 1 166 ? 27.219 -10.008 -27.328 1 94.5 166 LEU B N 1
ATOM 5680 C CA . LEU B 1 166 ? 27.953 -11.266 -27.312 1 94.5 166 LEU B CA 1
ATOM 5681 C C . LEU B 1 166 ? 28.875 -11.367 -28.531 1 94.5 166 LEU B C 1
ATOM 5683 O O . LEU B 1 166 ? 30 -11.844 -28.422 1 94.5 166 LEU B O 1
ATOM 5687 N N . THR B 1 167 ? 28.391 -10.914 -29.656 1 94.88 167 THR B N 1
ATOM 5688 C CA . THR B 1 167 ? 29.172 -10.938 -30.891 1 94.88 167 THR B CA 1
ATOM 5689 C C . THR B 1 167 ? 30.406 -10.031 -30.75 1 94.88 167 THR B C 1
ATOM 5691 O O . THR B 1 167 ? 31.5 -10.406 -31.172 1 94.88 167 THR B O 1
ATOM 5694 N N . GLU B 1 168 ? 30.172 -8.922 -30.188 1 95.25 168 GLU B N 1
ATOM 5695 C CA . GLU B 1 168 ? 31.266 -7.98 -29.969 1 95.25 168 GLU B CA 1
ATOM 5696 C C . GLU B 1 168 ? 32.312 -8.562 -29.016 1 95.25 168 GLU B C 1
ATOM 5698 O O . GLU B 1 168 ? 33.531 -8.492 -29.297 1 95.25 168 GLU B O 1
ATOM 5703 N N . ILE B 1 169 ? 31.859 -9.125 -28 1 95.12 169 ILE B N 1
ATOM 5704 C CA . ILE B 1 169 ? 32.75 -9.688 -27 1 95.12 169 ILE B CA 1
ATOM 5705 C C . ILE B 1 169 ? 33.562 -10.828 -27.625 1 95.12 169 ILE B C 1
ATOM 5707 O O . ILE B 1 169 ? 34.781 -10.898 -27.453 1 95.12 169 ILE B O 1
ATOM 5711 N N . LYS B 1 170 ? 32.906 -11.695 -28.328 1 94.5 170 LYS B N 1
ATOM 5712 C CA . LYS B 1 170 ? 33.562 -12.867 -28.906 1 94.5 170 LYS B CA 1
ATOM 5713 C C . LYS B 1 170 ? 34.531 -12.461 -30 1 94.5 170 LYS B C 1
ATOM 5715 O O . LYS B 1 170 ? 35.531 -13.148 -30.234 1 94.5 170 LYS B O 1
ATOM 5720 N N . SER B 1 171 ? 34.312 -11.297 -30.562 1 95.06 171 SER B N 1
ATOM 5721 C CA . SER B 1 171 ? 35.188 -10.82 -31.625 1 95.06 171 SER B CA 1
ATOM 5722 C C . SER B 1 171 ? 36.438 -10.195 -31.047 1 95.06 171 SER B C 1
ATOM 5724 O O . SER B 1 171 ? 37.5 -10.211 -31.703 1 95.06 171 SER B O 1
ATOM 5726 N N . LYS B 1 172 ? 36.375 -9.672 -29.859 1 94.81 172 LYS B N 1
ATOM 5727 C CA . LYS B 1 172 ? 37.469 -8.906 -29.281 1 94.81 172 LYS B CA 1
ATOM 5728 C C . LYS B 1 172 ? 38.312 -9.766 -28.344 1 94.81 172 LYS B C 1
ATOM 5730 O O . LYS B 1 172 ? 39.469 -9.453 -28.078 1 94.81 172 LYS B O 1
ATOM 5735 N N . ARG B 1 173 ? 37.688 -10.828 -27.969 1 96.38 173 ARG B N 1
ATOM 5736 C CA . ARG B 1 173 ? 38.375 -11.609 -26.938 1 96.38 173 ARG B CA 1
ATOM 5737 C C . ARG B 1 173 ? 39.438 -12.508 -27.562 1 96.38 173 ARG B C 1
ATOM 5739 O O . ARG B 1 173 ? 39.531 -12.641 -28.781 1 96.38 173 ARG B O 1
ATOM 5746 N N . ASP B 1 174 ? 40.438 -13.039 -26.703 1 96.62 174 ASP B N 1
ATOM 5747 C CA . ASP B 1 174 ? 41.438 -14.023 -27.109 1 96.62 174 ASP B CA 1
ATOM 5748 C C . ASP B 1 174 ? 40.875 -15.438 -27.031 1 96.62 174 ASP B C 1
ATOM 5750 O O . ASP B 1 174 ? 40.875 -16.047 -25.953 1 96.62 174 ASP B O 1
ATOM 5754 N N . ASP B 1 175 ? 40.594 -16.016 -28.156 1 95.69 175 ASP B N 1
ATOM 5755 C CA . ASP B 1 175 ? 39.906 -17.297 -28.203 1 95.69 175 ASP B CA 1
ATOM 5756 C C . ASP B 1 175 ? 40.781 -18.422 -27.672 1 95.69 175 ASP B C 1
ATOM 5758 O O . ASP B 1 175 ? 40.281 -19.391 -27.109 1 95.69 175 ASP B O 1
ATOM 5762 N N . GLN B 1 176 ? 42 -18.234 -27.875 1 96.38 176 GLN B N 1
ATOM 5763 C CA . GLN B 1 176 ? 42.906 -19.281 -27.406 1 96.38 176 GLN B CA 1
ATOM 5764 C C . GLN B 1 176 ? 42.969 -19.312 -25.891 1 96.38 176 GLN B C 1
ATOM 5766 O O . GLN B 1 176 ? 42.969 -20.391 -25.281 1 96.38 176 GLN B O 1
ATOM 5771 N N . LYS B 1 177 ? 43.031 -18.172 -25.344 1 97.12 177 LYS B N 1
ATOM 5772 C CA . LYS B 1 177 ? 43.031 -18.078 -23.875 1 97.12 177 LYS B CA 1
ATOM 5773 C C . LYS B 1 177 ? 41.719 -18.594 -23.297 1 97.12 177 LYS B C 1
ATOM 5775 O O . LYS B 1 177 ? 41.719 -19.297 -22.281 1 97.12 177 LYS B O 1
ATOM 5780 N N . VAL B 1 178 ? 40.688 -18.188 -23.969 1 98 178 VAL B N 1
ATOM 5781 C CA . VAL B 1 178 ? 39.375 -18.641 -23.531 1 98 178 VAL B CA 1
ATOM 5782 C C . VAL B 1 178 ? 39.312 -20.156 -23.578 1 98 178 VAL B C 1
ATOM 5784 O O . VAL B 1 178 ? 38.875 -20.797 -22.609 1 98 178 VAL B O 1
ATOM 5787 N N . ARG B 1 179 ? 39.812 -20.766 -24.578 1 97.12 179 ARG B N 1
ATOM 5788 C CA . ARG B 1 179 ? 39.75 -22.219 -24.719 1 97.12 179 ARG B CA 1
ATOM 5789 C C . ARG B 1 179 ? 40.594 -22.891 -23.641 1 97.12 179 ARG B C 1
ATOM 5791 O O . ARG B 1 179 ? 40.188 -23.922 -23.078 1 97.12 179 ARG B O 1
ATOM 5798 N N . SER B 1 180 ? 41.656 -22.281 -23.391 1 97.5 180 SER B N 1
ATOM 5799 C CA . SER B 1 180 ? 42.531 -22.859 -22.375 1 97.5 180 SER B CA 1
ATOM 5800 C C . SER B 1 180 ? 41.906 -22.812 -21 1 97.5 180 SER B C 1
ATOM 5802 O O . SER B 1 180 ? 42 -23.781 -20.234 1 97.5 180 SER B O 1
ATOM 5804 N N . THR B 1 181 ? 41.344 -21.703 -20.719 1 97.94 181 THR B N 1
ATOM 5805 C CA . THR B 1 181 ? 40.719 -21.547 -19.422 1 97.94 181 THR B CA 1
ATOM 5806 C C . THR B 1 181 ? 39.5 -22.484 -19.297 1 97.94 181 THR B C 1
ATOM 5808 O O . THR B 1 181 ? 39.25 -23.031 -18.219 1 97.94 181 THR B O 1
ATOM 5811 N N . LEU B 1 182 ? 38.75 -22.672 -20.344 1 98.31 182 LEU B N 1
ATOM 5812 C CA . LEU B 1 182 ? 37.594 -23.562 -20.328 1 98.31 182 LEU B CA 1
ATOM 5813 C C . LEU B 1 182 ? 38.062 -25.016 -20.188 1 98.31 182 LEU B C 1
ATOM 5815 O O . LEU B 1 182 ? 37.406 -25.812 -19.484 1 98.31 182 LEU B O 1
ATOM 5819 N N . GLN B 1 183 ? 39.156 -25.281 -20.766 1 97.75 183 GLN B N 1
ATOM 5820 C CA . GLN B 1 183 ? 39.719 -26.625 -20.641 1 97.75 183 GLN B CA 1
ATOM 5821 C C . GLN B 1 183 ? 40.156 -26.891 -19.203 1 97.75 183 GLN B C 1
ATOM 5823 O O . GLN B 1 183 ? 40.031 -28.016 -18.703 1 97.75 183 GLN B O 1
ATOM 5828 N N . ALA B 1 184 ? 40.656 -25.922 -18.625 1 97.75 184 ALA B N 1
ATOM 5829 C CA . ALA B 1 184 ? 41.062 -26.047 -17.234 1 97.75 184 ALA B CA 1
ATOM 5830 C C . ALA B 1 184 ? 39.844 -26.359 -16.344 1 97.75 184 ALA B C 1
ATOM 5832 O O . ALA B 1 184 ? 39.969 -27.141 -15.391 1 97.75 184 ALA B O 1
ATOM 5833 N N . ILE B 1 185 ? 38.781 -25.719 -16.656 1 98.19 185 ILE B N 1
ATOM 5834 C CA . ILE B 1 185 ? 37.531 -25.984 -15.914 1 98.19 185 ILE B CA 1
ATOM 5835 C C . ILE B 1 185 ? 37.094 -27.422 -16.141 1 98.19 185 ILE B C 1
ATOM 5837 O O . ILE B 1 185 ? 36.719 -28.125 -15.195 1 98.19 185 ILE B O 1
ATOM 5841 N N . THR B 1 186 ? 37.188 -27.859 -17.375 1 98.06 186 THR B N 1
ATOM 5842 C CA . THR B 1 186 ? 36.812 -29.234 -17.703 1 98.06 186 THR B CA 1
ATOM 5843 C C . THR B 1 186 ? 37.688 -30.234 -16.984 1 98.06 186 THR B C 1
ATOM 5845 O O . THR B 1 186 ? 37.219 -31.234 -16.469 1 98.06 186 THR B O 1
ATOM 5848 N N . GLU B 1 187 ? 38.906 -29.922 -16.938 1 97.25 187 GLU B N 1
ATOM 5849 C CA . GLU B 1 187 ? 39.875 -30.812 -16.281 1 97.25 187 GLU B CA 1
ATOM 5850 C C . GLU B 1 187 ? 39.625 -30.844 -14.766 1 97.25 187 GLU B C 1
ATOM 5852 O O . GLU B 1 187 ? 39.719 -31.906 -14.148 1 97.25 187 GLU B O 1
ATOM 5857 N N . CYS B 1 188 ? 39.406 -29.719 -14.273 1 97.56 188 CYS B N 1
ATOM 5858 C CA . CYS B 1 188 ? 39.094 -29.656 -12.852 1 97.56 188 CYS B CA 1
ATOM 5859 C C . CYS B 1 188 ? 37.844 -30.469 -12.531 1 97.56 188 CYS B C 1
ATOM 5861 O O . CYS B 1 188 ? 37.812 -31.172 -11.516 1 97.56 188 CYS B O 1
ATOM 5863 N N . ALA B 1 189 ? 36.844 -30.344 -13.398 1 96.75 189 ALA B N 1
ATOM 5864 C CA . ALA B 1 189 ? 35.594 -31.094 -13.219 1 96.75 189 ALA B CA 1
ATOM 5865 C C . ALA B 1 189 ? 35.875 -32.594 -13.328 1 96.75 189 ALA B C 1
ATOM 5867 O O . ALA B 1 189 ? 35.25 -33.406 -12.609 1 96.75 189 ALA B O 1
ATOM 5868 N N . ARG B 1 190 ? 36.781 -33 -14.164 1 96.31 190 ARG B N 1
ATOM 5869 C CA . ARG B 1 190 ? 37.062 -34.406 -14.422 1 96.31 190 ARG B CA 1
ATOM 5870 C C . ARG B 1 190 ? 37.875 -35.031 -13.281 1 96.31 190 ARG B C 1
ATOM 5872 O O . ARG B 1 190 ? 37.594 -36.125 -12.836 1 96.31 190 ARG B O 1
ATOM 5879 N N . THR B 1 191 ? 38.844 -34.312 -12.812 1 96.06 191 THR B N 1
ATOM 5880 C CA . THR B 1 191 ? 39.812 -34.844 -11.859 1 96.06 191 THR B CA 1
ATOM 5881 C C . THR B 1 191 ? 39.375 -34.562 -10.422 1 96.06 191 THR B C 1
ATOM 5883 O O . THR B 1 191 ? 39.781 -35.25 -9.492 1 96.06 191 THR B O 1
ATOM 5886 N N . GLY B 1 192 ? 38.625 -33.531 -10.266 1 93.88 192 GLY B N 1
ATOM 5887 C CA . GLY B 1 192 ? 38.25 -33.094 -8.93 1 93.88 192 GLY B CA 1
ATOM 5888 C C . GLY B 1 192 ? 39.312 -32.281 -8.242 1 93.88 192 GLY B C 1
ATOM 5889 O O . GLY B 1 192 ? 39.156 -31.859 -7.09 1 93.88 192 GLY B O 1
ATOM 5890 N N . SER B 1 193 ? 40.406 -32.031 -8.953 1 93.19 193 SER B N 1
ATOM 5891 C CA . SER B 1 193 ? 41.5 -31.266 -8.391 1 93.19 193 SER B CA 1
ATOM 5892 C C . SER B 1 193 ? 41.438 -29.797 -8.805 1 93.19 193 SER B C 1
ATOM 5894 O O . SER B 1 193 ? 41.25 -29.484 -9.984 1 93.19 193 SER B O 1
ATOM 5896 N N . GLY B 1 194 ? 41.406 -28.922 -7.711 1 93.88 194 GLY B N 1
ATOM 5897 C CA . GLY B 1 194 ? 41.344 -27.484 -7.965 1 93.88 194 GLY B CA 1
ATOM 5898 C C . GLY B 1 194 ? 40.062 -26.844 -7.449 1 93.88 194 GLY B C 1
ATOM 5899 O O . GLY B 1 194 ? 39.281 -27.469 -6.719 1 93.88 194 GLY B O 1
ATOM 5900 N N . ASN B 1 195 ? 39.969 -25.5 -7.738 1 96.75 195 ASN B N 1
ATOM 5901 C CA . ASN B 1 195 ? 38.812 -24.703 -7.332 1 96.75 195 ASN B CA 1
ATOM 5902 C C . ASN B 1 195 ? 38.031 -24.203 -8.539 1 96.75 195 ASN B C 1
ATOM 5904 O O . ASN B 1 195 ? 38.5 -23.297 -9.242 1 96.75 195 ASN B O 1
ATOM 5908 N N . LEU B 1 196 ? 36.844 -24.781 -8.688 1 96.75 196 LEU B N 1
ATOM 5909 C CA . LEU B 1 196 ? 36.031 -24.453 -9.852 1 96.75 196 LEU B CA 1
ATOM 5910 C C . LEU B 1 196 ? 35.656 -22.969 -9.867 1 96.75 196 LEU B C 1
ATOM 5912 O O . LEU B 1 196 ? 35.594 -22.344 -10.938 1 96.75 196 LEU B O 1
ATOM 5916 N N . LEU B 1 197 ? 35.438 -22.484 -8.695 1 96.69 197 LEU B N 1
ATOM 5917 C CA . LEU B 1 197 ? 35.094 -21.062 -8.625 1 96.69 197 LEU B CA 1
ATOM 5918 C C . LEU B 1 197 ? 36.25 -20.203 -9.102 1 96.69 197 LEU B C 1
ATOM 5920 O O . LEU B 1 197 ? 36.031 -19.25 -9.859 1 96.69 197 LEU B O 1
ATOM 5924 N N . GLU B 1 198 ? 37.375 -20.5 -8.594 1 96.88 198 GLU B N 1
ATOM 5925 C CA . GLU B 1 198 ? 38.594 -19.781 -9.008 1 96.88 198 GLU B CA 1
ATOM 5926 C C . GLU B 1 198 ? 38.781 -19.859 -10.516 1 96.88 198 GLU B C 1
ATOM 5928 O O . GLU B 1 198 ? 39.062 -18.844 -11.164 1 96.88 198 GLU B O 1
ATOM 5933 N N . LEU B 1 199 ? 38.625 -21 -11.023 1 97.75 199 LEU B N 1
ATOM 5934 C CA . LEU B 1 199 ? 38.812 -21.203 -12.453 1 97.75 199 LEU B CA 1
ATOM 5935 C C . LEU B 1 199 ? 37.75 -20.484 -13.266 1 97.75 199 LEU B C 1
ATOM 5937 O O . LEU B 1 199 ? 38 -19.984 -14.352 1 97.75 199 LEU B O 1
ATOM 5941 N N . ALA B 1 200 ? 36.469 -20.484 -12.797 1 97.88 200 ALA B N 1
ATOM 5942 C CA . ALA B 1 200 ? 35.406 -19.781 -13.461 1 97.88 200 ALA B CA 1
ATOM 5943 C C . ALA B 1 200 ? 35.656 -18.281 -13.516 1 97.88 200 ALA B C 1
ATOM 5945 O O . ALA B 1 200 ? 35.375 -17.625 -14.523 1 97.88 200 ALA B O 1
ATOM 5946 N N . ILE B 1 201 ? 36.25 -17.75 -12.391 1 97.44 201 ILE B N 1
ATOM 5947 C CA . ILE B 1 201 ? 36.594 -16.344 -12.336 1 97.44 201 ILE B CA 1
ATOM 5948 C C . ILE B 1 201 ? 37.656 -16.016 -13.383 1 97.44 201 ILE B C 1
ATOM 5950 O O . ILE B 1 201 ? 37.562 -15.008 -14.078 1 97.44 201 ILE B O 1
ATOM 5954 N N . ILE B 1 202 ? 38.594 -16.828 -13.469 1 97.19 202 ILE B N 1
ATOM 5955 C CA . ILE B 1 202 ? 39.688 -16.656 -14.445 1 97.19 202 ILE B CA 1
ATOM 5956 C C . ILE B 1 202 ? 39.094 -16.688 -15.859 1 97.19 202 ILE B C 1
ATOM 5958 O O . ILE B 1 202 ? 39.469 -15.867 -16.703 1 97.19 202 ILE B O 1
ATOM 5962 N N . ALA B 1 203 ? 38.219 -17.594 -16.109 1 98.06 203 ALA B N 1
ATOM 5963 C CA . ALA B 1 203 ? 37.594 -17.703 -17.422 1 98.06 203 ALA B CA 1
ATOM 5964 C C . ALA B 1 203 ? 36.781 -16.453 -17.75 1 98.06 203 ALA B C 1
ATOM 5966 O O . ALA B 1 203 ? 36.812 -15.969 -18.875 1 98.06 203 ALA B O 1
ATOM 5967 N N . ALA B 1 204 ? 36.031 -15.992 -16.766 1 97.31 204 ALA B N 1
ATOM 5968 C CA . ALA B 1 204 ? 35.219 -14.789 -16.953 1 97.31 204 ALA B CA 1
ATOM 5969 C C . ALA B 1 204 ? 36.094 -13.578 -17.266 1 97.31 204 ALA B C 1
ATOM 5971 O O . ALA B 1 204 ? 35.719 -12.703 -18.047 1 97.31 204 ALA B O 1
ATOM 5972 N N . ARG B 1 205 ? 37.25 -13.516 -16.641 1 96.81 205 ARG B N 1
ATOM 5973 C CA . ARG B 1 205 ? 38.188 -12.43 -16.891 1 96.81 205 ARG B CA 1
ATOM 5974 C C . ARG B 1 205 ? 38.688 -12.445 -18.328 1 96.81 205 ARG B C 1
ATOM 5976 O O . ARG B 1 205 ? 38.969 -11.391 -18.906 1 96.81 205 ARG B O 1
ATOM 5983 N N . GLU B 1 206 ? 38.75 -13.625 -18.844 1 97 206 GLU B N 1
ATOM 5984 C CA . GLU B 1 206 ? 39.125 -13.766 -20.25 1 97 206 GLU B CA 1
ATOM 5985 C C . GLU B 1 206 ? 37.906 -13.648 -21.172 1 97 206 GLU B C 1
ATOM 5987 O O . GLU B 1 206 ? 38 -13.891 -22.375 1 97 206 GLU B O 1
ATOM 5992 N N . ARG B 1 207 ? 36.719 -13.375 -20.594 1 97 207 ARG B N 1
ATOM 5993 C CA . ARG B 1 207 ? 35.469 -13.047 -21.281 1 97 207 ARG B CA 1
ATOM 5994 C C . ARG B 1 207 ? 34.781 -14.305 -21.828 1 97 207 ARG B C 1
ATOM 5996 O O . ARG B 1 207 ? 34.188 -14.273 -22.891 1 97 207 ARG B O 1
ATOM 6003 N N . ALA B 1 208 ? 35.062 -15.391 -21.172 1 97.38 208 ALA B N 1
ATOM 6004 C CA . ALA B 1 208 ? 34.188 -16.531 -21.422 1 97.38 208 ALA B CA 1
ATOM 6005 C C . ALA B 1 208 ? 32.75 -16.234 -20.984 1 97.38 208 ALA B C 1
ATOM 6007 O O . ALA B 1 208 ? 32.531 -15.594 -19.953 1 97.38 208 ALA B O 1
ATOM 6008 N N . THR B 1 209 ? 31.859 -16.688 -21.781 1 95.88 209 THR B N 1
ATOM 6009 C CA . THR B 1 209 ? 30.453 -16.438 -21.453 1 95.88 209 THR B CA 1
ATOM 6010 C C . THR B 1 209 ? 29.969 -17.438 -20.391 1 95.88 209 THR B C 1
ATOM 6012 O O . THR B 1 209 ? 30.594 -18.469 -20.156 1 95.88 209 THR B O 1
ATOM 6015 N N . LEU B 1 210 ? 28.844 -17.062 -19.719 1 94 210 LEU B N 1
ATOM 6016 C CA . LEU B 1 210 ? 28.234 -17.969 -18.75 1 94 210 LEU B CA 1
ATOM 6017 C C . LEU B 1 210 ? 27.906 -19.312 -19.375 1 94 210 LEU B C 1
ATOM 6019 O O . LEU B 1 210 ? 28.141 -20.359 -18.766 1 94 210 LEU B O 1
ATOM 6023 N N . GLY B 1 211 ? 27.359 -19.266 -20.578 1 92.88 211 GLY B N 1
ATOM 6024 C CA . GLY B 1 211 ? 27.047 -20.484 -21.297 1 92.88 211 GLY B CA 1
ATOM 6025 C C . GLY B 1 211 ? 28.266 -21.375 -21.531 1 92.88 211 GLY B C 1
ATOM 6026 O O . GLY B 1 211 ? 28.188 -22.594 -21.375 1 92.88 211 GLY B O 1
ATOM 6027 N N . GLU B 1 212 ? 29.328 -20.719 -21.844 1 96.06 212 GLU B N 1
ATOM 6028 C CA . GLU B 1 212 ? 30.562 -21.469 -22.125 1 96.06 212 GLU B CA 1
ATOM 6029 C C . GLU B 1 212 ? 31.125 -22.094 -20.859 1 96.06 212 GLU B C 1
ATOM 6031 O O . GLU B 1 212 ? 31.562 -23.234 -20.875 1 96.06 212 GLU B O 1
ATOM 6036 N N . ILE B 1 213 ? 31.109 -21.344 -19.859 1 97.06 213 ILE B N 1
ATOM 6037 C CA . ILE B 1 213 ? 31.594 -21.859 -18.578 1 97.06 213 ILE B CA 1
ATOM 6038 C C . ILE B 1 213 ? 30.734 -23.031 -18.125 1 97.06 213 ILE B C 1
ATOM 6040 O O . ILE B 1 213 ? 31.25 -24.062 -17.688 1 97.06 213 ILE B O 1
ATOM 6044 N N . THR B 1 214 ? 29.469 -22.906 -18.266 1 95.19 214 THR B N 1
ATOM 6045 C CA . THR B 1 214 ? 28.516 -23.969 -17.891 1 95.19 214 THR B CA 1
ATOM 6046 C C . THR B 1 214 ? 28.734 -25.203 -18.734 1 95.19 214 THR B C 1
ATOM 6048 O O . THR B 1 214 ? 28.719 -26.328 -18.219 1 95.19 214 THR B O 1
ATOM 6051 N N . MET B 1 215 ? 29.016 -25 -19.969 1 95.19 215 MET B N 1
ATOM 6052 C CA . MET B 1 215 ? 29.203 -26.125 -20.891 1 95.19 215 MET B CA 1
ATOM 6053 C C . MET B 1 215 ? 30.484 -26.875 -20.562 1 95.19 215 MET B C 1
ATOM 6055 O O . MET B 1 215 ? 30.547 -28.094 -20.719 1 95.19 215 MET B O 1
ATOM 6059 N N . ALA B 1 216 ? 31.406 -26.141 -20.156 1 97.12 216 ALA B N 1
ATOM 6060 C CA . ALA B 1 216 ? 32.688 -26.781 -19.781 1 97.12 216 ALA B CA 1
ATOM 6061 C C . ALA B 1 216 ? 32.469 -27.75 -18.625 1 97.12 216 ALA B C 1
ATOM 6063 O O . ALA B 1 216 ? 33.125 -28.797 -18.562 1 97.12 216 ALA B O 1
ATOM 6064 N N . MET B 1 217 ? 31.688 -27.391 -17.781 1 96.44 217 MET B N 1
ATOM 6065 C CA . MET B 1 217 ? 31.391 -28.25 -16.656 1 96.44 217 MET B CA 1
ATOM 6066 C C . MET B 1 217 ? 30.438 -29.375 -17.062 1 96.44 217 MET B C 1
ATOM 6068 O O . MET B 1 217 ? 30.578 -30.516 -16.609 1 96.44 217 MET B O 1
ATOM 6072 N N . GLU B 1 218 ? 29.5 -29.094 -17.953 1 94.44 218 GLU B N 1
ATOM 6073 C CA . GLU B 1 218 ? 28.484 -30.031 -18.391 1 94.44 218 GLU B CA 1
ATOM 6074 C C . GLU B 1 218 ? 29.109 -31.219 -19.141 1 94.44 218 GLU B C 1
ATOM 6076 O O . GLU B 1 218 ? 28.578 -32.344 -19.109 1 94.44 218 GLU B O 1
ATOM 6081 N N . GLU B 1 219 ? 30.156 -30.969 -19.703 1 94.62 219 GLU B N 1
ATOM 6082 C CA . GLU B 1 219 ? 30.875 -32.031 -20.422 1 94.62 219 GLU B CA 1
ATOM 6083 C C . GLU B 1 219 ? 31.219 -33.188 -19.5 1 94.62 219 GLU B C 1
ATOM 6085 O O . GLU B 1 219 ? 31.25 -34.344 -19.938 1 94.62 219 GLU B O 1
ATOM 6090 N N . VAL B 1 220 ? 31.375 -32.906 -18.328 1 94.94 220 VAL B N 1
ATOM 6091 C CA . VAL B 1 220 ? 31.812 -33.938 -17.391 1 94.94 220 VAL B CA 1
ATOM 6092 C C . VAL B 1 220 ? 30.641 -34.312 -16.484 1 94.94 220 VAL B C 1
ATOM 6094 O O . VAL B 1 220 ? 30.344 -35.5 -16.328 1 94.94 220 VAL B O 1
ATOM 6097 N N . PHE B 1 221 ? 29.984 -33.312 -15.938 1 92.44 221 PHE B N 1
ATOM 6098 C CA . PHE B 1 221 ? 28.969 -33.531 -14.914 1 92.44 221 PHE B CA 1
ATOM 6099 C C . PHE B 1 221 ? 27.656 -34 -15.547 1 92.44 221 PHE B C 1
ATOM 6101 O O . PHE B 1 221 ? 26.812 -34.594 -14.875 1 92.44 221 PHE B O 1
ATOM 6108 N N . GLY B 1 222 ? 27.469 -33.719 -16.797 1 89.06 222 GLY B N 1
ATOM 6109 C CA . GLY B 1 222 ? 26.156 -33.906 -17.391 1 89.06 222 GLY B CA 1
ATOM 6110 C C . GLY B 1 222 ? 25.125 -32.969 -16.812 1 89.06 222 GLY B C 1
ATOM 6111 O O . GLY B 1 222 ? 25.469 -31.953 -16.188 1 89.06 222 GLY B O 1
ATOM 6112 N N . ARG B 1 223 ? 23.875 -33.094 -17.234 1 82.06 223 ARG B N 1
ATOM 6113 C CA . ARG B 1 223 ? 22.766 -32.281 -16.75 1 82.06 223 ARG B CA 1
ATOM 6114 C C . ARG B 1 223 ? 21.781 -33.094 -15.93 1 82.06 223 ARG B C 1
ATOM 6116 O O . ARG B 1 223 ? 21.391 -34.188 -16.344 1 82.06 223 ARG B O 1
ATOM 6123 N N . TYR B 1 224 ? 21.531 -32.594 -14.719 1 75.88 224 TYR B N 1
ATOM 6124 C CA . TYR B 1 224 ? 20.531 -33.25 -13.875 1 75.88 224 TYR B CA 1
ATOM 6125 C C . TYR B 1 224 ? 19.125 -33.062 -14.43 1 75.88 224 TYR B C 1
ATOM 6127 O O . TYR B 1 224 ? 18.766 -31.938 -14.82 1 75.88 224 TYR B O 1
ATOM 6135 N N . LYS B 1 225 ? 18.438 -34.125 -14.578 1 72.38 225 LYS B N 1
ATOM 6136 C CA . LYS B 1 225 ? 17.031 -34.062 -14.977 1 72.38 225 LYS B CA 1
ATOM 6137 C C . LYS B 1 225 ? 16.125 -34.594 -13.867 1 72.38 225 LYS B C 1
ATOM 6139 O O . LYS B 1 225 ? 16.234 -35.75 -13.453 1 72.38 225 LYS B O 1
ATOM 6144 N N . ALA B 1 226 ? 15.312 -33.625 -13.359 1 70.25 226 ALA B N 1
ATOM 6145 C CA . ALA B 1 226 ? 14.375 -34.031 -12.312 1 70.25 226 ALA B CA 1
ATOM 6146 C C . ALA B 1 226 ? 13.227 -34.875 -12.891 1 70.25 226 ALA B C 1
ATOM 6148 O O . ALA B 1 226 ? 12.758 -34.594 -14 1 70.25 226 ALA B O 1
ATOM 6149 N N . THR B 1 227 ? 12.922 -35.969 -12.211 1 66.44 227 THR B N 1
ATOM 6150 C CA . THR B 1 227 ? 11.789 -36.781 -12.625 1 66.44 227 THR B CA 1
ATOM 6151 C C . THR B 1 227 ? 10.469 -36.125 -12.203 1 66.44 227 THR B C 1
ATOM 6153 O O . THR B 1 227 ? 10.328 -35.688 -11.062 1 66.44 227 THR B O 1
ATOM 6156 N N . ASN B 1 228 ? 9.664 -35.875 -13.219 1 67 228 ASN B N 1
ATOM 6157 C CA . ASN B 1 228 ? 8.359 -35.281 -12.938 1 67 228 ASN B CA 1
ATOM 6158 C C . ASN B 1 228 ? 7.352 -36.344 -12.484 1 67 228 ASN B C 1
ATOM 6160 O O . ASN B 1 228 ? 7.059 -37.281 -13.227 1 67 228 ASN B O 1
ATOM 6164 N N . ARG B 1 229 ? 7.074 -36.344 -11.227 1 67.81 229 ARG B N 1
ATOM 6165 C CA . ARG B 1 229 ? 6.016 -37.219 -10.727 1 67.81 229 ARG B CA 1
ATOM 6166 C C . ARG B 1 229 ? 4.758 -36.438 -10.398 1 67.81 229 ARG B C 1
ATOM 6168 O O . ARG B 1 229 ? 4.844 -35.344 -9.812 1 67.81 229 ARG B O 1
ATOM 6175 N N . THR B 1 230 ? 3.703 -36.781 -10.961 1 69.19 230 THR B N 1
ATOM 6176 C CA . THR B 1 230 ? 2.439 -36.125 -10.641 1 69.19 230 THR B CA 1
ATOM 6177 C C . THR B 1 230 ? 1.707 -36.875 -9.531 1 69.19 230 THR B C 1
ATOM 6179 O O . THR B 1 230 ? 1.776 -38.094 -9.445 1 69.19 230 THR B O 1
ATOM 6182 N N . ILE B 1 231 ? 1.166 -36.125 -8.625 1 75.31 231 ILE B N 1
ATOM 6183 C CA . ILE B 1 231 ? 0.372 -36.688 -7.535 1 75.31 231 ILE B CA 1
ATOM 6184 C C . ILE B 1 231 ? -1.115 -36.5 -7.84 1 75.31 231 ILE B C 1
ATOM 6186 O O . ILE B 1 231 ? -1.513 -35.531 -8.484 1 75.31 231 ILE B O 1
ATOM 6190 N N . SER B 1 232 ? -1.851 -37.594 -7.547 1 78.88 232 SER B N 1
ATOM 6191 C CA . SER B 1 232 ? -3.293 -37.5 -7.758 1 78.88 232 SER B CA 1
ATOM 6192 C C . SER B 1 232 ? -4.051 -37.656 -6.441 1 78.88 232 SER B C 1
ATOM 6194 O O . SER B 1 232 ? -3.521 -38.219 -5.473 1 78.88 232 SER B O 1
ATOM 6196 N N . GLY B 1 233 ? -5.215 -37.031 -6.438 1 83.44 233 GLY B N 1
ATOM 6197 C CA . GLY B 1 233 ? -6.137 -37.25 -5.336 1 83.44 233 GLY B CA 1
ATOM 6198 C C . GLY B 1 233 ? -6.066 -36.188 -4.262 1 83.44 233 GLY B C 1
ATOM 6199 O O . GLY B 1 233 ? -6.98 -36.062 -3.441 1 83.44 233 GLY B O 1
ATOM 6200 N N . VAL B 1 234 ? -5.105 -35.406 -4.238 1 84.31 234 VAL B N 1
ATOM 6201 C CA . VAL B 1 234 ? -4.887 -34.469 -3.152 1 84.31 234 VAL B CA 1
ATOM 6202 C C . VAL B 1 234 ? -5.879 -33.312 -3.27 1 84.31 234 VAL B C 1
ATOM 6204 O O . VAL B 1 234 ? -6.496 -32.906 -2.277 1 84.31 234 VAL B O 1
ATOM 6207 N N . TYR B 1 235 ? -6.012 -32.719 -4.398 1 88.06 235 TYR B N 1
ATOM 6208 C CA . TYR B 1 235 ? -6.938 -31.625 -4.641 1 88.06 235 TYR B CA 1
ATOM 6209 C C . TYR B 1 235 ? -8.375 -32.062 -4.41 1 88.06 235 TYR B C 1
ATOM 6211 O O . TYR B 1 235 ? -9.148 -31.375 -3.746 1 88.06 235 TYR B O 1
ATOM 6219 N N . ALA B 1 236 ? -8.68 -33.219 -4.855 1 85.81 236 ALA B N 1
ATOM 6220 C CA . ALA B 1 236 ? -10.031 -33.75 -4.754 1 85.81 236 ALA B CA 1
ATOM 6221 C C . ALA B 1 236 ? -10.414 -34 -3.297 1 85.81 236 ALA B C 1
ATOM 6223 O O . ALA B 1 236 ? -11.562 -33.812 -2.906 1 85.81 236 ALA B O 1
ATOM 6224 N N . LYS B 1 237 ? -9.531 -34.5 -2.582 1 84.25 237 LYS B N 1
ATOM 6225 C CA . LYS B 1 237 ? -9.789 -34.812 -1.181 1 84.25 237 LYS B CA 1
ATOM 6226 C C . LYS B 1 237 ? -10.289 -33.594 -0.421 1 84.25 237 LYS B C 1
ATOM 6228 O O . LYS B 1 237 ? -11.156 -33.688 0.451 1 84.25 237 LYS B O 1
ATOM 6233 N N . GLU B 1 238 ? -9.836 -32.5 -0.778 1 83.69 238 GLU B N 1
ATOM 6234 C CA . GLU B 1 238 ? -10.141 -31.281 -0.04 1 83.69 238 GLU B CA 1
ATOM 6235 C C . GLU B 1 238 ? -11.406 -30.609 -0.572 1 83.69 238 GLU B C 1
ATOM 6237 O O . GLU B 1 238 ? -12.086 -29.891 0.16 1 83.69 238 GLU B O 1
ATOM 6242 N N . ILE B 1 239 ? -11.734 -30.875 -1.837 1 84.94 239 ILE B N 1
ATOM 6243 C CA . ILE B 1 239 ? -12.742 -30 -2.451 1 84.94 239 ILE B CA 1
ATOM 6244 C C . ILE B 1 239 ? -13.867 -30.859 -3.023 1 84.94 239 ILE B C 1
ATOM 6246 O O . ILE B 1 239 ? -14.766 -30.344 -3.699 1 84.94 239 ILE B O 1
ATOM 6250 N N . HIS B 1 240 ? -13.977 -32.125 -2.707 1 79.62 240 HIS B N 1
ATOM 6251 C CA . HIS B 1 240 ? -14.867 -33.062 -3.375 1 79.62 240 HIS B CA 1
ATOM 6252 C C . HIS B 1 240 ? -16.328 -32.688 -3.15 1 79.62 240 HIS B C 1
ATOM 6254 O O . HIS B 1 240 ? -17.203 -33.094 -3.938 1 79.62 240 HIS B O 1
ATOM 6260 N N . MET B 1 241 ? -16.562 -31.922 -2.232 1 73.25 241 MET B N 1
ATOM 6261 C CA . MET B 1 241 ? -17.953 -31.578 -1.945 1 73.25 241 MET B CA 1
ATOM 6262 C C . MET B 1 241 ? -18.344 -30.25 -2.59 1 73.25 241 MET B C 1
ATOM 6264 O O . MET B 1 241 ? -19.5 -29.859 -2.568 1 73.25 241 MET B O 1
ATOM 6268 N N . ASP B 1 242 ? -17.5 -29.703 -3.215 1 84.81 242 ASP B N 1
ATOM 6269 C CA . ASP B 1 242 ? -17.719 -28.391 -3.814 1 84.81 242 ASP B CA 1
ATOM 6270 C C . ASP B 1 242 ? -18.531 -28.516 -5.109 1 84.81 242 ASP B C 1
ATOM 6272 O O . ASP B 1 242 ? -18.297 -29.422 -5.906 1 84.81 242 ASP B O 1
ATOM 6276 N N . ALA B 1 243 ? -19.469 -27.625 -5.27 1 84.75 243 ALA B N 1
ATOM 6277 C CA . ALA B 1 243 ? -20.375 -27.672 -6.414 1 84.75 243 ALA B CA 1
ATOM 6278 C C . ALA B 1 243 ? -19.609 -27.438 -7.719 1 84.75 243 ALA B C 1
ATOM 6280 O O . ALA B 1 243 ? -19.906 -28.078 -8.734 1 84.75 243 ALA B O 1
ATOM 6281 N N . LYS B 1 244 ? -18.734 -26.594 -7.762 1 88 244 LYS B N 1
ATOM 6282 C CA . LYS B 1 244 ? -17.969 -26.297 -8.969 1 88 244 LYS B CA 1
ATOM 6283 C C . LYS B 1 244 ? -17.125 -27.484 -9.398 1 88 244 LYS B C 1
ATOM 6285 O O . LYS B 1 244 ? -16.984 -27.766 -10.586 1 88 244 LYS B O 1
ATOM 6290 N N . PHE B 1 245 ? -16.562 -28.188 -8.438 1 92.06 245 PHE B N 1
ATOM 6291 C CA . PHE B 1 245 ? -15.766 -29.375 -8.688 1 92.06 245 PHE B CA 1
ATOM 6292 C C . PHE B 1 245 ? -16.609 -30.469 -9.328 1 92.06 245 PHE B C 1
ATOM 6294 O O . PHE B 1 245 ? -16.219 -31.062 -10.336 1 92.06 245 PHE B O 1
ATOM 6301 N N . LYS B 1 246 ? -17.781 -30.625 -8.75 1 89.88 246 LYS B N 1
ATOM 6302 C CA . LYS B 1 246 ? -18.688 -31.656 -9.25 1 89.88 246 LYS B CA 1
ATOM 6303 C C . LYS B 1 246 ? -19.156 -31.344 -10.656 1 89.88 246 LYS B C 1
ATOM 6305 O O . LYS B 1 246 ? -19.219 -32.219 -11.516 1 89.88 246 LYS B O 1
ATOM 6310 N N . ASN B 1 247 ? -19.5 -30.109 -10.797 1 90.5 247 ASN B N 1
ATOM 6311 C CA . ASN B 1 247 ? -19.953 -29.688 -12.117 1 90.5 247 ASN B CA 1
ATOM 6312 C C . ASN B 1 247 ? -18.875 -29.922 -13.172 1 90.5 247 ASN B C 1
ATOM 6314 O O . ASN B 1 247 ? -19.172 -30.359 -14.289 1 90.5 247 ASN B O 1
ATOM 6318 N N . THR B 1 248 ? -17.656 -29.641 -12.891 1 94.19 248 THR B N 1
ATOM 6319 C CA . THR B 1 248 ? -16.547 -29.797 -13.836 1 94.19 248 THR B CA 1
ATOM 6320 C C . THR B 1 248 ? -16.297 -31.266 -14.125 1 94.19 248 THR B C 1
ATOM 6322 O O . THR B 1 248 ? -15.977 -31.641 -15.258 1 94.19 248 THR B O 1
ATOM 6325 N N . LEU B 1 249 ? -16.406 -32.062 -13.125 1 93.12 249 LEU B N 1
ATOM 6326 C CA . LEU B 1 249 ? -16.25 -33.5 -13.32 1 93.12 249 LEU B CA 1
ATOM 6327 C C . LEU B 1 249 ? -17.312 -34.031 -14.281 1 93.12 249 LEU B C 1
ATOM 6329 O O . LEU B 1 249 ? -17.016 -34.875 -15.125 1 93.12 249 LEU B O 1
ATOM 6333 N N . GLU B 1 250 ? -18.469 -33.5 -14.117 1 90.69 250 GLU B N 1
ATOM 6334 C CA . GLU B 1 250 ? -19.547 -33.875 -15.016 1 90.69 250 GLU B CA 1
ATOM 6335 C C . GLU B 1 250 ? -19.266 -33.438 -16.453 1 90.69 250 GLU B C 1
ATOM 6337 O O . GLU B 1 250 ? -19.547 -34.188 -17.391 1 90.69 250 GLU B O 1
ATOM 6342 N N . LEU B 1 251 ? -18.75 -32.344 -16.562 1 92.25 251 LEU B N 1
ATOM 6343 C CA . LEU B 1 251 ? -18.391 -31.844 -17.891 1 92.25 251 LEU B CA 1
ATOM 6344 C C . LEU B 1 251 ? -17.297 -32.719 -18.516 1 92.25 251 LEU B C 1
ATOM 6346 O O . LEU B 1 251 ? -17.328 -32.969 -19.719 1 92.25 251 LEU B O 1
ATOM 6350 N N . SER B 1 252 ? -16.328 -33.094 -17.703 1 95.12 252 SER B N 1
ATOM 6351 C CA . SER B 1 252 ? -15.266 -33.938 -18.172 1 95.12 252 SER B CA 1
ATOM 6352 C C . SER B 1 252 ? -15.812 -35.281 -18.656 1 95.12 252 SER B C 1
ATOM 6354 O O . SER B 1 252 ? -15.367 -35.812 -19.672 1 95.12 252 SER B O 1
ATOM 6356 N N . ASP B 1 253 ? -16.812 -35.75 -17.984 1 91.94 253 ASP B N 1
ATOM 6357 C CA . ASP B 1 253 ? -17.469 -37 -18.359 1 91.94 253 ASP B CA 1
ATOM 6358 C C . ASP B 1 253 ? -18.234 -36.844 -19.672 1 91.94 253 ASP B C 1
ATOM 6360 O O . ASP B 1 253 ? -18.219 -37.719 -20.531 1 91.94 253 ASP B O 1
ATOM 6364 N N . ARG B 1 254 ? -18.859 -35.75 -19.703 1 88.31 254 ARG B N 1
ATOM 6365 C CA . ARG B 1 254 ? -19.594 -35.438 -20.922 1 88.31 254 ARG B CA 1
ATOM 6366 C C . ARG B 1 254 ? -18.672 -35.375 -22.125 1 88.31 254 ARG B C 1
ATOM 6368 O O . ARG B 1 254 ? -18.984 -35.906 -23.188 1 88.31 254 ARG B O 1
ATOM 6375 N N . PHE B 1 255 ? -17.578 -34.781 -22.047 1 92.81 255 PHE B N 1
ATOM 6376 C CA . PHE B 1 255 ? -16.609 -34.688 -23.125 1 92.81 255 PHE B CA 1
ATOM 6377 C C . PHE B 1 255 ? -16.109 -36.094 -23.516 1 92.81 255 PHE B C 1
ATOM 6379 O O . PHE B 1 255 ? -15.984 -36.375 -24.703 1 92.81 255 PHE B O 1
ATOM 6386 N N . ALA B 1 256 ? -15.812 -36.844 -22.438 1 89.25 256 ALA B N 1
ATOM 6387 C CA . ALA B 1 256 ? -15.32 -38.188 -22.672 1 89.25 256 ALA B CA 1
ATOM 6388 C C . ALA B 1 256 ? -16.328 -39 -23.469 1 89.25 256 ALA B C 1
ATOM 6390 O O . ALA B 1 256 ? -15.953 -39.812 -24.344 1 89.25 256 ALA B O 1
ATOM 6391 N N . ALA B 1 257 ? -17.531 -38.719 -23.188 1 82.94 257 ALA B N 1
ATOM 6392 C CA . ALA B 1 257 ? -18.609 -39.438 -23.891 1 82.94 257 ALA B CA 1
ATOM 6393 C C . ALA B 1 257 ? -18.703 -38.969 -25.344 1 82.94 257 ALA B C 1
ATOM 6395 O O . ALA B 1 257 ? -18.953 -39.781 -26.25 1 82.94 257 ALA B O 1
ATOM 6396 N N . LEU B 1 258 ? -18.5 -37.781 -25.578 1 81.12 258 LEU B N 1
ATOM 6397 C CA . LEU B 1 258 ? -18.625 -37.188 -26.906 1 81.12 258 LEU B CA 1
ATOM 6398 C C . LEU B 1 258 ? -17.406 -37.531 -27.766 1 81.12 258 LEU B C 1
ATOM 6400 O O . LEU B 1 258 ? -17.547 -37.875 -28.938 1 81.12 258 LEU B O 1
ATOM 6404 N N . GLU B 1 259 ? -16.234 -37.469 -27.172 1 82.75 259 GLU B N 1
ATOM 6405 C CA . GLU B 1 259 ? -14.984 -37.594 -27.906 1 82.75 259 GLU B CA 1
ATOM 6406 C C . GLU B 1 259 ? -14.5 -39.031 -27.922 1 82.75 259 GLU B C 1
ATOM 6408 O O . GLU B 1 259 ? -13.75 -39.438 -28.828 1 82.75 259 GLU B O 1
ATOM 6413 N N . GLY B 1 260 ? -14.922 -39.781 -26.922 1 79.06 260 GLY B N 1
ATOM 6414 C CA . GLY B 1 260 ? -14.5 -41.188 -26.828 1 79.06 260 GLY B CA 1
ATOM 6415 C C . GLY B 1 260 ? -13.273 -41.375 -25.953 1 79.06 260 GLY B C 1
ATOM 6416 O O . GLY B 1 260 ? -12.805 -42.5 -25.781 1 79.06 260 GLY B O 1
ATOM 6417 N N . ARG B 1 261 ? -12.734 -40.312 -25.516 1 84.38 261 ARG B N 1
ATOM 6418 C CA . ARG B 1 261 ? -11.617 -40.312 -24.578 1 84.38 261 ARG B CA 1
ATOM 6419 C C . ARG B 1 261 ? -11.648 -39.125 -23.656 1 84.38 261 ARG B C 1
ATOM 6421 O O . ARG B 1 261 ? -12.328 -38.125 -23.938 1 84.38 261 ARG B O 1
ATOM 6428 N N . ARG B 1 262 ? -10.914 -39.219 -22.609 1 92.56 262 ARG B N 1
ATOM 6429 C CA . ARG B 1 262 ? -10.859 -38.125 -21.625 1 92.56 262 ARG B CA 1
ATOM 6430 C C . ARG B 1 262 ? -10.133 -36.938 -22.203 1 92.56 262 ARG B C 1
ATOM 6432 O O . ARG B 1 262 ? -9.266 -37.062 -23.078 1 92.56 262 ARG B O 1
ATOM 6439 N N . PRO B 1 263 ? -10.516 -35.781 -21.781 1 95.38 263 PRO B N 1
ATOM 6440 C CA . PRO B 1 263 ? -9.734 -34.625 -22.219 1 95.38 263 PRO B CA 1
ATOM 6441 C C . PRO B 1 263 ? -8.266 -34.719 -21.797 1 95.38 263 PRO B C 1
ATOM 6443 O O . PRO B 1 263 ? -7.961 -35.094 -20.672 1 95.38 263 PRO B O 1
ATOM 6446 N N . ARG B 1 264 ? -7.414 -34.531 -22.719 1 95.81 264 ARG B N 1
ATOM 6447 C CA . ARG B 1 264 ? -5.984 -34.656 -22.469 1 95.81 264 ARG B CA 1
ATOM 6448 C C . ARG B 1 264 ? -5.281 -33.312 -22.625 1 95.81 264 ARG B C 1
ATOM 6450 O O . ARG B 1 264 ? -5.434 -32.625 -23.641 1 95.81 264 ARG B O 1
ATOM 6457 N N . ILE B 1 265 ? -4.559 -32.938 -21.578 1 96.94 265 ILE B N 1
ATOM 6458 C CA . ILE B 1 265 ? -3.865 -31.656 -21.578 1 96.94 265 ILE B CA 1
ATOM 6459 C C . ILE B 1 265 ? -2.375 -31.875 -21.328 1 96.94 265 ILE B C 1
ATOM 6461 O O . ILE B 1 265 ? -1.997 -32.719 -20.516 1 96.94 265 ILE B O 1
ATOM 6465 N N . MET B 1 266 ? -1.578 -31.188 -22.047 1 96.75 266 MET B N 1
ATOM 6466 C CA . MET B 1 266 ? -0.152 -31.109 -21.75 1 96.75 266 MET B CA 1
ATOM 6467 C C . MET B 1 266 ? 0.199 -29.734 -21.188 1 96.75 266 MET B C 1
ATOM 6469 O O . MET B 1 266 ? -0.156 -28.703 -21.766 1 96.75 266 MET B O 1
ATOM 6473 N N . VAL B 1 267 ? 0.817 -29.734 -20.062 1 94.12 267 VAL B N 1
ATOM 6474 C CA . VAL B 1 267 ? 1.279 -28.5 -19.453 1 94.12 267 VAL B CA 1
ATOM 6475 C C . VAL B 1 267 ? 2.754 -28.281 -19.781 1 94.12 267 VAL B C 1
ATOM 6477 O O . VAL B 1 267 ? 3.609 -29.078 -19.406 1 94.12 267 VAL B O 1
ATOM 6480 N N . ALA B 1 268 ? 2.998 -27.188 -20.469 1 93.12 268 ALA B N 1
ATOM 6481 C CA . ALA B 1 268 ? 4.363 -26.922 -20.906 1 93.12 268 ALA B CA 1
ATOM 6482 C C . ALA B 1 268 ? 4.91 -25.656 -20.266 1 93.12 268 ALA B C 1
ATOM 6484 O O . ALA B 1 268 ? 4.195 -24.656 -20.156 1 93.12 268 ALA B O 1
ATOM 6485 N N . LYS B 1 269 ? 6.109 -25.75 -19.828 1 90.19 269 LYS B N 1
ATOM 6486 C CA . LYS B 1 269 ? 6.855 -24.594 -19.344 1 90.19 269 LYS B CA 1
ATOM 6487 C C . LYS B 1 269 ? 7.875 -24.109 -20.375 1 90.19 269 LYS B C 1
ATOM 6489 O O . LYS B 1 269 ? 8.922 -24.75 -20.547 1 90.19 269 LYS B O 1
ATOM 6494 N N . LEU B 1 270 ? 7.594 -22.969 -20.906 1 89.19 270 LEU B N 1
ATOM 6495 C CA . LEU B 1 270 ? 8.461 -22.484 -21.984 1 89.19 270 LEU B CA 1
ATOM 6496 C C . LEU B 1 270 ? 9.508 -21.516 -21.438 1 89.19 270 LEU B C 1
ATOM 6498 O O . LEU B 1 270 ? 9.234 -20.734 -20.547 1 89.19 270 LEU B O 1
ATOM 6502 N N . GLY B 1 271 ? 10.688 -21.625 -21.984 1 81.44 271 GLY B N 1
ATOM 6503 C CA . GLY B 1 271 ? 11.734 -20.672 -21.656 1 81.44 271 GLY B CA 1
ATOM 6504 C C . GLY B 1 271 ? 12.539 -21.062 -20.438 1 81.44 271 GLY B C 1
ATOM 6505 O O . GLY B 1 271 ? 12.43 -22.188 -19.953 1 81.44 271 GLY B O 1
ATOM 6506 N N . GLN B 1 272 ? 13.375 -20.141 -19.953 1 76.69 272 GLN B N 1
ATOM 6507 C CA . GLN B 1 272 ? 14.281 -20.375 -18.844 1 76.69 272 GLN B CA 1
ATOM 6508 C C . GLN B 1 272 ? 13.602 -20.078 -17.5 1 76.69 272 GLN B C 1
ATOM 6510 O O . GLN B 1 272 ? 14.086 -19.266 -16.719 1 76.69 272 GLN B O 1
ATOM 6515 N N . ASP B 1 273 ? 12.484 -20.734 -17.344 1 72.81 273 ASP B N 1
ATOM 6516 C CA . ASP B 1 273 ? 11.734 -20.594 -16.094 1 72.81 273 ASP B CA 1
ATOM 6517 C C . ASP B 1 273 ? 11.688 -21.922 -15.344 1 72.81 273 ASP B C 1
ATOM 6519 O O . ASP B 1 273 ? 11.078 -22.891 -15.805 1 72.81 273 ASP B O 1
ATOM 6523 N N . GLY B 1 274 ? 12.242 -21.875 -14.25 1 71.25 274 GLY B N 1
ATOM 6524 C CA . GLY B 1 274 ? 12.312 -23.109 -13.477 1 71.25 274 GLY B CA 1
ATOM 6525 C C . GLY B 1 274 ? 11.242 -23.188 -12.406 1 71.25 274 GLY B C 1
ATOM 6526 O O . GLY B 1 274 ? 11.164 -24.188 -11.672 1 71.25 274 GLY B O 1
ATOM 6527 N N . HIS B 1 275 ? 10.359 -22.25 -12.391 1 74.56 275 HIS B N 1
ATOM 6528 C CA . HIS B 1 275 ? 9.289 -22.266 -11.398 1 74.56 275 HIS B CA 1
ATOM 6529 C C . HIS B 1 275 ? 8.148 -23.188 -11.828 1 74.56 275 HIS B C 1
ATOM 6531 O O . HIS B 1 275 ? 7.367 -22.844 -12.719 1 74.56 275 HIS B O 1
ATOM 6537 N N . ASP B 1 276 ? 7.988 -24.359 -11.18 1 77.94 276 ASP B N 1
ATOM 6538 C CA . ASP B 1 276 ? 7.031 -25.328 -11.711 1 77.94 276 ASP B CA 1
ATOM 6539 C C . ASP B 1 276 ? 5.938 -25.625 -10.688 1 77.94 276 ASP B C 1
ATOM 6541 O O . ASP B 1 276 ? 5.156 -26.562 -10.867 1 77.94 276 ASP B O 1
ATOM 6545 N N . ARG B 1 277 ? 5.938 -24.891 -9.656 1 79.31 277 ARG B N 1
ATOM 6546 C CA . ARG B 1 277 ? 4.926 -25.156 -8.641 1 79.31 277 ARG B CA 1
ATOM 6547 C C . ARG B 1 277 ? 3.521 -24.984 -9.211 1 79.31 277 ARG B C 1
ATOM 6549 O O . ARG B 1 277 ? 2.65 -25.828 -9.008 1 79.31 277 ARG B O 1
ATOM 6556 N N . GLY B 1 278 ? 3.324 -23.906 -9.852 1 84.25 278 GLY B N 1
ATOM 6557 C CA . GLY B 1 278 ? 2.014 -23.656 -10.43 1 84.25 278 GLY B CA 1
ATOM 6558 C C . GLY B 1 278 ? 1.585 -24.703 -11.438 1 84.25 278 GLY B C 1
ATOM 6559 O O . GLY B 1 278 ? 0.45 -25.172 -11.398 1 84.25 278 GLY B O 1
ATOM 6560 N N . ALA B 1 279 ? 2.508 -25.031 -12.242 1 85.94 279 ALA B N 1
ATOM 6561 C CA . ALA B 1 279 ? 2.227 -26.031 -13.266 1 85.94 279 ALA B CA 1
ATOM 6562 C C . ALA B 1 279 ? 1.872 -27.375 -12.641 1 85.94 279 ALA B C 1
ATOM 6564 O O . ALA B 1 279 ? 0.984 -28.078 -13.125 1 85.94 279 ALA B O 1
ATOM 6565 N N . LYS B 1 280 ? 2.496 -27.656 -11.617 1 86.12 280 LYS B N 1
ATOM 6566 C CA . LYS B 1 280 ? 2.256 -28.938 -10.961 1 86.12 280 LYS B CA 1
ATOM 6567 C C . LYS B 1 280 ? 0.9 -28.938 -10.258 1 86.12 280 LYS B C 1
ATOM 6569 O O . LYS B 1 280 ? 0.219 -29.969 -10.227 1 86.12 280 LYS B O 1
ATOM 6574 N N . ILE B 1 281 ? 0.572 -27.875 -9.719 1 88.5 281 ILE B N 1
ATOM 6575 C CA . ILE B 1 281 ? -0.736 -27.75 -9.086 1 88.5 281 ILE B CA 1
ATOM 6576 C C . ILE B 1 281 ? -1.834 -27.938 -10.133 1 88.5 281 ILE B C 1
ATOM 6578 O O . ILE B 1 281 ? -2.83 -28.625 -9.875 1 88.5 281 ILE B O 1
ATOM 6582 N N . ILE B 1 282 ? -1.602 -27.359 -11.234 1 90.81 282 ILE B N 1
ATOM 6583 C CA . ILE B 1 282 ? -2.559 -27.484 -12.328 1 90.81 282 ILE B CA 1
ATOM 6584 C C . ILE B 1 282 ? -2.643 -28.938 -12.781 1 90.81 282 ILE B C 1
ATOM 6586 O O . ILE B 1 282 ? -3.736 -29.484 -12.969 1 90.81 282 ILE B O 1
ATOM 6590 N N . ALA B 1 283 ? -1.491 -29.562 -12.898 1 89.38 283 ALA B N 1
ATOM 6591 C CA . ALA B 1 283 ? -1.448 -30.953 -13.352 1 89.38 283 ALA B CA 1
ATOM 6592 C C . ALA B 1 283 ? -2.199 -31.859 -12.383 1 89.38 283 ALA B C 1
ATOM 6594 O O . ALA B 1 283 ? -3.031 -32.656 -12.797 1 89.38 283 ALA B O 1
ATOM 6595 N N . THR B 1 284 ? -1.941 -31.656 -11.156 1 87.94 284 THR B N 1
ATOM 6596 C CA . THR B 1 284 ? -2.562 -32.469 -10.117 1 87.94 284 THR B CA 1
ATOM 6597 C C . THR B 1 284 ? -4.066 -32.219 -10.062 1 87.94 284 THR B C 1
ATOM 6599 O O . THR B 1 284 ? -4.855 -33.188 -9.977 1 87.94 284 THR B O 1
ATOM 6602 N N . SER B 1 285 ? -4.469 -31.062 -10.078 1 92.38 285 SER B N 1
ATOM 6603 C CA . SER B 1 285 ? -5.871 -30.688 -9.938 1 92.38 285 SER B CA 1
ATOM 6604 C C . SER B 1 285 ? -6.684 -31.109 -11.156 1 92.38 285 SER B C 1
ATOM 6606 O O . SER B 1 285 ? -7.809 -31.594 -11.016 1 92.38 285 SER B O 1
ATOM 6608 N N . PHE B 1 286 ? -6.09 -30.922 -12.312 1 94.44 286 PHE B N 1
ATOM 6609 C CA . PHE B 1 286 ? -6.785 -31.312 -13.539 1 94.44 286 PHE B CA 1
ATOM 6610 C C . PHE B 1 286 ? -6.949 -32.812 -13.609 1 94.44 286 PHE B C 1
ATOM 6612 O O . PHE B 1 286 ? -7.969 -33.312 -14.094 1 94.44 286 PHE B O 1
ATOM 6619 N N . ALA B 1 287 ? -5.918 -33.5 -13.133 1 91.94 287 ALA B N 1
ATOM 6620 C CA . ALA B 1 287 ? -6.043 -34.969 -13.055 1 91.94 287 ALA B CA 1
ATOM 6621 C C . ALA B 1 287 ? -7.234 -35.375 -12.195 1 91.94 287 ALA B C 1
ATOM 6623 O O . ALA B 1 287 ? -7.992 -36.281 -12.555 1 91.94 287 ALA B O 1
ATOM 6624 N N . ASP B 1 288 ? -7.379 -34.656 -11.172 1 91.88 288 ASP B N 1
ATOM 6625 C CA . ASP B 1 288 ? -8.469 -34.938 -10.242 1 91.88 288 ASP B CA 1
ATOM 6626 C C . ASP B 1 288 ? -9.82 -34.562 -10.859 1 91.88 288 ASP B C 1
ATOM 6628 O O . ASP B 1 288 ? -10.867 -35.031 -10.406 1 91.88 288 ASP B O 1
ATOM 6632 N N . LEU B 1 289 ? -9.797 -33.719 -11.859 1 93.56 289 LEU B N 1
ATOM 6633 C CA . LEU B 1 289 ? -11.016 -33.25 -12.5 1 93.56 289 LEU B CA 1
ATOM 6634 C C . LEU B 1 289 ? -11.352 -34.062 -13.734 1 93.56 289 LEU B C 1
ATOM 6636 O O . LEU B 1 289 ? -12.234 -33.688 -14.516 1 93.56 289 LEU B O 1
ATOM 6640 N N . GLY B 1 290 ? -10.617 -35.125 -13.953 1 92.44 290 GLY B N 1
ATOM 6641 C CA . GLY B 1 290 ? -10.977 -36.062 -14.992 1 92.44 290 GLY B CA 1
ATOM 6642 C C . GLY B 1 290 ? -10.156 -35.906 -16.25 1 92.44 290 GLY B C 1
ATOM 6643 O O . GLY B 1 290 ? -10.469 -36.531 -17.281 1 92.44 290 GLY B O 1
ATOM 6644 N N . PHE B 1 291 ? -9.086 -35.156 -16.172 1 95.5 291 PHE B N 1
ATOM 6645 C CA . PHE B 1 291 ? -8.219 -34.969 -17.328 1 95.5 291 PHE B CA 1
ATOM 6646 C C . PHE B 1 291 ? -7.094 -36 -17.344 1 95.5 291 PHE B C 1
ATOM 6648 O O . PHE B 1 291 ? -6.641 -36.438 -16.281 1 95.5 291 PHE B O 1
ATOM 6655 N N . ASP B 1 292 ? -6.676 -36.375 -18.484 1 93.44 292 ASP B N 1
ATOM 6656 C CA . ASP B 1 292 ? -5.344 -36.938 -18.672 1 93.44 292 ASP B CA 1
ATOM 6657 C C . ASP B 1 292 ? -4.289 -35.844 -18.828 1 93.44 292 ASP B C 1
ATOM 6659 O O . ASP B 1 292 ? -4.359 -35.031 -19.75 1 93.44 292 ASP B O 1
ATOM 6663 N N . VAL B 1 293 ? -3.336 -35.906 -17.922 1 94 293 VAL B N 1
ATOM 6664 C CA . VAL B 1 293 ? -2.436 -34.75 -17.891 1 94 293 VAL B CA 1
ATOM 6665 C C . VAL B 1 293 ? -1.011 -35.188 -18.188 1 94 293 VAL B C 1
ATOM 6667 O O . VAL B 1 293 ? -0.502 -36.125 -17.578 1 94 293 VAL B O 1
ATOM 6670 N N . ASP B 1 294 ? -0.416 -34.531 -19.141 1 92.44 294 ASP B N 1
ATOM 6671 C CA . ASP B 1 294 ? 1.003 -34.688 -19.453 1 92.44 294 ASP B CA 1
ATOM 6672 C C . ASP B 1 294 ? 1.789 -33.438 -19.047 1 92.44 294 ASP B C 1
ATOM 6674 O O . ASP B 1 294 ? 1.324 -32.312 -19.234 1 92.44 294 ASP B O 1
ATOM 6678 N N . MET B 1 295 ? 2.916 -33.688 -18.484 1 89.38 295 MET B N 1
ATOM 6679 C CA . MET B 1 295 ? 3.791 -32.594 -18.141 1 89.38 295 MET B CA 1
ATOM 6680 C C . MET B 1 295 ? 5.055 -32.594 -18.984 1 89.38 295 MET B C 1
ATOM 6682 O O . MET B 1 295 ? 5.766 -33.594 -19.047 1 89.38 295 MET B O 1
ATOM 6686 N N . GLY B 1 296 ? 5.293 -31.5 -19.609 1 84.81 296 GLY B N 1
ATOM 6687 C CA . GLY B 1 296 ? 6.547 -31.359 -20.328 1 84.81 296 GLY B CA 1
ATOM 6688 C C . GLY B 1 296 ? 7.723 -31.031 -19.422 1 84.81 296 GLY B C 1
ATOM 6689 O O . GLY B 1 296 ? 7.535 -30.625 -18.281 1 84.81 296 GLY B O 1
ATOM 6690 N N . PRO B 1 297 ? 8.891 -31.281 -19.953 1 84.31 297 PRO B N 1
ATOM 6691 C CA . PRO B 1 297 ? 10.078 -30.891 -19.203 1 84.31 297 PRO B CA 1
ATOM 6692 C C . PRO B 1 297 ? 10.211 -29.375 -19.062 1 84.31 297 PRO B C 1
ATOM 6694 O O . PRO B 1 297 ? 9.539 -28.625 -19.781 1 84.31 297 PRO B O 1
ATOM 6697 N N . LEU B 1 298 ? 11.055 -28.969 -18.125 1 83.56 298 LEU B N 1
ATOM 6698 C CA . LEU B 1 298 ? 11.336 -27.547 -17.953 1 83.56 298 LEU B CA 1
ATOM 6699 C C . LEU B 1 298 ? 12.203 -27.016 -19.094 1 83.56 298 LEU B C 1
ATOM 6701 O O . LEU B 1 298 ? 12.93 -27.781 -19.719 1 83.56 298 LEU B O 1
ATOM 6705 N N . PHE B 1 299 ? 12.047 -25.734 -19.422 1 83.56 299 PHE B N 1
ATOM 6706 C CA . PHE B 1 299 ? 12.906 -24.984 -20.328 1 83.56 299 PHE B CA 1
ATOM 6707 C C . PHE B 1 299 ? 12.711 -25.453 -21.766 1 83.56 299 PHE B C 1
ATOM 6709 O O . PHE B 1 299 ? 13.672 -25.531 -22.531 1 83.56 299 PHE B O 1
ATOM 6716 N N . GLN B 1 300 ? 11.484 -25.812 -22.078 1 87.56 300 GLN B N 1
ATOM 6717 C CA . GLN B 1 300 ? 11.188 -26.25 -23.453 1 87.56 300 GLN B CA 1
ATOM 6718 C C . GLN B 1 300 ? 11.133 -25.062 -24.406 1 87.56 300 GLN B C 1
ATOM 6720 O O . GLN B 1 300 ? 10.719 -23.969 -24.016 1 87.56 300 GLN B O 1
ATOM 6725 N N . THR B 1 301 ? 11.555 -25.297 -25.609 1 90.81 301 THR B N 1
ATOM 6726 C CA . THR B 1 301 ? 11.312 -24.344 -26.688 1 90.81 301 THR B CA 1
ATOM 6727 C C . THR B 1 301 ? 9.906 -24.516 -27.266 1 90.81 301 THR B C 1
ATOM 6729 O O . THR B 1 301 ? 9.289 -25.562 -27.094 1 90.81 301 THR B O 1
ATOM 6732 N N . PRO B 1 302 ? 9.508 -23.469 -27.938 1 93.75 302 PRO B N 1
ATOM 6733 C CA . PRO B 1 302 ? 8.188 -23.578 -28.562 1 93.75 302 PRO B CA 1
ATOM 6734 C C . PRO B 1 302 ? 8.086 -24.781 -29.5 1 93.75 302 PRO B C 1
ATOM 6736 O O . PRO B 1 302 ? 7.082 -25.5 -29.484 1 93.75 302 PRO B O 1
ATOM 6739 N N . SER B 1 303 ? 9.102 -25.016 -30.25 1 95.69 303 SER B N 1
ATOM 6740 C CA . SER B 1 303 ? 9.086 -26.125 -31.203 1 95.69 303 SER B CA 1
ATOM 6741 C C . SER B 1 303 ? 9.062 -27.469 -30.5 1 95.69 303 SER B C 1
ATOM 6743 O O . SER B 1 303 ? 8.367 -28.391 -30.922 1 95.69 303 SER B O 1
ATOM 6745 N N . GLU B 1 304 ? 9.773 -27.578 -29.469 1 94.31 304 GLU B N 1
ATOM 6746 C CA . GLU B 1 304 ? 9.797 -28.812 -28.688 1 94.31 304 GLU B CA 1
ATOM 6747 C C . GLU B 1 304 ? 8.438 -29.094 -28.062 1 94.31 304 GLU B C 1
ATOM 6749 O O . GLU B 1 304 ? 7.969 -30.234 -28.078 1 94.31 304 GLU B O 1
ATOM 6754 N N . ALA B 1 305 ? 7.875 -28.125 -27.531 1 95.12 305 ALA B N 1
ATOM 6755 C CA . ALA B 1 305 ? 6.566 -28.266 -26.906 1 95.12 305 ALA B CA 1
ATOM 6756 C C . ALA B 1 305 ? 5.504 -28.672 -27.922 1 95.12 305 ALA B C 1
ATOM 6758 O O . ALA B 1 305 ? 4.672 -29.531 -27.656 1 95.12 305 ALA B O 1
ATOM 6759 N N . ALA B 1 306 ? 5.594 -28.016 -29.047 1 96.56 306 ALA B N 1
ATOM 6760 C CA . ALA B 1 306 ? 4.633 -28.312 -30.109 1 96.56 306 ALA B CA 1
ATOM 6761 C C . ALA B 1 306 ? 4.777 -29.766 -30.562 1 96.56 306 ALA B C 1
ATOM 6763 O O . ALA B 1 306 ? 3.783 -30.469 -30.734 1 96.56 306 ALA B O 1
ATOM 6764 N N . THR B 1 307 ? 5.98 -30.141 -30.734 1 95.62 307 THR B N 1
ATOM 6765 C CA . THR B 1 307 ? 6.25 -31.484 -31.203 1 95.62 307 THR B CA 1
ATOM 6766 C C . THR B 1 307 ? 5.781 -32.5 -30.172 1 95.62 307 THR B C 1
ATOM 6768 O O . THR B 1 307 ? 5.152 -33.5 -30.516 1 95.62 307 THR B O 1
ATOM 6771 N N . GLN B 1 308 ? 6.012 -32.25 -28.984 1 94.12 308 GLN B N 1
ATOM 6772 C CA . GLN B 1 308 ? 5.605 -33.156 -27.922 1 94.12 308 GLN B CA 1
ATOM 6773 C C . GLN B 1 308 ? 4.086 -33.219 -27.797 1 94.12 308 GLN B C 1
ATOM 6775 O O . GLN B 1 308 ? 3.52 -34.312 -27.562 1 94.12 308 GLN B O 1
ATOM 6780 N N . ALA B 1 309 ? 3.51 -32.156 -27.891 1 95.88 309 ALA B N 1
ATOM 6781 C CA . ALA B 1 309 ? 2.051 -32.094 -27.828 1 95.88 309 ALA B CA 1
ATOM 6782 C C . ALA B 1 309 ? 1.429 -32.938 -28.938 1 95.88 309 ALA B C 1
ATOM 6784 O O . ALA B 1 309 ? 0.437 -33.656 -28.719 1 95.88 309 ALA B O 1
ATOM 6785 N N . ALA B 1 310 ? 2.035 -32.812 -30.062 1 93.12 310 ALA B N 1
ATOM 6786 C CA . ALA B 1 310 ? 1.562 -33.594 -31.203 1 93.12 310 ALA B CA 1
ATOM 6787 C C . ALA B 1 310 ? 1.786 -35.062 -30.984 1 93.12 310 ALA B C 1
ATOM 6789 O O . ALA B 1 310 ? 0.9 -35.875 -31.266 1 93.12 310 ALA B O 1
ATOM 6790 N N . GLU B 1 311 ? 2.939 -35.344 -30.5 1 90.38 311 GLU B N 1
ATOM 6791 C CA . GLU B 1 311 ? 3.295 -36.75 -30.25 1 90.38 311 GLU B CA 1
ATOM 6792 C C . GLU B 1 311 ? 2.387 -37.375 -29.203 1 90.38 311 GLU B C 1
ATOM 6794 O O . GLU B 1 311 ? 2.021 -38.531 -29.297 1 90.38 311 GLU B O 1
ATOM 6799 N N . ASN B 1 312 ? 1.996 -36.562 -28.25 1 91.5 312 ASN B N 1
ATOM 6800 C CA . ASN B 1 312 ? 1.147 -37.031 -27.156 1 91.5 312 ASN B CA 1
ATOM 6801 C C . ASN B 1 312 ? -0.328 -37.031 -27.547 1 91.5 312 ASN B C 1
ATOM 6803 O O . ASN B 1 312 ? -1.177 -37.531 -26.812 1 91.5 312 ASN B O 1
ATOM 6807 N N . ASP B 1 313 ? -0.605 -36.438 -28.609 1 91.69 313 ASP B N 1
ATOM 6808 C CA . ASP B 1 313 ? -1.964 -36.312 -29.125 1 91.69 313 ASP B CA 1
ATOM 6809 C C . ASP B 1 313 ? -2.887 -35.656 -28.109 1 91.69 313 ASP B C 1
ATOM 6811 O O . ASP B 1 313 ? -3.932 -36.188 -27.75 1 91.69 313 ASP B O 1
ATOM 6815 N N . VAL B 1 314 ? -2.49 -34.562 -27.625 1 96.19 314 VAL B N 1
ATOM 6816 C CA . VAL B 1 314 ? -3.268 -33.875 -26.609 1 96.19 314 VAL B CA 1
ATOM 6817 C C . VAL B 1 314 ? -4.359 -33.031 -27.266 1 96.19 314 VAL B C 1
ATOM 6819 O O . VAL B 1 314 ? -4.262 -32.688 -28.438 1 96.19 314 VAL B O 1
ATOM 6822 N N . HIS B 1 315 ? -5.41 -32.781 -26.516 1 95.56 315 HIS B N 1
ATOM 6823 C CA . HIS B 1 315 ? -6.453 -31.875 -26.969 1 95.56 315 HIS B CA 1
ATOM 6824 C C . HIS B 1 315 ? -6.059 -30.422 -26.719 1 95.56 315 HIS B C 1
ATOM 6826 O O . HIS B 1 315 ? -6.465 -29.516 -27.453 1 95.56 315 HIS B O 1
ATOM 6832 N N . ILE B 1 316 ? -5.332 -30.234 -25.625 1 97.31 316 ILE B N 1
ATOM 6833 C CA . ILE B 1 316 ? -5.031 -28.891 -25.156 1 97.31 316 ILE B CA 1
ATOM 6834 C C . ILE B 1 316 ? -3.539 -28.766 -24.844 1 97.31 316 ILE B C 1
ATOM 6836 O O . ILE B 1 316 ? -2.951 -29.672 -24.25 1 97.31 316 ILE B O 1
ATOM 6840 N N . LEU B 1 317 ? -2.932 -27.75 -25.266 1 97.81 317 LEU B N 1
ATOM 6841 C CA . LEU B 1 317 ? -1.593 -27.359 -24.844 1 97.81 317 LEU B CA 1
ATOM 6842 C C . LEU B 1 317 ? -1.644 -26.125 -23.953 1 97.81 317 LEU B C 1
ATOM 6844 O O . LEU B 1 317 ? -1.921 -25.016 -24.438 1 97.81 317 LEU B O 1
ATOM 6848 N N . GLY B 1 318 ? -1.433 -26.406 -22.672 1 96.5 318 GLY B N 1
ATOM 6849 C CA . GLY B 1 318 ? -1.362 -25.297 -21.719 1 96.5 318 GLY B CA 1
ATOM 6850 C C . GLY B 1 318 ? 0.042 -24.75 -21.531 1 96.5 318 GLY B C 1
ATOM 6851 O O . GLY B 1 318 ? 0.946 -25.484 -21.125 1 96.5 318 GLY B O 1
ATOM 6852 N N . ILE B 1 319 ? 0.177 -23.453 -21.75 1 94.56 319 ILE B N 1
ATOM 6853 C CA . ILE B 1 319 ? 1.504 -22.859 -21.719 1 94.56 319 ILE B CA 1
ATOM 6854 C C . ILE B 1 319 ? 1.633 -21.938 -20.516 1 94.56 319 ILE B C 1
ATOM 6856 O O . ILE B 1 319 ? 0.733 -21.141 -20.234 1 94.56 319 ILE B O 1
ATOM 6860 N N . SER B 1 320 ? 2.693 -22.141 -19.766 1 90.5 320 SER B N 1
ATOM 6861 C CA . SER B 1 320 ? 3.152 -21.172 -18.781 1 90.5 320 SER B CA 1
ATOM 6862 C C . SER B 1 320 ? 4.566 -20.688 -19.094 1 90.5 320 SER B C 1
ATOM 6864 O O . SER B 1 320 ? 5.441 -21.484 -19.422 1 90.5 320 SER B O 1
ATOM 6866 N N . SER B 1 321 ? 4.707 -19.406 -19.125 1 80 321 SER B N 1
ATOM 6867 C CA . SER B 1 321 ? 6.023 -18.844 -19.422 1 80 321 SER B CA 1
ATOM 6868 C C . SER B 1 321 ? 6.477 -17.906 -18.312 1 80 321 SER B C 1
ATOM 6870 O O . SER B 1 321 ? 5.699 -17.562 -17.422 1 80 321 SER B O 1
ATOM 6872 N N . LEU B 1 322 ? 7.754 -17.641 -18.391 1 68.44 322 LEU B N 1
ATOM 6873 C CA . LEU B 1 322 ? 8.25 -16.578 -17.516 1 68.44 322 LEU B CA 1
ATOM 6874 C C . LEU B 1 322 ? 7.547 -15.258 -17.781 1 68.44 322 LEU B C 1
ATOM 6876 O O . LEU B 1 322 ? 7.012 -15.055 -18.875 1 68.44 322 LEU B O 1
ATOM 6880 N N . ALA B 1 323 ? 7.746 -14.43 -16.844 1 63.16 323 ALA B N 1
ATOM 6881 C CA . ALA B 1 323 ? 7.109 -13.125 -16.969 1 63.16 323 ALA B CA 1
ATOM 6882 C C . ALA B 1 323 ? 7.629 -12.375 -18.203 1 63.16 323 ALA B C 1
ATOM 6884 O O . ALA B 1 323 ? 8.836 -12.328 -18.438 1 63.16 323 ALA B O 1
ATOM 6885 N N . ALA B 1 324 ? 6.785 -12.023 -19.109 1 73.5 324 ALA B N 1
ATOM 6886 C CA . ALA B 1 324 ? 7 -11.156 -20.266 1 73.5 324 ALA B CA 1
ATOM 6887 C C . ALA B 1 324 ? 7.41 -11.969 -21.5 1 73.5 324 ALA B C 1
ATOM 6889 O O . ALA B 1 324 ? 7.617 -11.414 -22.578 1 73.5 324 ALA B O 1
ATOM 6890 N N . GLY B 1 325 ? 7.445 -13.289 -21.359 1 82.69 325 GLY B N 1
ATOM 6891 C CA . GLY B 1 325 ? 7.84 -14.102 -22.5 1 82.69 325 GLY B CA 1
ATOM 6892 C C . GLY B 1 325 ? 6.664 -14.539 -23.359 1 82.69 325 GLY B C 1
ATOM 6893 O O . GLY B 1 325 ? 6.852 -15.023 -24.469 1 82.69 325 GLY B O 1
ATOM 6894 N N . HIS B 1 326 ? 5.523 -14.242 -22.906 1 88.12 326 HIS B N 1
ATOM 6895 C CA . HIS B 1 326 ? 4.324 -14.805 -23.516 1 88.12 326 HIS B CA 1
ATOM 6896 C C . HIS B 1 326 ? 4.059 -14.188 -24.875 1 88.12 326 HIS B C 1
ATOM 6898 O O . HIS B 1 326 ? 3.473 -14.828 -25.75 1 88.12 326 HIS B O 1
ATOM 6904 N N . LYS B 1 327 ? 4.492 -12.992 -25.172 1 87.94 327 LYS B N 1
ATOM 6905 C CA . LYS B 1 327 ? 4.207 -12.328 -26.438 1 87.94 327 LYS B CA 1
ATOM 6906 C C . LYS B 1 327 ? 5.086 -12.867 -27.562 1 87.94 327 LYS B C 1
ATOM 6908 O O . LYS B 1 327 ? 4.793 -12.672 -28.734 1 87.94 327 LYS B O 1
ATOM 6913 N N . THR B 1 328 ? 6.086 -13.562 -27.109 1 87.81 328 THR B N 1
ATOM 6914 C CA . THR B 1 328 ? 6.98 -14.148 -28.109 1 87.81 328 THR B CA 1
ATOM 6915 C C . THR B 1 328 ? 6.805 -15.664 -28.172 1 87.81 328 THR B C 1
ATOM 6917 O O . THR B 1 328 ? 6.594 -16.219 -29.234 1 87.81 328 THR B O 1
ATOM 6920 N N . LEU B 1 329 ? 6.824 -16.266 -27.062 1 91 329 LEU B N 1
ATOM 6921 C CA . LEU B 1 329 ? 6.883 -17.719 -26.984 1 91 329 LEU B CA 1
ATOM 6922 C C . LEU B 1 329 ? 5.551 -18.344 -27.375 1 91 329 LEU B C 1
ATOM 6924 O O . LEU B 1 329 ? 5.52 -19.406 -28 1 91 329 LEU B O 1
ATOM 6928 N N . VAL B 1 330 ? 4.461 -17.688 -27.062 1 93.88 330 VAL B N 1
ATOM 6929 C CA . VAL B 1 330 ? 3.145 -18.266 -27.344 1 93.88 330 VAL B CA 1
ATOM 6930 C C . VAL B 1 330 ? 2.883 -18.234 -28.844 1 93.88 330 VAL B C 1
ATOM 6932 O O . VAL B 1 330 ? 2.551 -19.25 -29.453 1 93.88 330 VAL B O 1
ATOM 6935 N N . PRO B 1 331 ? 3.096 -17.062 -29.5 1 93.5 331 PRO B N 1
ATOM 6936 C CA . PRO B 1 331 ? 2.926 -17.047 -30.953 1 93.5 331 PRO B CA 1
ATOM 6937 C C . PRO B 1 331 ? 3.857 -18.031 -31.672 1 93.5 331 PRO B C 1
ATOM 6939 O O . PRO B 1 331 ? 3.455 -18.672 -32.656 1 93.5 331 PRO B O 1
ATOM 6942 N N . GLU B 1 332 ? 5.012 -18.141 -31.156 1 94 332 GLU B N 1
ATOM 6943 C CA . GLU B 1 332 ? 5.961 -19.078 -31.75 1 94 332 GLU B CA 1
ATOM 6944 C C . GLU B 1 332 ? 5.469 -20.516 -31.609 1 94 332 GLU B C 1
ATOM 6946 O O . GLU B 1 332 ? 5.688 -21.344 -32.5 1 94 332 GLU B O 1
ATOM 6951 N N . THR B 1 333 ? 4.883 -20.828 -30.531 1 96.5 333 THR B N 1
ATOM 6952 C CA . THR B 1 333 ? 4.352 -22.156 -30.297 1 96.5 333 THR B CA 1
ATOM 6953 C C . THR B 1 333 ? 3.189 -22.453 -31.234 1 96.5 333 THR B C 1
ATOM 6955 O O . THR B 1 333 ? 3.1 -23.547 -31.797 1 96.5 333 THR B O 1
ATOM 6958 N N . ILE B 1 334 ? 2.328 -21.5 -31.391 1 96.25 334 ILE B N 1
ATOM 6959 C CA . ILE B 1 334 ? 1.179 -21.656 -32.281 1 96.25 334 ILE B CA 1
ATOM 6960 C C . ILE B 1 334 ? 1.657 -21.828 -33.719 1 96.25 334 ILE B C 1
ATOM 6962 O O . ILE B 1 334 ? 1.137 -22.672 -34.469 1 96.25 334 ILE B O 1
ATOM 6966 N N . ALA B 1 335 ? 2.674 -21.062 -34.062 1 96 335 ALA B N 1
ATOM 6967 C CA . ALA B 1 335 ? 3.268 -21.188 -35.406 1 96 335 ALA B CA 1
ATOM 6968 C C . ALA B 1 335 ? 3.893 -22.578 -35.594 1 96 335 ALA B C 1
ATOM 6970 O O . ALA B 1 335 ? 3.824 -23.156 -36.688 1 96 335 ALA B O 1
ATOM 6971 N N . ALA B 1 336 ? 4.5 -23.016 -34.562 1 96.69 336 ALA B N 1
ATOM 6972 C CA . ALA B 1 336 ? 5.129 -24.328 -34.625 1 96.69 336 ALA B CA 1
ATOM 6973 C C . ALA B 1 336 ? 4.086 -25.438 -34.781 1 96.69 336 ALA B C 1
ATOM 6975 O O . ALA B 1 336 ? 4.312 -26.406 -35.531 1 96.69 336 ALA B O 1
ATOM 6976 N N . LEU B 1 337 ? 3 -25.344 -34.125 1 96.31 337 LEU B N 1
ATOM 6977 C CA . LEU B 1 337 ? 1.911 -26.297 -34.25 1 96.31 337 LEU B CA 1
ATOM 6978 C C . LEU B 1 337 ? 1.362 -26.297 -35.688 1 96.31 337 LEU B C 1
ATOM 6980 O O . LEU B 1 337 ? 1.083 -27.359 -36.25 1 96.31 337 LEU B O 1
ATOM 6984 N N . LYS B 1 338 ? 1.229 -25.125 -36.25 1 92.75 338 LYS B N 1
ATOM 6985 C CA . LYS B 1 338 ? 0.753 -24.969 -37.625 1 92.75 338 LYS B CA 1
ATOM 6986 C C . LYS B 1 338 ? 1.715 -25.625 -38.594 1 92.75 338 LYS B C 1
ATOM 6988 O O . LYS B 1 338 ? 1.285 -26.281 -39.562 1 92.75 338 LYS B O 1
ATOM 6993 N N . LYS B 1 339 ? 2.898 -25.438 -38.344 1 93.31 339 LYS B N 1
ATOM 6994 C CA . LYS B 1 339 ? 3.941 -25.969 -39.219 1 93.31 339 LYS B CA 1
ATOM 6995 C C . LYS B 1 339 ? 3.883 -27.5 -39.281 1 93.31 339 LYS B C 1
ATOM 6997 O O . LYS B 1 339 ? 4.172 -28.094 -40.312 1 93.31 339 LYS B O 1
ATOM 7002 N N . ILE B 1 340 ? 3.467 -28.094 -38.219 1 93.19 340 ILE B N 1
ATOM 7003 C CA . ILE B 1 340 ? 3.465 -29.562 -38.188 1 93.19 340 ILE B CA 1
ATOM 7004 C C . ILE B 1 340 ? 2.051 -30.078 -38.438 1 93.19 340 ILE B C 1
ATOM 7006 O O . ILE B 1 340 ? 1.772 -31.266 -38.25 1 93.19 340 ILE B O 1
ATOM 7010 N N . GLY B 1 341 ? 1.109 -29.203 -38.719 1 88.56 341 GLY B N 1
ATOM 7011 C CA . GLY B 1 341 ? -0.238 -29.562 -39.125 1 88.56 341 GLY B CA 1
ATOM 7012 C C . GLY B 1 341 ? -1.148 -29.906 -37.969 1 88.56 341 GLY B C 1
ATOM 7013 O O . GLY B 1 341 ? -2.066 -30.719 -38.125 1 88.56 341 GLY B O 1
ATOM 7014 N N . ARG B 1 342 ? -0.892 -29.391 -36.812 1 92.75 342 ARG B N 1
ATOM 7015 C CA . ARG B 1 342 ? -1.688 -29.703 -35.625 1 92.75 342 ARG B CA 1
ATOM 7016 C C . ARG B 1 342 ? -2.312 -28.438 -35.031 1 92.75 342 ARG B C 1
ATOM 7018 O O . ARG B 1 342 ? -2.234 -28.203 -33.844 1 92.75 342 ARG B O 1
ATOM 7025 N N . GLU B 1 343 ? -2.898 -27.688 -35.906 1 90.88 343 GLU B N 1
ATOM 7026 C CA . GLU B 1 343 ? -3.578 -26.469 -35.469 1 90.88 343 GLU B CA 1
ATOM 7027 C C . GLU B 1 343 ? -4.855 -26.781 -34.719 1 90.88 343 GLU B C 1
ATOM 7029 O O . GLU B 1 343 ? -5.438 -25.906 -34.062 1 90.88 343 GLU B O 1
ATOM 7034 N N . ASP B 1 344 ? -5.172 -28.016 -34.625 1 89.12 344 ASP B N 1
ATOM 7035 C CA . ASP B 1 344 ? -6.371 -28.469 -33.938 1 89.12 344 ASP B CA 1
ATOM 7036 C C . ASP B 1 344 ? -6.164 -28.469 -32.438 1 89.12 344 ASP B C 1
ATOM 7038 O O . ASP B 1 344 ? -7.129 -28.5 -31.672 1 89.12 344 ASP B O 1
ATOM 7042 N N . ILE B 1 345 ? -4.965 -28.547 -32 1 95.31 345 ILE B N 1
ATOM 7043 C CA . ILE B 1 345 ? -4.66 -28.531 -30.562 1 95.31 345 ILE B CA 1
ATOM 7044 C C . ILE B 1 345 ? -4.973 -27.141 -30 1 95.31 345 ILE B C 1
ATOM 7046 O O . ILE B 1 345 ? -4.438 -26.141 -30.469 1 95.31 345 ILE B O 1
ATOM 7050 N N . MET B 1 346 ? -5.852 -27.141 -29.047 1 96.19 346 MET B N 1
ATOM 7051 C CA . MET B 1 346 ? -6.238 -25.891 -28.406 1 96.19 346 MET B CA 1
ATOM 7052 C C . MET B 1 346 ? -5.113 -25.359 -27.531 1 96.19 346 MET B C 1
ATOM 7054 O O . MET B 1 346 ? -4.578 -26.078 -26.688 1 96.19 346 MET B O 1
ATOM 7058 N N . VAL B 1 347 ? -4.77 -24.094 -27.719 1 97.5 347 VAL B N 1
ATOM 7059 C CA . VAL B 1 347 ? -3.699 -23.5 -26.922 1 97.5 347 VAL B CA 1
ATOM 7060 C C . VAL B 1 347 ? -4.293 -22.562 -25.875 1 97.5 347 VAL B C 1
ATOM 7062 O O . VAL B 1 347 ? -5.094 -21.688 -26.203 1 97.5 347 VAL B O 1
ATOM 7065 N N . ILE B 1 348 ? -3.918 -22.781 -24.656 1 97.25 348 ILE B N 1
ATOM 7066 C CA . ILE B 1 348 ? -4.309 -21.891 -23.578 1 97.25 348 ILE B CA 1
ATOM 7067 C C . ILE B 1 348 ? -3.066 -21.391 -22.828 1 97.25 348 ILE B C 1
ATOM 7069 O O . ILE B 1 348 ? -1.998 -22 -22.938 1 97.25 348 ILE B O 1
ATOM 7073 N N . VAL B 1 349 ? -3.248 -20.266 -22.109 1 95.19 349 VAL B N 1
ATOM 7074 C CA . VAL B 1 349 ? -2.119 -19.688 -21.391 1 95.19 349 VAL B CA 1
ATOM 7075 C C . VAL B 1 349 ? -2.475 -19.5 -19.922 1 95.19 349 VAL B C 1
ATOM 7077 O O . VAL B 1 349 ? -3.58 -19.078 -19.594 1 95.19 349 VAL B O 1
ATOM 7080 N N . GLY B 1 350 ? -1.549 -19.938 -19.094 1 90.81 350 GLY B N 1
ATOM 7081 C CA . GLY B 1 350 ? -1.695 -19.734 -17.656 1 90.81 350 GLY B CA 1
ATOM 7082 C C . GLY B 1 350 ? -0.518 -19 -17.031 1 90.81 350 GLY B C 1
ATOM 7083 O O . GLY B 1 350 ? 0.592 -19.031 -17.562 1 90.81 350 GLY B O 1
ATOM 7084 N N . GLY B 1 351 ? -0.808 -18.359 -15.898 1 87.31 351 GLY B N 1
ATOM 7085 C CA . GLY B 1 351 ? 0.269 -17.703 -15.172 1 87.31 351 GLY B CA 1
ATOM 7086 C C . GLY B 1 351 ? 0.152 -16.188 -15.164 1 87.31 351 GLY B C 1
ATOM 7087 O O . GLY B 1 351 ? -0.952 -15.648 -15.242 1 87.31 351 GLY B O 1
ATOM 7088 N N . VAL B 1 352 ? 1.301 -15.633 -15.008 1 84.75 352 VAL B N 1
ATOM 7089 C CA . VAL B 1 352 ? 1.354 -14.188 -14.852 1 84.75 352 VAL B CA 1
ATOM 7090 C C . VAL B 1 352 ? 1.391 -13.523 -16.234 1 84.75 352 VAL B C 1
ATOM 7092 O O . VAL B 1 352 ? 2.455 -13.398 -16.844 1 84.75 352 VAL B O 1
ATOM 7095 N N . VAL B 1 353 ? 0.192 -13.055 -16.656 1 86.69 353 VAL B N 1
ATOM 7096 C CA . VAL B 1 353 ? 0.017 -12.359 -17.922 1 86.69 353 VAL B CA 1
ATOM 7097 C C . VAL B 1 353 ? -0.79 -11.086 -17.703 1 86.69 353 VAL B C 1
ATOM 7099 O O . VAL B 1 353 ? -1.918 -11.133 -17.219 1 86.69 353 VAL B O 1
ATOM 7102 N N . PRO B 1 354 ? -0.207 -9.93 -18.109 1 83.94 354 PRO B N 1
ATOM 7103 C CA . PRO B 1 354 ? -0.984 -8.695 -17.984 1 83.94 354 PRO B CA 1
ATOM 7104 C C . PRO B 1 354 ? -2.25 -8.703 -18.828 1 83.94 354 PRO B C 1
ATOM 7106 O O . PRO B 1 354 ? -2.221 -9.141 -19.984 1 83.94 354 PRO B O 1
ATOM 7109 N N . VAL B 1 355 ? -3.285 -8.141 -18.266 1 82.62 355 VAL B N 1
ATOM 7110 C CA . VAL B 1 355 ? -4.578 -8.133 -18.953 1 82.62 355 VAL B CA 1
ATOM 7111 C C . VAL B 1 355 ? -4.473 -7.359 -20.266 1 82.62 355 VAL B C 1
ATOM 7113 O O . VAL B 1 355 ? -5.145 -7.691 -21.234 1 82.62 355 VAL B O 1
ATOM 7116 N N . GLN B 1 356 ? -3.623 -6.43 -20.297 1 81.69 356 GLN B N 1
ATOM 7117 C CA . GLN B 1 356 ? -3.426 -5.602 -21.484 1 81.69 356 GLN B CA 1
ATOM 7118 C C . GLN B 1 356 ? -2.926 -6.438 -22.656 1 81.69 356 GLN B C 1
ATOM 7120 O O . GLN B 1 356 ? -3.066 -6.035 -23.812 1 81.69 356 GLN B O 1
ATOM 7125 N N . ASP B 1 357 ? -2.4 -7.613 -22.391 1 86.94 357 ASP B N 1
ATOM 7126 C CA . ASP B 1 357 ? -1.814 -8.453 -23.422 1 86.94 357 ASP B CA 1
ATOM 7127 C C . ASP B 1 357 ? -2.809 -9.508 -23.906 1 86.94 357 ASP B C 1
ATOM 7129 O O . ASP B 1 357 ? -2.561 -10.195 -24.891 1 86.94 357 ASP B O 1
ATOM 7133 N N . TYR B 1 358 ? -3.941 -9.594 -23.25 1 88.25 358 TYR B N 1
ATOM 7134 C CA . TYR B 1 358 ? -4.906 -10.641 -23.562 1 88.25 358 TYR B CA 1
ATOM 7135 C C . TYR B 1 358 ? -5.391 -10.539 -25 1 88.25 358 TYR B C 1
ATOM 7137 O O . TYR B 1 358 ? -5.391 -11.523 -25.734 1 88.25 358 TYR B O 1
ATOM 7145 N N . PRO B 1 359 ? -5.766 -9.273 -25.422 1 87.19 359 PRO B N 1
ATOM 7146 C CA . PRO B 1 359 ? -6.27 -9.172 -26.781 1 87.19 359 PRO B CA 1
ATOM 7147 C C . PRO B 1 359 ? -5.246 -9.641 -27.828 1 87.19 359 PRO B C 1
ATOM 7149 O O . PRO B 1 359 ? -5.605 -10.32 -28.797 1 87.19 359 PRO B O 1
ATOM 7152 N N . PHE B 1 360 ? -4.047 -9.281 -27.609 1 90.12 360 PHE B N 1
ATOM 7153 C CA . PHE B 1 360 ? -2.982 -9.703 -28.516 1 90.12 360 PHE B CA 1
ATOM 7154 C C . PHE B 1 360 ? -2.891 -11.219 -28.578 1 90.12 360 PHE B C 1
ATOM 7156 O O . PHE B 1 360 ? -2.783 -11.797 -29.656 1 90.12 360 PHE B O 1
ATOM 7163 N N . LEU B 1 361 ? -2.967 -11.898 -27.438 1 93.94 361 LEU B N 1
ATOM 7164 C CA . LEU B 1 361 ? -2.826 -13.344 -27.359 1 93.94 361 LEU B CA 1
ATOM 7165 C C . LEU B 1 361 ? -4.023 -14.039 -28 1 93.94 361 LEU B C 1
ATOM 7167 O O . LEU B 1 361 ? -3.863 -15.062 -28.688 1 93.94 361 LEU B O 1
ATOM 7171 N N . PHE B 1 362 ? -5.156 -13.508 -27.812 1 91.31 362 PHE B N 1
ATOM 7172 C CA . PHE B 1 362 ? -6.348 -14.055 -28.438 1 91.31 362 PHE B CA 1
ATOM 7173 C C . PHE B 1 362 ? -6.25 -13.953 -29.953 1 91.31 362 PHE B C 1
ATOM 7175 O O . PHE B 1 362 ? -6.621 -14.891 -30.672 1 91.31 362 PHE B O 1
ATOM 7182 N N . GLU B 1 363 ? -5.727 -12.859 -30.406 1 90.56 363 GLU B N 1
ATOM 7183 C CA . GLU B 1 363 ? -5.547 -12.648 -31.844 1 90.56 363 GLU B CA 1
ATOM 7184 C C . GLU B 1 363 ? -4.578 -13.68 -32.438 1 90.56 363 GLU B C 1
ATOM 7186 O O . GLU B 1 363 ? -4.715 -14.07 -33.594 1 90.56 363 GLU B O 1
ATOM 7191 N N . GLN B 1 364 ? -3.666 -14.094 -31.609 1 92.25 364 GLN B N 1
ATOM 7192 C CA . GLN B 1 364 ? -2.666 -15.055 -32.062 1 92.25 364 GLN B CA 1
ATOM 7193 C C . GLN B 1 364 ? -3.23 -16.484 -32.062 1 92.25 364 GLN B C 1
ATOM 7195 O O . GLN B 1 364 ? -2.598 -17.406 -32.594 1 92.25 364 GLN B O 1
ATOM 7200 N N . GLY B 1 365 ? -4.348 -16.672 -31.391 1 92.94 365 GLY B N 1
ATOM 7201 C CA . GLY B 1 365 ? -4.969 -17.984 -31.453 1 92.94 365 GLY B CA 1
ATOM 7202 C C . GLY B 1 365 ? -5.129 -18.641 -30.094 1 92.94 365 GLY B C 1
ATOM 7203 O O . GLY B 1 365 ? -5.516 -19.812 -30 1 92.94 365 GLY B O 1
ATOM 7204 N N . VAL B 1 366 ? -4.898 -17.922 -29.062 1 96.19 366 VAL B N 1
ATOM 7205 C CA . VAL B 1 366 ? -5.078 -18.453 -27.719 1 96.19 366 VAL B CA 1
ATOM 7206 C C . VAL B 1 366 ? -6.566 -18.547 -27.391 1 96.19 366 VAL B C 1
ATOM 7208 O O . VAL B 1 366 ? -7.316 -17.578 -27.609 1 96.19 366 VAL B O 1
ATOM 7211 N N . ALA B 1 367 ? -6.945 -19.641 -26.875 1 94.38 367 ALA B N 1
ATOM 7212 C CA . ALA B 1 367 ? -8.367 -19.891 -26.656 1 94.38 367 ALA B CA 1
ATOM 7213 C C . ALA B 1 367 ? -8.828 -19.297 -25.328 1 94.38 367 ALA B C 1
ATOM 7215 O O . ALA B 1 367 ? -9.961 -18.844 -25.203 1 94.38 367 ALA B O 1
ATOM 7216 N N . ALA B 1 368 ? -7.969 -19.391 -24.344 1 95.75 368 ALA B N 1
ATOM 7217 C CA . ALA B 1 368 ? -8.305 -18.891 -23.016 1 95.75 368 ALA B CA 1
ATOM 7218 C C . ALA B 1 368 ? -7.047 -18.547 -22.219 1 95.75 368 ALA B C 1
ATOM 7220 O O . ALA B 1 368 ? -5.98 -19.109 -22.453 1 95.75 368 ALA B O 1
ATOM 7221 N N . ILE B 1 369 ? -7.18 -17.609 -21.359 1 94 369 ILE B N 1
ATOM 7222 C CA . ILE B 1 369 ? -6.086 -17.172 -20.484 1 94 369 ILE B CA 1
ATOM 7223 C C . ILE B 1 369 ? -6.539 -17.219 -19.031 1 94 369 ILE B C 1
ATOM 7225 O O . ILE B 1 369 ? -7.617 -16.719 -18.688 1 94 369 ILE B O 1
ATOM 7229 N N . PHE B 1 370 ? -5.75 -17.812 -18.219 1 92.62 370 PHE B N 1
ATOM 7230 C CA . PHE B 1 370 ? -6.066 -17.922 -16.797 1 92.62 370 PHE B CA 1
ATOM 7231 C C . PHE B 1 370 ? -4.945 -17.359 -15.945 1 92.62 370 PHE B C 1
ATOM 7233 O O . PHE B 1 370 ? -3.854 -17.922 -15.883 1 92.62 370 PHE B O 1
ATOM 7240 N N . GLY B 1 371 ? -5.246 -16.344 -15.25 1 86.94 371 GLY B N 1
ATOM 7241 C CA . GLY B 1 371 ? -4.258 -15.688 -14.406 1 86.94 371 GLY B CA 1
ATOM 7242 C C . GLY B 1 371 ? -4.293 -16.156 -12.961 1 86.94 371 GLY B C 1
ATOM 7243 O O . GLY B 1 371 ? -5.109 -17 -12.602 1 86.94 371 GLY B O 1
ATOM 7244 N N . PRO B 1 372 ? -3.379 -15.594 -12.141 1 85.94 372 PRO B N 1
ATOM 7245 C CA . PRO B 1 372 ? -3.373 -15.922 -10.719 1 85.94 372 PRO B CA 1
ATOM 7246 C C . PRO B 1 372 ? -4.711 -15.641 -10.039 1 85.94 372 PRO B C 1
ATOM 7248 O O . PRO B 1 372 ? -5.344 -14.617 -10.32 1 85.94 372 PRO B O 1
ATOM 7251 N N . GLY B 1 373 ? -5.121 -16.562 -9.188 1 84.5 373 GLY B N 1
ATOM 7252 C CA . GLY B 1 373 ? -6.363 -16.359 -8.453 1 84.5 373 GLY B CA 1
ATOM 7253 C C . GLY B 1 373 ? -7.547 -17.078 -9.086 1 84.5 373 GLY B C 1
ATOM 7254 O O . GLY B 1 373 ? -8.625 -17.141 -8.492 1 84.5 373 GLY B O 1
ATOM 7255 N N . THR B 1 374 ? -7.359 -17.641 -10.211 1 86.94 374 THR B N 1
ATOM 7256 C CA . THR B 1 374 ? -8.422 -18.391 -10.883 1 86.94 374 THR B CA 1
ATOM 7257 C C . THR B 1 374 ? -8.734 -19.672 -10.133 1 86.94 374 THR B C 1
ATOM 7259 O O . THR B 1 374 ? -7.824 -20.391 -9.688 1 86.94 374 THR B O 1
ATOM 7262 N N . I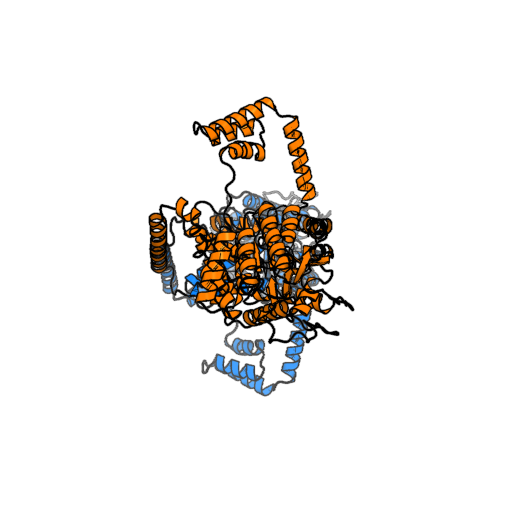LE B 1 375 ? -10 -19.891 -9.945 1 89.19 375 ILE B N 1
ATOM 7263 C CA . ILE B 1 375 ? -10.414 -21.172 -9.383 1 89.19 375 ILE B CA 1
ATOM 7264 C C . ILE B 1 375 ? -10.188 -22.281 -10.406 1 89.19 375 ILE B C 1
ATOM 7266 O O . ILE B 1 375 ? -10.695 -22.203 -11.531 1 89.19 375 ILE B O 1
ATOM 7270 N N . ILE B 1 376 ? -9.477 -23.281 -10.039 1 92.44 376 ILE B N 1
ATOM 7271 C CA . ILE B 1 376 ? -9 -24.297 -10.977 1 92.44 376 ILE B CA 1
ATOM 7272 C C . ILE B 1 376 ? -10.188 -25.016 -11.609 1 92.44 376 ILE B C 1
ATOM 7274 O O . ILE B 1 376 ? -10.211 -25.234 -12.82 1 92.44 376 ILE B O 1
ATOM 7278 N N . ALA B 1 377 ? -11.203 -25.312 -10.789 1 91.5 377 ALA B N 1
ATOM 7279 C CA . ALA B 1 377 ? -12.383 -26 -11.312 1 91.5 377 ALA B CA 1
ATOM 7280 C C . ALA B 1 377 ? -13.086 -25.141 -12.367 1 91.5 377 ALA B C 1
ATOM 7282 O O . ALA B 1 377 ? -13.602 -25.672 -13.352 1 91.5 377 ALA B O 1
ATOM 7283 N N . GLU B 1 378 ? -13.078 -23.906 -12.156 1 91.19 378 GLU B N 1
ATOM 7284 C CA . GLU B 1 378 ? -13.711 -23 -13.109 1 91.19 378 GLU B CA 1
ATOM 7285 C C . GLU B 1 378 ? -12.906 -22.922 -14.406 1 91.19 378 GLU B C 1
ATOM 7287 O O . GLU B 1 378 ? -13.484 -22.844 -15.492 1 91.19 378 GLU B O 1
ATOM 7292 N N . ALA B 1 379 ? -11.625 -22.828 -14.25 1 94.31 379 ALA B N 1
ATOM 7293 C CA . ALA B 1 379 ? -10.758 -22.828 -15.422 1 94.31 379 ALA B CA 1
ATOM 7294 C C . ALA B 1 379 ? -10.953 -24.094 -16.25 1 94.31 379 ALA B C 1
ATOM 7296 O O . ALA B 1 379 ? -11.086 -24.016 -17.469 1 94.31 379 ALA B O 1
ATOM 7297 N N . ALA B 1 380 ? -10.992 -25.219 -15.586 1 95.88 380 ALA B N 1
ATOM 7298 C CA . ALA B 1 380 ? -11.188 -26.5 -16.266 1 95.88 380 ALA B CA 1
ATOM 7299 C C . ALA B 1 380 ? -12.539 -26.547 -16.953 1 95.88 380 ALA B C 1
ATOM 7301 O O . ALA B 1 380 ? -12.648 -27.047 -18.078 1 95.88 380 ALA B O 1
ATOM 7302 N N . ALA B 1 381 ? -13.547 -26.062 -16.266 1 93.62 381 ALA B N 1
ATOM 7303 C CA . ALA B 1 381 ? -14.891 -26.047 -16.844 1 93.62 381 ALA B CA 1
ATOM 7304 C C . ALA B 1 381 ? -14.922 -25.219 -18.125 1 93.62 381 ALA B C 1
ATOM 7306 O O . ALA B 1 381 ? -15.523 -25.625 -19.125 1 93.62 381 ALA B O 1
ATOM 7307 N N . GLU B 1 382 ? -14.297 -24.094 -18.062 1 94.19 382 GLU B N 1
ATOM 7308 C CA . GLU B 1 382 ? -14.258 -23.219 -19.234 1 94.19 382 GLU B CA 1
ATOM 7309 C C . GLU B 1 382 ? -13.57 -23.906 -20.406 1 94.19 382 GLU B C 1
ATOM 7311 O O . GLU B 1 382 ? -14.031 -23.812 -21.547 1 94.19 382 GLU B O 1
ATOM 7316 N N . ILE B 1 383 ? -12.477 -24.484 -20.141 1 96 383 ILE B N 1
ATOM 7317 C CA . ILE B 1 383 ? -11.719 -25.203 -21.156 1 96 383 ILE B CA 1
ATOM 7318 C C . ILE B 1 383 ? -12.602 -26.297 -21.781 1 96 383 ILE B C 1
ATOM 7320 O O . ILE B 1 383 ? -12.664 -26.422 -23 1 96 383 ILE B O 1
ATOM 7324 N N . LEU B 1 384 ? -13.312 -27.047 -20.984 1 95.56 384 LEU B N 1
ATOM 7325 C CA . LEU B 1 384 ? -14.164 -28.141 -21.438 1 95.56 384 LEU B CA 1
ATOM 7326 C C . LEU B 1 384 ? -15.336 -27.609 -22.25 1 95.56 384 LEU B C 1
ATOM 7328 O O . LEU B 1 384 ? -15.727 -28.219 -23.25 1 95.56 384 LEU B O 1
ATOM 7332 N N . GLU B 1 385 ? -15.859 -26.531 -21.812 1 91.69 385 GLU B N 1
ATOM 7333 C CA . GLU B 1 385 ? -16.969 -25.922 -22.547 1 91.69 385 GLU B CA 1
ATOM 7334 C C . GLU B 1 385 ? -16.531 -25.531 -23.969 1 91.69 385 GLU B C 1
ATOM 7336 O O . GLU B 1 385 ? -17.281 -25.75 -24.922 1 91.69 385 GLU B O 1
ATOM 7341 N N . ILE B 1 386 ? -15.359 -25.016 -24.094 1 91.56 386 ILE B N 1
ATOM 7342 C CA . ILE B 1 386 ? -14.828 -24.641 -25.406 1 91.56 386 ILE B CA 1
ATOM 7343 C C . ILE B 1 386 ? -14.617 -25.891 -26.25 1 91.56 386 ILE B C 1
ATOM 7345 O O . ILE B 1 386 ? -14.961 -25.922 -27.438 1 91.56 386 ILE B O 1
ATOM 7349 N N . LEU B 1 387 ? -14.047 -26.938 -25.656 1 92.38 387 LEU B N 1
ATOM 7350 C CA . LEU B 1 387 ? -13.781 -28.172 -26.375 1 92.38 387 LEU B CA 1
ATOM 7351 C C . LEU B 1 387 ? -15.07 -28.812 -26.859 1 92.38 387 LEU B C 1
ATOM 7353 O O . LEU B 1 387 ? -15.148 -29.281 -28 1 92.38 387 LEU B O 1
ATOM 7357 N N . ILE B 1 388 ? -16.078 -28.844 -26.031 1 89.25 388 ILE B N 1
ATOM 7358 C CA . ILE B 1 388 ? -17.359 -29.469 -26.344 1 89.25 388 ILE B CA 1
ATOM 7359 C C . ILE B 1 388 ? -18.062 -28.688 -27.438 1 89.25 388 ILE B C 1
ATOM 7361 O O . ILE B 1 388 ? -18.656 -29.281 -28.359 1 89.25 388 ILE B O 1
ATOM 7365 N N . ALA B 1 389 ? -17.984 -27.375 -27.359 1 83.19 389 ALA B N 1
ATOM 7366 C CA . ALA B 1 389 ? -18.594 -26.531 -28.391 1 83.19 389 ALA B CA 1
ATOM 7367 C C . ALA B 1 389 ? -17.953 -26.781 -29.75 1 83.19 389 ALA B C 1
ATOM 7369 O O . ALA B 1 389 ? -18.641 -26.75 -30.781 1 83.19 389 ALA B O 1
ATOM 7370 N N . ASN B 1 390 ? -16.719 -27 -29.766 1 79.56 390 ASN B N 1
ATOM 7371 C CA . ASN B 1 390 ? -15.992 -27.25 -31.016 1 79.56 390 ASN B CA 1
ATOM 7372 C C . ASN B 1 390 ? -16.375 -28.594 -31.625 1 79.56 390 ASN B C 1
ATOM 7374 O O . ASN B 1 390 ? -16.297 -28.766 -32.844 1 79.56 390 ASN B O 1
ATOM 7378 N N . ILE B 1 391 ? -16.688 -29.562 -30.828 1 71 391 ILE B N 1
ATOM 7379 C CA . ILE B 1 391 ? -17.078 -30.891 -31.297 1 71 391 ILE B CA 1
ATOM 7380 C C . ILE B 1 391 ? -18.5 -30.844 -31.859 1 71 391 ILE B C 1
ATOM 7382 O O . ILE B 1 391 ? -18.781 -31.438 -32.906 1 71 391 ILE B O 1
ATOM 7386 N N . THR B 1 392 ? -19.406 -30.234 -31.172 1 59.91 392 THR B N 1
ATOM 7387 C CA . THR B 1 392 ? -20.812 -30.234 -31.547 1 59.91 392 THR B CA 1
ATOM 7388 C C . THR B 1 392 ? -21.031 -29.422 -32.812 1 59.91 392 THR B C 1
ATOM 7390 O O . THR B 1 392 ? -21.922 -29.734 -33.594 1 59.91 392 THR B O 1
ATOM 7393 N N . ASP B 1 393 ? -20.344 -28.469 -33.125 1 54.78 393 ASP B N 1
ATOM 7394 C CA . ASP B 1 393 ? -20.516 -27.688 -34.344 1 54.78 393 ASP B CA 1
ATOM 7395 C C . ASP B 1 393 ? -19.875 -28.391 -35.531 1 54.78 393 ASP B C 1
ATOM 7397 O O . ASP B 1 393 ? -20.078 -27.984 -36.688 1 54.78 393 ASP B O 1
ATOM 7401 N N . HIS B 1 394 ? -19.062 -29.344 -35.406 1 49.91 394 HIS B N 1
ATOM 7402 C CA . HIS B 1 394 ? -18.359 -29.969 -36.531 1 49.91 394 HIS B CA 1
ATOM 7403 C C . HIS B 1 394 ? -19 -31.297 -36.938 1 49.91 394 HIS B C 1
ATOM 7405 O O . HIS B 1 394 ? -19.406 -32.062 -36.062 1 49.91 394 HIS B O 1
ATOM 7411 N N . ILE B 1 395 ? -19.5 -31.531 -38.188 1 51.84 395 ILE B N 1
ATOM 7412 C CA . ILE B 1 395 ? -19.891 -32.781 -38.781 1 51.84 395 ILE B CA 1
ATOM 7413 C C . ILE B 1 395 ? -18.719 -33.75 -38.812 1 51.84 395 ILE B C 1
ATOM 7415 O O . ILE B 1 395 ? -17.75 -33.562 -39.562 1 51.84 395 ILE B O 1
ATOM 7419 N N . ALA B 1 396 ? -18.5 -34.562 -37.906 1 54.84 396 ALA B N 1
ATOM 7420 C CA . ALA B 1 396 ? -17.328 -35.438 -37.75 1 54.84 396 ALA B CA 1
ATOM 7421 C C . ALA B 1 396 ? -17.266 -36.469 -38.844 1 54.84 396 ALA B C 1
ATOM 7423 O O . ALA B 1 396 ? -16.203 -36.719 -39.438 1 54.84 396 ALA B O 1
ATOM 7424 N N . VAL B 1 397 ? -18.375 -37.312 -39.188 1 61.72 397 VAL B N 1
ATOM 7425 C CA . VAL B 1 397 ? -18.469 -38.312 -40.25 1 61.72 397 VAL B CA 1
ATOM 7426 C C . VAL B 1 397 ? -19.656 -38 -41.156 1 61.72 397 VAL B C 1
ATOM 7428 O O . VAL B 1 397 ? -20.781 -37.812 -40.688 1 61.72 397 VAL B O 1
ATOM 7431 N N . ASN B 1 398 ? -19.359 -37.75 -42.469 1 66.19 398 ASN B N 1
ATOM 7432 C CA . ASN B 1 398 ? -20.375 -37.375 -43.438 1 66.19 398 ASN B CA 1
ATOM 7433 C C . ASN B 1 398 ? -20.641 -38.5 -44.438 1 66.19 398 ASN B C 1
ATOM 7435 O O . ASN B 1 398 ? -19.891 -38.656 -45.406 1 66.19 398 ASN B O 1
ATOM 7439 N N . ASP B 1 399 ? -21.562 -39.344 -44.375 1 70.5 399 ASP B N 1
ATOM 7440 C CA . ASP B 1 399 ? -22.078 -40.375 -45.312 1 70.5 399 ASP B CA 1
ATOM 7441 C C . ASP B 1 399 ? -20.969 -41.344 -45.719 1 70.5 399 ASP B C 1
ATOM 7443 O O . ASP B 1 399 ? -20.672 -41.438 -46.906 1 70.5 399 ASP B O 1
ATOM 7447 N N . VAL B 1 400 ? -20.312 -42 -44.781 1 76.38 400 VAL B N 1
ATOM 7448 C CA . VAL B 1 400 ? -19.266 -43 -45.062 1 76.38 400 VAL B CA 1
ATOM 7449 C C . VAL B 1 400 ? -19.875 -44.375 -45.094 1 76.38 400 VAL B C 1
ATOM 7451 O O . VAL B 1 400 ? -20.609 -44.781 -44.188 1 76.38 400 VAL B O 1
ATOM 7454 N N . SER B 1 401 ? -19.766 -45.156 -46.281 1 80.5 401 SER B N 1
ATOM 7455 C CA . SER B 1 401 ? -20.203 -46.531 -46.438 1 80.5 401 SER B CA 1
ATOM 7456 C C . SER B 1 401 ? -19.078 -47.438 -46.938 1 80.5 401 SER B C 1
ATOM 7458 O O . SER B 1 401 ? -18.391 -47.062 -47.906 1 80.5 401 SER B O 1
ATOM 7460 N N . PHE B 1 402 ? -18.656 -48.5 -46.25 1 82.25 402 PHE B N 1
ATOM 7461 C CA . PHE B 1 402 ? -17.672 -49.469 -46.719 1 82.25 402 PHE B CA 1
ATOM 7462 C C . PHE B 1 402 ? -17.938 -50.844 -46.125 1 82.25 402 PHE B C 1
ATOM 7464 O O . PHE B 1 402 ? -18.656 -50.969 -45.125 1 82.25 402 PHE B O 1
ATOM 7471 N N . ASP B 1 403 ? -17.453 -51.906 -46.781 1 82.56 403 ASP B N 1
ATOM 7472 C CA . ASP B 1 403 ? -17.531 -53.281 -46.344 1 82.56 403 ASP B CA 1
ATOM 7473 C C . ASP B 1 403 ? -16.141 -53.844 -46.094 1 82.56 403 ASP B C 1
ATOM 7475 O O . ASP B 1 403 ? -15.211 -53.625 -46.875 1 82.56 403 ASP B O 1
ATOM 7479 N N . VAL B 1 404 ? -15.945 -54.469 -44.906 1 81.94 404 VAL B N 1
ATOM 7480 C CA . VAL B 1 404 ? -14.703 -55.156 -44.562 1 81.94 404 VAL B CA 1
ATOM 7481 C C . VAL B 1 404 ? -14.906 -56.656 -44.656 1 81.94 404 VAL B C 1
ATOM 7483 O O . VAL B 1 404 ? -15.766 -57.219 -43.969 1 81.94 404 VAL B O 1
ATOM 7486 N N . LYS B 1 405 ? -14.117 -57.281 -45.531 1 86.56 405 LYS B N 1
ATOM 7487 C CA . LYS B 1 405 ? -14.203 -58.719 -45.719 1 86.56 405 LYS B CA 1
ATOM 7488 C C . LYS B 1 405 ? -13.578 -59.469 -44.562 1 86.56 405 LYS B C 1
ATOM 7490 O O . LYS B 1 405 ? -12.594 -59 -43.969 1 86.56 405 LYS B O 1
ATOM 7495 N N . ALA B 1 406 ? -14.188 -60.625 -44.281 1 84.19 406 ALA B N 1
ATOM 7496 C CA . ALA B 1 406 ? -13.68 -61.438 -43.188 1 84.19 406 ALA B CA 1
ATOM 7497 C C . ALA B 1 406 ? -12.242 -61.875 -43.469 1 84.19 406 ALA B C 1
ATOM 7499 O O . ALA B 1 406 ? -11.898 -62.25 -44.594 1 84.19 406 ALA B O 1
ATOM 7500 N N . GLY B 1 407 ? -11.352 -61.719 -42.469 1 84.75 407 GLY B N 1
ATOM 7501 C CA . GLY B 1 407 ? -9.984 -62.219 -42.531 1 84.75 407 GLY B CA 1
ATOM 7502 C C . GLY B 1 407 ? -9.062 -61.281 -43.312 1 84.75 407 GLY B C 1
ATOM 7503 O O . GLY B 1 407 ? -8.031 -61.688 -43.844 1 84.75 407 GLY B O 1
ATOM 7504 N N . THR B 1 408 ? -9.453 -60.031 -43.438 1 88.56 408 THR B N 1
ATOM 7505 C CA . THR B 1 408 ? -8.602 -59.062 -44.125 1 88.56 408 THR B CA 1
ATOM 7506 C C . THR B 1 408 ? -8.227 -57.906 -43.188 1 88.56 408 THR B C 1
ATOM 7508 O O . THR B 1 408 ? -8.797 -57.781 -42.094 1 88.56 408 THR B O 1
ATOM 7511 N N . ILE B 1 409 ? -7.234 -57.188 -43.656 1 86.88 409 ILE B N 1
ATOM 7512 C CA . ILE B 1 409 ? -6.82 -55.969 -42.969 1 86.88 409 ILE B CA 1
ATOM 7513 C C . ILE B 1 409 ? -7.316 -54.75 -43.719 1 86.88 409 ILE B C 1
ATOM 7515 O O . ILE B 1 409 ? -7.059 -54.625 -44.938 1 86.88 409 ILE B O 1
ATOM 7519 N N . PHE B 1 410 ? -8.164 -53.938 -43.125 1 85 410 PHE B N 1
ATOM 7520 C CA . PHE B 1 410 ? -8.672 -52.688 -43.688 1 85 410 PHE B CA 1
ATOM 7521 C C . PHE B 1 410 ? -8.07 -51.5 -42.969 1 85 410 PHE B C 1
ATOM 7523 O O . PHE B 1 410 ? -8.148 -51.375 -41.75 1 85 410 PHE B O 1
ATOM 7530 N N . GLY B 1 411 ? -7.461 -50.562 -43.719 1 82 411 GLY B N 1
ATOM 7531 C CA . GLY B 1 411 ? -6.852 -49.375 -43.156 1 82 411 GLY B CA 1
ATOM 7532 C C . GLY B 1 411 ? -7.66 -48.125 -43.406 1 82 411 GLY B C 1
ATOM 7533 O O . GLY B 1 411 ? -8.164 -47.906 -44.5 1 82 411 GLY B O 1
ATOM 7534 N N . LEU B 1 412 ? -7.969 -47.438 -42.406 1 78.25 412 LEU B N 1
ATOM 7535 C CA . LEU B 1 412 ? -8.523 -46.062 -42.469 1 78.25 412 LEU B CA 1
ATOM 7536 C C . LEU B 1 412 ? -7.406 -45.031 -42.531 1 78.25 412 LEU B C 1
ATOM 7538 O O . LEU B 1 412 ? -6.652 -44.875 -41.562 1 78.25 412 LEU B O 1
ATOM 7542 N N . LEU B 1 413 ? -7.266 -44.469 -43.75 1 75.06 413 LEU B N 1
ATOM 7543 C CA . LEU B 1 413 ? -6.211 -43.469 -43.938 1 75.06 413 LEU B CA 1
ATOM 7544 C C . LEU B 1 413 ? -6.793 -42.062 -44.062 1 75.06 413 LEU B C 1
ATOM 7546 O O . LEU B 1 413 ? -7.793 -41.875 -44.75 1 75.06 413 LEU B O 1
ATOM 7550 N N . GLY B 1 414 ? -6.242 -41.125 -43.281 1 69.75 414 GLY B N 1
ATOM 7551 C CA . GLY B 1 414 ? -6.645 -39.719 -43.312 1 69.75 414 GLY B CA 1
ATOM 7552 C C . GLY B 1 414 ? -5.844 -38.844 -42.375 1 69.75 414 GLY B C 1
ATOM 7553 O O . GLY B 1 414 ? -5.199 -39.344 -41.469 1 69.75 414 GLY B O 1
ATOM 7554 N N . PRO B 1 415 ? -5.797 -37.656 -42.75 1 59.81 415 PRO B N 1
ATOM 7555 C CA . PRO B 1 415 ? -5.094 -36.75 -41.844 1 59.81 415 PRO B CA 1
ATOM 7556 C C . PRO B 1 415 ? -5.773 -36.656 -40.469 1 59.81 415 PRO B C 1
ATOM 7558 O O . PRO B 1 415 ? -6.914 -37.094 -40.312 1 59.81 415 PRO B O 1
ATOM 7561 N N . ASN B 1 416 ? -5.047 -36.219 -39.438 1 54.06 416 ASN B N 1
ATOM 7562 C CA . ASN B 1 416 ? -5.617 -36 -38.125 1 54.06 416 ASN B CA 1
ATOM 7563 C C . ASN B 1 416 ? -6.824 -35.062 -38.156 1 54.06 416 ASN B C 1
ATOM 7565 O O . ASN B 1 416 ? -6.797 -34.031 -38.844 1 54.06 416 ASN B O 1
ATOM 7569 N N . GLY B 1 417 ? -8.031 -35.594 -37.75 1 62.03 417 GLY B N 1
ATOM 7570 C CA . GLY B 1 417 ? -9.258 -34.812 -37.781 1 62.03 417 GLY B CA 1
ATOM 7571 C C . GLY B 1 417 ? -10.211 -35.25 -38.875 1 62.03 417 GLY B C 1
ATOM 7572 O O . GLY B 1 417 ? -11.281 -34.656 -39.062 1 62.03 417 GLY B O 1
ATOM 7573 N N . ALA B 1 418 ? -9.883 -36.188 -39.625 1 65.75 418 ALA B N 1
ATOM 7574 C CA . ALA B 1 418 ? -10.664 -36.594 -40.781 1 65.75 418 ALA B CA 1
ATOM 7575 C C . ALA B 1 418 ? -11.906 -37.375 -40.375 1 65.75 418 ALA B C 1
ATOM 7577 O O . ALA B 1 418 ? -12.766 -37.688 -41.219 1 65.75 418 ALA B O 1
ATOM 7578 N N . GLY B 1 419 ? -11.977 -37.719 -39.125 1 70.25 419 GLY B N 1
ATOM 7579 C CA . GLY B 1 419 ? -13.141 -38.438 -38.625 1 70.25 419 GLY B CA 1
ATOM 7580 C C . GLY B 1 419 ? -12.898 -39.906 -38.406 1 70.25 419 GLY B C 1
ATOM 7581 O O . GLY B 1 419 ? -13.844 -40.688 -38.25 1 70.25 419 GLY B O 1
ATOM 7582 N N . LYS B 1 420 ? -11.711 -40.281 -38.406 1 75.56 420 LYS B N 1
ATOM 7583 C CA . LYS B 1 420 ? -11.367 -41.688 -38.281 1 75.56 420 LYS B CA 1
ATOM 7584 C C . LYS B 1 420 ? -11.805 -42.25 -36.938 1 75.56 420 LYS B C 1
ATOM 7586 O O . LYS B 1 420 ? -12.477 -43.281 -36.875 1 75.56 420 LYS B O 1
ATOM 7591 N N . THR B 1 421 ? -11.398 -41.469 -35.938 1 73.25 421 THR B N 1
ATOM 7592 C CA . THR B 1 421 ? -11.742 -41.906 -34.562 1 73.25 421 THR B CA 1
ATOM 7593 C C . THR B 1 421 ? -13.25 -41.875 -34.344 1 73.25 421 THR B C 1
ATOM 7595 O O . THR B 1 421 ? -13.812 -42.781 -33.75 1 73.25 421 THR B O 1
ATOM 7598 N N . SER B 1 422 ? -13.891 -40.906 -34.938 1 74.62 422 SER B N 1
ATOM 7599 C CA . SER B 1 422 ? -15.344 -40.844 -34.844 1 74.62 422 SER B CA 1
ATOM 7600 C C . SER B 1 422 ? -15.992 -42.031 -35.531 1 74.62 422 SER B C 1
ATOM 7602 O O . SER B 1 422 ? -16.953 -42.625 -35 1 74.62 422 SER B O 1
ATOM 7604 N N . LEU B 1 423 ? -15.43 -42.406 -36.562 1 80.12 423 LEU B N 1
ATOM 7605 C CA . LEU B 1 423 ? -15.945 -43.562 -37.281 1 80.12 423 LEU B CA 1
ATOM 7606 C C . LEU B 1 423 ? -15.727 -44.844 -36.469 1 80.12 423 LEU B C 1
ATOM 7608 O O . LEU B 1 423 ? -16.625 -45.688 -36.375 1 80.12 423 LEU B O 1
ATOM 7612 N N . ILE B 1 424 ? -14.562 -44.938 -35.875 1 79.31 424 ILE B N 1
ATOM 7613 C CA . ILE B 1 424 ? -14.242 -46.094 -35.062 1 79.31 424 ILE B CA 1
ATOM 7614 C C . ILE B 1 424 ? -15.164 -46.156 -33.844 1 79.31 424 ILE B C 1
ATOM 7616 O O . ILE B 1 424 ? -15.664 -47.25 -33.5 1 79.31 424 ILE B O 1
ATOM 7620 N N . ARG B 1 425 ? -15.477 -45.094 -33.344 1 76.5 425 ARG B N 1
ATOM 7621 C CA . ARG B 1 425 ? -16.344 -45.031 -32.188 1 76.5 425 ARG B CA 1
ATOM 7622 C C . ARG B 1 425 ? -17.781 -45.406 -32.562 1 76.5 425 ARG B C 1
ATOM 7624 O O . ARG B 1 425 ? -18.484 -46.031 -31.766 1 76.5 425 ARG B O 1
ATOM 7631 N N . ILE B 1 426 ? -18.141 -45.094 -33.75 1 77.12 426 ILE B N 1
ATOM 7632 C CA . ILE B 1 426 ? -19.453 -45.5 -34.25 1 77.12 426 ILE B CA 1
ATOM 7633 C C . ILE B 1 426 ? -19.484 -47 -34.469 1 77.12 426 ILE B C 1
ATOM 7635 O O . ILE B 1 426 ? -20.438 -47.688 -34.094 1 77.12 426 ILE B O 1
ATOM 7639 N N . ILE B 1 427 ? -18.344 -47.469 -34.938 1 79.5 427 ILE B N 1
ATOM 7640 C CA . ILE B 1 427 ? -18.25 -48.906 -35.25 1 79.5 427 ILE B CA 1
ATOM 7641 C C . ILE B 1 427 ? -18.234 -49.719 -33.969 1 79.5 427 ILE B C 1
ATOM 7643 O O . ILE B 1 427 ? -18.859 -50.781 -33.906 1 79.5 427 ILE B O 1
ATOM 7647 N N . THR B 1 428 ? -17.594 -49.125 -32.906 1 75.56 428 THR B N 1
ATOM 7648 C CA . THR B 1 428 ? -17.484 -49.844 -31.641 1 75.56 428 THR B CA 1
ATOM 7649 C C . THR B 1 428 ? -18.688 -49.531 -30.75 1 75.56 428 THR B C 1
ATOM 7651 O O . THR B 1 428 ? -18.75 -50 -29.594 1 75.56 428 THR B O 1
ATOM 7654 N N . THR B 1 429 ? -19.688 -48.719 -31.234 1 71.06 429 THR B N 1
ATOM 7655 C CA . THR B 1 429 ? -20.938 -48.344 -30.594 1 71.06 429 THR B CA 1
ATOM 7656 C C . THR B 1 429 ? -20.688 -47.5 -29.359 1 71.06 429 THR B C 1
ATOM 7658 O O . THR B 1 429 ? -21.531 -47.469 -28.453 1 71.06 429 THR B O 1
ATOM 7661 N N . ILE B 1 430 ? -19.547 -47 -29.344 1 67.69 430 ILE B N 1
ATOM 7662 C CA . ILE B 1 430 ? -19.25 -46.062 -28.266 1 67.69 430 ILE B CA 1
ATOM 7663 C C . ILE B 1 430 ? -20.031 -44.781 -28.484 1 67.69 430 ILE B C 1
ATOM 7665 O O . ILE B 1 430 ? -20.547 -44.188 -27.531 1 67.69 430 ILE B O 1
ATOM 7669 N N . THR B 1 431 ? -20.125 -44.344 -29.734 1 70.06 431 THR B N 1
ATOM 7670 C CA . THR B 1 431 ? -20.938 -43.219 -30.172 1 70.06 431 THR B CA 1
ATOM 7671 C C . THR B 1 431 ? -22 -43.688 -31.188 1 70.06 431 THR B C 1
ATOM 7673 O O . THR B 1 431 ? -21.734 -44.531 -32.031 1 70.06 431 THR B O 1
ATOM 7676 N N . GLY B 1 432 ? -23.219 -43.219 -30.922 1 69.69 432 GLY B N 1
ATOM 7677 C CA . GLY B 1 432 ? -24.266 -43.531 -31.875 1 69.69 432 GLY B CA 1
ATOM 7678 C C . GLY B 1 432 ? -24.125 -42.781 -33.188 1 69.69 432 GLY B C 1
ATOM 7679 O O . GLY B 1 432 ? -23.625 -41.656 -33.219 1 69.69 432 GLY B O 1
ATOM 7680 N N . ALA B 1 433 ? -24.406 -43.469 -34.219 1 70.56 433 ALA B N 1
ATOM 7681 C CA . ALA B 1 433 ? -24.438 -42.812 -35.531 1 70.56 433 ALA B CA 1
ATOM 7682 C C . ALA B 1 433 ? -25.703 -42 -35.688 1 70.56 433 ALA B C 1
ATOM 7684 O O . ALA B 1 433 ? -26.766 -42.344 -35.188 1 70.56 433 ALA B O 1
ATOM 7685 N N . ASP B 1 434 ? -25.625 -40.75 -36.25 1 71.06 434 ASP B N 1
ATOM 7686 C CA . ASP B 1 434 ? -26.797 -39.906 -36.531 1 71.06 434 ASP B CA 1
ATOM 7687 C C . ASP B 1 434 ? -27.688 -40.562 -37.594 1 71.06 434 ASP B C 1
ATOM 7689 O O . ASP B 1 434 ? -28.922 -40.469 -37.5 1 71.06 434 ASP B O 1
ATOM 7693 N N . SER B 1 435 ? -27.031 -41.125 -38.625 1 77.44 435 SER B N 1
ATOM 7694 C CA . SER B 1 435 ? -27.688 -41.875 -39.688 1 77.44 435 SER B CA 1
ATOM 7695 C C . SER B 1 435 ? -26.797 -43.031 -40.188 1 77.44 435 SER B C 1
ATOM 7697 O O . SER B 1 435 ? -25.578 -42.969 -40.031 1 77.44 435 SER B O 1
ATOM 7699 N N . GLY B 1 436 ? -27.406 -44.219 -40.5 1 76.75 436 GLY B N 1
ATOM 7700 C CA . GLY B 1 436 ? -26.672 -45.375 -40.969 1 76.75 436 GLY B CA 1
ATOM 7701 C C . GLY B 1 436 ? -26.672 -46.531 -40 1 76.75 436 GLY B C 1
ATOM 7702 O O . GLY B 1 436 ? -27.312 -46.469 -38.969 1 76.75 436 GLY B O 1
ATOM 7703 N N . GLN B 1 437 ? -26.078 -47.625 -40.438 1 79.88 437 GLN B N 1
ATOM 7704 C CA . GLN B 1 437 ? -26 -48.781 -39.594 1 79.88 437 GLN B CA 1
ATOM 7705 C C . GLN B 1 437 ? -24.672 -49.5 -39.75 1 79.88 437 GLN B C 1
ATOM 7707 O O . GLN B 1 437 ? -24.031 -49.438 -40.781 1 79.88 437 GLN B O 1
ATOM 7712 N N . VAL B 1 438 ? -24.188 -50 -38.719 1 79.94 438 VAL B N 1
ATOM 7713 C CA . VAL B 1 438 ? -23 -50.844 -38.688 1 79.94 438 VAL B CA 1
ATOM 7714 C C . VAL B 1 438 ? -23.391 -52.312 -38.469 1 79.94 438 VAL B C 1
ATOM 7716 O O . VAL B 1 438 ? -24.094 -52.625 -37.5 1 79.94 438 VAL B O 1
ATOM 7719 N N . LEU B 1 439 ? -23.078 -53.125 -39.469 1 82 439 LEU B N 1
ATOM 7720 C CA . LEU B 1 439 ? -23.438 -54.531 -39.406 1 82 439 LEU B CA 1
ATOM 7721 C C . LEU B 1 439 ? -22.203 -55.406 -39.188 1 82 439 LEU B C 1
ATOM 7723 O O . LEU B 1 439 ? -21.156 -55.125 -39.781 1 82 439 LEU B O 1
ATOM 7727 N N . LEU B 1 440 ? -22.234 -56.312 -38.281 1 80.62 440 LEU B N 1
ATOM 7728 C CA . LEU B 1 440 ? -21.234 -57.375 -38.125 1 80.62 440 LEU B CA 1
ATOM 7729 C C . LEU B 1 440 ? -21.828 -58.75 -38.469 1 80.62 440 LEU B C 1
ATOM 7731 O O . LEU B 1 440 ? -22.812 -59.188 -37.844 1 80.62 440 LEU B O 1
ATOM 7735 N N . ASN B 1 441 ? -21.234 -59.312 -39.375 1 80.38 441 ASN B N 1
ATOM 7736 C CA . ASN B 1 441 ? -21.766 -60.562 -39.906 1 80.38 441 ASN B CA 1
ATOM 7737 C C . ASN B 1 441 ? -23.25 -60.438 -40.25 1 80.38 441 ASN B C 1
ATOM 7739 O O . ASN B 1 441 ? -24.047 -61.312 -39.906 1 80.38 441 ASN B O 1
ATOM 7743 N N . GLY B 1 442 ? -23.594 -59.281 -40.75 1 79.75 442 GLY B N 1
ATOM 7744 C CA . GLY B 1 442 ? -24.953 -59.062 -41.219 1 79.75 442 GLY B CA 1
ATOM 7745 C C . GLY B 1 442 ? -25.906 -58.594 -40.156 1 79.75 442 GLY B C 1
ATOM 7746 O O . GLY B 1 442 ? -27.062 -58.281 -40.438 1 79.75 442 GLY B O 1
ATOM 7747 N N . GLU B 1 443 ? -25.531 -58.688 -38.938 1 80.5 443 GLU B N 1
ATOM 7748 C CA . GLU B 1 443 ? -26.375 -58.25 -37.812 1 80.5 443 GLU B CA 1
ATOM 7749 C C . GLU B 1 443 ? -25.938 -56.875 -37.281 1 80.5 443 GLU B C 1
ATOM 7751 O O . GLU B 1 443 ? -24.75 -56.594 -37.219 1 80.5 443 GLU B O 1
ATOM 7756 N N . PRO B 1 444 ? -26.922 -56.094 -37 1 77.12 444 PRO B N 1
ATOM 7757 C CA . PRO B 1 444 ? -26.562 -54.781 -36.438 1 77.12 444 PRO B CA 1
ATOM 7758 C C . PRO B 1 444 ? -25.781 -54.906 -35.125 1 77.12 444 PRO B C 1
ATOM 7760 O O . PRO B 1 444 ? -26.062 -55.781 -34.312 1 77.12 444 PRO B O 1
ATOM 7763 N N . LEU B 1 445 ? -24.734 -54.031 -35.031 1 67.44 445 LEU B N 1
ATOM 7764 C CA . LEU B 1 445 ? -23.875 -54.094 -33.875 1 67.44 445 LEU B CA 1
ATOM 7765 C C . LEU B 1 445 ? -24.641 -53.625 -32.625 1 67.44 445 LEU B C 1
ATOM 7767 O O . LEU B 1 445 ? -25.328 -52.594 -32.656 1 67.44 445 LEU B O 1
ATOM 7771 N N . ASN B 1 446 ? -24.984 -54.5 -31.578 1 62.38 446 ASN B N 1
ATOM 7772 C CA . ASN B 1 446 ? -25.641 -54.156 -30.312 1 62.38 446 ASN B CA 1
ATOM 7773 C C . ASN B 1 446 ? -24.734 -54.406 -29.109 1 62.38 446 ASN B C 1
ATOM 7775 O O . ASN B 1 446 ? -23.625 -54.906 -29.266 1 62.38 446 ASN B O 1
ATOM 7779 N N . HIS B 1 447 ? -25.156 -53.906 -27.859 1 57.09 447 HIS B N 1
ATOM 7780 C CA . HIS B 1 447 ? -24.422 -53.969 -26.594 1 57.09 447 HIS B CA 1
ATOM 7781 C C . HIS B 1 447 ? -23.984 -55.406 -26.297 1 57.09 447 HIS B C 1
ATOM 7783 O O . HIS B 1 447 ? -23.078 -55.625 -25.5 1 57.09 447 HIS B O 1
ATOM 7789 N N . LEU B 1 448 ? -24.531 -56.344 -26.953 1 53.06 448 LEU B N 1
ATOM 7790 C CA . LEU B 1 448 ? -24.328 -57.75 -26.594 1 53.06 448 LEU B CA 1
ATOM 7791 C C . LEU B 1 448 ? -23.094 -58.312 -27.281 1 53.06 448 LEU B C 1
ATOM 7793 O O . LEU B 1 448 ? -22.609 -59.375 -26.938 1 53.06 448 LEU B O 1
ATOM 7797 N N . HIS B 1 449 ? -22.531 -57.656 -28.281 1 58.19 449 HIS B N 1
ATOM 7798 C CA . HIS B 1 449 ? -21.422 -58.188 -29.078 1 58.19 449 HIS B CA 1
ATOM 7799 C C . HIS B 1 449 ? -20.078 -57.781 -28.484 1 58.19 449 HIS B C 1
ATOM 7801 O O . HIS B 1 449 ? -19.031 -57.969 -29.109 1 58.19 449 HIS B O 1
ATOM 7807 N N . PRO B 1 450 ? -20.016 -57.406 -27.297 1 61.09 450 PRO B N 1
ATOM 7808 C CA . PRO B 1 450 ? -18.766 -56.812 -26.781 1 61.09 450 PRO B CA 1
ATOM 7809 C C . PRO B 1 450 ? -17.625 -57.844 -26.766 1 61.09 450 PRO B C 1
ATOM 7811 O O . PRO B 1 450 ? -16.469 -57.438 -26.953 1 61.09 450 PRO B O 1
ATOM 7814 N N . ASN B 1 451 ? -17.953 -59.125 -26.875 1 73.31 451 ASN B N 1
ATOM 7815 C CA . ASN B 1 451 ? -16.906 -60.125 -26.688 1 73.31 451 ASN B CA 1
ATOM 7816 C C . ASN B 1 451 ? -16.266 -60.531 -28.016 1 73.31 451 ASN B C 1
ATOM 7818 O O . ASN B 1 451 ? -15.281 -61.281 -28.031 1 73.31 451 ASN B O 1
ATOM 7822 N N . GLU B 1 452 ? -16.75 -60.062 -29.062 1 80.31 452 GLU B N 1
ATOM 7823 C CA . GLU B 1 452 ? -16.203 -60.438 -30.359 1 80.31 452 GLU B CA 1
ATOM 7824 C C . GLU B 1 452 ? -15.328 -59.344 -30.938 1 80.31 452 GLU B C 1
ATOM 7826 O O . GLU B 1 452 ? -14.664 -59.562 -31.953 1 80.31 452 GLU B O 1
ATOM 7831 N N . ILE B 1 453 ? -15.406 -58.281 -30.297 1 82.5 453 ILE B N 1
ATOM 7832 C CA . ILE B 1 453 ? -14.656 -57.156 -30.812 1 82.5 453 ILE B CA 1
ATOM 7833 C C . ILE B 1 453 ? -13.555 -56.75 -29.844 1 82.5 453 ILE B C 1
ATOM 7835 O O . ILE B 1 453 ? -13.789 -56.688 -28.625 1 82.5 453 ILE B O 1
ATOM 7839 N N . GLY B 1 454 ? -12.336 -56.781 -30.328 1 87.12 454 GLY B N 1
ATOM 7840 C CA . GLY B 1 454 ? -11.227 -56.156 -29.609 1 87.12 454 GLY B CA 1
ATOM 7841 C C . GLY B 1 454 ? -10.93 -54.75 -30.078 1 87.12 454 GLY B C 1
ATOM 7842 O O . GLY B 1 454 ? -10.773 -54.5 -31.281 1 87.12 454 GLY B O 1
ATOM 7843 N N . TYR B 1 455 ? -11.031 -53.844 -29.203 1 86.12 455 TYR B N 1
ATOM 7844 C CA . TYR B 1 455 ? -10.766 -52.469 -29.547 1 86.12 455 TYR B CA 1
ATOM 7845 C C . TYR B 1 455 ? -9.578 -51.906 -28.75 1 86.12 455 TYR B C 1
ATOM 7847 O O . TYR B 1 455 ? -9.57 -51.969 -27.516 1 86.12 455 TYR B O 1
ATOM 7855 N N . MET B 1 456 ? -8.578 -51.5 -29.5 1 85.12 456 MET B N 1
ATOM 7856 C CA . MET B 1 456 ? -7.438 -50.812 -28.906 1 85.12 456 MET B CA 1
ATOM 7857 C C . MET B 1 456 ? -7.48 -49.312 -29.219 1 85.12 456 MET B C 1
ATOM 7859 O O . MET B 1 456 ? -7.191 -48.906 -30.344 1 85.12 456 MET B O 1
ATOM 7863 N N . PRO B 1 457 ? -7.891 -48.594 -28.266 1 77.19 457 PRO B N 1
ATOM 7864 C CA . PRO B 1 457 ? -7.922 -47.125 -28.5 1 77.19 457 PRO B CA 1
ATOM 7865 C C . PRO B 1 457 ? -6.527 -46.531 -28.562 1 77.19 457 PRO B C 1
ATOM 7867 O O . PRO B 1 457 ? -5.555 -47.125 -28.109 1 77.19 457 PRO B O 1
ATOM 7870 N N . GLU B 1 458 ? -6.477 -45.406 -29.219 1 66.56 458 GLU B N 1
ATOM 7871 C CA . GLU B 1 458 ? -5.203 -44.688 -29.297 1 66.56 458 GLU B CA 1
ATOM 7872 C C . GLU B 1 458 ? -4.723 -44.281 -27.906 1 66.56 458 GLU B C 1
ATOM 7874 O O . GLU B 1 458 ? -3.545 -44.469 -27.578 1 66.56 458 GLU B O 1
ATOM 7879 N N . GLU B 1 459 ? -5.691 -43.75 -27.188 1 58.34 459 GLU B N 1
ATOM 7880 C CA . GLU B 1 459 ? -5.336 -43.312 -25.844 1 58.34 459 GLU B CA 1
ATOM 7881 C C . GLU B 1 459 ? -5.316 -44.5 -24.875 1 58.34 459 GLU B C 1
ATOM 7883 O O . GLU B 1 459 ? -6.207 -45.344 -24.906 1 58.34 459 GLU B O 1
ATOM 7888 N N . ARG B 1 460 ? -4.363 -44.719 -24 1 56.31 460 ARG B N 1
ATOM 7889 C CA . ARG B 1 460 ? -4.082 -45.844 -23.125 1 56.31 460 ARG B CA 1
ATOM 7890 C C . ARG B 1 460 ? -5.004 -45.812 -21.906 1 56.31 460 ARG B C 1
ATOM 7892 O O . ARG B 1 460 ? -5.059 -44.844 -21.172 1 56.31 460 ARG B O 1
ATOM 7899 N N . GLY B 1 461 ? -6.031 -46.688 -21.906 1 60.09 461 GLY B N 1
ATOM 7900 C CA . GLY B 1 461 ? -7.117 -46.719 -20.953 1 60.09 461 GLY B CA 1
ATOM 7901 C C . GLY B 1 461 ? -6.828 -47.625 -19.766 1 60.09 461 GLY B C 1
ATOM 7902 O O . GLY B 1 461 ? -7.738 -47.969 -19 1 60.09 461 GLY B O 1
ATOM 7903 N N . LEU B 1 462 ? -5.641 -47.969 -19.531 1 72.19 462 LEU B N 1
ATOM 7904 C CA . LEU B 1 462 ? -5.371 -48.906 -18.438 1 72.19 462 LEU B CA 1
ATOM 7905 C C . LEU B 1 462 ? -5.289 -48.188 -17.109 1 72.19 462 LEU B C 1
ATOM 7907 O O . LEU B 1 462 ? -4.848 -47.031 -17.062 1 72.19 462 LEU B O 1
ATOM 7911 N N . TYR B 1 463 ? -5.82 -48.75 -16.141 1 72.81 463 TYR B N 1
ATOM 7912 C CA . TYR B 1 463 ? -5.809 -48.156 -14.805 1 72.81 463 TYR B CA 1
ATOM 7913 C C . TYR B 1 463 ? -4.395 -48.156 -14.234 1 72.81 463 TYR B C 1
ATOM 7915 O O . TYR B 1 463 ? -3.812 -49.219 -13.984 1 72.81 463 TYR B O 1
ATOM 7923 N N . LYS B 1 464 ? -3.818 -46.969 -13.961 1 73.38 464 LYS B N 1
ATOM 7924 C CA . LYS B 1 464 ? -2.4 -46.781 -13.656 1 73.38 464 LYS B CA 1
ATOM 7925 C C . LYS B 1 464 ? -2.049 -47.344 -12.289 1 73.38 464 LYS B C 1
ATOM 7927 O O . LYS B 1 464 ? -0.93 -47.844 -12.07 1 73.38 464 LYS B O 1
ATOM 7932 N N . LYS B 1 465 ? -2.928 -47.344 -11.367 1 75.19 465 LYS B N 1
ATOM 7933 C CA . LYS B 1 465 ? -2.621 -47.719 -9.992 1 75.19 465 LYS B CA 1
ATOM 7934 C C . LYS B 1 465 ? -2.738 -49.219 -9.805 1 75.19 465 LYS B C 1
ATOM 7936 O O . LYS B 1 465 ? -2.387 -49.75 -8.75 1 75.19 465 LYS B O 1
ATOM 7941 N N . MET B 1 466 ? -3.141 -49.906 -10.836 1 80.56 466 MET B N 1
ATOM 7942 C CA . MET B 1 466 ? -3.324 -51.344 -10.742 1 80.56 466 MET B CA 1
ATOM 7943 C C . MET B 1 466 ? -2.123 -52.094 -11.32 1 80.56 466 MET B C 1
ATOM 7945 O O . MET B 1 466 ? -1.452 -51.562 -12.227 1 80.56 466 MET B O 1
ATOM 7949 N N . LYS B 1 467 ? -1.916 -53.125 -10.773 1 86.88 467 LYS B N 1
ATOM 7950 C CA . LYS B 1 467 ? -0.849 -53.969 -11.297 1 86.88 467 LYS B CA 1
ATOM 7951 C C . LYS B 1 467 ? -1.204 -54.531 -12.68 1 86.88 467 LYS B C 1
ATOM 7953 O O . LYS B 1 467 ? -2.367 -54.844 -12.953 1 86.88 467 LYS B O 1
ATOM 7958 N N . VAL B 1 468 ? -0.23 -54.656 -13.391 1 87.44 468 VAL B N 1
ATOM 7959 C CA . VAL B 1 468 ? -0.381 -55.094 -14.781 1 87.44 468 VAL B CA 1
ATOM 7960 C C . VAL B 1 468 ? -1.13 -56.406 -14.828 1 87.44 468 VAL B C 1
ATOM 7962 O O . VAL B 1 468 ? -2.133 -56.531 -15.531 1 87.44 468 VAL B O 1
ATOM 7965 N N . GLY B 1 469 ? -0.719 -57.375 -14.023 1 89.31 469 GLY B N 1
ATOM 7966 C CA . GLY B 1 469 ? -1.326 -58.688 -14.031 1 89.31 469 GLY B CA 1
ATOM 7967 C C . GLY B 1 469 ? -2.773 -58.688 -13.578 1 89.31 469 GLY B C 1
ATOM 7968 O O . GLY B 1 469 ? -3.623 -59.344 -14.188 1 89.31 469 GLY B O 1
ATOM 7969 N N . GLU B 1 470 ? -3.004 -57.906 -12.641 1 87.38 470 GLU B N 1
ATOM 7970 C CA . GLU B 1 470 ? -4.355 -57.812 -12.094 1 87.38 470 GLU B CA 1
ATOM 7971 C C . GLU B 1 470 ? -5.312 -57.188 -13.102 1 87.38 470 GLU B C 1
ATOM 7973 O O . GLU B 1 470 ? -6.441 -57.656 -13.273 1 87.38 470 GLU B O 1
ATOM 7978 N N . GLN B 1 471 ? -4.848 -56.219 -13.688 1 87.88 471 GLN B N 1
ATOM 7979 C CA . GLN B 1 471 ? -5.699 -55.531 -14.641 1 87.88 471 GLN B CA 1
ATOM 7980 C C . GLN B 1 471 ? -5.957 -56.375 -15.883 1 87.88 471 GLN B C 1
ATOM 7982 O O . GLN B 1 471 ? -7.086 -56.438 -16.375 1 87.88 471 GLN B O 1
ATOM 7987 N N . LEU B 1 472 ? -4.969 -56.969 -16.25 1 89.94 472 LEU B N 1
ATOM 7988 C CA . LEU B 1 472 ? -5.125 -57.812 -17.422 1 89.94 472 LEU B CA 1
ATOM 7989 C C . LEU B 1 472 ? -6.074 -59 -17.141 1 89.94 472 LEU B C 1
ATOM 7991 O O . LEU B 1 472 ? -6.902 -59.344 -17.984 1 89.94 472 LEU B O 1
ATOM 7995 N N . LEU B 1 473 ? -5.949 -59.5 -15.953 1 89.12 473 LEU B N 1
ATOM 7996 C CA . LEU B 1 473 ? -6.848 -60.594 -15.539 1 89.12 473 LEU B CA 1
ATOM 7997 C C . LEU B 1 473 ? -8.289 -60.094 -15.469 1 89.12 473 LEU B C 1
ATOM 7999 O O . LEU B 1 473 ? -9.203 -60.781 -15.945 1 89.12 473 LEU B O 1
ATOM 8003 N N . TYR B 1 474 ? -8.414 -58.969 -14.969 1 88.81 474 TYR B N 1
ATOM 8004 C CA . TYR B 1 474 ? -9.727 -58.344 -14.836 1 88.81 474 TYR B CA 1
ATOM 8005 C C . TYR B 1 474 ? -10.359 -58.094 -16.203 1 88.81 474 TYR B C 1
ATOM 8007 O O . TYR B 1 474 ? -11.516 -58.469 -16.438 1 88.81 474 TYR B O 1
ATOM 8015 N N . LEU B 1 475 ? -9.609 -57.594 -17.047 1 86.5 475 LEU B N 1
ATOM 8016 C CA . LEU B 1 475 ? -10.109 -57.25 -18.375 1 86.5 475 LEU B CA 1
ATOM 8017 C C . LEU B 1 475 ? -10.43 -58.531 -19.172 1 86.5 475 LEU B C 1
ATOM 8019 O O . LEU B 1 475 ? -11.406 -58.562 -19.906 1 86.5 475 LEU B O 1
ATOM 8023 N N . ALA B 1 476 ? -9.688 -59.5 -18.938 1 88.81 476 ALA B N 1
ATOM 8024 C CA . ALA B 1 476 ? -9.93 -60.781 -19.594 1 88.81 476 ALA B CA 1
ATOM 8025 C C . ALA B 1 476 ? -11.227 -61.406 -19.094 1 88.81 476 ALA B C 1
ATOM 8027 O O . ALA B 1 476 ? -11.992 -61.969 -19.891 1 88.81 476 ALA B O 1
ATOM 8028 N N . GLN B 1 477 ? -11.391 -61.219 -17.875 1 86.5 477 GLN B N 1
ATOM 8029 C CA . GLN B 1 477 ? -12.602 -61.781 -17.281 1 86.5 477 GLN B CA 1
ATOM 8030 C C . GLN B 1 477 ? -13.844 -61.031 -17.766 1 86.5 477 GLN B C 1
ATOM 8032 O O . GLN B 1 477 ? -14.898 -61.625 -17.969 1 86.5 477 GLN B O 1
ATOM 8037 N N . LEU B 1 478 ? -13.68 -59.812 -18.031 1 82.75 478 LEU B N 1
ATOM 8038 C CA . LEU B 1 478 ? -14.781 -59 -18.531 1 82.75 478 LEU B CA 1
ATOM 8039 C C . LEU B 1 478 ? -15.203 -59.469 -19.922 1 82.75 478 LEU B C 1
ATOM 8041 O O . LEU B 1 478 ? -16.359 -59.281 -20.328 1 82.75 478 LEU B O 1
ATOM 8045 N N . LYS B 1 479 ? -14.266 -60.062 -20.531 1 84.12 479 LYS B N 1
ATOM 8046 C CA . LYS B 1 479 ? -14.531 -60.5 -21.906 1 84.12 479 LYS B CA 1
ATOM 8047 C C . LYS B 1 479 ? -14.961 -61.969 -21.938 1 84.12 479 LYS B C 1
ATOM 8049 O O . LYS B 1 479 ? -14.992 -62.562 -23 1 84.12 479 LYS B O 1
ATOM 8054 N N . GLY B 1 480 ? -15.219 -62.594 -20.766 1 81.5 480 GLY B N 1
ATOM 8055 C CA . GLY B 1 480 ? -15.859 -63.906 -20.703 1 81.5 480 GLY B CA 1
ATOM 8056 C C . GLY B 1 480 ? -14.891 -65.062 -20.406 1 81.5 480 GLY B C 1
ATOM 8057 O O . GLY B 1 480 ? -15.281 -66.188 -20.375 1 81.5 480 GLY B O 1
ATOM 8058 N N . LEU B 1 481 ? -13.625 -64.688 -20.188 1 85.69 481 LEU B N 1
ATOM 8059 C CA . LEU B 1 481 ? -12.656 -65.75 -19.906 1 85.69 481 LEU B CA 1
ATOM 8060 C C . LEU B 1 481 ? -12.672 -66.125 -18.422 1 85.69 481 LEU B C 1
ATOM 8062 O O . LEU B 1 481 ? -12.875 -65.25 -17.562 1 85.69 481 LEU B O 1
ATOM 8066 N N . THR B 1 482 ? -12.602 -67.375 -18.172 1 87.38 482 THR B N 1
ATOM 8067 C CA . THR B 1 482 ? -12.43 -67.812 -16.781 1 87.38 482 THR B CA 1
ATOM 8068 C C . THR B 1 482 ? -11.055 -67.438 -16.266 1 87.38 482 THR B C 1
ATOM 8070 O O . THR B 1 482 ? -10.133 -67.188 -17.047 1 87.38 482 THR B O 1
ATOM 8073 N N . GLU B 1 483 ? -10.914 -67.312 -14.992 1 87.56 483 GLU B N 1
ATOM 8074 C CA . GLU B 1 483 ? -9.648 -66.875 -14.383 1 87.56 483 GLU B CA 1
ATOM 8075 C C . GLU B 1 483 ? -8.516 -67.812 -14.82 1 87.56 483 GLU B C 1
ATOM 8077 O O . GLU B 1 483 ? -7.414 -67.375 -15.133 1 87.56 483 GLU B O 1
ATOM 8082 N N . LYS B 1 484 ? -8.797 -69.125 -14.812 1 87.75 484 LYS B N 1
ATOM 8083 C CA . LYS B 1 484 ? -7.793 -70.125 -15.195 1 87.75 484 LYS B CA 1
ATOM 8084 C C . LYS B 1 484 ? -7.391 -69.938 -16.656 1 87.75 484 LYS B C 1
ATOM 8086 O O . LYS B 1 484 ? -6.199 -69.938 -16.984 1 87.75 484 LYS B O 1
ATOM 8091 N N . GLU B 1 485 ? -8.336 -69.75 -17.5 1 87.88 485 GLU B N 1
ATOM 8092 C CA . GLU B 1 485 ? -8.07 -69.562 -18.922 1 87.88 485 GLU B CA 1
ATOM 8093 C C . GLU B 1 485 ? -7.316 -68.25 -19.172 1 87.88 485 GLU B C 1
ATOM 8095 O O . GLU B 1 485 ? -6.379 -68.25 -19.984 1 87.88 485 GLU B O 1
ATOM 8100 N N . ALA B 1 486 ? -7.723 -67.25 -18.438 1 90.88 486 ALA B N 1
ATOM 8101 C CA . ALA B 1 486 ? -7.098 -65.938 -18.578 1 90.88 486 ALA B CA 1
ATOM 8102 C C . ALA B 1 486 ? -5.629 -66 -18.172 1 90.88 486 ALA B C 1
ATOM 8104 O O . ALA B 1 486 ? -4.766 -65.5 -18.859 1 90.88 486 ALA B O 1
ATOM 8105 N N . LYS B 1 487 ? -5.371 -66.688 -17.125 1 90.5 487 LYS B N 1
ATOM 8106 C CA . LYS B 1 487 ? -4 -66.75 -16.625 1 90.5 487 LYS B CA 1
ATOM 8107 C C . LYS B 1 487 ? -3.098 -67.5 -17.609 1 90.5 487 LYS B C 1
ATOM 8109 O O . LYS B 1 487 ? -1.957 -67.062 -17.828 1 90.5 487 LYS B O 1
ATOM 8114 N N . ILE B 1 488 ? -3.562 -68.5 -18.219 1 89.25 488 ILE B N 1
ATOM 8115 C CA . ILE B 1 488 ? -2.795 -69.312 -19.188 1 89.25 488 ILE B CA 1
ATOM 8116 C C . ILE B 1 488 ? -2.52 -68.438 -20.422 1 89.25 488 ILE B C 1
ATOM 8118 O O . ILE B 1 488 ? -1.378 -68.375 -20.891 1 89.25 488 ILE B O 1
ATOM 8122 N N . LYS B 1 489 ? -3.537 -67.812 -20.953 1 90.56 489 LYS B N 1
ATOM 8123 C CA . LYS B 1 489 ? -3.393 -67 -22.156 1 90.56 489 LYS B CA 1
ATOM 8124 C C . LYS B 1 489 ? -2.482 -65.75 -21.891 1 90.56 489 LYS B C 1
ATOM 8126 O O . LYS B 1 489 ? -1.642 -65.438 -22.719 1 90.56 489 LYS B O 1
ATOM 8131 N N . LEU B 1 490 ? -2.65 -65.25 -20.719 1 90.69 490 LEU B N 1
ATOM 8132 C CA . LEU B 1 490 ? -1.854 -64.062 -20.375 1 90.69 490 LEU B CA 1
ATOM 8133 C C . LEU B 1 490 ? -0.377 -64.438 -20.266 1 90.69 490 LEU B C 1
ATOM 8135 O O . LEU B 1 490 ? 0.486 -63.688 -20.734 1 90.69 490 LEU B O 1
ATOM 8139 N N . LYS B 1 491 ? -0.146 -65.5 -19.594 1 88.56 491 LYS B N 1
ATOM 8140 C CA . LYS B 1 491 ? 1.241 -65.938 -19.484 1 88.56 491 LYS B CA 1
ATOM 8141 C C . LYS B 1 491 ? 1.861 -66.125 -20.875 1 88.56 491 LYS B C 1
ATOM 8143 O O . LYS B 1 491 ? 3.012 -65.812 -21.109 1 88.56 491 LYS B O 1
ATOM 8148 N N . THR B 1 492 ? 1.124 -66.688 -21.781 1 89.56 492 THR B N 1
ATOM 8149 C CA . THR B 1 492 ? 1.606 -66.938 -23.141 1 89.56 492 THR B CA 1
ATOM 8150 C C . THR B 1 492 ? 1.941 -65.625 -23.828 1 89.56 492 THR B C 1
ATOM 8152 O O . THR B 1 492 ? 3.006 -65.5 -24.438 1 89.56 492 THR B O 1
ATOM 8155 N N . TRP B 1 493 ? 1.035 -64.625 -23.719 1 89.69 493 TRP B N 1
ATOM 8156 C CA . TRP B 1 493 ? 1.228 -63.375 -24.359 1 89.69 493 TRP B CA 1
ATOM 8157 C C . TRP B 1 493 ? 2.379 -62.594 -23.719 1 89.69 493 TRP B C 1
ATOM 8159 O O . TRP B 1 493 ? 3.182 -61.969 -24.422 1 89.69 493 TRP B O 1
ATOM 8169 N N . MET B 1 494 ? 2.52 -62.719 -22.438 1 87.94 494 MET B N 1
ATOM 8170 C CA . MET B 1 494 ? 3.555 -61.969 -21.734 1 87.94 494 MET B CA 1
ATOM 8171 C C . MET B 1 494 ? 4.938 -62.531 -22.031 1 87.94 494 MET B C 1
ATOM 8173 O O . MET B 1 494 ? 5.91 -61.781 -22.156 1 87.94 494 MET B O 1
ATOM 8177 N N . VAL B 1 495 ? 4.973 -63.781 -22.141 1 86.94 495 VAL B N 1
ATOM 8178 C CA . VAL B 1 495 ? 6.227 -64.438 -22.516 1 86.94 495 VAL B CA 1
ATOM 8179 C C . VAL B 1 495 ? 6.59 -64.062 -23.953 1 86.94 495 VAL B C 1
ATOM 8181 O O . VAL B 1 495 ? 7.746 -63.75 -24.25 1 86.94 495 VAL B O 1
ATOM 8184 N N . LYS B 1 496 ? 5.637 -64 -24.812 1 85.69 496 LYS B N 1
ATOM 8185 C CA . LYS B 1 496 ? 5.852 -63.656 -26.219 1 85.69 496 LYS B CA 1
ATOM 8186 C C . LYS B 1 496 ? 6.402 -62.25 -26.375 1 85.69 496 LYS B C 1
ATOM 8188 O O . LYS B 1 496 ? 7.277 -62 -27.219 1 85.69 496 LYS B O 1
ATOM 8193 N N . PHE B 1 497 ? 5.902 -61.344 -25.562 1 84.75 497 PHE B N 1
ATOM 8194 C CA . PHE B 1 497 ? 6.324 -59.969 -25.672 1 84.75 497 PHE B CA 1
ATOM 8195 C C . PHE B 1 497 ? 7.477 -59.656 -24.719 1 84.75 497 PHE B C 1
ATOM 8197 O O . PHE B 1 497 ? 7.914 -58.531 -24.609 1 84.75 497 PHE B O 1
ATOM 8204 N N . ASP B 1 498 ? 7.984 -60.625 -24.016 1 83 498 ASP B N 1
ATOM 8205 C CA . ASP B 1 498 ? 9.094 -60.531 -23.078 1 83 498 ASP B CA 1
ATOM 8206 C C . ASP B 1 498 ? 8.812 -59.5 -22 1 83 498 ASP B C 1
ATOM 8208 O O . ASP B 1 498 ? 9.633 -58.594 -21.75 1 83 498 ASP B O 1
ATOM 8212 N N . ILE B 1 499 ? 7.527 -59.656 -21.438 1 84.44 499 ILE B N 1
ATOM 8213 C CA . ILE B 1 499 ? 7.195 -58.656 -20.438 1 84.44 499 ILE B CA 1
ATOM 8214 C C . ILE B 1 499 ? 6.668 -59.344 -19.172 1 84.44 499 ILE B C 1
ATOM 8216 O O . ILE B 1 499 ? 5.91 -58.75 -18.406 1 84.44 499 ILE B O 1
ATOM 8220 N N . MET B 1 500 ? 7.004 -60.531 -18.922 1 86.25 500 MET B N 1
ATOM 8221 C CA . MET B 1 500 ? 6.543 -61.312 -17.766 1 86.25 500 MET B CA 1
ATOM 8222 C C . MET B 1 500 ? 6.996 -60.656 -16.469 1 86.25 500 MET B C 1
ATOM 8224 O O . MET B 1 500 ? 6.289 -60.688 -15.453 1 86.25 500 MET B O 1
ATOM 8228 N N . ASN B 1 501 ? 8.148 -59.906 -16.516 1 82 501 ASN B N 1
ATOM 8229 C CA . ASN B 1 501 ? 8.711 -59.281 -15.32 1 82 501 ASN B CA 1
ATOM 8230 C C . ASN B 1 501 ? 7.871 -58.094 -14.875 1 82 501 ASN B C 1
ATOM 8232 O O . ASN B 1 501 ? 8.07 -57.562 -13.789 1 82 501 ASN B O 1
ATOM 8236 N N . TRP B 1 502 ? 6.879 -57.812 -15.586 1 83.75 502 TRP B N 1
ATOM 8237 C CA . TRP B 1 502 ? 6.105 -56.625 -15.281 1 83.75 502 TRP B CA 1
ATOM 8238 C C . TRP B 1 502 ? 4.754 -56.969 -14.68 1 83.75 502 TRP B C 1
ATOM 8240 O O . TRP B 1 502 ? 3.934 -56.094 -14.398 1 83.75 502 TRP B O 1
ATOM 8250 N N . TRP B 1 503 ? 4.543 -58.156 -14.391 1 88.44 503 TRP B N 1
ATOM 8251 C CA . TRP B 1 503 ? 3.271 -58.656 -13.898 1 88.44 503 TRP B CA 1
ATOM 8252 C C . TRP B 1 503 ? 2.857 -57.969 -12.609 1 88.44 503 TRP B C 1
ATOM 8254 O O . TRP B 1 503 ? 1.695 -57.562 -12.453 1 88.44 503 TRP B O 1
ATOM 8264 N N . ASP B 1 504 ? 3.871 -57.688 -11.82 1 86.88 504 ASP B N 1
ATOM 8265 C CA . ASP B 1 504 ? 3.553 -57.125 -10.5 1 86.88 504 ASP B CA 1
ATOM 8266 C C . ASP B 1 504 ? 3.828 -55.625 -10.438 1 86.88 504 ASP B C 1
ATOM 8268 O O . ASP B 1 504 ? 3.768 -55.031 -9.359 1 86.88 504 ASP B O 1
ATOM 8272 N N . LYS B 1 505 ? 4.09 -55.156 -11.555 1 84.19 505 LYS B N 1
ATOM 8273 C CA . LYS B 1 505 ? 4.336 -53.719 -11.57 1 84.19 505 LYS B CA 1
ATOM 8274 C C . LYS B 1 505 ? 3.057 -52.938 -11.867 1 84.19 505 LYS B C 1
ATOM 8276 O O . LYS B 1 505 ? 2.119 -53.469 -12.461 1 84.19 505 LYS B O 1
ATOM 8281 N N . LYS B 1 506 ? 3.01 -51.688 -11.359 1 80.38 506 LYS B N 1
ATOM 8282 C CA . LYS B 1 506 ? 1.863 -50.812 -11.625 1 80.38 506 LYS B CA 1
ATOM 8283 C C . LYS B 1 506 ? 1.893 -50.312 -13.055 1 80.38 506 LYS B C 1
ATOM 8285 O O . LYS B 1 506 ? 2.963 -50 -13.594 1 80.38 506 LYS B O 1
ATOM 8290 N N . VAL B 1 507 ? 0.756 -50.219 -13.602 1 81.06 507 VAL B N 1
ATOM 8291 C CA . VAL B 1 507 ? 0.62 -49.75 -14.984 1 81.06 507 VAL B CA 1
ATOM 8292 C C . VAL B 1 507 ? 1.256 -48.375 -15.125 1 81.06 507 VAL B C 1
ATOM 8294 O O . VAL B 1 507 ? 1.857 -48.062 -16.156 1 81.06 507 VAL B O 1
ATOM 8297 N N . GLY B 1 508 ? 1.14 -47.719 -14.039 1 77.75 508 GLY B N 1
ATOM 8298 C CA . GLY B 1 508 ? 1.678 -46.344 -14.039 1 77.75 508 GLY B CA 1
ATOM 8299 C C . GLY B 1 508 ? 3.191 -46.312 -14.148 1 77.75 508 GLY B C 1
ATOM 8300 O O . GLY B 1 508 ? 3.764 -45.312 -14.555 1 77.75 508 GLY B O 1
ATOM 8301 N N . ASP B 1 509 ? 3.809 -47.406 -13.898 1 76.88 509 ASP B N 1
ATOM 8302 C CA . ASP B 1 509 ? 5.266 -47.5 -13.898 1 76.88 509 ASP B CA 1
ATOM 8303 C C . ASP B 1 509 ? 5.797 -47.875 -15.273 1 76.88 509 ASP B C 1
ATOM 8305 O O . ASP B 1 509 ? 7.012 -47.969 -15.477 1 76.88 509 ASP B O 1
ATOM 8309 N N . LEU B 1 510 ? 4.988 -48 -16.188 1 76.75 510 LEU B N 1
ATOM 8310 C CA . LEU B 1 510 ? 5.371 -48.531 -17.5 1 76.75 510 LEU B CA 1
ATOM 8311 C C . LEU B 1 510 ? 5.75 -47.406 -18.453 1 76.75 510 LEU B C 1
ATOM 8313 O O . LEU B 1 510 ? 5.25 -46.281 -18.328 1 76.75 510 LEU B O 1
ATOM 8317 N N . SER B 1 511 ? 6.688 -47.781 -19.344 1 74.69 511 SER B N 1
ATOM 8318 C CA . SER B 1 511 ? 6.969 -46.875 -20.453 1 74.69 511 SER B CA 1
ATOM 8319 C C . SER B 1 511 ? 5.816 -46.844 -21.453 1 74.69 511 SER B C 1
ATOM 8321 O O . SER B 1 511 ? 4.934 -47.719 -21.406 1 74.69 511 SER B O 1
ATOM 8323 N N . LYS B 1 512 ? 5.828 -45.938 -22.344 1 69.38 512 LYS B N 1
ATOM 8324 C CA . LYS B 1 512 ? 4.801 -45.812 -23.375 1 69.38 512 LYS B CA 1
ATOM 8325 C C . LYS B 1 512 ? 4.727 -47.094 -24.219 1 69.38 512 LYS B C 1
ATOM 8327 O O . LYS B 1 512 ? 3.633 -47.562 -24.516 1 69.38 512 LYS B O 1
ATOM 8332 N N . GLY B 1 513 ? 5.863 -47.5 -24.453 1 75.31 513 GLY B N 1
ATOM 8333 C CA . GLY B 1 513 ? 5.934 -48.719 -25.266 1 75.31 513 GLY B CA 1
ATOM 8334 C C . GLY B 1 513 ? 5.418 -49.938 -24.562 1 75.31 513 GLY B C 1
ATOM 8335 O O . GLY B 1 513 ? 4.699 -50.75 -25.141 1 75.31 513 GLY B O 1
ATOM 8336 N N . MET B 1 514 ? 5.734 -50.031 -23.406 1 78.19 514 MET B N 1
ATOM 8337 C CA . MET B 1 514 ? 5.277 -51.156 -22.594 1 78.19 514 MET B CA 1
ATOM 8338 C C . MET B 1 514 ? 3.77 -51.094 -22.375 1 78.19 514 MET B C 1
ATOM 8340 O O . MET B 1 514 ? 3.088 -52.125 -22.453 1 78.19 514 MET B O 1
ATOM 8344 N N . SER B 1 515 ? 3.383 -50 -22.156 1 80.06 515 SER B N 1
ATOM 8345 C CA . SER B 1 515 ? 1.946 -49.812 -21.969 1 80.06 515 SER B CA 1
ATOM 8346 C C . SER B 1 515 ? 1.173 -50.219 -23.219 1 80.06 515 SER B C 1
ATOM 8348 O O . SER B 1 515 ? 0.095 -50.812 -23.125 1 80.06 515 SER B O 1
ATOM 8350 N N . GLN B 1 516 ? 1.754 -49.906 -24.234 1 80.81 516 GLN B N 1
ATOM 8351 C CA . GLN B 1 516 ? 1.118 -50.281 -25.5 1 80.81 516 GLN B CA 1
ATOM 8352 C C . GLN B 1 516 ? 1.057 -51.812 -25.656 1 80.81 516 GLN B C 1
ATOM 8354 O O . GLN B 1 516 ? 0.057 -52.344 -26.141 1 80.81 516 GLN B O 1
ATOM 8359 N N . LYS B 1 517 ? 2.059 -52.469 -25.328 1 84.38 517 LYS B N 1
ATOM 8360 C CA . LYS B 1 517 ? 2.088 -53.906 -25.375 1 84.38 517 LYS B CA 1
ATOM 8361 C C . LYS B 1 517 ? 0.997 -54.531 -24.5 1 84.38 517 LYS B C 1
ATOM 8363 O O . LYS B 1 517 ? 0.287 -55.438 -24.922 1 84.38 517 LYS B O 1
ATOM 8368 N N . ILE B 1 518 ? 0.931 -53.875 -23.375 1 85.38 518 ILE B N 1
ATOM 8369 C CA . ILE B 1 518 ? -0.048 -54.344 -22.422 1 85.38 518 ILE B CA 1
ATOM 8370 C C . ILE B 1 518 ? -1.46 -54.094 -22.938 1 85.38 518 ILE B C 1
ATOM 8372 O O . ILE B 1 518 ? -2.326 -54.969 -22.859 1 85.38 518 ILE B O 1
ATOM 8376 N N . GLN B 1 519 ? -1.633 -53.094 -23.5 1 86.88 519 GLN B N 1
ATOM 8377 C CA . GLN B 1 519 ? -2.93 -52.781 -24.078 1 86.88 519 GLN B CA 1
ATOM 8378 C C . GLN B 1 519 ? -3.264 -53.688 -25.25 1 86.88 519 GLN B C 1
ATOM 8380 O O . GLN B 1 519 ? -4.414 -54.125 -25.406 1 86.88 519 GLN B O 1
ATOM 8385 N N . PHE B 1 520 ? -2.307 -53.938 -26 1 88.25 520 PHE B N 1
ATOM 8386 C CA . PHE B 1 520 ? -2.506 -54.844 -27.109 1 88.25 520 PHE B CA 1
ATOM 8387 C C . PHE B 1 520 ? -2.936 -56.219 -26.625 1 88.25 520 PHE B C 1
ATOM 8389 O O . PHE B 1 520 ? -3.895 -56.812 -27.141 1 88.25 520 PHE B O 1
ATOM 8396 N N . ILE B 1 521 ? -2.279 -56.625 -25.609 1 89.25 521 ILE B N 1
ATOM 8397 C CA . ILE B 1 521 ? -2.594 -57.938 -25.031 1 89.25 521 ILE B CA 1
ATOM 8398 C C . ILE B 1 521 ? -4.027 -57.938 -24.516 1 89.25 521 ILE B C 1
ATOM 8400 O O . ILE B 1 521 ? -4.789 -58.844 -24.766 1 89.25 521 ILE B O 1
ATOM 8404 N N . ALA B 1 522 ? -4.367 -56.844 -23.875 1 88.94 522 ALA B N 1
ATOM 8405 C CA . ALA B 1 522 ? -5.715 -56.719 -23.328 1 88.94 522 ALA B CA 1
ATOM 8406 C C . ALA B 1 522 ? -6.762 -56.75 -24.422 1 88.94 522 ALA B C 1
ATOM 8408 O O . ALA B 1 522 ? -7.883 -57.219 -24.219 1 88.94 522 ALA B O 1
ATOM 8409 N N . THR B 1 523 ? -6.359 -56.312 -25.516 1 89.12 523 THR B N 1
ATOM 8410 C CA . THR B 1 523 ? -7.277 -56.188 -26.625 1 89.12 523 THR B CA 1
ATOM 8411 C C . THR B 1 523 ? -7.484 -57.531 -27.344 1 89.12 523 THR B C 1
ATOM 8413 O O . THR B 1 523 ? -8.578 -57.812 -27.812 1 89.12 523 THR B O 1
ATOM 8416 N N . VAL B 1 524 ? -6.477 -58.406 -27.297 1 90.81 524 VAL B N 1
ATOM 8417 C CA . VAL B 1 524 ? -6.531 -59.562 -28.188 1 90.81 524 VAL B CA 1
ATOM 8418 C C . VAL B 1 524 ? -6.691 -60.812 -27.359 1 90.81 524 VAL B C 1
ATOM 8420 O O . VAL B 1 524 ? -6.867 -61.906 -27.906 1 90.81 524 VAL B O 1
ATOM 8423 N N . ILE B 1 525 ? -6.645 -60.688 -26.109 1 89 525 ILE B N 1
ATOM 8424 C CA . ILE B 1 525 ? -6.539 -61.844 -25.219 1 89 525 ILE B CA 1
ATOM 8425 C C . ILE B 1 525 ? -7.766 -62.719 -25.375 1 89 525 ILE B C 1
ATOM 8427 O O . ILE B 1 525 ? -7.68 -63.938 -25.203 1 89 525 ILE B O 1
ATOM 8431 N N . HIS B 1 526 ? -8.891 -62.25 -25.75 1 88.38 526 HIS B N 1
ATOM 8432 C CA . HIS B 1 526 ? -10.125 -63 -25.859 1 88.38 526 HIS B CA 1
ATOM 8433 C C . HIS B 1 526 ? -10.359 -63.5 -27.281 1 88.38 526 HIS B C 1
ATOM 8435 O O . HIS B 1 526 ? -11.453 -63.938 -27.625 1 88.38 526 HIS B O 1
ATOM 8441 N N . ASP B 1 527 ? -9.414 -63.344 -28.078 1 88 527 ASP B N 1
ATOM 8442 C CA . ASP B 1 527 ? -9.453 -63.812 -29.453 1 88 527 ASP B CA 1
ATOM 8443 C C . ASP B 1 527 ? -10.641 -63.219 -30.203 1 88 527 ASP B C 1
ATOM 8445 O O . ASP B 1 527 ? -11.547 -63.938 -30.625 1 88 527 ASP B O 1
ATOM 8449 N N . PRO B 1 528 ? -10.648 -62 -30.438 1 88.69 528 PRO B N 1
ATOM 8450 C CA . PRO B 1 528 ? -11.758 -61.312 -31.125 1 88.69 528 PRO B CA 1
ATOM 8451 C C . PRO B 1 528 ? -11.859 -61.688 -32.594 1 88.69 528 PRO B C 1
ATOM 8453 O O . PRO B 1 528 ? -10.844 -62 -33.219 1 88.69 528 PRO B O 1
ATOM 8456 N N . LYS B 1 529 ? -13.055 -61.594 -33.125 1 87.44 529 LYS B N 1
ATOM 8457 C CA . LYS B 1 529 ? -13.297 -61.781 -34.531 1 87.44 529 LYS B CA 1
ATOM 8458 C C . LYS B 1 529 ? -13 -60.531 -35.344 1 87.44 529 LYS B C 1
ATOM 8460 O O . LYS B 1 529 ? -12.586 -60.594 -36.5 1 87.44 529 LYS B O 1
ATOM 8465 N N . LEU B 1 530 ? -13.211 -59.5 -34.719 1 88.12 530 LEU B N 1
ATOM 8466 C CA . LEU B 1 530 ? -12.898 -58.188 -35.281 1 88.12 530 LEU B CA 1
ATOM 8467 C C . LEU B 1 530 ? -11.969 -57.406 -34.375 1 88.12 530 LEU B C 1
ATOM 8469 O O . LEU B 1 530 ? -12.266 -57.25 -33.188 1 88.12 530 LEU B O 1
ATOM 8473 N N . LEU B 1 531 ? -10.852 -57.062 -34.906 1 90.19 531 LEU B N 1
ATOM 8474 C CA . LEU B 1 531 ? -9.867 -56.281 -34.188 1 90.19 531 LEU B CA 1
ATOM 8475 C C . LEU B 1 531 ? -9.805 -54.844 -34.75 1 90.19 531 LEU B C 1
ATOM 8477 O O . LEU B 1 531 ? -9.633 -54.656 -35.938 1 90.19 531 LEU B O 1
ATOM 8481 N N . ILE B 1 532 ? -10.102 -53.938 -33.906 1 88.75 532 ILE B N 1
ATOM 8482 C CA . ILE B 1 532 ? -10.039 -52.531 -34.281 1 88.75 532 ILE B CA 1
ATOM 8483 C C . ILE B 1 532 ? -8.883 -51.844 -33.562 1 88.75 532 ILE B C 1
ATOM 8485 O O . ILE B 1 532 ? -8.836 -51.844 -32.344 1 88.75 532 ILE B O 1
ATOM 8489 N N . LEU B 1 533 ? -7.945 -51.375 -34.281 1 87.06 533 LEU B N 1
ATOM 8490 C CA . LEU B 1 533 ? -6.766 -50.719 -33.75 1 87.06 533 LEU B CA 1
ATOM 8491 C C . LEU B 1 533 ? -6.707 -49.25 -34.156 1 87.06 533 LEU B C 1
ATOM 8493 O O . LEU B 1 533 ? -6.609 -48.938 -35.344 1 87.06 533 LEU B O 1
ATOM 8497 N N . ASP B 1 534 ? -6.848 -48.438 -33.188 1 81.31 534 ASP B N 1
ATOM 8498 C CA . ASP B 1 534 ? -6.773 -47.031 -33.469 1 81.31 534 ASP B CA 1
ATOM 8499 C C . ASP B 1 534 ? -5.348 -46.5 -33.281 1 81.31 534 ASP B C 1
ATOM 8501 O O . ASP B 1 534 ? -4.887 -46.344 -32.125 1 81.31 534 ASP B O 1
ATOM 8505 N N . GLU B 1 535 ? -4.656 -46.312 -34.25 1 75.88 535 GLU B N 1
ATOM 8506 C CA . GLU B 1 535 ? -3.273 -45.844 -34.312 1 75.88 535 GLU B CA 1
ATOM 8507 C C . GLU B 1 535 ? -2.365 -46.75 -33.469 1 75.88 535 GLU B C 1
ATOM 8509 O O . GLU B 1 535 ? -1.692 -46.25 -32.562 1 75.88 535 GLU B O 1
ATOM 8514 N N . PRO B 1 536 ? -2.293 -48 -33.75 1 79.31 536 PRO B N 1
ATOM 8515 C CA . PRO B 1 536 ? -1.616 -48.969 -32.875 1 79.31 536 PRO B CA 1
ATOM 8516 C C . PRO B 1 536 ? -0.102 -48.781 -32.844 1 79.31 536 PRO B C 1
ATOM 8518 O O . PRO B 1 536 ? 0.565 -49.25 -31.938 1 79.31 536 PRO B O 1
ATOM 8521 N N . PHE B 1 537 ? 0.425 -47.969 -33.75 1 73.5 537 PHE B N 1
ATOM 8522 C CA . PHE B 1 537 ? 1.876 -47.875 -33.875 1 73.5 537 PHE B CA 1
ATOM 8523 C C . PHE B 1 537 ? 2.387 -46.531 -33.375 1 73.5 537 PHE B C 1
ATOM 8525 O O . PHE B 1 537 ? 3.586 -46.281 -33.406 1 73.5 537 PHE B O 1
ATOM 8532 N N . SER B 1 538 ? 1.497 -45.781 -32.812 1 67 538 SER B N 1
ATOM 8533 C CA . SER B 1 538 ? 1.869 -44.438 -32.406 1 67 538 SER B CA 1
ATOM 8534 C C . SER B 1 538 ? 2.771 -44.5 -31.172 1 67 538 SER B C 1
ATOM 8536 O O . SER B 1 538 ? 2.455 -45.156 -30.188 1 67 538 SER B O 1
ATOM 8538 N N . GLY B 1 539 ? 3.904 -43.875 -31.172 1 61.88 539 GLY B N 1
ATOM 8539 C CA . GLY B 1 539 ? 4.812 -43.719 -30.031 1 61.88 539 GLY B CA 1
ATOM 8540 C C . GLY B 1 539 ? 5.68 -44.969 -29.812 1 61.88 539 GLY B C 1
ATOM 8541 O O . GLY B 1 539 ? 6.371 -45.062 -28.797 1 61.88 539 GLY B O 1
ATOM 8542 N N . LEU B 1 540 ? 5.621 -45.844 -30.766 1 66.94 540 LEU B N 1
ATOM 8543 C CA . LEU B 1 540 ? 6.406 -47.062 -30.594 1 66.94 540 LEU B CA 1
ATOM 8544 C C . LEU B 1 540 ? 7.711 -46.969 -31.375 1 66.94 540 LEU B C 1
ATOM 8546 O O . LEU B 1 540 ? 7.762 -46.375 -32.438 1 66.94 540 LEU B O 1
ATOM 8550 N N . ASP B 1 541 ? 8.812 -47.531 -30.766 1 72.5 541 ASP B N 1
ATOM 8551 C CA . ASP B 1 541 ? 10.055 -47.719 -31.516 1 72.5 541 ASP B CA 1
ATOM 8552 C C . ASP B 1 541 ? 9.883 -48.812 -32.594 1 72.5 541 ASP B C 1
ATOM 8554 O O . ASP B 1 541 ? 8.961 -49.625 -32.5 1 72.5 541 ASP B O 1
ATOM 8558 N N . PRO B 1 542 ? 10.695 -48.75 -33.562 1 72.94 542 PRO B N 1
ATOM 8559 C CA . PRO B 1 542 ? 10.578 -49.656 -34.688 1 72.94 542 PRO B CA 1
ATOM 8560 C C . PRO B 1 542 ? 10.547 -51.125 -34.281 1 72.94 542 PRO B C 1
ATOM 8562 O O . PRO B 1 542 ? 9.828 -51.906 -34.875 1 72.94 542 PRO B O 1
ATOM 8565 N N . ILE B 1 543 ? 11.266 -51.438 -33.312 1 73.12 543 ILE B N 1
ATOM 8566 C CA . ILE B 1 543 ? 11.336 -52.844 -32.875 1 73.12 543 ILE B CA 1
ATOM 8567 C C . ILE B 1 543 ? 9.984 -53.25 -32.344 1 73.12 543 ILE B C 1
ATOM 8569 O O . ILE B 1 543 ? 9.453 -54.312 -32.719 1 73.12 543 ILE B O 1
ATOM 8573 N N . ASN B 1 544 ? 9.406 -52.438 -31.562 1 75.69 544 ASN B N 1
ATOM 8574 C CA . ASN B 1 544 ? 8.117 -52.719 -30.953 1 75.69 544 ASN B CA 1
ATOM 8575 C C . ASN B 1 544 ? 6.984 -52.656 -31.984 1 75.69 544 ASN B C 1
ATOM 8577 O O . ASN B 1 544 ? 6.043 -53.469 -31.922 1 75.69 544 ASN B O 1
ATOM 8581 N N . ALA B 1 545 ? 7.195 -51.812 -32.812 1 79.5 545 ALA B N 1
ATOM 8582 C CA . ALA B 1 545 ? 6.203 -51.688 -33.875 1 79.5 545 ALA B CA 1
ATOM 8583 C C . ALA B 1 545 ? 6.168 -52.969 -34.75 1 79.5 545 ALA B C 1
ATOM 8585 O O . ALA B 1 545 ? 5.094 -53.438 -35.094 1 79.5 545 ALA B O 1
ATOM 8586 N N . ASN B 1 546 ? 7.324 -53.438 -35.031 1 81.75 546 ASN B N 1
ATOM 8587 C CA . ASN B 1 546 ? 7.418 -54.656 -35.812 1 81.75 546 ASN B CA 1
ATOM 8588 C C . ASN B 1 546 ? 6.828 -55.875 -35.094 1 81.75 546 ASN B C 1
ATOM 8590 O O . ASN B 1 546 ? 6.199 -56.719 -35.719 1 81.75 546 ASN B O 1
ATOM 8594 N N . LEU B 1 547 ? 7.02 -55.844 -33.875 1 80.5 547 LEU B N 1
ATOM 8595 C CA . LEU B 1 547 ? 6.473 -56.938 -33.062 1 80.5 547 LEU B CA 1
ATOM 8596 C C . LEU B 1 547 ? 4.949 -56.938 -33.125 1 80.5 547 LEU B C 1
ATOM 8598 O O . LEU B 1 547 ? 4.34 -58 -33.312 1 80.5 547 LEU B O 1
ATOM 8602 N N . ILE B 1 548 ? 4.371 -55.844 -33.031 1 83.69 548 ILE B N 1
ATOM 8603 C CA . ILE B 1 548 ? 2.916 -55.719 -33.094 1 83.69 548 ILE B CA 1
ATOM 8604 C C . ILE B 1 548 ? 2.418 -56.031 -34.5 1 83.69 548 ILE B C 1
ATOM 8606 O O . ILE B 1 548 ? 1.406 -56.719 -34.656 1 83.69 548 ILE B O 1
ATOM 8610 N N . LYS B 1 549 ? 3.193 -55.594 -35.375 1 85 549 LYS B N 1
ATOM 8611 C CA . LYS B 1 549 ? 2.861 -55.875 -36.75 1 85 549 LYS B CA 1
ATOM 8612 C C . LYS B 1 549 ? 2.828 -57.406 -37.031 1 85 549 LYS B C 1
ATOM 8614 O O . LYS B 1 549 ? 1.906 -57.906 -37.656 1 85 549 LYS B O 1
ATOM 8619 N N . ASP B 1 550 ? 3.836 -58.031 -36.562 1 86.75 550 ASP B N 1
ATOM 8620 C CA . ASP B 1 550 ? 3.922 -59.469 -36.719 1 86.75 550 ASP B CA 1
ATOM 8621 C C . ASP B 1 550 ? 2.717 -60.156 -36.094 1 86.75 550 ASP B C 1
ATOM 8623 O O . ASP B 1 550 ? 2.164 -61.094 -36.656 1 86.75 550 ASP B O 1
ATOM 8627 N N . GLU B 1 551 ? 2.324 -59.625 -35.031 1 87.12 551 GLU B N 1
ATOM 8628 C CA . GLU B 1 551 ? 1.192 -60.219 -34.312 1 87.12 551 GLU B CA 1
ATOM 8629 C C . GLU B 1 551 ? -0.117 -59.969 -35.062 1 87.12 551 GLU B C 1
ATOM 8631 O O . GLU B 1 551 ? -0.997 -60.812 -35.094 1 87.12 551 GLU B O 1
ATOM 8636 N N . ILE B 1 552 ? -0.216 -58.875 -35.625 1 87.44 552 ILE B N 1
ATOM 8637 C CA . ILE B 1 552 ? -1.391 -58.5 -36.406 1 87.44 552 ILE B CA 1
ATOM 8638 C C . ILE B 1 552 ? -1.522 -59.469 -37.594 1 87.44 552 ILE B C 1
ATOM 8640 O O . ILE B 1 552 ? -2.613 -59.969 -37.875 1 87.44 552 ILE B O 1
ATOM 8644 N N . TYR B 1 553 ? -0.36 -59.781 -38.156 1 88.5 553 TYR B N 1
ATOM 8645 C CA . TYR B 1 553 ? -0.356 -60.688 -39.281 1 88.5 553 TYR B CA 1
ATOM 8646 C C . TYR B 1 553 ? -0.758 -62.094 -38.875 1 88.5 553 TYR B C 1
ATOM 8648 O O . TYR B 1 553 ? -1.514 -62.781 -39.562 1 88.5 553 TYR B O 1
ATOM 8656 N N . GLN B 1 554 ? -0.281 -62.469 -37.75 1 88.5 554 GLN B N 1
ATOM 8657 C CA . GLN B 1 554 ? -0.604 -63.781 -37.25 1 88.5 554 GLN B CA 1
ATOM 8658 C C . GLN B 1 554 ? -2.094 -63.906 -36.938 1 88.5 554 GLN B C 1
ATOM 8660 O O . GLN B 1 554 ? -2.713 -64.938 -37.219 1 88.5 554 GLN B O 1
ATOM 8665 N N . LEU B 1 555 ? -2.65 -62.875 -36.469 1 89.38 555 LEU B N 1
ATOM 8666 C CA . LEU B 1 555 ? -4.07 -62.875 -36.125 1 89.38 555 LEU B CA 1
ATOM 8667 C C . LEU B 1 555 ? -4.922 -62.906 -37.375 1 89.38 555 LEU B C 1
ATOM 8669 O O . LEU B 1 555 ? -5.941 -63.594 -37.438 1 89.38 555 LEU B O 1
ATOM 8673 N N . LYS B 1 556 ? -4.426 -62.25 -38.281 1 89.62 556 LYS B N 1
ATOM 8674 C CA . LYS B 1 556 ? -5.09 -62.281 -39.594 1 89.62 556 LYS B CA 1
ATOM 8675 C C . LYS B 1 556 ? -5.094 -63.688 -40.156 1 89.62 556 LYS B C 1
ATOM 8677 O O . LYS B 1 556 ? -6.117 -64.188 -40.656 1 89.62 556 LYS B O 1
ATOM 8682 N N . GLU B 1 557 ? -3.988 -64.312 -40.062 1 89.25 557 GLU B N 1
ATOM 8683 C CA . GLU B 1 557 ? -3.855 -65.688 -40.562 1 89.25 557 GLU B CA 1
ATOM 8684 C C . GLU B 1 557 ? -4.773 -66.625 -39.812 1 89.25 557 GLU B C 1
ATOM 8686 O O . GLU B 1 557 ? -5.234 -67.625 -40.375 1 89.25 557 GLU B O 1
ATOM 8691 N N . LYS B 1 558 ? -5.051 -66.25 -38.625 1 88.56 558 LYS B N 1
ATOM 8692 C CA . LYS B 1 558 ? -5.93 -67.062 -37.812 1 88.56 558 LYS B CA 1
ATOM 8693 C C . LYS B 1 558 ? -7.398 -66.75 -38.094 1 88.56 558 LYS B C 1
ATOM 8695 O O . LYS B 1 558 ? -8.289 -67.375 -37.531 1 88.56 558 LYS B O 1
ATOM 8700 N N . GLY B 1 559 ? -7.637 -65.688 -38.906 1 87.81 559 GLY B N 1
ATOM 8701 C CA . GLY B 1 559 ? -9 -65.438 -39.375 1 87.81 559 GLY B CA 1
ATOM 8702 C C . GLY B 1 559 ? -9.602 -64.188 -38.812 1 87.81 559 GLY B C 1
ATOM 8703 O O . GLY B 1 559 ? -10.75 -63.844 -39.094 1 87.81 559 GLY B O 1
ATOM 8704 N N . THR B 1 560 ? -8.875 -63.469 -38.031 1 90.25 560 THR B N 1
ATOM 8705 C CA . THR B 1 560 ? -9.367 -62.219 -37.438 1 90.25 560 THR B CA 1
ATOM 8706 C C . THR B 1 560 ? -9.422 -61.094 -38.469 1 90.25 560 THR B C 1
ATOM 8708 O O . THR B 1 560 ? -8.484 -60.938 -39.25 1 90.25 560 THR B O 1
ATOM 8711 N N . SER B 1 561 ? -10.578 -60.469 -38.594 1 90.69 561 SER B N 1
ATOM 8712 C CA . SER B 1 561 ? -10.672 -59.281 -39.375 1 90.69 561 SER B CA 1
ATOM 8713 C C . SER B 1 561 ? -10.102 -58.062 -38.656 1 90.69 561 SER B C 1
ATOM 8715 O O . SER B 1 561 ? -10.359 -57.875 -37.469 1 90.69 561 SER B O 1
ATOM 8717 N N . ILE B 1 562 ? -9.25 -57.281 -39.344 1 89.5 562 ILE B N 1
ATOM 8718 C CA . ILE B 1 562 ? -8.555 -56.219 -38.656 1 89.5 562 ILE B CA 1
ATOM 8719 C C . ILE B 1 562 ? -8.859 -54.875 -39.344 1 89.5 562 ILE B C 1
ATOM 8721 O O . ILE B 1 562 ? -8.773 -54.781 -40.562 1 89.5 562 ILE B O 1
ATOM 8725 N N . LEU B 1 563 ? -9.312 -53.938 -38.531 1 86.75 563 LEU B N 1
ATOM 8726 C CA . LEU B 1 563 ? -9.469 -52.562 -38.938 1 86.75 563 LEU B CA 1
ATOM 8727 C C . LEU B 1 563 ? -8.461 -51.656 -38.188 1 86.75 563 LEU B C 1
ATOM 8729 O O . LEU B 1 563 ? -8.383 -51.688 -36.969 1 86.75 563 LEU B O 1
ATOM 8733 N N . PHE B 1 564 ? -7.582 -51.031 -38.844 1 83.44 564 PHE B N 1
ATOM 8734 C CA . PHE B 1 564 ? -6.711 -50.125 -38.094 1 83.44 564 PHE B CA 1
ATOM 8735 C C . PHE B 1 564 ? -6.691 -48.75 -38.75 1 83.44 564 PHE B C 1
ATOM 8737 O O . PHE B 1 564 ? -6.914 -48.625 -39.938 1 83.44 564 PHE B O 1
ATOM 8744 N N . SER B 1 565 ? -6.574 -47.781 -37.938 1 81.62 565 SER B N 1
ATOM 8745 C CA . SER B 1 565 ? -6.438 -46.406 -38.375 1 81.62 565 SER B CA 1
ATOM 8746 C C . SER B 1 565 ? -4.992 -45.906 -38.25 1 81.62 565 SER B C 1
ATOM 8748 O O . SER B 1 565 ? -4.254 -46.344 -37.375 1 81.62 565 SER B O 1
ATOM 8750 N N . THR B 1 566 ? -4.527 -45.25 -39.219 1 74.56 566 THR B N 1
ATOM 8751 C CA . THR B 1 566 ? -3.188 -44.656 -39.188 1 74.56 566 THR B CA 1
ATOM 8752 C C . THR B 1 566 ? -3.137 -43.375 -40 1 74.56 566 THR B C 1
ATOM 8754 O O . THR B 1 566 ? -3.955 -43.156 -40.875 1 74.56 566 THR B O 1
ATOM 8757 N N . HIS B 1 567 ? -2.322 -42.531 -39.562 1 65.25 567 HIS B N 1
ATOM 8758 C CA . HIS B 1 567 ? -2.057 -41.344 -40.375 1 65.25 567 HIS B CA 1
ATOM 8759 C C . HIS B 1 567 ? -0.763 -41.469 -41.156 1 65.25 567 HIS B C 1
ATOM 8761 O O . HIS B 1 567 ? -0.39 -40.594 -41.906 1 65.25 567 HIS B O 1
ATOM 8767 N N . ARG B 1 568 ? -0.127 -42.625 -40.969 1 63.38 568 ARG B N 1
ATOM 8768 C CA . ARG B 1 568 ? 1.142 -42.844 -41.656 1 63.38 568 ARG B CA 1
ATOM 8769 C C . ARG B 1 568 ? 0.964 -43.781 -42.844 1 63.38 568 ARG B C 1
ATOM 8771 O O . ARG B 1 568 ? 0.695 -44.969 -42.656 1 63.38 568 ARG B O 1
ATOM 8778 N N . MET B 1 569 ? 1.259 -43.25 -43.969 1 65 569 MET B N 1
ATOM 8779 C CA . MET B 1 569 ? 1.061 -43.969 -45.219 1 65 569 MET B CA 1
ATOM 8780 C C . MET B 1 569 ? 2.016 -45.156 -45.312 1 65 569 MET B C 1
ATOM 8782 O O . MET B 1 569 ? 1.658 -46.188 -45.844 1 65 569 MET B O 1
ATOM 8786 N N . GLU B 1 570 ? 3.135 -44.938 -44.75 1 62.19 570 GLU B N 1
ATOM 8787 C CA . GLU B 1 570 ? 4.156 -45.969 -44.875 1 62.19 570 GLU B CA 1
ATOM 8788 C C . GLU B 1 570 ? 3.711 -47.25 -44.188 1 62.19 570 GLU B C 1
ATOM 8790 O O . GLU B 1 570 ? 3.986 -48.344 -44.656 1 62.19 570 GLU B O 1
ATOM 8795 N N . GLN B 1 571 ? 2.922 -47.094 -43.219 1 66.5 571 GLN B N 1
ATOM 8796 C CA . GLN B 1 571 ? 2.465 -48.219 -42.469 1 66.5 571 GLN B CA 1
ATOM 8797 C C . GLN B 1 571 ? 1.371 -49 -43.188 1 66.5 571 GLN B C 1
ATOM 8799 O O . GLN B 1 571 ? 1.312 -50.219 -43.125 1 66.5 571 GLN B O 1
ATOM 8804 N N . VAL B 1 572 ? 0.641 -48.25 -43.875 1 65.69 572 VAL B N 1
ATOM 8805 C CA . VAL B 1 572 ? -0.456 -48.844 -44.625 1 65.69 572 VAL B CA 1
ATOM 8806 C C . VAL B 1 572 ? 0.104 -49.656 -45.781 1 65.69 572 VAL B C 1
ATOM 8808 O O . VAL B 1 572 ? -0.385 -50.75 -46.062 1 65.69 572 VAL B O 1
ATOM 8811 N N . GLU B 1 573 ? 1.093 -49.156 -46.344 1 64.81 573 GLU B N 1
ATOM 8812 C CA . GLU B 1 573 ? 1.703 -49.844 -47.469 1 64.81 573 GLU B CA 1
ATOM 8813 C C . GLU B 1 573 ? 2.352 -51.156 -47.031 1 64.81 573 GLU B C 1
ATOM 8815 O O . GLU B 1 573 ? 2.268 -52.156 -47.75 1 64.81 573 GLU B O 1
ATOM 8820 N N . GLU B 1 574 ? 2.84 -51.188 -45.906 1 67.5 574 GLU B N 1
ATOM 8821 C CA . GLU B 1 574 ? 3.557 -52.344 -45.406 1 67.5 574 GLU B CA 1
ATOM 8822 C C . GLU B 1 574 ? 2.588 -53.438 -44.938 1 67.5 574 GLU B C 1
ATOM 8824 O O . GLU B 1 574 ? 2.852 -54.625 -45.156 1 67.5 574 GLU B O 1
ATOM 8829 N N . ILE B 1 575 ? 1.467 -53 -44.469 1 68.69 575 ILE B N 1
ATOM 8830 C CA . ILE B 1 575 ? 0.539 -53.938 -43.875 1 68.69 575 ILE B CA 1
ATOM 8831 C C . ILE B 1 575 ? -0.46 -54.438 -44.938 1 68.69 575 ILE B C 1
ATOM 8833 O O . ILE B 1 575 ? -0.828 -55.594 -44.969 1 68.69 575 ILE B O 1
#

InterPro domains:
  IPR003439 ABC transporter-like, ATP-binding domain [PF00005] (397-537)
  IPR003439 ABC transporter-like, ATP-binding domain [PS50893] (381-575)
  IPR003593 AAA+ ATPase domain [SM00382] (406-574)
  IPR006098 Methylmalonyl-CoA mutase, alpha chain, catalytic [TIGR00641] (1-229)
  IPR006099 Methylmalonyl-CoA mutase, alpha/beta chain, catalytic [PF01642] (1-223)
  IPR006158 Cobalamin (vitamin B12)-binding domain [PF02310] (264-380)
  IPR006158 Cobalamin (vitamin B12)-binding domain [PS51332] (262-394)
  IPR006159 Methylmalonyl-CoA mutase, C-terminal [TIGR00640] (261-386)
  IPR016176 Cobalamin (vitamin B12)-dependent enzyme, catalytic [SSF51703] (1-224)
  IPR017871 ABC transporter-like, conserved site [PS00211] (510-524)
  IPR027417 P-loop containing nucleoside triphosphate hydrolase [G3DSA:3.40.50.300] (387-575)
  IPR027417 P-loop containing nucleoside triphosphate hydrolase [SSF52540] (392-573)
  IPR036724 Cobalamin-binding domain superfamily [SSF52242] (229-390)

Sequence (1150 aa):
TSGYSLTAQDPYNNISRTCIEALAAVMGGTQSLHTNSLDEAIALPTDYSAKIARDTQKYLQSGINVISAIDPMGGSYYVESLTSQLVEKAWQHIQEIESLGGMTAAIEAGIPKMRIEEAAAAKQARIDSGNEYVIGVNLFKKETESELDILKVDNTKVRLEQIDRLTEIKSKRDDQKVRSTLQAITECARTGSGNLLELAIIAARERATLGEITMAMEEVFGRYKATNRTISGVYAKEIHMDAKFKNTLELSDRFAALEGRRPRIMVAKLGQDGHDRGAKIIATSFADLGFDVDMGPLFQTPSEAATQAAENDVHILGISSLAAGHKTLVPETIAALKKIGREDIMVIVGGVVPVQDYPFLFEQGVAAIFGPGTIIAEAAAEILEILIANITDHIAVNDVSFDVKAGTIFGLLGPNGAGKTSLIRIITTITGADSGQVLLNGEPLNHLHPNEIGYMPEERGLYKKMKVGEQLLYLAQLKGLTEKEAKIKLKTWMVKFDIMNWWDKKVGDLSKGMSQKIQFIATVIHDPKLLILDEPFSGLDPINANLIKDEIYQLKEKGTSILFSTHRMEQVEEITSGYSLTAQDPYNNISRTCIEALAAVMGGTQSLHTNSLDEAIALPTDYSAKIARDTQKYLQSGINVISAIDPMGGSYYVESLTSQLVEKAWQHIQEIESLGGMTAAIEAGIPKMRIEEAAAAKQARIDSGNEYVIGVNLFKKETESELDILKVDNTKVRLEQIDRLTEIKSKRDDQKVRSTLQAITECARTGSGNLLELAIIAARERATLGEITMAMEEVFGRYKATNRTISGVYAKEIHMDAKFKNTLELSDRFAALEGRRPRIMVAKLGQDGHDRGAKIIATSFADLGFDVDMGPLFQTPSEAATQAAENDVHILGISSLAAGHKTLVPETIAALKKIGREDIMVIVGGVVPVQDYPFLFEQGVAAIFGPGTIIAEAAAEILEILIANITDHIAVNDVSFDVKAGTIFGLLGPNGAGKTSLIRIITTITGADSGQVLLNGEPLNHLHPNEIGYMPEERGLYKKMKVGEQLLYLAQLKGLTEKEAKIKLKTWMVKFDIMNWWDKKVGDLSKGMSQKIQFIATVIHDPKLLILDEPFSGLDPINANLIKDEIYQLKEKGTSILFSTHRMEQVEEI

Radius of gyration: 45.7 Å; Cα contacts (8 Å, |Δi|>4): 1649; chains: 2; bounding box: 88×145×90 Å

Solvent-accessible surface area (backbone atoms only — not comparable to full-atom values): 62835 Å² total; per-residue (Å²): 76,67,71,78,80,40,39,50,46,64,27,73,55,27,43,41,52,36,40,52,46,45,50,51,41,52,60,71,56,56,89,76,87,56,63,54,35,35,44,56,38,34,35,58,66,36,75,69,38,42,47,52,23,51,47,50,54,46,34,45,52,62,58,69,38,64,71,78,47,84,52,55,58,47,61,7,56,52,52,51,50,53,48,51,52,48,50,52,55,50,47,53,50,51,49,51,33,50,73,58,66,25,66,70,45,28,53,74,70,39,49,63,62,49,51,52,51,49,53,50,25,38,50,49,20,30,40,65,64,62,77,38,69,42,77,31,58,78,36,80,54,70,93,71,84,79,90,69,94,68,54,84,72,61,58,65,62,51,49,52,51,50,50,51,52,50,52,52,48,66,69,70,43,54,64,65,58,32,49,52,36,41,45,50,39,31,46,27,60,69,70,65,56,81,55,66,65,60,40,50,50,54,23,43,73,46,63,42,49,70,70,54,55,51,48,28,42,34,75,65,73,50,78,92,74,82,82,87,78,83,62,72,52,50,29,40,71,64,25,64,83,34,67,58,46,49,53,24,35,49,48,32,51,51,40,20,57,74,72,71,44,56,51,28,36,30,44,36,33,36,42,97,36,83,80,51,63,67,60,48,41,50,43,23,41,40,39,53,38,51,34,45,65,42,74,53,61,74,49,28,48,38,58,54,48,31,50,49,41,58,74,66,64,33,51,29,42,37,37,33,47,40,77,73,40,52,83,52,48,48,50,44,23,50,51,36,20,46,74,73,68,44,67,78,42,41,35,31,39,41,42,49,61,48,73,85,49,46,64,61,43,42,74,65,58,39,73,47,77,45,45,62,78,60,44,64,44,57,54,51,36,52,54,48,52,53,53,47,51,58,53,72,75,47,84,52,76,81,88,85,83,87,86,84,60,86,41,38,78,45,75,49,77,47,62,93,84,64,21,61,67,57,46,49,29,36,69,70,62,68,32,82,66,94,74,83,83,55,63,54,94,83,36,69,73,54,91,82,51,61,54,39,48,15,66,35,63,63,68,84,82,68,63,38,88,35,30,38,44,57,47,45,47,50,55,34,39,74,49,71,38,50,70,71,57,33,52,55,52,46,52,53,53,25,55,74,70,70,46,59,88,42,37,82,34,38,43,61,74,47,51,72,52,53,46,47,53,51,45,50,46,64,27,47,69,68,63,29,52,33,35,37,29,35,39,80,56,68,82,42,54,71,69,58,36,48,52,52,48,53,49,53,50,52,40,28,74,71,48,21,20,34,39,35,36,41,72,51,64,71,57,59,72,73,102,77,67,70,79,79,41,38,49,45,64,27,73,55,27,44,40,51,37,41,52,47,46,52,51,41,51,60,71,57,57,90,76,87,58,63,54,33,34,44,56,37,32,36,57,64,35,74,69,38,41,46,52,23,52,46,49,54,47,34,46,51,63,57,69,37,62,71,79,46,83,52,55,60,46,61,8,56,52,53,50,50,53,48,51,52,48,50,54,54,51,48,54,52,52,51,52,32,50,74,58,67,25,68,69,44,28,53,74,70,40,49,62,61,50,52,52,50,49,52,49,25,38,50,48,21,30,40,64,64,60,78,35,68,40,77,32,58,77,35,81,54,70,90,69,83,79,89,69,93,68,53,83,74,61,60,66,62,51,49,51,51,49,49,51,50,51,52,51,48,66,68,71,43,55,66,65,59,32,50,50,35,40,47,49,40,31,48,26,60,67,71,64,57,80,54,68,66,62,41,50,51,55,23,45,75,45,63,43,48,71,69,54,55,51,47,29,40,34,75,63,74,49,79,91,75,84,81,86,75,81,61,73,53,51,29,38,71,64,25,65,82,34,66,57,46,48,51,23,35,49,48,33,51,50,42,21,56,73,71,71,44,57,51,27,37,30,42,36,32,36,41,96,37,83,81,50,64,67,59,48,41,49,45,22,41,39,40,53,39,50,33,43,64,42,75,53,62,74,50,29,48,38,56,54,49,31,52,49,42,58,72,66,63,35,51,28,42,36,37,33,47,42,75,73,40,52,81,54,48,48,49,45,22,51,52,38,21,47,73,73,69,44,68,78,42,40,34,33,38,41,42,50,62,46,74,86,49,46,65,59,44,45,73,63,57,39,74,48,76,45,45,62,78,61,43,64,44,57,54,53,36,52,54,47,52,54,53,47,53,59,54,71,74,45,84,55,76,81,89,83,86,87,84,82,59,88,40,37,81,46,75,50,78,46,61,94,84,64,22,63,66,58,49,48,29,37,69,71,61,68,32,83,67,95,73,84,85,54,63,56,95,83,37,70,73,56,91,81,53,61,54,39,48,16,66,36,63,63,69,85,83,69,63,39,88,36,30,38,45,57,48,46,47,51,55,36,39,74,50,72,39,50,70,70,58,33,54,56,52,46,52,53,52,26,56,72,68,71,46,59,89,41,37,82,34,38,44,60,75,47,52,72,52,53,45,48,54,51,45,49,46,63,26,47,70,67,63,29,51,35,35,38,29,34,39,80,56,69,82,43,55,70,70,58,37,48,53,52,49,51,49,52,52,52,41,28,74,72,47,22,18,34,38,35,36,40,75,52,65,70,57,60,71,73,104

Foldseek 3Di:
DDPVLAFQFPLVVVLVVQLVVQLVCVLVQHPDDFGDFSNSQAFPDDPVRNVSRVVSVVCSCPVVNSVPDRHPCPPPPVVVVVVVVVVVVVVVVQVVQVVCPHPVSCVVVVNVVVVLLLVLLLVLLCPLQVVDDRPCQNHPPDPDGDDDDHDADDPVVVVVVVVVVLVVLVVPFDVVQLVVLLLVLLVCLAPVPDDNVVSVVSNVVSVDDPVSNVVSNCVRPPDDFRDDDADEDSSCVNNVVPPLLVVLLVLQVVLCLLQVHGAEEEEEEEAPDPDCSVVRSLQHSVVHSGYHYHYDGHHDALLRQLVVCVLQVHQEYEYEYPGNCCLPRVLSNCVNNVVVPNNRRAYAYEGRHHPVCVVVNVVSRHDYYYGPSDNSSVVSSVVSVVVVVVSVVDPLDDDDDDDFDWLDEAEDEDDPSNNPVVVVCCQLVSDPDPDDFHDDVRHTDDPVQNLQEFEQAPNQPFDQADALQVRLLVLLVVSPDDSVLSVVLVVVLCVLVVNPVRRGPGLNVDDPLVSLSSSLCSRCSSPHQEYEAEASCRPYDPVSSVSVVVVVNVSSVVTHYYYYYDHDPVVVVVD/DDPVLAFQFPLVVVLVVQLVVQLVCVLVQHPDDFGDFSNSQAFDDDPVRNVSRVVSVVCSCPVVNSVPDRHPCPPPPVVVVVVVVVVVVVVVVQVVQVVCVHDVSCVVVVNVVVVVLLVLLLVLLCPLQVVDDRPCQNHPPDPDGDDDDHDADDPVVVVVVVVVVLVVLVVPFDVVQLVVLLLVLLVCLAPVDDDNVVSVVSNVVSVDDPVSNVVSNCVRPPDDFRDDDADEDSSCVNNVVPPLLVVLLVLQVVLCLLLVHGAEEEEEEEAPDPDCSVVRSLQHSVVHSGYHYHYDGHHDALLRQLVVCVLQVHQEYEYEYPGNCCLPRVLSNCVNNVVVPNNRRAYAYEGRHHPVCVVVNVVSRHDYYYGPSDNSSVVSSVVSVVVVVVSVVDPLDDDDDDDFDWLDEAEDEDDPSNNPSVVVCCQLVSDPDPDDFHDDVRHTDDPVQNLQEFEQAPDQPFDQADALQVRLLVLLVVSPDDSVLSVVLVVVLCVLVVNPVRRGPGLNPDDPLVSLSSSVCSRCSSPHQEYEAEASCRPYDPVSSVSVVVVVNVSSVVTRGYYYYDHDPVVVVVD

pLDDT: mean 86.1, std 9.63, range [49.88, 98.31]

Secondary structure (DSSP, 8-state):
--STT--SSSTTHHHHHHHHHHHHHHHTT-S---PPPTTTTTSSPPHHHHHHHHHHHHIIIIIS-GGGSS-TTTT-HHHHHHHHHHHHHHHHHHHHHHHTT-HHHHHHHTHHHHHHHHHHHHHHHHHHHTSS--BTTTBS--SSPPP-------HHHHHHHHHHHHHHHHHHS-HHHHHHHHHHHHHHHHH--S-HHHHHHHHHHTT--HHHHHHHHHHHH-----------SHHHHHHTT-HHHHHHHHHHHHHHHHHSS--EEEEEEESS----HHHHHHHHHHHHTT-EEEEPPTTB-HHHHHHHHHHHT-SEEEEEE-TT-HHHHHHHHHHHHHHTT-TTSEEEEESS--GGGHHHHHHHT--EEE-TT--HHHHHHHHHHHHHHHHHTS----S------TT-EEEEE--TTSSHHHHHHHHTTSS--SS---EETTEE--TT-GGGEEEE-SS----TTSBHHHHHHHHHHHTT--HHHHHHHHHHHHHHTT-GGGTTSBGGGS-HHHHHHHHHHHHHTT--SEEEEESTTTT--HHHHHHHHHHHHHHHHTT-EEEEEES-HHHHHH-/--STT--SSSTTHHHHHHHHHHHHHHHTT-S---PPPTTTTTSSPPHHHHHHHHHHHHIIIIIS-GGGSS-TTTT-HHHHHHHHHHHHHHHHHHHHHHHTT-HHHHHHHTHHHHHHHHHHHHHHHHHHHTSS--BTTTBS--SSPPP-------HHHHHHHHHHHHHHHHHHS-HHHHHHHHHHHHHHHHH--S-HHHHHHHHHHTT--HHHHHHHHHHHH-----------SHHHHHHTT-HHHHHHHHHHHHHHHHHSS--EEEEEEESS----HHHHHHHHHHHHTT-EEEEPPTTB-HHHHHHHHHHHT-SEEEEEE-TT-HHHHHHHHHHHHHHTT-TTSEEEEESS--GGGHHHHHHHT--EEE-TT--HHHHHHHHHHHHHHHHHTS----S------TT-EEEEE--TTSSHHHHHHHHTTSS--SS---EETTEE--TT-GGGEEEE-SS----TTSBHHHHHHHHHHHTT--HHHHHHHHHHHHHHTT-GGGTTSBGGG--HHHHHHHHHHHHHTT--SEEEEESTTTT--HHHHHHHHHHHHHHHHTT-EEEEEES-HHHHHH-